Protein 2LIY (pdb70)

CATH classification: 2.20.25.390

Nearest PDB structures (foldseek):
  2liy-assembly1_A  TM=6.965E-01  e=3.145E-06  Arabidopsis thaliana
  2liy-assembly1_A  TM=8.583E-01  e=2.684E-05  Arabidopsis thaliana
  7zhz-assembly1_A  TM=5.373E-01  e=7.331E+00  Leishmania donovani
  2liy-assembly1_A  TM=7.747E-01  e=6.717E-06  Arabidopsis thaliana
  2liy-assembly1_A  TM=7.838E-01  e=8.963E-07  Arabidopsis thaliana

Solvent-accessible surface area: 4047 Å² total; per-residue (Å²): 214,59,97,38,63,97,50,41,79,158,82,47,20,208,59,53,192,117,129,27,172,12,93,86,46,73,113,98,46,94,142,69,143,104,93,30,70,93,71,124,49,19,33,118,229

Radius of gyration: 12.51 Å; Cα contacts (8 Å, |Δi|>4): 62; chains: 1; bounding box: 21×36×15 Å

Secondary structure (DSSP, 8-state):
--S-TTTT-GGGGTT--SEEEEEEEESS-SSS-S--EEEEEEEE-

Structure (mmCIF, N/CA/C/O backbone):
data_2LIY
#
_entry.id   2LIY
#
loop_
_atom_site.group_PDB
_atom_site.id
_atom_site.type_symbol
_atom_site.label_atom_id
_atom_site.label_alt_id
_atom_site.label_comp_id
_atom_site.label_asym_id
_atom_site.label_entity_id
_atom_site.label_seq_id
_atom_site.pdbx_PDB_ins_code
_atom_site.Cartn_x
_atom_site.Cartn_y
_atom_site.Cartn_z
_atom_site.occupancy
_atom_site.B_iso_or_equiv
_atom_site.auth_seq_id
_atom_site.auth_comp_id
_atom_site.auth_asym_id
_atom_site.auth_atom_id
_atom_site.pdbx_PDB_model_num
ATOM 1 N N . ILE A 1 1 ? 5.148 8.928 -4.794 1.00 0.00 1 ILE A N 1
ATOM 2 C CA . ILE A 1 1 ? 4.066 9.948 -4.908 1.00 0.00 1 ILE A CA 1
ATOM 3 C C . ILE A 1 1 ? 3.311 10.064 -3.581 1.00 0.00 1 ILE A C 1
ATOM 4 O O . ILE A 1 1 ? 2.977 11.147 -3.140 1.00 0.00 1 ILE A O 1
ATOM 22 N N . GLY A 1 2 ? 3.039 8.956 -2.943 1.00 0.00 2 GLY A N 1
ATOM 23 C CA . GLY A 1 2 ? 2.305 9.001 -1.645 1.00 0.00 2 GLY A CA 1
ATOM 24 C C . GLY A 1 2 ? 3.186 8.416 -0.539 1.00 0.00 2 GLY A C 1
ATOM 25 O O . GLY A 1 2 ? 4.031 9.092 0.017 1.00 0.00 2 GLY A O 1
ATOM 29 N N . SER A 1 3 ? 2.993 7.166 -0.212 1.00 0.00 3 SER A N 1
ATOM 30 C CA . SER A 1 3 ? 3.816 6.537 0.862 1.00 0.00 3 SER A CA 1
ATOM 31 C C . SER A 1 3 ? 4.432 5.228 0.362 1.00 0.00 3 SER A C 1
ATOM 32 O O . SER A 1 3 ? 5.637 5.083 0.294 1.00 0.00 3 SER A O 1
ATOM 40 N N . THR A 1 4 ? 3.612 4.271 0.013 1.00 0.00 4 THR A N 1
ATOM 41 C CA . THR A 1 4 ? 4.147 2.969 -0.481 1.00 0.00 4 THR A CA 1
ATOM 42 C C . THR A 1 4 ? 4.242 2.977 -2.008 1.00 0.00 4 THR A C 1
ATOM 43 O O . THR A 1 4 ? 3.499 2.298 -2.690 1.00 0.00 4 THR A O 1
ATOM 54 N N . ALA A 1 5 ? 5.154 3.739 -2.550 1.00 0.00 5 ALA A N 1
ATOM 55 C CA . ALA A 1 5 ? 5.302 3.790 -4.034 1.00 0.00 5 ALA A CA 1
ATOM 56 C C . ALA A 1 5 ? 5.701 2.412 -4.581 1.00 0.00 5 ALA A C 1
ATOM 57 O O . ALA A 1 5 ? 5.065 1.903 -5.483 1.00 0.00 5 ALA A O 1
ATOM 64 N N . PRO A 1 6 ? 6.741 1.844 -4.018 1.00 0.00 6 PRO A N 1
ATOM 65 C CA . PRO A 1 6 ? 7.212 0.510 -4.464 1.00 0.00 6 PRO A CA 1
ATOM 66 C C . PRO A 1 6 ? 6.330 -0.599 -3.882 1.00 0.00 6 PRO A C 1
ATOM 67 O O . PRO A 1 6 ? 6.826 -1.569 -3.344 1.00 0.00 6 PRO A O 1
ATOM 78 N N . THR A 1 7 ? 5.029 -0.464 -3.994 1.00 0.00 7 THR A N 1
ATOM 79 C CA . THR A 1 7 ? 4.104 -1.507 -3.454 1.00 0.00 7 THR A CA 1
ATOM 80 C C . THR A 1 7 ? 4.564 -1.975 -2.075 1.00 0.00 7 THR A C 1
ATOM 81 O O . THR A 1 7 ? 5.345 -1.318 -1.413 1.00 0.00 7 THR A O 1
ATOM 92 N N . CYS A 1 8 ? 4.101 -3.112 -1.648 1.00 0.00 8 CYS A N 1
ATOM 93 C CA . CYS A 1 8 ? 4.525 -3.636 -0.330 1.00 0.00 8 CYS A CA 1
ATOM 94 C C . CYS A 1 8 ? 5.568 -4.740 -0.531 1.00 0.00 8 CYS A C 1
ATOM 95 O O . CYS A 1 8 ? 5.900 -5.466 0.381 1.00 0.00 8 CYS A O 1
ATOM 102 N N . THR A 1 9 ? 6.060 -4.876 -1.740 1.00 0.00 9 THR A N 1
ATOM 103 C CA . THR A 1 9 ? 7.066 -5.933 -2.061 1.00 0.00 9 THR A CA 1
ATOM 104 C C . THR A 1 9 ? 6.402 -7.292 -1.902 1.00 0.00 9 THR A C 1
ATOM 105 O O . THR A 1 9 ? 5.895 -7.614 -0.854 1.00 0.00 9 THR A O 1
ATOM 116 N N . TYR A 1 10 ? 6.367 -8.065 -2.956 1.00 0.00 10 TYR A N 1
ATOM 117 C CA . TYR A 1 10 ? 5.694 -9.403 -2.923 1.00 0.00 10 TYR A CA 1
ATOM 118 C C . TYR A 1 10 ? 5.842 -10.113 -1.564 1.00 0.00 10 TYR A C 1
ATOM 119 O O . TYR A 1 10 ? 4.979 -10.869 -1.169 1.00 0.00 10 TYR A O 1
ATOM 137 N N . ASN A 1 11 ? 6.903 -9.876 -0.839 1.00 0.00 11 ASN A N 1
ATOM 138 C CA . ASN A 1 11 ? 7.045 -10.547 0.484 1.00 0.00 11 ASN A CA 1
ATOM 139 C C . ASN A 1 11 ? 5.862 -10.157 1.359 1.00 0.00 11 ASN A C 1
ATOM 140 O O . ASN A 1 11 ? 5.488 -10.865 2.273 1.00 0.00 11 ASN A O 1
ATOM 151 N N . GLU A 1 12 ? 5.256 -9.040 1.065 1.00 0.00 12 GLU A N 1
ATOM 152 C CA . GLU A 1 12 ? 4.075 -8.603 1.851 1.00 0.00 12 GLU A CA 1
ATOM 153 C C . GLU A 1 12 ? 3.057 -9.744 1.916 1.00 0.00 12 GLU A C 1
ATOM 154 O O . GLU A 1 12 ? 2.323 -9.891 2.874 1.00 0.00 12 GLU A O 1
ATOM 166 N N . CYS A 1 13 ? 3.016 -10.549 0.889 1.00 0.00 13 CYS A N 1
ATOM 167 C CA . CYS A 1 13 ? 2.061 -11.690 0.851 1.00 0.00 13 CYS A CA 1
ATOM 168 C C . CYS A 1 13 ? 2.765 -13.008 1.207 1.00 0.00 13 CYS A C 1
ATOM 169 O O . CYS A 1 13 ? 2.346 -14.071 0.795 1.00 0.00 13 CYS A O 1
ATOM 176 N N . ARG A 1 14 ? 3.836 -12.947 1.957 1.00 0.00 14 ARG A N 1
ATOM 177 C CA . ARG A 1 14 ? 4.572 -14.199 2.325 1.00 0.00 14 ARG A CA 1
ATOM 178 C C . ARG A 1 14 ? 3.604 -15.268 2.845 1.00 0.00 14 ARG A C 1
ATOM 179 O O . ARG A 1 14 ? 3.164 -15.223 3.977 1.00 0.00 14 ARG A O 1
ATOM 200 N N . GLY A 1 15 ? 3.275 -16.230 2.023 1.00 0.00 15 GLY A N 1
ATOM 201 C CA . GLY A 1 15 ? 2.338 -17.305 2.460 1.00 0.00 15 GLY A CA 1
ATOM 202 C C . GLY A 1 15 ? 1.515 -17.790 1.264 1.00 0.00 15 GLY A C 1
ATOM 203 O O . GLY A 1 15 ? 1.603 -18.930 0.858 1.00 0.00 15 GLY A O 1
ATOM 207 N N . CYS A 1 16 ? 0.714 -16.926 0.701 1.00 0.00 16 CYS A N 1
ATOM 208 C CA . CYS A 1 16 ? -0.125 -17.320 -0.469 1.00 0.00 16 CYS A CA 1
ATOM 209 C C . CYS A 1 16 ? 0.757 -17.750 -1.650 1.00 0.00 16 CYS A C 1
ATOM 210 O O . CYS A 1 16 ? 1.890 -18.155 -1.474 1.00 0.00 16 CYS A O 1
ATOM 217 N N . ARG A 1 17 ? 0.245 -17.662 -2.851 1.00 0.00 17 ARG A N 1
ATOM 218 C CA . ARG A 1 17 ? 1.051 -18.065 -4.042 1.00 0.00 17 ARG A CA 1
ATOM 219 C C . ARG A 1 17 ? 0.409 -17.535 -5.331 1.00 0.00 17 ARG A C 1
ATOM 220 O O . ARG A 1 17 ? 0.208 -18.267 -6.282 1.00 0.00 17 ARG A O 1
ATOM 241 N N . TYR A 1 18 ? 0.092 -16.268 -5.370 1.00 0.00 18 TYR A N 1
ATOM 242 C CA . TYR A 1 18 ? -0.530 -15.682 -6.596 1.00 0.00 18 TYR A CA 1
ATOM 243 C C . TYR A 1 18 ? 0.134 -14.339 -6.921 1.00 0.00 18 TYR A C 1
ATOM 244 O O . TYR A 1 18 ? 1.290 -14.121 -6.612 1.00 0.00 18 TYR A O 1
ATOM 262 N N . LYS A 1 19 ? -0.585 -13.434 -7.532 1.00 0.00 19 LYS A N 1
ATOM 263 C CA . LYS A 1 19 ? 0.008 -12.105 -7.863 1.00 0.00 19 LYS A CA 1
ATOM 264 C C . LYS A 1 19 ? -0.054 -11.205 -6.627 1.00 0.00 19 LYS A C 1
ATOM 265 O O . LYS A 1 19 ? -1.081 -11.091 -5.987 1.00 0.00 19 LYS A O 1
ATOM 284 N N . CYS A 1 20 ? 1.037 -10.583 -6.275 1.00 0.00 20 CYS A N 1
ATOM 285 C CA . CYS A 1 20 ? 1.039 -9.709 -5.063 1.00 0.00 20 CYS A CA 1
ATOM 286 C C . CYS A 1 20 ? 1.225 -8.241 -5.455 1.00 0.00 20 CYS A C 1
ATOM 287 O O . CYS A 1 20 ? 1.992 -7.916 -6.340 1.00 0.00 20 CYS A O 1
ATOM 294 N N . ARG A 1 21 ? 0.525 -7.353 -4.799 1.00 0.00 21 ARG A N 1
ATOM 295 C CA . ARG A 1 21 ? 0.655 -5.905 -5.123 1.00 0.00 21 ARG A CA 1
ATOM 296 C C . ARG A 1 21 ? 0.022 -5.069 -4.016 1.00 0.00 21 ARG A C 1
ATOM 297 O O . ARG A 1 21 ? -0.847 -5.524 -3.300 1.00 0.00 21 ARG A O 1
ATOM 318 N N . ALA A 1 22 ? 0.448 -3.850 -3.874 1.00 0.00 22 ALA A N 1
ATOM 319 C CA . ALA A 1 22 ? -0.127 -2.976 -2.817 1.00 0.00 22 ALA A CA 1
ATOM 320 C C . ALA A 1 22 ? -0.673 -1.699 -3.459 1.00 0.00 22 ALA A C 1
ATOM 321 O O . ALA A 1 22 ? -0.200 -1.269 -4.493 1.00 0.00 22 ALA A O 1
ATOM 328 N N . GLU A 1 23 ? -1.674 -1.098 -2.873 1.00 0.00 23 GLU A N 1
ATOM 329 C CA . GLU A 1 23 ? -2.245 0.139 -3.483 1.00 0.00 23 GLU A CA 1
ATOM 330 C C . GLU A 1 23 ? -2.826 1.062 -2.410 1.00 0.00 23 GLU A C 1
ATOM 331 O O . GLU A 1 23 ? -2.990 0.681 -1.266 1.00 0.00 23 GLU A O 1
ATOM 343 N N . GLN A 1 24 ? -3.138 2.276 -2.779 1.00 0.00 24 GLN A N 1
ATOM 344 C CA . GLN A 1 24 ? -3.710 3.236 -1.800 1.00 0.00 24 GLN A CA 1
ATOM 345 C C . GLN A 1 24 ? -5.191 2.930 -1.565 1.00 0.00 24 GLN A C 1
ATOM 346 O O . GLN A 1 24 ? -5.899 2.516 -2.463 1.00 0.00 24 GLN A O 1
ATOM 360 N N . VAL A 1 25 ? -5.663 3.130 -0.365 1.00 0.00 25 VAL A N 1
ATOM 361 C CA . VAL A 1 25 ? -7.097 2.852 -0.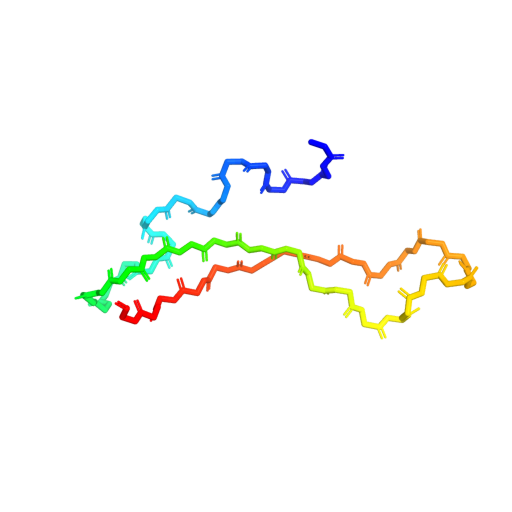069 1.00 0.00 25 VAL A CA 1
ATOM 362 C C . VAL A 1 25 ? -7.665 3.949 0.840 1.00 0.00 25 VAL A C 1
ATOM 363 O O . VAL A 1 25 ? -7.595 3.847 2.048 1.00 0.00 25 VAL A O 1
ATOM 376 N N . PRO A 1 26 ? -8.211 4.968 0.224 1.00 0.00 26 PRO A N 1
ATOM 377 C CA . PRO A 1 26 ? -8.793 6.094 0.994 1.00 0.00 26 PRO A CA 1
ATOM 378 C C . PRO A 1 26 ? -10.109 5.670 1.651 1.00 0.00 26 PRO A C 1
ATOM 379 O O . PRO A 1 26 ? -10.741 4.718 1.237 1.00 0.00 26 PRO A O 1
ATOM 390 N N . VAL A 1 27 ? -10.521 6.370 2.673 1.00 0.00 27 VAL A N 1
ATOM 391 C CA . VAL A 1 27 ? -11.796 6.011 3.361 1.00 0.00 27 VAL A CA 1
ATOM 392 C C . VAL A 1 27 ? -12.667 7.257 3.551 1.00 0.00 27 VAL A C 1
ATOM 393 O O . VAL A 1 27 ? -13.873 7.210 3.406 1.00 0.00 27 VAL A O 1
ATOM 406 N N . GLU A 1 28 ? -12.064 8.368 3.877 1.00 0.00 28 GLU A N 1
ATOM 407 C CA . GLU A 1 28 ? -12.849 9.614 4.082 1.00 0.00 28 GLU A CA 1
ATOM 408 C C . GLU A 1 28 ? -12.976 10.393 2.768 1.00 0.00 28 GLU A C 1
ATOM 409 O O . GLU A 1 28 ? -12.838 11.601 2.735 1.00 0.00 28 GLU A O 1
ATOM 421 N N . GLY A 1 29 ? -13.244 9.710 1.687 1.00 0.00 29 GLY A N 1
ATOM 422 C CA . GLY A 1 29 ? -13.390 10.403 0.373 1.00 0.00 29 GLY A CA 1
ATOM 423 C C . GLY A 1 29 ? -12.128 11.210 0.059 1.00 0.00 29 GLY A C 1
ATOM 424 O O . GLY A 1 29 ? -11.029 10.689 0.055 1.00 0.00 29 GLY A O 1
ATOM 428 N N . ASN A 1 30 ? -12.280 12.481 -0.206 1.00 0.00 30 ASN A N 1
ATOM 429 C CA . ASN A 1 30 ? -11.096 13.335 -0.523 1.00 0.00 30 ASN A CA 1
ATOM 430 C C . ASN A 1 30 ? -11.504 14.807 -0.626 1.00 0.00 30 ASN A C 1
ATOM 431 O O . ASN A 1 30 ? -10.710 15.698 -0.398 1.00 0.00 30 ASN A O 1
ATOM 442 N N . ASP A 1 31 ? -12.736 15.065 -0.971 1.00 0.00 31 ASP A N 1
ATOM 443 C CA . ASP A 1 31 ? -13.216 16.476 -1.095 1.00 0.00 31 ASP A CA 1
ATOM 444 C C . ASP A 1 31 ? -12.811 17.311 0.130 1.00 0.00 31 ASP A C 1
ATOM 445 O O . ASP A 1 31 ? -12.222 18.364 -0.014 1.00 0.00 31 ASP A O 1
ATOM 454 N N . PRO A 1 32 ? -13.142 16.821 1.299 1.00 0.00 32 PRO A N 1
ATOM 455 C CA . PRO A 1 32 ? -12.803 17.552 2.546 1.00 0.00 32 PRO A CA 1
ATOM 456 C C . PRO A 1 32 ? -11.293 17.500 2.807 1.00 0.00 32 PRO A C 1
ATOM 457 O O . PRO A 1 32 ? -10.512 17.200 1.925 1.00 0.00 32 PRO A O 1
ATOM 468 N N . ILE A 1 33 ? -10.878 17.800 4.011 1.00 0.00 33 ILE A N 1
ATOM 469 C CA . ILE A 1 33 ? -9.418 17.779 4.335 1.00 0.00 33 ILE A CA 1
ATOM 470 C C . ILE A 1 33 ? -8.784 16.450 3.902 1.00 0.00 33 ILE A C 1
ATOM 471 O O . ILE A 1 33 ? -9.421 15.414 3.913 1.00 0.00 33 ILE A O 1
ATOM 487 N N . ASN A 1 34 ? -7.535 16.478 3.522 1.00 0.00 34 ASN A N 1
ATOM 488 C CA . ASN A 1 34 ? -6.854 15.223 3.087 1.00 0.00 34 ASN A CA 1
ATOM 489 C C . ASN A 1 34 ? -6.055 14.625 4.249 1.00 0.00 34 ASN A C 1
ATOM 490 O O . ASN A 1 34 ? -4.937 15.023 4.515 1.00 0.00 34 ASN A O 1
ATOM 501 N N . SER A 1 35 ? -6.620 13.672 4.940 1.00 0.00 35 SER A N 1
ATOM 502 C CA . SER A 1 35 ? -5.897 13.047 6.084 1.00 0.00 35 SER A CA 1
ATOM 503 C C . SER A 1 35 ? -6.546 11.707 6.450 1.00 0.00 35 SER A C 1
ATOM 504 O O . SER A 1 35 ? -6.974 11.497 7.568 1.00 0.00 35 SER A O 1
ATOM 512 N N . ALA A 1 36 ? -6.620 10.801 5.512 1.00 0.00 36 ALA A N 1
ATOM 513 C CA . ALA A 1 36 ? -7.239 9.477 5.794 1.00 0.00 36 ALA A CA 1
ATOM 514 C C . ALA A 1 36 ? -6.979 8.515 4.634 1.00 0.00 36 ALA A C 1
ATOM 515 O O . ALA A 1 36 ? -7.874 7.845 4.157 1.00 0.00 36 ALA A O 1
ATOM 522 N N . TYR A 1 37 ? -5.761 8.445 4.176 1.00 0.00 37 TYR A N 1
ATOM 523 C CA . TYR A 1 37 ? -5.436 7.528 3.042 1.00 0.00 37 TYR A CA 1
ATOM 524 C C . TYR A 1 37 ? -4.263 6.620 3.425 1.00 0.00 37 TYR A C 1
ATOM 525 O O . TYR A 1 37 ? -3.161 7.082 3.650 1.00 0.00 37 TYR A O 1
ATOM 543 N N . HIS A 1 38 ? -4.491 5.335 3.505 1.00 0.00 38 HIS A N 1
ATOM 544 C CA . HIS A 1 38 ? -3.391 4.406 3.879 1.00 0.00 38 HIS A CA 1
ATOM 545 C C . HIS A 1 38 ? -3.001 3.522 2.694 1.00 0.00 38 HIS A C 1
ATOM 546 O O . HIS A 1 38 ? -3.455 3.712 1.582 1.00 0.00 38 HIS A O 1
ATOM 560 N N . TYR A 1 39 ? -2.162 2.554 2.934 1.00 0.00 39 TYR A N 1
ATOM 561 C CA . TYR A 1 39 ? -1.725 1.638 1.841 1.00 0.00 39 TYR A CA 1
ATOM 562 C C . TYR A 1 39 ? -1.718 0.195 2.353 1.00 0.00 39 TYR A C 1
ATOM 563 O O . TYR A 1 39 ? -1.372 -0.063 3.490 1.00 0.00 39 TYR A O 1
ATOM 581 N N . ARG A 1 40 ? -2.097 -0.746 1.530 1.00 0.00 40 ARG A N 1
ATOM 582 C CA . ARG A 1 40 ? -2.109 -2.166 1.985 1.00 0.00 40 ARG A CA 1
ATOM 583 C C . ARG A 1 40 ? -1.576 -3.083 0.882 1.00 0.00 40 ARG A C 1
ATOM 584 O O . ARG A 1 40 ? -1.443 -2.686 -0.259 1.00 0.00 40 ARG A O 1
ATOM 605 N N . CYS A 1 41 ? -1.265 -4.306 1.218 1.00 0.00 41 CYS A N 1
ATOM 606 C CA . CYS A 1 41 ? -0.736 -5.256 0.202 1.00 0.00 41 CYS A CA 1
ATOM 607 C C . CYS A 1 41 ? -1.768 -6.355 -0.059 1.00 0.00 41 CYS A C 1
ATOM 608 O O . CYS A 1 41 ? -2.352 -6.897 0.860 1.00 0.00 41 CYS A O 1
ATOM 615 N N . VAL A 1 42 ? -2.014 -6.679 -1.302 1.00 0.00 42 VAL A N 1
ATOM 616 C CA . VAL A 1 42 ? -3.018 -7.726 -1.613 1.00 0.00 42 VAL A CA 1
ATOM 617 C C . VAL A 1 42 ? -2.401 -8.833 -2.471 1.00 0.00 42 VAL A C 1
ATOM 618 O O . VAL A 1 42 ? -1.430 -8.623 -3.172 1.00 0.00 42 VAL A O 1
ATOM 631 N N . CYS A 1 43 ? -2.965 -10.009 -2.422 1.00 0.00 43 CYS A N 1
ATOM 632 C CA . CYS A 1 43 ? -2.431 -11.132 -3.229 1.00 0.00 43 CYS A CA 1
ATOM 633 C C . CYS A 1 43 ? -3.555 -11.794 -4.030 1.00 0.00 43 CYS A C 1
ATOM 634 O O . CYS A 1 43 ? -4.194 -12.720 -3.571 1.00 0.00 43 CYS A O 1
ATOM 641 N N . HIS A 1 44 ? -3.799 -11.328 -5.225 1.00 0.00 44 HIS A N 1
ATOM 642 C CA . HIS A 1 44 ? -4.880 -11.931 -6.059 1.00 0.00 44 HIS A CA 1
ATOM 643 C C . HIS A 1 44 ? -4.267 -12.707 -7.226 1.00 0.00 44 HIS A C 1
ATOM 644 O O . HIS A 1 44 ? -3.070 -12.692 -7.431 1.00 0.00 44 HIS A O 1
ATOM 658 N N . ARG A 1 45 ? -5.078 -13.389 -7.989 1.00 0.00 45 ARG A N 1
ATOM 659 C CA . ARG A 1 45 ? -4.544 -14.166 -9.140 1.00 0.00 45 ARG A CA 1
ATOM 660 C C . ARG A 1 45 ? -4.345 -13.245 -10.349 1.00 0.00 45 ARG A C 1
ATOM 661 O O . ARG A 1 45 ? -3.775 -13.702 -11.327 1.00 0.00 45 ARG A O 1
ATOM 683 N N . ILE A 1 1 ? 10.473 11.914 -13.175 1.00 0.00 1 ILE A N 2
ATOM 684 C CA . ILE A 1 1 ? 9.040 12.285 -13.400 1.00 0.00 1 ILE A CA 2
ATOM 685 C C . ILE A 1 1 ? 8.127 11.117 -13.020 1.00 0.00 1 ILE A C 2
ATOM 686 O O . ILE A 1 1 ? 8.328 9.996 -13.446 1.00 0.00 1 ILE A O 2
ATOM 704 N N . GLY A 1 2 ? 7.125 11.371 -12.220 1.00 0.00 2 GLY A N 2
ATOM 705 C CA . GLY A 1 2 ? 6.198 10.276 -11.811 1.00 0.00 2 GLY A CA 2
ATOM 706 C C . GLY A 1 2 ? 6.735 9.594 -10.553 1.00 0.00 2 GLY A C 2
ATOM 707 O O . GLY A 1 2 ? 7.598 8.740 -10.619 1.00 0.00 2 GLY A O 2
ATOM 711 N N . SER A 1 3 ? 6.232 9.964 -9.405 1.00 0.00 3 SER A N 2
ATOM 712 C CA . SER A 1 3 ? 6.713 9.339 -8.139 1.00 0.00 3 SER A CA 2
ATOM 713 C C . SER A 1 3 ? 5.736 8.251 -7.683 1.00 0.00 3 SER A C 2
ATOM 714 O O . SER A 1 3 ? 4.751 8.524 -7.027 1.00 0.00 3 SER A O 2
ATOM 722 N N . THR A 1 4 ? 6.003 7.019 -8.029 1.00 0.00 4 THR A N 2
ATOM 723 C CA . THR A 1 4 ? 5.091 5.912 -7.617 1.00 0.00 4 THR A CA 2
ATOM 724 C C . THR A 1 4 ? 5.521 5.342 -6.263 1.00 0.00 4 THR A C 2
ATOM 725 O O . THR A 1 4 ? 6.588 5.639 -5.764 1.00 0.00 4 THR A O 2
ATOM 736 N N . ALA A 1 5 ? 4.695 4.523 -5.668 1.00 0.00 5 ALA A N 2
ATOM 737 C CA . ALA A 1 5 ? 5.049 3.930 -4.345 1.00 0.00 5 ALA A CA 2
ATOM 738 C C . ALA A 1 5 ? 6.066 2.797 -4.521 1.00 0.00 5 ALA A C 2
ATOM 739 O O . ALA A 1 5 ? 6.254 2.297 -5.613 1.00 0.00 5 ALA A O 2
ATOM 746 N N . PRO A 1 6 ? 6.686 2.423 -3.430 1.00 0.00 6 PRO A N 2
ATOM 747 C CA . PRO A 1 6 ? 7.689 1.330 -3.459 1.00 0.00 6 PRO A CA 2
ATOM 748 C C . PRO A 1 6 ? 7.001 -0.035 -3.573 1.00 0.00 6 PRO A C 2
ATOM 749 O O . PRO A 1 6 ? 7.650 -1.060 -3.528 1.00 0.00 6 PRO A O 2
ATOM 760 N N . THR A 1 7 ? 5.696 -0.054 -3.720 1.00 0.00 7 THR A N 2
ATOM 761 C CA . THR A 1 7 ? 4.954 -1.345 -3.833 1.00 0.00 7 THR A CA 2
ATOM 762 C C . THR A 1 7 ? 5.221 -2.217 -2.626 1.00 0.00 7 THR A C 2
ATOM 763 O O . THR A 1 7 ? 6.354 -2.440 -2.248 1.00 0.00 7 THR A O 2
ATOM 774 N N . CYS A 1 8 ? 4.200 -2.742 -2.032 1.00 0.00 8 CYS A N 2
ATOM 775 C CA . CYS A 1 8 ? 4.439 -3.623 -0.879 1.00 0.00 8 CYS A CA 2
ATOM 776 C C . CYS A 1 8 ? 5.249 -4.815 -1.371 1.00 0.00 8 CYS A C 2
ATOM 777 O O . CYS A 1 8 ? 4.735 -5.695 -2.032 1.00 0.00 8 CYS A O 2
ATOM 784 N N . THR A 1 9 ? 6.520 -4.839 -1.089 1.00 0.00 9 THR A N 2
ATOM 785 C CA . THR A 1 9 ? 7.355 -5.967 -1.575 1.00 0.00 9 THR A CA 2
ATOM 786 C C . THR A 1 9 ? 6.608 -7.277 -1.334 1.00 0.00 9 THR A C 2
ATOM 787 O O . THR A 1 9 ? 6.310 -7.632 -0.215 1.00 0.00 9 THR A O 2
ATOM 798 N N . TYR A 1 10 ? 6.260 -7.958 -2.396 1.00 0.00 10 TYR A N 2
ATOM 799 C CA . TYR A 1 10 ? 5.477 -9.231 -2.291 1.00 0.00 10 TYR A CA 2
ATOM 800 C C . TYR A 1 10 ? 5.864 -10.048 -1.045 1.00 0.00 10 TYR A C 2
ATOM 801 O O . TYR A 1 10 ? 5.051 -10.772 -0.502 1.00 0.00 10 TYR A O 2
ATOM 819 N N . ASN A 1 11 ? 7.083 -9.931 -0.571 1.00 0.00 11 ASN A N 2
ATOM 820 C CA . ASN A 1 11 ? 7.484 -10.688 0.648 1.00 0.00 11 ASN A CA 2
ATOM 821 C C . ASN A 1 11 ? 6.476 -10.397 1.755 1.00 0.00 11 ASN A C 2
ATOM 822 O O . ASN A 1 11 ? 6.303 -11.171 2.675 1.00 0.00 11 ASN A O 2
ATOM 833 N N . GLU A 1 12 ? 5.791 -9.285 1.655 1.00 0.00 12 GLU A N 2
ATOM 834 C CA . GLU A 1 12 ? 4.777 -8.951 2.678 1.00 0.00 12 GLU A CA 2
ATOM 835 C C . GLU A 1 12 ? 3.735 -10.074 2.717 1.00 0.00 12 GLU A C 2
ATOM 836 O O . GLU A 1 12 ? 3.455 -10.645 3.753 1.00 0.00 12 GLU A O 2
ATOM 848 N N . CYS A 1 13 ? 3.180 -10.410 1.577 1.00 0.00 13 CYS A N 2
ATOM 849 C CA . CYS A 1 13 ? 2.180 -11.515 1.520 1.00 0.00 13 CYS A CA 2
ATOM 850 C C . CYS A 1 13 ? 2.844 -12.825 1.957 1.00 0.00 13 CYS A C 2
ATOM 851 O O . CYS A 1 13 ? 2.578 -13.344 3.023 1.00 0.00 13 CYS A O 2
ATOM 858 N N . ARG A 1 14 ? 3.723 -13.343 1.134 1.00 0.00 14 ARG A N 2
ATOM 859 C CA . ARG A 1 14 ? 4.443 -14.605 1.468 1.00 0.00 14 ARG A CA 2
ATOM 860 C C . ARG A 1 14 ? 3.488 -15.653 2.051 1.00 0.00 14 ARG A C 2
ATOM 861 O O . ARG A 1 14 ? 3.262 -15.709 3.244 1.00 0.00 14 ARG A O 2
ATOM 882 N N . GLY A 1 15 ? 2.927 -16.482 1.211 1.00 0.00 15 GLY A N 2
ATOM 883 C CA . GLY A 1 15 ? 1.986 -17.529 1.703 1.00 0.00 15 GLY A CA 2
ATOM 884 C C . GLY A 1 15 ? 1.041 -17.929 0.569 1.00 0.00 15 GLY A C 2
ATOM 885 O O . GLY A 1 15 ? 0.847 -19.097 0.291 1.00 0.00 15 GLY A O 2
ATOM 889 N N . CYS A 1 16 ? 0.451 -16.966 -0.089 1.00 0.00 16 CYS A N 2
ATOM 890 C CA . CYS A 1 16 ? -0.482 -17.279 -1.205 1.00 0.00 16 CYS A CA 2
ATOM 891 C C . CYS A 1 16 ? 0.292 -17.802 -2.421 1.00 0.00 16 CYS A C 2
ATOM 892 O O . CYS A 1 16 ? 1.482 -18.040 -2.355 1.00 0.00 16 CYS A O 2
ATOM 899 N N . ARG A 1 17 ? -0.377 -17.982 -3.529 1.00 0.00 17 ARG A N 2
ATOM 900 C CA . ARG A 1 17 ? 0.314 -18.490 -4.748 1.00 0.00 17 ARG A CA 2
ATOM 901 C C . ARG A 1 17 ? 0.166 -17.486 -5.899 1.00 0.00 17 ARG A C 2
ATOM 902 O O . ARG A 1 17 ? 1.045 -17.349 -6.729 1.00 0.00 17 ARG A O 2
ATOM 923 N N . TYR A 1 18 ? -0.936 -16.789 -5.957 1.00 0.00 18 TYR A N 2
ATOM 924 C CA . TYR A 1 18 ? -1.144 -15.798 -7.055 1.00 0.00 18 TYR A CA 2
ATOM 925 C C . TYR A 1 18 ? -0.095 -14.683 -6.975 1.00 0.00 18 TYR A C 2
ATOM 926 O O . TYR A 1 18 ? 0.984 -14.867 -6.447 1.00 0.00 18 TYR A O 2
ATOM 944 N N . LYS A 1 19 ? -0.410 -13.530 -7.499 1.00 0.00 19 LYS A N 2
ATOM 945 C CA . LYS A 1 19 ? 0.556 -12.393 -7.466 1.00 0.00 19 LYS A CA 2
ATOM 946 C C . LYS A 1 19 ? 0.143 -11.407 -6.373 1.00 0.00 19 LYS A C 2
ATOM 947 O O . LYS A 1 19 ? -1.004 -11.364 -5.975 1.00 0.00 19 LYS A O 2
ATOM 966 N N . CYS A 1 20 ? 1.059 -10.619 -5.874 1.00 0.00 20 CYS A N 2
ATOM 967 C CA . CYS A 1 20 ? 0.690 -9.653 -4.799 1.00 0.00 20 CYS A CA 2
ATOM 968 C C . CYS A 1 20 ? 1.028 -8.211 -5.198 1.00 0.00 20 CYS A C 2
ATOM 969 O O . CYS A 1 20 ? 1.897 -7.960 -6.009 1.00 0.00 20 CYS A O 2
ATOM 976 N N . ARG A 1 21 ? 0.330 -7.268 -4.621 1.00 0.00 21 ARG A N 2
ATOM 977 C CA . ARG A 1 21 ? 0.571 -5.827 -4.933 1.00 0.00 21 ARG A CA 2
ATOM 978 C C . ARG A 1 21 ? -0.119 -4.974 -3.869 1.00 0.00 21 ARG A C 2
ATOM 979 O O . ARG A 1 21 ? -0.957 -5.453 -3.130 1.00 0.00 21 ARG A O 2
ATOM 1000 N N . ALA A 1 22 ? 0.226 -3.722 -3.774 1.00 0.00 22 ALA A N 2
ATOM 1001 C CA . ALA A 1 22 ? -0.415 -2.859 -2.745 1.00 0.00 22 ALA A CA 2
ATOM 1002 C C . ALA A 1 22 ? -1.266 -1.776 -3.409 1.00 0.00 22 ALA A C 2
ATOM 1003 O O . ALA A 1 22 ? -0.986 -1.340 -4.508 1.00 0.00 22 ALA A O 2
ATOM 1010 N N . GLU A 1 23 ? -2.308 -1.346 -2.749 1.00 0.00 23 GLU A N 2
ATOM 1011 C CA . GLU A 1 23 ? -3.183 -0.295 -3.343 1.00 0.00 23 GLU A CA 2
ATOM 1012 C C . GLU A 1 23 ? -3.408 0.843 -2.346 1.00 0.00 23 GLU A C 2
ATOM 1013 O O . GLU A 1 23 ? -3.583 0.621 -1.162 1.00 0.00 23 GLU A O 2
ATOM 1025 N N . GLN A 1 24 ? -3.409 2.060 -2.821 1.00 0.00 24 GLN A N 2
ATOM 1026 C CA . GLN A 1 24 ? -3.631 3.217 -1.913 1.00 0.00 24 GLN A CA 2
ATOM 1027 C C . GLN A 1 24 ? -5.125 3.366 -1.622 1.00 0.00 24 GLN A C 2
ATOM 1028 O O . GLN A 1 24 ? -5.897 3.777 -2.467 1.00 0.00 24 GLN A O 2
ATOM 1042 N N . VAL A 1 25 ? -5.539 3.028 -0.434 1.00 0.00 25 VAL A N 2
ATOM 1043 C CA . VAL A 1 25 ? -6.986 3.142 -0.088 1.00 0.00 25 VAL A CA 2
ATOM 1044 C C . VAL A 1 25 ? -7.171 4.066 1.127 1.00 0.00 25 VAL A C 2
ATOM 1045 O O . VAL A 1 25 ? -6.827 3.708 2.235 1.00 0.00 25 VAL A O 2
ATOM 1058 N N . PRO A 1 26 ? -7.714 5.234 0.877 1.00 0.00 26 PRO A N 2
ATOM 1059 C CA . PRO A 1 26 ? -7.942 6.210 1.971 1.00 0.00 26 PRO A CA 2
ATOM 1060 C C . PRO A 1 26 ? -9.110 5.761 2.853 1.00 0.00 26 PRO A C 2
ATOM 1061 O O . PRO A 1 26 ? -10.094 5.231 2.374 1.00 0.00 26 PRO A O 2
ATOM 1072 N N . VAL A 1 27 ? -9.008 5.968 4.139 1.00 0.00 27 VAL A N 2
ATOM 1073 C CA . VAL A 1 27 ? -10.110 5.554 5.055 1.00 0.00 27 VAL A CA 2
ATOM 1074 C C . VAL A 1 27 ? -10.909 6.780 5.506 1.00 0.00 27 VAL A C 2
ATOM 1075 O O . VAL A 1 27 ? -12.121 6.743 5.598 1.00 0.00 27 VAL A O 2
ATOM 1088 N N . GLU A 1 28 ? -10.238 7.865 5.792 1.00 0.00 28 GLU A N 2
ATOM 1089 C CA . GLU A 1 28 ? -10.951 9.091 6.240 1.00 0.00 28 GLU A CA 2
ATOM 1090 C C . GLU A 1 28 ? -11.342 9.956 5.038 1.00 0.00 28 GLU A C 2
ATOM 1091 O O . GLU A 1 28 ? -11.131 11.154 5.031 1.00 0.00 28 GLU A O 2
ATOM 1103 N N . GLY A 1 29 ? -11.911 9.361 4.023 1.00 0.00 29 GLY A N 2
ATOM 1104 C CA . GLY A 1 29 ? -12.317 10.149 2.820 1.00 0.00 29 GLY A CA 2
ATOM 1105 C C . GLY A 1 29 ? -11.105 10.901 2.263 1.00 0.00 29 GLY A C 2
ATOM 1106 O O . GLY A 1 29 ? -9.977 10.471 2.409 1.00 0.00 29 GLY A O 2
ATOM 1110 N N . ASN A 1 30 ? -11.329 12.019 1.627 1.00 0.00 30 ASN A N 2
ATOM 1111 C CA . ASN A 1 30 ? -10.192 12.799 1.065 1.00 0.00 30 ASN A CA 2
ATOM 1112 C C . ASN A 1 30 ? -10.632 14.225 0.713 1.00 0.00 30 ASN A C 2
ATOM 1113 O O . ASN A 1 30 ? -10.028 14.880 -0.113 1.00 0.00 30 ASN A O 2
ATOM 1124 N N . ASP A 1 31 ? -11.676 14.711 1.333 1.00 0.00 31 ASP A N 2
ATOM 1125 C CA . ASP A 1 31 ? -12.143 16.091 1.032 1.00 0.00 31 ASP A CA 2
ATOM 1126 C C . ASP A 1 31 ? -11.248 17.122 1.737 1.00 0.00 31 ASP A C 2
ATOM 1127 O O . ASP A 1 31 ? -10.686 17.987 1.095 1.00 0.00 31 ASP A O 2
ATOM 1136 N N . PRO A 1 32 ? -11.138 16.998 3.039 1.00 0.00 32 PRO A N 2
ATOM 1137 C CA . PRO A 1 32 ? -10.294 17.939 3.815 1.00 0.00 32 PRO A CA 2
ATOM 1138 C C . PRO A 1 32 ? -8.813 17.595 3.629 1.00 0.00 32 PRO A C 2
ATOM 1139 O O . PRO A 1 32 ? -8.443 16.883 2.716 1.00 0.00 32 PRO A O 2
ATOM 1150 N N . ILE A 1 33 ? -7.962 18.091 4.489 1.00 0.00 33 ILE A N 2
ATOM 1151 C CA . ILE A 1 33 ? -6.505 17.788 4.363 1.00 0.00 33 ILE A CA 2
ATOM 1152 C C . ILE A 1 33 ? -6.278 16.271 4.374 1.00 0.00 33 ILE A C 2
ATOM 1153 O O . ILE A 1 33 ? -6.922 15.545 5.106 1.00 0.00 33 ILE A O 2
ATOM 1169 N N . ASN A 1 34 ? -5.372 15.791 3.565 1.00 0.00 34 ASN A N 2
ATOM 1170 C CA . ASN A 1 34 ? -5.110 14.321 3.527 1.00 0.00 34 ASN A CA 2
ATOM 1171 C C . ASN A 1 34 ? -4.550 13.845 4.878 1.00 0.00 34 ASN A C 2
ATOM 1172 O O . ASN A 1 34 ? -5.295 13.472 5.762 1.00 0.00 34 ASN A O 2
ATOM 1183 N N . SER A 1 35 ? -3.248 13.858 5.049 1.00 0.00 35 SER A N 2
ATOM 1184 C CA . SER A 1 35 ? -2.651 13.408 6.345 1.00 0.00 35 SER A CA 2
ATOM 1185 C C . SER A 1 35 ? -3.214 12.044 6.757 1.00 0.00 35 SER A C 2
ATOM 1186 O O . SER A 1 35 ? -3.554 11.823 7.903 1.00 0.00 35 SER A O 2
ATOM 1194 N N . ALA A 1 36 ? -3.317 11.128 5.829 1.00 0.00 36 ALA A N 2
ATOM 1195 C CA . ALA A 1 36 ? -3.859 9.779 6.159 1.00 0.00 36 ALA A CA 2
ATOM 1196 C C . ALA A 1 36 ? -3.749 8.853 4.947 1.00 0.00 36 ALA A C 2
ATOM 1197 O O . ALA A 1 36 ? -2.916 9.040 4.081 1.00 0.00 36 ALA A O 2
ATOM 1204 N N . TYR A 1 37 ? -4.591 7.855 4.881 1.00 0.00 37 TYR A N 2
ATOM 1205 C CA . TYR A 1 37 ? -4.563 6.899 3.726 1.00 0.00 37 TYR A CA 2
ATOM 1206 C C . TYR A 1 37 ? -3.245 6.119 3.726 1.00 0.00 37 TYR A C 2
ATOM 1207 O O . TYR A 1 37 ? -2.177 6.686 3.847 1.00 0.00 37 TYR A O 2
ATOM 1225 N N . HIS A 1 38 ? -3.315 4.819 3.600 1.00 0.00 38 HIS A N 2
ATOM 1226 C CA . HIS A 1 38 ? -2.072 3.999 3.604 1.00 0.00 38 HIS A CA 2
ATOM 1227 C C . HIS A 1 38 ? -2.087 2.994 2.451 1.00 0.00 38 HIS A C 2
ATOM 1228 O O . HIS A 1 38 ? -3.044 2.893 1.709 1.00 0.00 38 HIS A O 2
ATOM 1242 N N . TYR A 1 39 ? -1.032 2.238 2.312 1.00 0.00 39 TYR A N 2
ATOM 1243 C CA . TYR A 1 39 ? -0.970 1.219 1.227 1.00 0.00 39 TYR A CA 2
ATOM 1244 C C . TYR A 1 39 ? -1.161 -0.175 1.833 1.00 0.00 39 TYR A C 2
ATOM 1245 O O . TYR A 1 39 ? -0.520 -0.527 2.806 1.00 0.00 39 TYR A O 2
ATOM 1263 N N . ARG A 1 40 ? -2.034 -0.967 1.276 1.00 0.00 40 ARG A N 2
ATOM 1264 C CA . ARG A 1 40 ? -2.257 -2.336 1.839 1.00 0.00 40 ARG A CA 2
ATOM 1265 C C . ARG A 1 40 ? -1.820 -3.405 0.834 1.00 0.00 40 ARG A C 2
ATOM 1266 O O . ARG A 1 40 ? -2.247 -3.416 -0.304 1.00 0.00 40 ARG A O 2
ATOM 1287 N N . CYS A 1 41 ? -0.965 -4.302 1.254 1.00 0.00 41 CYS A N 2
ATOM 1288 C CA . CYS A 1 41 ? -0.482 -5.379 0.337 1.00 0.00 41 CYS A CA 2
ATOM 1289 C C . CYS A 1 41 ? -1.552 -6.463 0.172 1.00 0.00 41 CYS A C 2
ATOM 1290 O O . CYS A 1 41 ? -1.973 -7.083 1.131 1.00 0.00 41 CYS A O 2
ATOM 1297 N N . VAL A 1 42 ? -1.996 -6.698 -1.036 1.00 0.00 42 VAL A N 2
ATOM 1298 C CA . VAL A 1 42 ? -3.035 -7.738 -1.267 1.00 0.00 42 VAL A CA 2
ATOM 1299 C C . VAL A 1 42 ? -2.549 -8.749 -2.308 1.00 0.00 42 VAL A C 2
ATOM 1300 O O . VAL A 1 42 ? -1.713 -8.445 -3.135 1.00 0.00 42 VAL A O 2
ATOM 1313 N N . CYS A 1 43 ? -3.064 -9.949 -2.272 1.00 0.00 43 CYS A N 2
ATOM 1314 C CA . CYS A 1 43 ? -2.627 -10.977 -3.253 1.00 0.00 43 CYS A CA 2
ATOM 1315 C C . CYS A 1 43 ? -3.717 -11.240 -4.296 1.00 0.00 43 CYS A C 2
ATOM 1316 O O . CYS A 1 43 ? -4.754 -11.801 -3.999 1.00 0.00 43 CYS A O 2
ATOM 1323 N N . HIS A 1 44 ? -3.477 -10.854 -5.521 1.00 0.00 44 HIS A N 2
ATOM 1324 C CA . HIS A 1 44 ? -4.481 -11.096 -6.597 1.00 0.00 44 HIS A CA 2
ATOM 1325 C C . HIS A 1 44 ? -3.860 -11.977 -7.682 1.00 0.00 44 HIS A C 2
ATOM 1326 O O . HIS A 1 44 ? -2.683 -12.278 -7.645 1.00 0.00 44 HIS A O 2
ATOM 1340 N N . ARG A 1 45 ? -4.635 -12.391 -8.644 1.00 0.00 45 ARG A N 2
ATOM 1341 C CA . ARG A 1 45 ? -4.083 -13.255 -9.728 1.00 0.00 45 ARG A CA 2
ATOM 1342 C C . ARG A 1 45 ? -2.979 -12.513 -10.486 1.00 0.00 45 ARG A C 2
ATOM 1343 O O . ARG A 1 45 ? -2.315 -13.143 -11.294 1.00 0.00 45 ARG A O 2
ATOM 1365 N N . ILE A 1 1 ? -2.945 8.569 -11.478 1.00 0.00 1 ILE A N 3
ATOM 1366 C CA . ILE A 1 1 ? -2.978 9.006 -10.050 1.00 0.00 1 ILE A CA 3
ATOM 1367 C C . ILE A 1 1 ? -2.159 8.042 -9.185 1.00 0.00 1 ILE A C 3
ATOM 1368 O O . ILE A 1 1 ? -1.660 7.041 -9.659 1.00 0.00 1 ILE A O 3
ATOM 1386 N N . GLY A 1 2 ? -2.020 8.339 -7.921 1.00 0.00 2 GLY A N 3
ATOM 1387 C CA . GLY A 1 2 ? -1.235 7.442 -7.024 1.00 0.00 2 GLY A CA 3
ATOM 1388 C C . GLY A 1 2 ? 0.256 7.748 -7.174 1.00 0.00 2 GLY A C 3
ATOM 1389 O O . GLY A 1 2 ? 0.968 7.077 -7.895 1.00 0.00 2 GLY A O 3
ATOM 1393 N N . SER A 1 3 ? 0.734 8.758 -6.496 1.00 0.00 3 SER A N 3
ATOM 1394 C CA . SER A 1 3 ? 2.181 9.110 -6.596 1.00 0.00 3 SER A CA 3
ATOM 1395 C C . SER A 1 3 ? 3.029 8.085 -5.840 1.00 0.00 3 SER A C 3
ATOM 1396 O O . SER A 1 3 ? 4.171 7.841 -6.176 1.00 0.00 3 SER A O 3
ATOM 1404 N N . THR A 1 4 ? 2.477 7.486 -4.818 1.00 0.00 4 THR A N 3
ATOM 1405 C CA . THR A 1 4 ? 3.248 6.477 -4.035 1.00 0.00 4 THR A CA 3
ATOM 1406 C C . THR A 1 4 ? 3.115 5.092 -4.676 1.00 0.00 4 THR A C 3
ATOM 1407 O O . THR A 1 4 ? 2.086 4.453 -4.583 1.00 0.00 4 THR A O 3
ATOM 1418 N N . ALA A 1 5 ? 4.153 4.618 -5.313 1.00 0.00 5 ALA A N 3
ATOM 1419 C CA . ALA A 1 5 ? 4.084 3.269 -5.943 1.00 0.00 5 ALA A CA 3
ATOM 1420 C C . ALA A 1 5 ? 5.242 2.376 -5.463 1.00 0.00 5 ALA A C 3
ATOM 1421 O O . ALA A 1 5 ? 5.827 1.662 -6.252 1.00 0.00 5 ALA A O 3
ATOM 1428 N N . PRO A 1 6 ? 5.536 2.430 -4.181 1.00 0.00 6 PRO A N 3
ATOM 1429 C CA . PRO A 1 6 ? 6.629 1.594 -3.630 1.00 0.00 6 PRO A CA 3
ATOM 1430 C C . PRO A 1 6 ? 6.155 0.147 -3.481 1.00 0.00 6 PRO A C 3
ATOM 1431 O O . PRO A 1 6 ? 6.944 -0.777 -3.448 1.00 0.00 6 PRO A O 3
ATOM 1442 N N . THR A 1 7 ? 4.863 -0.054 -3.387 1.00 0.00 7 THR A N 3
ATOM 1443 C CA . THR A 1 7 ? 4.316 -1.434 -3.234 1.00 0.00 7 THR A CA 3
ATOM 1444 C C . THR A 1 7 ? 4.843 -2.069 -1.945 1.00 0.00 7 THR A C 3
ATOM 1445 O O . THR A 1 7 ? 5.890 -1.705 -1.445 1.00 0.00 7 THR A O 3
ATOM 1456 N N . CYS A 1 8 ? 4.127 -3.016 -1.405 1.00 0.00 8 CYS A N 3
ATOM 1457 C CA . CYS A 1 8 ? 4.583 -3.679 -0.153 1.00 0.00 8 CYS A CA 3
ATOM 1458 C C . CYS A 1 8 ? 5.625 -4.757 -0.473 1.00 0.00 8 CYS A C 3
ATOM 1459 O O . CYS A 1 8 ? 6.091 -5.455 0.403 1.00 0.00 8 CYS A O 3
ATOM 1466 N N . THR A 1 9 ? 5.972 -4.906 -1.729 1.00 0.00 9 THR A N 3
ATOM 1467 C CA . THR A 1 9 ? 6.967 -5.947 -2.144 1.00 0.00 9 THR A CA 3
ATOM 1468 C C . THR A 1 9 ? 6.358 -7.319 -1.898 1.00 0.00 9 THR A C 3
ATOM 1469 O O . THR A 1 9 ? 5.935 -7.617 -0.808 1.00 0.00 9 THR A O 3
ATOM 1480 N N . TYR A 1 10 ? 6.284 -8.137 -2.916 1.00 0.00 10 TYR A N 3
ATOM 1481 C CA . TYR A 1 10 ? 5.663 -9.495 -2.774 1.00 0.00 10 TYR A CA 3
ATOM 1482 C C . TYR A 1 10 ? 5.973 -10.142 -1.412 1.00 0.00 10 TYR A C 3
ATOM 1483 O O . TYR A 1 10 ? 5.183 -10.907 -0.897 1.00 0.00 10 TYR A O 3
ATOM 1501 N N . ASN A 1 11 ? 7.096 -9.832 -0.812 1.00 0.00 11 ASN A N 3
ATOM 1502 C CA . ASN A 1 11 ? 7.407 -10.429 0.521 1.00 0.00 11 ASN A CA 3
ATOM 1503 C C . ASN A 1 11 ? 6.286 -10.063 1.489 1.00 0.00 11 ASN A C 3
ATOM 1504 O O . ASN A 1 11 ? 6.072 -10.716 2.491 1.00 0.00 11 ASN A O 3
ATOM 1515 N N . GLU A 1 12 ? 5.560 -9.021 1.182 1.00 0.00 12 GLU A N 3
ATOM 1516 C CA . GLU A 1 12 ? 4.440 -8.600 2.060 1.00 0.00 12 GLU A CA 3
ATOM 1517 C C . GLU A 1 12 ? 3.474 -9.773 2.274 1.00 0.00 12 GLU A C 3
ATOM 1518 O O . GLU A 1 12 ? 3.092 -10.079 3.386 1.00 0.00 12 GLU A O 3
ATOM 1530 N N . CYS A 1 13 ? 3.093 -10.442 1.216 1.00 0.00 13 CYS A N 3
ATOM 1531 C CA . CYS A 1 13 ? 2.171 -11.606 1.355 1.00 0.00 13 CYS A CA 3
ATOM 1532 C C . CYS A 1 13 ? 2.870 -12.726 2.128 1.00 0.00 13 CYS A C 3
ATOM 1533 O O . CYS A 1 13 ? 2.464 -13.097 3.212 1.00 0.00 13 CYS A O 3
ATOM 1540 N N . ARG A 1 14 ? 3.927 -13.261 1.569 1.00 0.00 14 ARG A N 3
ATOM 1541 C CA . ARG A 1 14 ? 4.680 -14.357 2.248 1.00 0.00 14 ARG A CA 3
ATOM 1542 C C . ARG A 1 14 ? 3.721 -15.445 2.746 1.00 0.00 14 ARG A C 3
ATOM 1543 O O . ARG A 1 14 ? 3.299 -15.442 3.885 1.00 0.00 14 ARG A O 3
ATOM 1564 N N . GLY A 1 15 ? 3.372 -16.369 1.893 1.00 0.00 15 GLY A N 3
ATOM 1565 C CA . GLY A 1 15 ? 2.440 -17.457 2.304 1.00 0.00 15 GLY A CA 3
ATOM 1566 C C . GLY A 1 15 ? 1.676 -17.960 1.079 1.00 0.00 15 GLY A C 3
ATOM 1567 O O . GLY A 1 15 ? 1.872 -19.071 0.626 1.00 0.00 15 GLY A O 3
ATOM 1571 N N . CYS A 1 16 ? 0.807 -17.148 0.537 1.00 0.00 16 CYS A N 3
ATOM 1572 C CA . CYS A 1 16 ? 0.030 -17.573 -0.660 1.00 0.00 16 CYS A CA 3
ATOM 1573 C C . CYS A 1 16 ? 0.968 -17.761 -1.858 1.00 0.00 16 CYS A C 3
ATOM 1574 O O . CYS A 1 16 ? 2.164 -17.907 -1.702 1.00 0.00 16 CYS A O 3
ATOM 1581 N N . ARG A 1 17 ? 0.435 -17.759 -3.051 1.00 0.00 17 ARG A N 3
ATOM 1582 C CA . ARG A 1 17 ? 1.298 -17.938 -4.256 1.00 0.00 17 ARG A CA 3
ATOM 1583 C C . ARG A 1 17 ? 0.593 -17.397 -5.504 1.00 0.00 17 ARG A C 3
ATOM 1584 O O . ARG A 1 17 ? 0.141 -18.146 -6.348 1.00 0.00 17 ARG A O 3
ATOM 1605 N N . TYR A 1 18 ? 0.503 -16.101 -5.627 1.00 0.00 18 TYR A N 3
ATOM 1606 C CA . TYR A 1 18 ? -0.168 -15.506 -6.820 1.00 0.00 18 TYR A CA 3
ATOM 1607 C C . TYR A 1 18 ? 0.448 -14.140 -7.141 1.00 0.00 18 TYR A C 3
ATOM 1608 O O . TYR A 1 18 ? 1.606 -13.892 -6.868 1.00 0.00 18 TYR A O 3
ATOM 1626 N N . LYS A 1 19 ? -0.316 -13.254 -7.720 1.00 0.00 19 LYS A N 3
ATOM 1627 C CA . LYS A 1 19 ? 0.220 -11.904 -8.062 1.00 0.00 19 LYS A CA 3
ATOM 1628 C C . LYS A 1 19 ? -0.004 -10.945 -6.890 1.00 0.00 19 LYS A C 3
ATOM 1629 O O . LYS A 1 19 ? -1.055 -10.350 -6.756 1.00 0.00 19 LYS A O 3
ATOM 1648 N N . CYS A 1 20 ? 0.975 -10.798 -6.038 1.00 0.00 20 CYS A N 3
ATOM 1649 C CA . CYS A 1 20 ? 0.817 -9.885 -4.868 1.00 0.00 20 CYS A CA 3
ATOM 1650 C C . CYS A 1 20 ? 1.082 -8.435 -5.276 1.00 0.00 20 CYS A C 3
ATOM 1651 O O . CYS A 1 20 ? 1.894 -8.158 -6.139 1.00 0.00 20 CYS A O 3
ATOM 1658 N N . ARG A 1 21 ? 0.404 -7.509 -4.655 1.00 0.00 21 ARG A N 3
ATOM 1659 C CA . ARG A 1 21 ? 0.606 -6.071 -4.989 1.00 0.00 21 ARG A CA 3
ATOM 1660 C C . ARG A 1 21 ? -0.024 -5.210 -3.899 1.00 0.00 21 ARG A C 3
ATOM 1661 O O . ARG A 1 21 ? -0.795 -5.686 -3.092 1.00 0.00 21 ARG A O 3
ATOM 1682 N N . ALA A 1 22 ? 0.299 -3.951 -3.865 1.00 0.00 22 ALA A N 3
ATOM 1683 C CA . ALA A 1 22 ? -0.281 -3.069 -2.817 1.00 0.00 22 ALA A CA 3
ATOM 1684 C C . ALA A 1 22 ? -0.816 -1.783 -3.453 1.00 0.00 22 ALA A C 3
ATOM 1685 O O . ALA A 1 22 ? -0.298 -1.313 -4.448 1.00 0.00 22 ALA A O 3
ATOM 1692 N N . GLU A 1 23 ? -1.854 -1.216 -2.896 1.00 0.00 23 GLU A N 3
ATOM 1693 C CA . GLU A 1 23 ? -2.424 0.032 -3.484 1.00 0.00 23 GLU A CA 3
ATOM 1694 C C . GLU A 1 23 ? -3.070 0.895 -2.396 1.00 0.00 23 GLU A C 3
ATOM 1695 O O . GLU A 1 23 ? -3.426 0.416 -1.338 1.00 0.00 23 GLU A O 3
ATOM 1707 N N . GLN A 1 24 ? -3.225 2.168 -2.655 1.00 0.00 24 GLN A N 3
ATOM 1708 C CA . GLN A 1 24 ? -3.851 3.067 -1.646 1.00 0.00 24 GLN A CA 3
ATOM 1709 C C . GLN A 1 24 ? -5.354 2.794 -1.555 1.00 0.00 24 GLN A C 3
ATOM 1710 O O . GLN A 1 24 ? -6.020 2.606 -2.555 1.00 0.00 24 GLN A O 3
ATOM 1724 N N . VAL A 1 25 ? -5.892 2.771 -0.366 1.00 0.00 25 VAL A N 3
ATOM 1725 C CA . VAL A 1 25 ? -7.352 2.511 -0.215 1.00 0.00 25 VAL A CA 3
ATOM 1726 C C . VAL A 1 25 ? -8.016 3.647 0.568 1.00 0.00 25 VAL A C 3
ATOM 1727 O O . VAL A 1 25 ? -7.395 4.262 1.412 1.00 0.00 25 VAL A O 3
ATOM 1740 N N . PRO A 1 26 ? -9.266 3.888 0.263 1.00 0.00 26 PRO A N 3
ATOM 1741 C CA . PRO A 1 26 ? -10.016 4.963 0.951 1.00 0.00 26 PRO A CA 3
ATOM 1742 C C . PRO A 1 26 ? -10.405 4.521 2.364 1.00 0.00 26 PRO A C 3
ATOM 1743 O O . PRO A 1 26 ? -10.455 3.344 2.665 1.00 0.00 26 PRO A O 3
ATOM 1754 N N . VAL A 1 27 ? -10.685 5.456 3.234 1.00 0.00 27 VAL A N 3
ATOM 1755 C CA . VAL A 1 27 ? -11.073 5.089 4.628 1.00 0.00 27 VAL A CA 3
ATOM 1756 C C . VAL A 1 27 ? -11.620 6.313 5.369 1.00 0.00 27 VAL A C 3
ATOM 1757 O O . VAL A 1 27 ? -12.570 6.221 6.122 1.00 0.00 27 VAL A O 3
ATOM 1770 N N . GLU A 1 28 ? -11.020 7.456 5.168 1.00 0.00 28 GLU A N 3
ATOM 1771 C CA . GLU A 1 28 ? -11.496 8.682 5.864 1.00 0.00 28 GLU A CA 3
ATOM 1772 C C . GLU A 1 28 ? -12.477 9.454 4.981 1.00 0.00 28 GLU A C 3
ATOM 1773 O O . GLU A 1 28 ? -12.437 10.667 4.907 1.00 0.00 28 GLU A O 3
ATOM 1785 N N . GLY A 1 29 ? -13.358 8.760 4.317 1.00 0.00 29 GLY A N 3
ATOM 1786 C CA . GLY A 1 29 ? -14.346 9.447 3.444 1.00 0.00 29 GLY A CA 3
ATOM 1787 C C . GLY A 1 29 ? -15.452 10.053 4.310 1.00 0.00 29 GLY A C 3
ATOM 1788 O O . GLY A 1 29 ? -15.989 9.403 5.185 1.00 0.00 29 GLY A O 3
ATOM 1792 N N . ASN A 1 30 ? -15.794 11.293 4.077 1.00 0.00 30 ASN A N 3
ATOM 1793 C CA . ASN A 1 30 ? -16.864 11.930 4.893 1.00 0.00 30 ASN A CA 3
ATOM 1794 C C . ASN A 1 30 ? -17.304 13.255 4.269 1.00 0.00 30 ASN A C 3
ATOM 1795 O O . ASN A 1 30 ? -18.430 13.407 3.838 1.00 0.00 30 ASN A O 3
ATOM 1806 N N . ASP A 1 31 ? -16.422 14.208 4.222 1.00 0.00 31 ASP A N 3
ATOM 1807 C CA . ASP A 1 31 ? -16.769 15.535 3.631 1.00 0.00 31 ASP A CA 3
ATOM 1808 C C . ASP A 1 31 ? -15.565 16.486 3.707 1.00 0.00 31 ASP A C 3
ATOM 1809 O O . ASP A 1 31 ? -15.116 16.987 2.695 1.00 0.00 31 ASP A O 3
ATOM 1818 N N . PRO A 1 32 ? -15.078 16.707 4.904 1.00 0.00 32 PRO A N 3
ATOM 1819 C CA . PRO A 1 32 ? -13.914 17.610 5.089 1.00 0.00 32 PRO A CA 3
ATOM 1820 C C . PRO A 1 32 ? -12.641 16.959 4.541 1.00 0.00 32 PRO A C 3
ATOM 1821 O O . PRO A 1 32 ? -12.697 16.022 3.767 1.00 0.00 32 PRO A O 3
ATOM 1832 N N . ILE A 1 33 ? -11.493 17.449 4.933 1.00 0.00 33 ILE A N 3
ATOM 1833 C CA . ILE A 1 33 ? -10.212 16.862 4.433 1.00 0.00 33 ILE A CA 3
ATOM 1834 C C . ILE A 1 33 ? -10.199 15.340 4.639 1.00 0.00 33 ILE A C 3
ATOM 1835 O O . ILE A 1 33 ? -10.144 14.853 5.751 1.00 0.00 33 ILE A O 3
ATOM 1851 N N . ASN A 1 34 ? -10.246 14.592 3.569 1.00 0.00 34 ASN A N 3
ATOM 1852 C CA . ASN A 1 34 ? -10.234 13.103 3.692 1.00 0.00 34 ASN A CA 3
ATOM 1853 C C . ASN A 1 34 ? -9.060 12.517 2.900 1.00 0.00 34 ASN A C 3
ATOM 1854 O O . ASN A 1 34 ? -9.068 11.361 2.529 1.00 0.00 34 ASN A O 3
ATOM 1865 N N . SER A 1 35 ? -8.052 13.308 2.639 1.00 0.00 35 SER A N 3
ATOM 1866 C CA . SER A 1 35 ? -6.879 12.797 1.872 1.00 0.00 35 SER A CA 3
ATOM 1867 C C . SER A 1 35 ? -6.110 11.755 2.692 1.00 0.00 35 SER A C 3
ATOM 1868 O O . SER A 1 35 ? -5.272 11.044 2.172 1.00 0.00 35 SER A O 3
ATOM 1876 N N . ALA A 1 36 ? -6.382 11.661 3.969 1.00 0.00 36 ALA A N 3
ATOM 1877 C CA . ALA A 1 36 ? -5.661 10.666 4.816 1.00 0.00 36 ALA A CA 3
ATOM 1878 C C . ALA A 1 36 ? -5.894 9.248 4.287 1.00 0.00 36 ALA A C 3
ATOM 1879 O O . ALA A 1 36 ? -6.819 8.570 4.688 1.00 0.00 36 ALA A O 3
ATOM 1886 N N . TYR A 1 37 ? -5.059 8.798 3.389 1.00 0.00 37 TYR A N 3
ATOM 1887 C CA . TYR A 1 37 ? -5.226 7.424 2.832 1.00 0.00 37 TYR A CA 3
ATOM 1888 C C . TYR A 1 37 ? -3.969 6.594 3.107 1.00 0.00 37 TYR A C 3
ATOM 1889 O O . TYR A 1 37 ? -2.872 7.114 3.156 1.00 0.00 37 TYR A O 3
ATOM 1907 N N . HIS A 1 38 ? -4.120 5.309 3.288 1.00 0.00 38 HIS A N 3
ATOM 1908 C CA . HIS A 1 38 ? -2.934 4.449 3.561 1.00 0.00 38 HIS A CA 3
ATOM 1909 C C . HIS A 1 38 ? -2.710 3.465 2.415 1.00 0.00 38 HIS A C 3
ATOM 1910 O O . HIS A 1 38 ? -3.452 3.430 1.454 1.00 0.00 38 HIS A O 3
ATOM 1924 N N . TYR A 1 39 ? -1.692 2.657 2.524 1.00 0.00 39 TYR A N 3
ATOM 1925 C CA . TYR A 1 39 ? -1.406 1.657 1.458 1.00 0.00 39 TYR A CA 3
ATOM 1926 C C . TYR A 1 39 ? -1.434 0.249 2.056 1.00 0.00 39 TYR A C 3
ATOM 1927 O O . TYR A 1 39 ? -0.941 0.020 3.144 1.00 0.00 39 TYR A O 3
ATOM 1945 N N . ARG A 1 40 ? -2.008 -0.694 1.362 1.00 0.00 40 ARG A N 3
ATOM 1946 C CA . ARG A 1 40 ? -2.066 -2.084 1.901 1.00 0.00 40 ARG A CA 3
ATOM 1947 C C . ARG A 1 40 ? -1.540 -3.075 0.862 1.00 0.00 40 ARG A C 3
ATOM 1948 O O . ARG A 1 40 ? -1.388 -2.749 -0.298 1.00 0.00 40 ARG A O 3
ATOM 1969 N N . CYS A 1 41 ? -1.261 -4.281 1.273 1.00 0.00 41 CYS A N 3
ATOM 1970 C CA . CYS A 1 41 ? -0.739 -5.298 0.323 1.00 0.00 41 CYS A CA 3
ATOM 1971 C C . CYS A 1 41 ? -1.790 -6.396 0.116 1.00 0.00 41 CYS A C 3
ATOM 1972 O O . CYS A 1 41 ? -2.360 -6.904 1.061 1.00 0.00 41 CYS A O 3
ATOM 1979 N N . VAL A 1 42 ? -2.057 -6.757 -1.113 1.00 0.00 42 VAL A N 3
ATOM 1980 C CA . VAL A 1 42 ? -3.078 -7.808 -1.378 1.00 0.00 42 VAL A CA 3
ATOM 1981 C C . VAL A 1 42 ? -2.497 -8.907 -2.274 1.00 0.00 42 VAL A C 3
ATOM 1982 O O . VAL A 1 42 ? -1.531 -8.697 -2.982 1.00 0.00 42 VAL A O 3
ATOM 1995 N N . CYS A 1 43 ? -3.080 -10.078 -2.246 1.00 0.00 43 CYS A N 3
ATOM 1996 C CA . CYS A 1 43 ? -2.570 -11.189 -3.089 1.00 0.00 43 CYS A CA 3
ATOM 1997 C C . CYS A 1 43 ? -3.610 -11.595 -4.137 1.00 0.00 43 CYS A C 3
ATOM 1998 O O . CYS A 1 43 ? -4.415 -12.479 -3.914 1.00 0.00 43 CYS A O 3
ATOM 2005 N N . HIS A 1 44 ? -3.596 -10.965 -5.281 1.00 0.00 44 HIS A N 3
ATOM 2006 C CA . HIS A 1 44 ? -4.579 -11.327 -6.345 1.00 0.00 44 HIS A CA 3
ATOM 2007 C C . HIS A 1 44 ? -3.931 -12.282 -7.348 1.00 0.00 44 HIS A C 3
ATOM 2008 O O . HIS A 1 44 ? -2.751 -12.563 -7.277 1.00 0.00 44 HIS A O 3
ATOM 2022 N N . ARG A 1 45 ? -4.693 -12.784 -8.280 1.00 0.00 45 ARG A N 3
ATOM 2023 C CA . ARG A 1 45 ? -4.125 -13.719 -9.286 1.00 0.00 45 ARG A CA 3
ATOM 2024 C C . ARG A 1 45 ? -3.879 -12.991 -10.610 1.00 0.00 45 ARG A C 3
ATOM 2025 O O . ARG A 1 45 ? -4.112 -11.794 -10.656 1.00 0.00 45 ARG A O 3
ATOM 2047 N N . ILE A 1 1 ? 0.619 11.039 -1.510 1.00 0.00 1 ILE A N 4
ATOM 2048 C CA . ILE A 1 1 ? 1.584 9.934 -1.792 1.00 0.00 1 ILE A CA 4
ATOM 2049 C C . ILE A 1 1 ? 1.179 8.671 -1.027 1.00 0.00 1 ILE A C 4
ATOM 2050 O O . ILE A 1 1 ? 0.362 8.714 -0.129 1.00 0.00 1 ILE A O 4
ATOM 2068 N N . GLY A 1 2 ? 1.744 7.548 -1.381 1.00 0.00 2 GLY A N 4
ATOM 2069 C CA . GLY A 1 2 ? 1.394 6.279 -0.680 1.00 0.00 2 GLY A CA 4
ATOM 2070 C C . GLY A 1 2 ? 2.452 5.966 0.378 1.00 0.00 2 GLY A C 4
ATOM 2071 O O . GLY A 1 2 ? 3.467 6.629 0.469 1.00 0.00 2 GLY A O 4
ATOM 2075 N N . SER A 1 3 ? 2.224 4.959 1.177 1.00 0.00 3 SER A N 4
ATOM 2076 C CA . SER A 1 3 ? 3.218 4.596 2.230 1.00 0.00 3 SER A CA 4
ATOM 2077 C C . SER A 1 3 ? 4.428 3.905 1.596 1.00 0.00 3 SER A C 4
ATOM 2078 O O . SER A 1 3 ? 5.558 4.301 1.800 1.00 0.00 3 SER A O 4
ATOM 2086 N N . THR A 1 4 ? 4.197 2.874 0.826 1.00 0.00 4 THR A N 4
ATOM 2087 C CA . THR A 1 4 ? 5.334 2.156 0.178 1.00 0.00 4 THR A CA 4
ATOM 2088 C C . THR A 1 4 ? 5.218 2.250 -1.347 1.00 0.00 4 THR A C 4
ATOM 2089 O O . THR A 1 4 ? 4.406 1.586 -1.959 1.00 0.00 4 THR A O 4
ATOM 2100 N N . ALA A 1 5 ? 6.030 3.070 -1.963 1.00 0.00 5 ALA A N 4
ATOM 2101 C CA . ALA A 1 5 ? 5.973 3.208 -3.449 1.00 0.00 5 ALA A CA 4
ATOM 2102 C C . ALA A 1 5 ? 6.168 1.842 -4.125 1.00 0.00 5 ALA A C 4
ATOM 2103 O O . ALA A 1 5 ? 5.372 1.451 -4.956 1.00 0.00 5 ALA A O 4
ATOM 2110 N N . PRO A 1 6 ? 7.219 1.155 -3.748 1.00 0.00 6 PRO A N 4
ATOM 2111 C CA . PRO A 1 6 ? 7.502 -0.179 -4.334 1.00 0.00 6 PRO A CA 4
ATOM 2112 C C . PRO A 1 6 ? 6.614 -1.256 -3.700 1.00 0.00 6 PRO A C 4
ATOM 2113 O O . PRO A 1 6 ? 7.072 -2.343 -3.407 1.00 0.00 6 PRO A O 4
ATOM 2124 N N . THR A 1 7 ? 5.350 -0.969 -3.493 1.00 0.00 7 THR A N 4
ATOM 2125 C CA . THR A 1 7 ? 4.432 -1.978 -2.882 1.00 0.00 7 THR A CA 4
ATOM 2126 C C . THR A 1 7 ? 5.093 -2.633 -1.670 1.00 0.00 7 THR A C 4
ATOM 2127 O O . THR A 1 7 ? 6.105 -2.172 -1.179 1.00 0.00 7 THR A O 4
ATOM 2138 N N . CYS A 1 8 ? 4.545 -3.714 -1.201 1.00 0.00 8 CYS A N 4
ATOM 2139 C CA . CYS A 1 8 ? 5.161 -4.407 -0.047 1.00 0.00 8 CYS A CA 4
ATOM 2140 C C . CYS A 1 8 ? 5.964 -5.607 -0.555 1.00 0.00 8 CYS A C 4
ATOM 2141 O O . CYS A 1 8 ? 6.354 -6.471 0.201 1.00 0.00 8 CYS A O 4
ATOM 2148 N N . THR A 1 9 ? 6.182 -5.662 -1.847 1.00 0.00 9 THR A N 4
ATOM 2149 C CA . THR A 1 9 ? 6.933 -6.794 -2.466 1.00 0.00 9 THR A CA 4
ATOM 2150 C C . THR A 1 9 ? 6.112 -8.062 -2.298 1.00 0.00 9 THR A C 4
ATOM 2151 O O . THR A 1 9 ? 5.769 -8.437 -1.203 1.00 0.00 9 THR A O 4
ATOM 2162 N N . TYR A 1 10 ? 5.758 -8.691 -3.388 1.00 0.00 10 TYR A N 4
ATOM 2163 C CA . TYR A 1 10 ? 4.905 -9.921 -3.338 1.00 0.00 10 TYR A CA 4
ATOM 2164 C C . TYR A 1 10 ? 5.205 -10.804 -2.112 1.00 0.00 10 TYR A C 4
ATOM 2165 O O . TYR A 1 10 ? 4.330 -11.476 -1.609 1.00 0.00 10 TYR A O 4
ATOM 2183 N N . ASN A 1 11 ? 6.413 -10.799 -1.612 1.00 0.00 11 ASN A N 4
ATOM 2184 C CA . ASN A 1 11 ? 6.710 -11.635 -0.415 1.00 0.00 11 ASN A CA 4
ATOM 2185 C C . ASN A 1 11 ? 5.795 -11.200 0.723 1.00 0.00 11 ASN A C 4
ATOM 2186 O O . ASN A 1 11 ? 5.522 -11.953 1.639 1.00 0.00 11 ASN A O 4
ATOM 2197 N N . GLU A 1 12 ? 5.301 -9.992 0.657 1.00 0.00 12 GLU A N 4
ATOM 2198 C CA . GLU A 1 12 ? 4.380 -9.505 1.714 1.00 0.00 12 GLU A CA 4
ATOM 2199 C C . GLU A 1 12 ? 3.243 -10.518 1.891 1.00 0.00 12 GLU A C 4
ATOM 2200 O O . GLU A 1 12 ? 2.734 -10.722 2.975 1.00 0.00 12 GLU A O 4
ATOM 2212 N N . CYS A 1 13 ? 2.860 -11.163 0.820 1.00 0.00 13 CYS A N 4
ATOM 2213 C CA . CYS A 1 13 ? 1.776 -12.181 0.891 1.00 0.00 13 CYS A CA 4
ATOM 2214 C C . CYS A 1 13 ? 2.375 -13.586 1.062 1.00 0.00 13 CYS A C 4
ATOM 2215 O O . CYS A 1 13 ? 1.768 -14.573 0.697 1.00 0.00 13 CYS A O 4
ATOM 2222 N N . ARG A 1 14 ? 3.570 -13.676 1.596 1.00 0.00 14 ARG A N 4
ATOM 2223 C CA . ARG A 1 14 ? 4.226 -15.011 1.775 1.00 0.00 14 ARG A CA 4
ATOM 2224 C C . ARG A 1 14 ? 3.226 -16.058 2.282 1.00 0.00 14 ARG A C 4
ATOM 2225 O O . ARG A 1 14 ? 2.873 -16.086 3.445 1.00 0.00 14 ARG A O 4
ATOM 2246 N N . GLY A 1 15 ? 2.767 -16.914 1.407 1.00 0.00 15 GLY A N 4
ATOM 2247 C CA . GLY A 1 15 ? 1.788 -17.962 1.815 1.00 0.00 15 GLY A CA 4
ATOM 2248 C C . GLY A 1 15 ? 0.958 -18.381 0.599 1.00 0.00 15 GLY A C 4
ATOM 2249 O O . GLY A 1 15 ? 1.093 -19.476 0.090 1.00 0.00 15 GLY A O 4
ATOM 2253 N N . CYS A 1 16 ? 0.100 -17.514 0.131 1.00 0.00 16 CYS A N 4
ATOM 2254 C CA . CYS A 1 16 ? -0.745 -17.849 -1.052 1.00 0.00 16 CYS A CA 4
ATOM 2255 C C . CYS A 1 16 ? 0.130 -18.085 -2.289 1.00 0.00 16 CYS A C 4
ATOM 2256 O O . CYS A 1 16 ? 1.343 -18.042 -2.218 1.00 0.00 16 CYS A O 4
ATOM 2263 N N . ARG A 1 17 ? -0.476 -18.337 -3.422 1.00 0.00 17 ARG A N 4
ATOM 2264 C CA . ARG A 1 17 ? 0.323 -18.581 -4.663 1.00 0.00 17 ARG A CA 4
ATOM 2265 C C . ARG A 1 17 ? -0.297 -17.839 -5.850 1.00 0.00 17 ARG A C 4
ATOM 2266 O O . ARG A 1 17 ? -0.843 -18.441 -6.753 1.00 0.00 17 ARG A O 4
ATOM 2287 N N . TYR A 1 18 ? -0.221 -16.535 -5.854 1.00 0.00 18 TYR A N 4
ATOM 2288 C CA . TYR A 1 18 ? -0.809 -15.756 -6.984 1.00 0.00 18 TYR A CA 4
ATOM 2289 C C . TYR A 1 18 ? -0.052 -14.443 -7.173 1.00 0.00 18 TYR A C 4
ATOM 2290 O O . TYR A 1 18 ? 1.084 -14.301 -6.764 1.00 0.00 18 TYR A O 4
ATOM 2308 N N . LYS A 1 19 ? -0.682 -13.480 -7.783 1.00 0.00 19 LYS A N 4
ATOM 2309 C CA . LYS A 1 19 ? -0.022 -12.163 -7.999 1.00 0.00 19 LYS A CA 4
ATOM 2310 C C . LYS A 1 19 ? -0.211 -11.303 -6.749 1.00 0.00 19 LYS A C 4
ATOM 2311 O O . LYS A 1 19 ? -1.251 -11.335 -6.121 1.00 0.00 19 LYS A O 4
ATOM 2330 N N . CYS A 1 20 ? 0.787 -10.554 -6.363 1.00 0.00 20 CYS A N 4
ATOM 2331 C CA . CYS A 1 20 ? 0.646 -9.723 -5.131 1.00 0.00 20 CYS A CA 4
ATOM 2332 C C . CYS A 1 20 ? 1.158 -8.302 -5.362 1.00 0.00 20 CYS A C 4
ATOM 2333 O O . CYS A 1 20 ? 2.086 -8.075 -6.114 1.00 0.00 20 CYS A O 4
ATOM 2340 N N . ARG A 1 21 ? 0.556 -7.345 -4.709 1.00 0.00 21 ARG A N 4
ATOM 2341 C CA . ARG A 1 21 ? 0.992 -5.930 -4.867 1.00 0.00 21 ARG A CA 4
ATOM 2342 C C . ARG A 1 21 ? 0.371 -5.085 -3.762 1.00 0.00 21 ARG A C 4
ATOM 2343 O O . ARG A 1 21 ? -0.441 -5.556 -2.992 1.00 0.00 21 ARG A O 4
ATOM 2364 N N . ALA A 1 22 ? 0.743 -3.843 -3.676 1.00 0.00 22 ALA A N 4
ATOM 2365 C CA . ALA A 1 22 ? 0.168 -2.973 -2.616 1.00 0.00 22 ALA A CA 4
ATOM 2366 C C . ALA A 1 22 ? -0.372 -1.685 -3.240 1.00 0.00 22 ALA A C 4
ATOM 2367 O O . ALA A 1 22 ? 0.257 -1.088 -4.092 1.00 0.00 22 ALA A O 4
ATOM 2374 N N . GLU A 1 23 ? -1.537 -1.260 -2.833 1.00 0.00 23 GLU A N 4
ATOM 2375 C CA . GLU A 1 23 ? -2.120 -0.017 -3.418 1.00 0.00 23 GLU A CA 4
ATOM 2376 C C . GLU A 1 23 ? -3.002 0.698 -2.391 1.00 0.00 23 GLU A C 4
ATOM 2377 O O . GLU A 1 23 ? -3.329 0.155 -1.353 1.00 0.00 23 GLU A O 4
ATOM 2389 N N . GLN A 1 24 ? -3.386 1.913 -2.674 1.00 0.00 24 GLN A N 4
ATOM 2390 C CA . GLN A 1 24 ? -4.244 2.669 -1.722 1.00 0.00 24 GLN A CA 4
ATOM 2391 C C . GLN A 1 24 ? -5.653 2.076 -1.688 1.00 0.00 24 GLN A C 4
ATOM 2392 O O . GLN A 1 24 ? -6.393 2.154 -2.649 1.00 0.00 24 GLN A O 4
ATOM 2406 N N . VAL A 1 25 ? -6.028 1.483 -0.587 1.00 0.00 25 VAL A N 4
ATOM 2407 C CA . VAL A 1 25 ? -7.389 0.883 -0.488 1.00 0.00 25 VAL A CA 4
ATOM 2408 C C . VAL A 1 25 ? -8.394 1.926 0.029 1.00 0.00 25 VAL A C 4
ATOM 2409 O O . VAL A 1 25 ? -8.295 2.371 1.157 1.00 0.00 25 VAL A O 4
ATOM 2422 N N . PRO A 1 26 ? -9.332 2.288 -0.811 1.00 0.00 26 PRO A N 4
ATOM 2423 C CA . PRO A 1 26 ? -10.351 3.288 -0.415 1.00 0.00 26 PRO A CA 4
ATOM 2424 C C . PRO A 1 26 ? -11.329 2.681 0.591 1.00 0.00 26 PRO A C 4
ATOM 2425 O O . PRO A 1 26 ? -12.225 1.942 0.234 1.00 0.00 26 PRO A O 4
ATOM 2436 N N . VAL A 1 27 ? -11.160 2.992 1.846 1.00 0.00 27 VAL A N 4
ATOM 2437 C CA . VAL A 1 27 ? -12.074 2.438 2.885 1.00 0.00 27 VAL A CA 4
ATOM 2438 C C . VAL A 1 27 ? -13.175 3.452 3.215 1.00 0.00 27 VAL A C 4
ATOM 2439 O O . VAL A 1 27 ? -14.319 3.096 3.418 1.00 0.00 27 VAL A O 4
ATOM 2452 N N . GLU A 1 28 ? -12.834 4.712 3.266 1.00 0.00 28 GLU A N 4
ATOM 2453 C CA . GLU A 1 28 ? -13.853 5.752 3.580 1.00 0.00 28 GLU A CA 4
ATOM 2454 C C . GLU A 1 28 ? -14.801 5.941 2.394 1.00 0.00 28 GLU A C 4
ATOM 2455 O O . GLU A 1 28 ? -14.919 5.087 1.537 1.00 0.00 28 GLU A O 4
ATOM 2467 N N . GLY A 1 29 ? -15.475 7.057 2.340 1.00 0.00 29 GLY A N 4
ATOM 2468 C CA . GLY A 1 29 ? -16.418 7.311 1.213 1.00 0.00 29 GLY A CA 4
ATOM 2469 C C . GLY A 1 29 ? -17.806 7.631 1.770 1.00 0.00 29 GLY A C 4
ATOM 2470 O O . GLY A 1 29 ? -18.813 7.225 1.223 1.00 0.00 29 GLY A O 4
ATOM 2474 N N . ASN A 1 30 ? -17.865 8.355 2.856 1.00 0.00 30 ASN A N 4
ATOM 2475 C CA . ASN A 1 30 ? -19.184 8.701 3.455 1.00 0.00 30 ASN A CA 4
ATOM 2476 C C . ASN A 1 30 ? -19.936 9.676 2.550 1.00 0.00 30 ASN A C 4
ATOM 2477 O O . ASN A 1 30 ? -20.966 9.358 1.990 1.00 0.00 30 ASN A O 4
ATOM 2488 N N . ASP A 1 31 ? -19.419 10.859 2.410 1.00 0.00 31 ASP A N 4
ATOM 2489 C CA . ASP A 1 31 ? -20.077 11.881 1.547 1.00 0.00 31 ASP A CA 4
ATOM 2490 C C . ASP A 1 31 ? -19.229 13.160 1.507 1.00 0.00 31 ASP A C 4
ATOM 2491 O O . ASP A 1 31 ? -18.810 13.584 0.449 1.00 0.00 31 ASP A O 4
ATOM 2500 N N . PRO A 1 32 ? -18.991 13.734 2.663 1.00 0.00 32 PRO A N 4
ATOM 2501 C CA . PRO A 1 32 ? -18.172 14.968 2.736 1.00 0.00 32 PRO A CA 4
ATOM 2502 C C . PRO A 1 32 ? -16.703 14.639 2.460 1.00 0.00 32 PRO A C 4
ATOM 2503 O O . PRO A 1 32 ? -16.386 13.612 1.892 1.00 0.00 32 PRO A O 4
ATOM 2514 N N . ILE A 1 33 ? -15.806 15.501 2.856 1.00 0.00 33 ILE A N 4
ATOM 2515 C CA . ILE A 1 33 ? -14.353 15.240 2.618 1.00 0.00 33 ILE A CA 4
ATOM 2516 C C . ILE A 1 33 ? -13.975 13.834 3.112 1.00 0.00 33 ILE A C 4
ATOM 2517 O O . ILE A 1 33 ? -14.239 13.469 4.241 1.00 0.00 33 ILE A O 4
ATOM 2533 N N . ASN A 1 34 ? -13.361 13.045 2.269 1.00 0.00 34 ASN A N 4
ATOM 2534 C CA . ASN A 1 34 ? -12.968 11.665 2.684 1.00 0.00 34 ASN A CA 4
ATOM 2535 C C . ASN A 1 34 ? -11.624 11.286 2.058 1.00 0.00 34 ASN A C 4
ATOM 2536 O O . ASN A 1 34 ? -11.539 10.385 1.246 1.00 0.00 34 ASN A O 4
ATOM 2547 N N . SER A 1 35 ? -10.572 11.964 2.429 1.00 0.00 35 SER A N 4
ATOM 2548 C CA . SER A 1 35 ? -9.233 11.642 1.857 1.00 0.00 35 SER A CA 4
ATOM 2549 C C . SER A 1 35 ? -8.508 10.616 2.737 1.00 0.00 35 SER A C 4
ATOM 2550 O O . SER A 1 35 ? -7.436 10.150 2.402 1.00 0.00 35 SER A O 4
ATOM 2558 N N . ALA A 1 36 ? -9.080 10.264 3.859 1.00 0.00 36 ALA A N 4
ATOM 2559 C CA . ALA A 1 36 ? -8.420 9.274 4.760 1.00 0.00 36 ALA A CA 4
ATOM 2560 C C . ALA A 1 36 ? -8.219 7.939 4.036 1.00 0.00 36 ALA A C 4
ATOM 2561 O O . ALA A 1 36 ? -9.065 7.067 4.076 1.00 0.00 36 ALA A O 4
ATOM 2568 N N . TYR A 1 37 ? -7.101 7.773 3.383 1.00 0.00 37 TYR A N 4
ATOM 2569 C CA . TYR A 1 37 ? -6.832 6.493 2.662 1.00 0.00 37 TYR A CA 4
ATOM 2570 C C . TYR A 1 37 ? -5.408 6.018 2.968 1.00 0.00 37 TYR A C 4
ATOM 2571 O O . TYR A 1 37 ? -4.504 6.813 3.133 1.00 0.00 37 TYR A O 4
ATOM 2589 N N . HIS A 1 38 ? -5.202 4.730 3.052 1.00 0.00 38 HIS A N 4
ATOM 2590 C CA . HIS A 1 38 ? -3.839 4.211 3.356 1.00 0.00 38 HIS A CA 4
ATOM 2591 C C . HIS A 1 38 ? -3.408 3.183 2.310 1.00 0.00 38 HIS A C 4
ATOM 2592 O O . HIS A 1 38 ? -4.165 2.817 1.433 1.00 0.00 38 HIS A O 4
ATOM 2606 N N . TYR A 1 39 ? -2.193 2.712 2.406 1.00 0.00 39 TYR A N 4
ATOM 2607 C CA . TYR A 1 39 ? -1.698 1.700 1.430 1.00 0.00 39 TYR A CA 4
ATOM 2608 C C . TYR A 1 39 ? -1.679 0.314 2.080 1.00 0.00 39 TYR A C 4
ATOM 2609 O O . TYR A 1 39 ? -1.366 0.170 3.245 1.00 0.00 39 TYR A O 4
ATOM 2627 N N . ARG A 1 40 ? -2.012 -0.705 1.336 1.00 0.00 40 ARG A N 4
ATOM 2628 C CA . ARG A 1 40 ? -2.018 -2.082 1.910 1.00 0.00 40 ARG A CA 4
ATOM 2629 C C . ARG A 1 40 ? -1.500 -3.085 0.878 1.00 0.00 40 ARG A C 4
ATOM 2630 O O . ARG A 1 40 ? -1.511 -2.826 -0.307 1.00 0.00 40 ARG A O 4
ATOM 2651 N N . CYS A 1 41 ? -1.054 -4.231 1.321 1.00 0.00 41 CYS A N 4
ATOM 2652 C CA . CYS A 1 41 ? -0.539 -5.256 0.369 1.00 0.00 41 CYS A CA 4
ATOM 2653 C C . CYS A 1 41 ? -1.634 -6.294 0.109 1.00 0.00 41 CYS A C 4
ATOM 2654 O O . CYS A 1 41 ? -2.255 -6.786 1.030 1.00 0.00 41 CYS A O 4
ATOM 2661 N N . VAL A 1 42 ? -1.899 -6.614 -1.133 1.00 0.00 42 VAL A N 4
ATOM 2662 C CA . VAL A 1 42 ? -2.972 -7.593 -1.427 1.00 0.00 42 VAL A CA 4
ATOM 2663 C C . VAL A 1 42 ? -2.475 -8.716 -2.342 1.00 0.00 42 VAL A C 4
ATOM 2664 O O . VAL A 1 42 ? -1.560 -8.540 -3.123 1.00 0.00 42 VAL A O 4
ATOM 2677 N N . CYS A 1 43 ? -3.089 -9.865 -2.252 1.00 0.00 43 CYS A N 4
ATOM 2678 C CA . CYS A 1 43 ? -2.690 -11.008 -3.106 1.00 0.00 43 CYS A CA 4
ATOM 2679 C C . CYS A 1 43 ? -3.835 -11.384 -4.051 1.00 0.00 43 CYS A C 4
ATOM 2680 O O . CYS A 1 43 ? -4.835 -11.936 -3.637 1.00 0.00 43 CYS A O 4
ATOM 2687 N N . HIS A 1 44 ? -3.693 -11.101 -5.318 1.00 0.00 44 HIS A N 4
ATOM 2688 C CA . HIS A 1 44 ? -4.772 -11.456 -6.289 1.00 0.00 44 HIS A CA 4
ATOM 2689 C C . HIS A 1 44 ? -4.191 -12.274 -7.440 1.00 0.00 44 HIS A C 4
ATOM 2690 O O . HIS A 1 44 ? -2.996 -12.461 -7.537 1.00 0.00 44 HIS A O 4
ATOM 2704 N N . ARG A 1 45 ? -5.030 -12.764 -8.307 1.00 0.00 45 ARG A N 4
ATOM 2705 C CA . ARG A 1 45 ? -4.533 -13.574 -9.450 1.00 0.00 45 ARG A CA 4
ATOM 2706 C C . ARG A 1 45 ? -4.148 -12.663 -10.620 1.00 0.00 45 ARG A C 4
ATOM 2707 O O . ARG A 1 45 ? -4.206 -11.456 -10.448 1.00 0.00 45 ARG A O 4
ATOM 2729 N N . ILE A 1 1 ? 3.855 8.325 -13.679 1.00 0.00 1 ILE A N 5
ATOM 2730 C CA . ILE A 1 1 ? 4.141 7.200 -14.616 1.00 0.00 1 ILE A CA 5
ATOM 2731 C C . ILE A 1 1 ? 5.607 6.771 -14.496 1.00 0.00 1 ILE A C 5
ATOM 2732 O O . ILE A 1 1 ? 6.465 7.554 -14.137 1.00 0.00 1 ILE A O 5
ATOM 2750 N N . GLY A 1 2 ? 5.898 5.533 -14.793 1.00 0.00 2 GLY A N 5
ATOM 2751 C CA . GLY A 1 2 ? 7.306 5.052 -14.696 1.00 0.00 2 GLY A CA 5
ATOM 2752 C C . GLY A 1 2 ? 7.446 4.115 -13.497 1.00 0.00 2 GLY A C 5
ATOM 2753 O O . GLY A 1 2 ? 7.061 2.963 -13.549 1.00 0.00 2 GLY A O 5
ATOM 2757 N N . SER A 1 3 ? 7.995 4.600 -12.415 1.00 0.00 3 SER A N 5
ATOM 2758 C CA . SER A 1 3 ? 8.162 3.738 -11.208 1.00 0.00 3 SER A CA 5
ATOM 2759 C C . SER A 1 3 ? 6.852 3.667 -10.419 1.00 0.00 3 SER A C 5
ATOM 2760 O O . SER A 1 3 ? 6.296 4.675 -10.028 1.00 0.00 3 SER A O 5
ATOM 2768 N N . THR A 1 4 ? 6.357 2.482 -10.185 1.00 0.00 4 THR A N 5
ATOM 2769 C CA . THR A 1 4 ? 5.082 2.337 -9.421 1.00 0.00 4 THR A CA 5
ATOM 2770 C C . THR A 1 4 ? 5.243 2.898 -8.004 1.00 0.00 4 THR A C 5
ATOM 2771 O O . THR A 1 4 ? 6.339 3.171 -7.554 1.00 0.00 4 THR A O 5
ATOM 2782 N N . ALA A 1 5 ? 4.154 3.066 -7.298 1.00 0.00 5 ALA A N 5
ATOM 2783 C CA . ALA A 1 5 ? 4.233 3.602 -5.904 1.00 0.00 5 ALA A CA 5
ATOM 2784 C C . ALA A 1 5 ? 5.239 2.797 -5.081 1.00 0.00 5 ALA A C 5
ATOM 2785 O O . ALA A 1 5 ? 5.765 1.809 -5.552 1.00 0.00 5 ALA A O 5
ATOM 2792 N N . PRO A 1 6 ? 5.466 3.234 -3.867 1.00 0.00 6 PRO A N 5
ATOM 2793 C CA . PRO A 1 6 ? 6.405 2.514 -2.979 1.00 0.00 6 PRO A CA 5
ATOM 2794 C C . PRO A 1 6 ? 5.784 1.171 -2.623 1.00 0.00 6 PRO A C 5
ATOM 2795 O O . PRO A 1 6 ? 5.358 0.939 -1.508 1.00 0.00 6 PRO A O 5
ATOM 2806 N N . THR A 1 7 ? 5.704 0.301 -3.591 1.00 0.00 7 THR A N 5
ATOM 2807 C CA . THR A 1 7 ? 5.082 -1.033 -3.380 1.00 0.00 7 THR A CA 5
ATOM 2808 C C . THR A 1 7 ? 5.493 -1.641 -2.045 1.00 0.00 7 THR A C 5
ATOM 2809 O O . THR A 1 7 ? 6.653 -1.673 -1.684 1.00 0.00 7 THR A O 5
ATOM 2820 N N . CYS A 1 8 ? 4.532 -2.130 -1.321 1.00 0.00 8 CYS A N 5
ATOM 2821 C CA . CYS A 1 8 ? 4.807 -2.764 -0.001 1.00 0.00 8 CYS A CA 5
ATOM 2822 C C . CYS A 1 8 ? 5.960 -3.759 -0.115 1.00 0.00 8 CYS A C 5
ATOM 2823 O O . CYS A 1 8 ? 6.664 -4.011 0.838 1.00 0.00 8 CYS A O 5
ATOM 2830 N N . THR A 1 9 ? 6.103 -4.340 -1.284 1.00 0.00 9 THR A N 5
ATOM 2831 C CA . THR A 1 9 ? 7.146 -5.379 -1.581 1.00 0.00 9 THR A CA 5
ATOM 2832 C C . THR A 1 9 ? 6.507 -6.747 -1.360 1.00 0.00 9 THR A C 5
ATOM 2833 O O . THR A 1 9 ? 6.087 -7.075 -0.273 1.00 0.00 9 THR A O 5
ATOM 2844 N N . TYR A 1 10 ? 6.389 -7.521 -2.405 1.00 0.00 10 TYR A N 5
ATOM 2845 C CA . TYR A 1 10 ? 5.732 -8.864 -2.311 1.00 0.00 10 TYR A CA 5
ATOM 2846 C C . TYR A 1 10 ? 6.030 -9.574 -0.978 1.00 0.00 10 TYR A C 5
ATOM 2847 O O . TYR A 1 10 ? 5.228 -10.351 -0.496 1.00 0.00 10 TYR A O 5
ATOM 2865 N N . ASN A 1 11 ? 7.162 -9.314 -0.375 1.00 0.00 11 ASN A N 5
ATOM 2866 C CA . ASN A 1 11 ? 7.487 -9.978 0.916 1.00 0.00 11 ASN A CA 5
ATOM 2867 C C . ASN A 1 11 ? 6.403 -9.664 1.939 1.00 0.00 11 ASN A C 5
ATOM 2868 O O . ASN A 1 11 ? 6.222 -10.382 2.904 1.00 0.00 11 ASN A O 5
ATOM 2879 N N . GLU A 1 12 ? 5.673 -8.601 1.735 1.00 0.00 12 GLU A N 5
ATOM 2880 C CA . GLU A 1 12 ? 4.600 -8.263 2.697 1.00 0.00 12 GLU A CA 5
ATOM 2881 C C . GLU A 1 12 ? 3.481 -9.300 2.579 1.00 0.00 12 GLU A C 5
ATOM 2882 O O . GLU A 1 12 ? 2.989 -9.819 3.561 1.00 0.00 12 GLU A O 5
ATOM 2894 N N . CYS A 1 13 ? 3.088 -9.608 1.369 1.00 0.00 13 CYS A N 5
ATOM 2895 C CA . CYS A 1 13 ? 2.014 -10.615 1.149 1.00 0.00 13 CYS A CA 5
ATOM 2896 C C . CYS A 1 13 ? 2.565 -12.042 1.306 1.00 0.00 13 CYS A C 5
ATOM 2897 O O . CYS A 1 13 ? 1.868 -13.010 1.067 1.00 0.00 13 CYS A O 5
ATOM 2904 N N . ARG A 1 14 ? 3.810 -12.184 1.697 1.00 0.00 14 ARG A N 5
ATOM 2905 C CA . ARG A 1 14 ? 4.406 -13.549 1.860 1.00 0.00 14 ARG A CA 5
ATOM 2906 C C . ARG A 1 14 ? 3.439 -14.483 2.598 1.00 0.00 14 ARG A C 5
ATOM 2907 O O . ARG A 1 14 ? 3.294 -14.420 3.804 1.00 0.00 14 ARG A O 5
ATOM 2928 N N . GLY A 1 15 ? 2.778 -15.347 1.877 1.00 0.00 15 GLY A N 5
ATOM 2929 C CA . GLY A 1 15 ? 1.819 -16.289 2.520 1.00 0.00 15 GLY A CA 5
ATOM 2930 C C . GLY A 1 15 ? 1.059 -17.053 1.435 1.00 0.00 15 GLY A C 5
ATOM 2931 O O . GLY A 1 15 ? 1.157 -18.261 1.329 1.00 0.00 15 GLY A O 5
ATOM 2935 N N . CYS A 1 16 ? 0.305 -16.358 0.625 1.00 0.00 16 CYS A N 5
ATOM 2936 C CA . CYS A 1 16 ? -0.460 -17.036 -0.456 1.00 0.00 16 CYS A CA 5
ATOM 2937 C C . CYS A 1 16 ? 0.499 -17.536 -1.544 1.00 0.00 16 CYS A C 5
ATOM 2938 O O . CYS A 1 16 ? 1.658 -17.799 -1.287 1.00 0.00 16 CYS A O 5
ATOM 2945 N N . ARG A 1 17 ? 0.027 -17.666 -2.756 1.00 0.00 17 ARG A N 5
ATOM 2946 C CA . ARG A 1 17 ? 0.913 -18.146 -3.856 1.00 0.00 17 ARG A CA 5
ATOM 2947 C C . ARG A 1 17 ? 0.465 -17.553 -5.195 1.00 0.00 17 ARG A C 5
ATOM 2948 O O . ARG A 1 17 ? 0.364 -18.247 -6.188 1.00 0.00 17 ARG A O 5
ATOM 2969 N N . TYR A 1 18 ? 0.197 -16.274 -5.229 1.00 0.00 18 TYR A N 5
ATOM 2970 C CA . TYR A 1 18 ? -0.244 -15.635 -6.503 1.00 0.00 18 TYR A CA 5
ATOM 2971 C C . TYR A 1 18 ? 0.384 -14.244 -6.644 1.00 0.00 18 TYR A C 5
ATOM 2972 O O . TYR A 1 18 ? 1.456 -13.984 -6.133 1.00 0.00 18 TYR A O 5
ATOM 2990 N N . LYS A 1 19 ? -0.272 -13.350 -7.338 1.00 0.00 19 LYS A N 5
ATOM 2991 C CA . LYS A 1 19 ? 0.289 -11.979 -7.519 1.00 0.00 19 LYS A CA 5
ATOM 2992 C C . LYS A 1 19 ? 0.005 -11.123 -6.281 1.00 0.00 19 LYS A C 5
ATOM 2993 O O . LYS A 1 19 ? -1.047 -11.218 -5.680 1.00 0.00 19 LYS A O 5
ATOM 3012 N N . CYS A 1 20 ? 0.934 -10.286 -5.895 1.00 0.00 20 CYS A N 5
ATOM 3013 C CA . CYS A 1 20 ? 0.710 -9.426 -4.696 1.00 0.00 20 CYS A CA 5
ATOM 3014 C C . CYS A 1 20 ? 1.133 -7.982 -4.987 1.00 0.00 20 CYS A C 5
ATOM 3015 O O . CYS A 1 20 ? 2.096 -7.735 -5.685 1.00 0.00 20 CYS A O 5
ATOM 3022 N N . ARG A 1 21 ? 0.417 -7.030 -4.451 1.00 0.00 21 ARG A N 5
ATOM 3023 C CA . ARG A 1 21 ? 0.765 -5.597 -4.684 1.00 0.00 21 ARG A CA 5
ATOM 3024 C C . ARG A 1 21 ? 0.017 -4.722 -3.682 1.00 0.00 21 ARG A C 5
ATOM 3025 O O . ARG A 1 21 ? -1.085 -5.032 -3.271 1.00 0.00 21 ARG A O 5
ATOM 3046 N N . ALA A 1 22 ? 0.611 -3.638 -3.280 1.00 0.00 22 ALA A N 5
ATOM 3047 C CA . ALA A 1 22 ? -0.056 -2.744 -2.298 1.00 0.00 22 ALA A CA 5
ATOM 3048 C C . ALA A 1 22 ? -0.889 -1.686 -3.023 1.00 0.00 22 ALA A C 5
ATOM 3049 O O . ALA A 1 22 ? -0.391 -0.952 -3.854 1.00 0.00 22 ALA A O 5
ATOM 3056 N N . GLU A 1 23 ? -2.156 -1.607 -2.717 1.00 0.00 23 GLU A N 5
ATOM 3057 C CA . GLU A 1 23 ? -3.025 -0.600 -3.393 1.00 0.00 23 GLU A CA 5
ATOM 3058 C C . GLU A 1 23 ? -3.450 0.488 -2.403 1.00 0.00 23 GLU A C 5
ATOM 3059 O O . GLU A 1 23 ? -3.743 0.217 -1.255 1.00 0.00 23 GLU A O 5
ATOM 3071 N N . GLN A 1 24 ? -3.486 1.717 -2.844 1.00 0.00 24 GLN A N 5
ATOM 3072 C CA . GLN A 1 24 ? -3.893 2.827 -1.938 1.00 0.00 24 GLN A CA 5
ATOM 3073 C C . GLN A 1 24 ? -5.380 2.709 -1.598 1.00 0.00 24 GLN A C 5
ATOM 3074 O O . GLN A 1 24 ? -6.201 2.439 -2.452 1.00 0.00 24 GLN A O 5
ATOM 3088 N N . VAL A 1 25 ? -5.734 2.909 -0.357 1.00 0.00 25 VAL A N 5
ATOM 3089 C CA . VAL A 1 25 ? -7.170 2.807 0.035 1.00 0.00 25 VAL A CA 5
ATOM 3090 C C . VAL A 1 25 ? -7.618 4.088 0.746 1.00 0.00 25 VAL A C 5
ATOM 3091 O O . VAL A 1 25 ? -6.819 4.769 1.357 1.00 0.00 25 VAL A O 5
ATOM 3104 N N . PRO A 1 26 ? -8.893 4.377 0.642 1.00 0.00 26 PRO A N 5
ATOM 3105 C CA . PRO A 1 26 ? -9.449 5.590 1.287 1.00 0.00 26 PRO A CA 5
ATOM 3106 C C . PRO A 1 26 ? -9.539 5.396 2.802 1.00 0.00 26 PRO A C 5
ATOM 3107 O O . PRO A 1 26 ? -10.240 4.529 3.285 1.00 0.00 26 PRO A O 5
ATOM 3118 N N . VAL A 1 27 ? -8.835 6.198 3.553 1.00 0.00 27 VAL A N 5
ATOM 3119 C CA . VAL A 1 27 ? -8.876 6.064 5.039 1.00 0.00 27 VAL A CA 5
ATOM 3120 C C . VAL A 1 27 ? -8.748 7.443 5.697 1.00 0.00 27 VAL A C 5
ATOM 3121 O O . VAL A 1 27 ? -8.420 7.555 6.862 1.00 0.00 27 VAL A O 5
ATOM 3134 N N . GLU A 1 28 ? -9.005 8.491 4.959 1.00 0.00 28 GLU A N 5
ATOM 3135 C CA . GLU A 1 28 ? -8.899 9.860 5.537 1.00 0.00 28 GLU A CA 5
ATOM 3136 C C . GLU A 1 28 ? -9.439 10.897 4.547 1.00 0.00 28 GLU A C 5
ATOM 3137 O O . GLU A 1 28 ? -9.419 10.693 3.349 1.00 0.00 28 GLU A O 5
ATOM 3149 N N . GLY A 1 29 ? -9.920 12.007 5.039 1.00 0.00 29 GLY A N 5
ATOM 3150 C CA . GLY A 1 29 ? -10.459 13.057 4.131 1.00 0.00 29 GLY A CA 5
ATOM 3151 C C . GLY A 1 29 ? -10.989 14.232 4.956 1.00 0.00 29 GLY A C 5
ATOM 3152 O O . GLY A 1 29 ? -11.984 14.842 4.615 1.00 0.00 29 GLY A O 5
ATOM 3156 N N . ASN A 1 30 ? -10.331 14.556 6.038 1.00 0.00 30 ASN A N 5
ATOM 3157 C CA . ASN A 1 30 ? -10.796 15.692 6.884 1.00 0.00 30 ASN A CA 5
ATOM 3158 C C . ASN A 1 30 ? -10.663 17.009 6.119 1.00 0.00 30 ASN A C 5
ATOM 3159 O O . ASN A 1 30 ? -11.633 17.569 5.648 1.00 0.00 30 ASN A O 5
ATOM 3170 N N . ASP A 1 31 ? -9.464 17.496 5.987 1.00 0.00 31 ASP A N 5
ATOM 3171 C CA . ASP A 1 31 ? -9.241 18.771 5.247 1.00 0.00 31 ASP A CA 5
ATOM 3172 C C . ASP A 1 31 ? -7.736 19.018 5.061 1.00 0.00 31 ASP A C 5
ATOM 3173 O O . ASP A 1 31 ? -7.262 19.082 3.944 1.00 0.00 31 ASP A O 5
ATOM 3182 N N . PRO A 1 32 ? -7.024 19.142 6.156 1.00 0.00 32 PRO A N 5
ATOM 3183 C CA . PRO A 1 32 ? -5.561 19.372 6.077 1.00 0.00 32 PRO A CA 5
ATOM 3184 C C . PRO A 1 32 ? -4.858 18.075 5.671 1.00 0.00 32 PRO A C 5
ATOM 3185 O O . PRO A 1 32 ? -4.683 17.186 6.480 1.00 0.00 32 PRO A O 5
ATOM 3196 N N . ILE A 1 33 ? -4.464 17.963 4.426 1.00 0.00 33 ILE A N 5
ATOM 3197 C CA . ILE A 1 33 ? -3.775 16.725 3.948 1.00 0.00 33 ILE A CA 5
ATOM 3198 C C . ILE A 1 33 ? -4.390 15.475 4.590 1.00 0.00 33 ILE A C 5
ATOM 3199 O O . ILE A 1 33 ? -3.703 14.526 4.912 1.00 0.00 33 ILE A O 5
ATOM 3215 N N . ASN A 1 34 ? -5.687 15.484 4.773 1.00 0.00 34 ASN A N 5
ATOM 3216 C CA . ASN A 1 34 ? -6.399 14.318 5.401 1.00 0.00 34 ASN A CA 5
ATOM 3217 C C . ASN A 1 34 ? -5.532 13.663 6.493 1.00 0.00 34 ASN A C 5
ATOM 3218 O O . ASN A 1 34 ? -5.484 14.134 7.613 1.00 0.00 34 ASN A O 5
ATOM 3229 N N . SER A 1 35 ? -4.845 12.593 6.184 1.00 0.00 35 SER A N 5
ATOM 3230 C CA . SER A 1 35 ? -3.987 11.934 7.211 1.00 0.00 35 SER A CA 5
ATOM 3231 C C . SER A 1 35 ? -2.813 11.227 6.531 1.00 0.00 35 SER A C 5
ATOM 3232 O O . SER A 1 35 ? -1.668 11.599 6.705 1.00 0.00 35 SER A O 5
ATOM 3240 N N . ALA A 1 36 ? -3.087 10.213 5.754 1.00 0.00 36 ALA A N 5
ATOM 3241 C CA . ALA A 1 36 ? -1.991 9.481 5.054 1.00 0.00 36 ALA A CA 5
ATOM 3242 C C . ALA A 1 36 ? -2.564 8.319 4.239 1.00 0.00 36 ALA A C 5
ATOM 3243 O O . ALA A 1 36 ? -2.858 7.264 4.765 1.00 0.00 36 ALA A O 5
ATOM 3250 N N . TYR A 1 37 ? -2.723 8.507 2.955 1.00 0.00 37 TYR A N 5
ATOM 3251 C CA . TYR A 1 37 ? -3.275 7.414 2.101 1.00 0.00 37 TYR A CA 5
ATOM 3252 C C . TYR A 1 37 ? -2.250 6.283 1.968 1.00 0.00 37 TYR A C 5
ATOM 3253 O O . TYR A 1 37 ? -1.606 6.133 0.948 1.00 0.00 37 TYR A O 5
ATOM 3271 N N . HIS A 1 38 ? -2.092 5.492 2.994 1.00 0.00 38 HIS A N 5
ATOM 3272 C CA . HIS A 1 38 ? -1.108 4.375 2.940 1.00 0.00 38 HIS A CA 5
ATOM 3273 C C . HIS A 1 38 ? -1.508 3.350 1.880 1.00 0.00 38 HIS A C 5
ATOM 3274 O O . HIS A 1 38 ? -2.379 3.582 1.065 1.00 0.00 38 HIS A O 5
ATOM 3288 N N . TYR A 1 39 ? -0.875 2.211 1.904 1.00 0.00 39 TYR A N 5
ATOM 3289 C CA . TYR A 1 39 ? -1.203 1.143 0.918 1.00 0.00 39 TYR A CA 5
ATOM 3290 C C . TYR A 1 39 ? -1.285 -0.205 1.637 1.00 0.00 39 TYR A C 5
ATOM 3291 O O . TYR A 1 39 ? -0.724 -0.384 2.701 1.00 0.00 39 TYR A O 5
ATOM 3309 N N . ARG A 1 40 ? -1.971 -1.156 1.067 1.00 0.00 40 ARG A N 5
ATOM 3310 C CA . ARG A 1 40 ? -2.076 -2.493 1.723 1.00 0.00 40 ARG A CA 5
ATOM 3311 C C . ARG A 1 40 ? -1.716 -3.593 0.724 1.00 0.00 40 ARG A C 5
ATOM 3312 O O . ARG A 1 40 ? -2.353 -3.748 -0.301 1.00 0.00 40 ARG A O 5
ATOM 3333 N N . CYS A 1 41 ? -0.693 -4.352 1.013 1.00 0.00 41 CYS A N 5
ATOM 3334 C CA . CYS A 1 41 ? -0.275 -5.440 0.083 1.00 0.00 41 CYS A CA 5
ATOM 3335 C C . CYS A 1 41 ? -1.387 -6.483 -0.059 1.00 0.00 41 CYS A C 5
ATOM 3336 O O . CYS A 1 41 ? -1.638 -7.264 0.838 1.00 0.00 41 CYS A O 5
ATOM 3343 N N . VAL A 1 42 ? -2.055 -6.500 -1.183 1.00 0.00 42 VAL A N 5
ATOM 3344 C CA . VAL A 1 42 ? -3.149 -7.484 -1.396 1.00 0.00 42 VAL A CA 5
ATOM 3345 C C . VAL A 1 42 ? -2.692 -8.572 -2.372 1.00 0.00 42 VAL A C 5
ATOM 3346 O O . VAL A 1 42 ? -1.777 -8.373 -3.146 1.00 0.00 42 VAL A O 5
ATOM 3359 N N . CYS A 1 43 ? -3.314 -9.721 -2.338 1.00 0.00 43 CYS A N 5
ATOM 3360 C CA . CYS A 1 43 ? -2.907 -10.815 -3.258 1.00 0.00 43 CYS A CA 5
ATOM 3361 C C . CYS A 1 43 ? -3.974 -11.052 -4.331 1.00 0.00 43 CYS A C 5
ATOM 3362 O O . CYS A 1 43 ? -5.120 -11.325 -4.032 1.00 0.00 43 CYS A O 5
ATOM 3369 N N . HIS A 1 44 ? -3.596 -10.964 -5.579 1.00 0.00 44 HIS A N 5
ATOM 3370 C CA . HIS A 1 44 ? -4.576 -11.199 -6.680 1.00 0.00 44 HIS A CA 5
ATOM 3371 C C . HIS A 1 44 ? -4.279 -12.542 -7.348 1.00 0.00 44 HIS A C 5
ATOM 3372 O O . HIS A 1 44 ? -3.300 -13.193 -7.039 1.00 0.00 44 HIS A O 5
ATOM 3386 N N . ARG A 1 45 ? -5.111 -12.960 -8.264 1.00 0.00 45 ARG A N 5
ATOM 3387 C CA . ARG A 1 45 ? -4.878 -14.263 -8.959 1.00 0.00 45 ARG A CA 5
ATOM 3388 C C . ARG A 1 45 ? -4.663 -15.384 -7.936 1.00 0.00 45 ARG A C 5
ATOM 3389 O O . ARG A 1 45 ? -4.914 -15.148 -6.766 1.00 0.00 45 ARG A O 5
ATOM 3411 N N . ILE A 1 1 ? -0.350 11.955 -0.002 1.00 0.00 1 ILE A N 6
ATOM 3412 C CA . ILE A 1 1 ? -0.239 12.380 -1.428 1.00 0.00 1 ILE A CA 6
ATOM 3413 C C . ILE A 1 1 ? 1.234 12.417 -1.856 1.00 0.00 1 ILE A C 6
ATOM 3414 O O . ILE A 1 1 ? 1.615 13.152 -2.746 1.00 0.00 1 ILE A O 6
ATOM 3432 N N . GLY A 1 2 ? 2.064 11.627 -1.229 1.00 0.00 2 GLY A N 6
ATOM 3433 C CA . GLY A 1 2 ? 3.509 11.615 -1.598 1.00 0.00 2 GLY A CA 6
ATOM 3434 C C . GLY A 1 2 ? 3.710 10.762 -2.852 1.00 0.00 2 GLY A C 6
ATOM 3435 O O . GLY A 1 2 ? 2.792 10.131 -3.338 1.00 0.00 2 GLY A O 6
ATOM 3439 N N . SER A 1 3 ? 4.905 10.739 -3.378 1.00 0.00 3 SER A N 6
ATOM 3440 C CA . SER A 1 3 ? 5.170 9.927 -4.603 1.00 0.00 3 SER A CA 6
ATOM 3441 C C . SER A 1 3 ? 5.727 8.554 -4.218 1.00 0.00 3 SER A C 6
ATOM 3442 O O . SER A 1 3 ? 6.660 8.061 -4.821 1.00 0.00 3 SER A O 6
ATOM 3450 N N . THR A 1 4 ? 5.162 7.934 -3.216 1.00 0.00 4 THR A N 6
ATOM 3451 C CA . THR A 1 4 ? 5.658 6.593 -2.789 1.00 0.00 4 THR A CA 6
ATOM 3452 C C . THR A 1 4 ? 5.004 5.493 -3.629 1.00 0.00 4 THR A C 6
ATOM 3453 O O . THR A 1 4 ? 3.844 5.174 -3.454 1.00 0.00 4 THR A O 6
ATOM 3464 N N . ALA A 1 5 ? 5.741 4.901 -4.533 1.00 0.00 5 ALA A N 6
ATOM 3465 C CA . ALA A 1 5 ? 5.158 3.814 -5.369 1.00 0.00 5 ALA A CA 6
ATOM 3466 C C . ALA A 1 5 ? 6.022 2.540 -5.306 1.00 0.00 5 ALA A C 6
ATOM 3467 O O . ALA A 1 5 ? 6.206 1.880 -6.309 1.00 0.00 5 ALA A O 6
ATOM 3474 N N . PRO A 1 6 ? 6.516 2.222 -4.129 1.00 0.00 6 PRO A N 6
ATOM 3475 C CA . PRO A 1 6 ? 7.347 1.003 -3.967 1.00 0.00 6 PRO A CA 6
ATOM 3476 C C . PRO A 1 6 ? 6.454 -0.237 -3.968 1.00 0.00 6 PRO A C 6
ATOM 3477 O O . PRO A 1 6 ? 6.910 -1.339 -4.202 1.00 0.00 6 PRO A O 6
ATOM 3488 N N . THR A 1 7 ? 5.182 -0.064 -3.693 1.00 0.00 7 THR A N 6
ATOM 3489 C CA . THR A 1 7 ? 4.250 -1.228 -3.655 1.00 0.00 7 THR A CA 6
ATOM 3490 C C . THR A 1 7 ? 4.722 -2.214 -2.593 1.00 0.00 7 THR A C 6
ATOM 3491 O O . THR A 1 7 ? 5.904 -2.385 -2.370 1.00 0.00 7 THR A O 6
ATOM 3502 N N . CYS A 1 8 ? 3.815 -2.873 -1.941 1.00 0.00 8 CYS A N 6
ATOM 3503 C CA . CYS A 1 8 ? 4.234 -3.852 -0.907 1.00 0.00 8 CYS A CA 6
ATOM 3504 C C . CYS A 1 8 ? 5.041 -4.951 -1.585 1.00 0.00 8 CYS A C 6
ATOM 3505 O O . CYS A 1 8 ? 4.563 -5.626 -2.477 1.00 0.00 8 CYS A O 6
ATOM 3512 N N . THR A 1 9 ? 6.269 -5.119 -1.185 1.00 0.00 9 THR A N 6
ATOM 3513 C CA . THR A 1 9 ? 7.124 -6.158 -1.822 1.00 0.00 9 THR A CA 6
ATOM 3514 C C . THR A 1 9 ? 6.403 -7.501 -1.795 1.00 0.00 9 THR A C 6
ATOM 3515 O O . THR A 1 9 ? 6.104 -8.028 -0.752 1.00 0.00 9 THR A O 6
ATOM 3526 N N . TYR A 1 10 ? 6.097 -8.023 -2.952 1.00 0.00 10 TYR A N 6
ATOM 3527 C CA . TYR A 1 10 ? 5.353 -9.319 -3.064 1.00 0.00 10 TYR A CA 6
ATOM 3528 C C . TYR A 1 10 ? 5.713 -10.317 -1.943 1.00 0.00 10 TYR A C 6
ATOM 3529 O O . TYR A 1 10 ? 4.897 -11.129 -1.557 1.00 0.00 10 TYR A O 6
ATOM 3547 N N . ASN A 1 11 ? 6.911 -10.278 -1.420 1.00 0.00 11 ASN A N 6
ATOM 3548 C CA . ASN A 1 11 ? 7.273 -11.242 -0.340 1.00 0.00 11 ASN A CA 6
ATOM 3549 C C . ASN A 1 11 ? 6.462 -10.949 0.915 1.00 0.00 11 ASN A C 6
ATOM 3550 O O . ASN A 1 11 ? 6.276 -11.805 1.758 1.00 0.00 11 ASN A O 6
ATOM 3561 N N . GLU A 1 12 ? 5.966 -9.750 1.045 1.00 0.00 12 GLU A N 6
ATOM 3562 C CA . GLU A 1 12 ? 5.155 -9.419 2.244 1.00 0.00 12 GLU A CA 6
ATOM 3563 C C . GLU A 1 12 ? 3.979 -10.398 2.343 1.00 0.00 12 GLU A C 6
ATOM 3564 O O . GLU A 1 12 ? 3.583 -10.804 3.418 1.00 0.00 12 GLU A O 6
ATOM 3576 N N . CYS A 1 13 ? 3.435 -10.797 1.219 1.00 0.00 13 CYS A N 6
ATOM 3577 C CA . CYS A 1 13 ? 2.306 -11.768 1.225 1.00 0.00 13 CYS A CA 6
ATOM 3578 C C . CYS A 1 13 ? 2.840 -13.208 1.308 1.00 0.00 13 CYS A C 6
ATOM 3579 O O . CYS A 1 13 ? 2.121 -14.155 1.057 1.00 0.00 13 CYS A O 6
ATOM 3586 N N . ARG A 1 14 ? 4.101 -13.375 1.635 1.00 0.00 14 ARG A N 6
ATOM 3587 C CA . ARG A 1 14 ? 4.697 -14.744 1.712 1.00 0.00 14 ARG A CA 6
ATOM 3588 C C . ARG A 1 14 ? 3.736 -15.731 2.388 1.00 0.00 14 ARG A C 6
ATOM 3589 O O . ARG A 1 14 ? 3.351 -15.561 3.528 1.00 0.00 14 ARG A O 6
ATOM 3610 N N . GLY A 1 15 ? 3.347 -16.755 1.677 1.00 0.00 15 GLY A N 6
ATOM 3611 C CA . GLY A 1 15 ? 2.405 -17.761 2.245 1.00 0.00 15 GLY A CA 6
ATOM 3612 C C . GLY A 1 15 ? 1.467 -18.237 1.136 1.00 0.00 15 GLY A C 6
ATOM 3613 O O . GLY A 1 15 ? 1.293 -19.420 0.918 1.00 0.00 15 GLY A O 6
ATOM 3617 N N . CYS A 1 16 ? 0.868 -17.316 0.429 1.00 0.00 16 CYS A N 6
ATOM 3618 C CA . CYS A 1 16 ? -0.055 -17.693 -0.678 1.00 0.00 16 CYS A CA 6
ATOM 3619 C C . CYS A 1 16 ? 0.749 -18.155 -1.901 1.00 0.00 16 CYS A C 6
ATOM 3620 O O . CYS A 1 16 ? 1.846 -18.664 -1.772 1.00 0.00 16 CYS A O 6
ATOM 3627 N N . ARG A 1 17 ? 0.219 -17.983 -3.085 1.00 0.00 17 ARG A N 6
ATOM 3628 C CA . ARG A 1 17 ? 0.963 -18.414 -4.305 1.00 0.00 17 ARG A CA 6
ATOM 3629 C C . ARG A 1 17 ? 0.362 -17.767 -5.558 1.00 0.00 17 ARG A C 6
ATOM 3630 O O . ARG A 1 17 ? 0.062 -18.435 -6.529 1.00 0.00 17 ARG A O 6
ATOM 3651 N N . TYR A 1 18 ? 0.193 -16.471 -5.546 1.00 0.00 18 TYR A N 6
ATOM 3652 C CA . TYR A 1 18 ? -0.380 -15.773 -6.735 1.00 0.00 18 TYR A CA 6
ATOM 3653 C C . TYR A 1 18 ? 0.352 -14.447 -6.965 1.00 0.00 18 TYR A C 6
ATOM 3654 O O . TYR A 1 18 ? 1.496 -14.286 -6.589 1.00 0.00 18 TYR A O 6
ATOM 3672 N N . LYS A 1 19 ? -0.304 -13.494 -7.572 1.00 0.00 19 LYS A N 6
ATOM 3673 C CA . LYS A 1 19 ? 0.346 -12.173 -7.818 1.00 0.00 19 LYS A CA 6
ATOM 3674 C C . LYS A 1 19 ? 0.099 -11.263 -6.613 1.00 0.00 19 LYS A C 6
ATOM 3675 O O . LYS A 1 19 ? -0.968 -11.274 -6.033 1.00 0.00 19 LYS A O 6
ATOM 3694 N N . CYS A 1 20 ? 1.075 -10.490 -6.217 1.00 0.00 20 CYS A N 6
ATOM 3695 C CA . CYS A 1 20 ? 0.876 -9.604 -5.031 1.00 0.00 20 CYS A CA 6
ATOM 3696 C C . CYS A 1 20 ? 1.127 -8.140 -5.389 1.00 0.00 20 CYS A C 6
ATOM 3697 O O . CYS A 1 20 ? 1.961 -7.817 -6.213 1.00 0.00 20 CYS A O 6
ATOM 3704 N N . ARG A 1 21 ? 0.402 -7.256 -4.763 1.00 0.00 21 ARG A N 6
ATOM 3705 C CA . ARG A 1 21 ? 0.567 -5.802 -5.033 1.00 0.00 21 ARG A CA 6
ATOM 3706 C C . ARG A 1 21 ? -0.140 -5.022 -3.936 1.00 0.00 21 ARG A C 6
ATOM 3707 O O . ARG A 1 21 ? -0.801 -5.589 -3.088 1.00 0.00 21 ARG A O 6
ATOM 3728 N N . ALA A 1 22 ? -0.008 -3.733 -3.938 1.00 0.00 22 ALA A N 6
ATOM 3729 C CA . ALA A 1 22 ? -0.675 -2.931 -2.885 1.00 0.00 22 ALA A CA 6
ATOM 3730 C C . ALA A 1 22 ? -1.296 -1.678 -3.501 1.00 0.00 22 ALA A C 6
ATOM 3731 O O . ALA A 1 22 ? -0.950 -1.279 -4.596 1.00 0.00 22 ALA A O 6
ATOM 3738 N N . GLU A 1 23 ? -2.219 -1.062 -2.816 1.00 0.00 23 GLU A N 6
ATOM 3739 C CA . GLU A 1 23 ? -2.870 0.155 -3.378 1.00 0.00 23 GLU A CA 6
ATOM 3740 C C . GLU A 1 23 ? -3.023 1.233 -2.304 1.00 0.00 23 GLU A C 6
ATOM 3741 O O . GLU A 1 23 ? -3.265 0.941 -1.148 1.00 0.00 23 GLU A O 6
ATOM 3753 N N . GLN A 1 24 ? -2.897 2.478 -2.683 1.00 0.00 24 GLN A N 6
ATOM 3754 C CA . GLN A 1 24 ? -3.050 3.577 -1.695 1.00 0.00 24 GLN A CA 6
ATOM 3755 C C . GLN A 1 24 ? -4.532 3.865 -1.479 1.00 0.00 24 GLN A C 6
ATOM 3756 O O . GLN A 1 24 ? -4.995 4.973 -1.661 1.00 0.00 24 GLN A O 6
ATOM 3770 N N . VAL A 1 25 ? -5.272 2.866 -1.092 1.00 0.00 25 VAL A N 6
ATOM 3771 C CA . VAL A 1 25 ? -6.737 3.046 -0.858 1.00 0.00 25 VAL A CA 6
ATOM 3772 C C . VAL A 1 25 ? -6.997 4.278 0.028 1.00 0.00 25 VAL A C 6
ATOM 3773 O O . VAL A 1 25 ? -6.784 4.235 1.224 1.00 0.00 25 VAL A O 6
ATOM 3786 N N . PRO A 1 26 ? -7.448 5.342 -0.591 1.00 0.00 26 PRO A N 6
ATOM 3787 C CA . PRO A 1 26 ? -7.733 6.585 0.154 1.00 0.00 26 PRO A CA 6
ATOM 3788 C C . PRO A 1 26 ? -9.140 6.540 0.755 1.00 0.00 26 PRO A C 6
ATOM 3789 O O . PRO A 1 26 ? -10.114 6.324 0.061 1.00 0.00 26 PRO A O 6
ATOM 3800 N N . VAL A 1 27 ? -9.256 6.748 2.040 1.00 0.00 27 VAL A N 6
ATOM 3801 C CA . VAL A 1 27 ? -10.601 6.724 2.683 1.00 0.00 27 VAL A CA 6
ATOM 3802 C C . VAL A 1 27 ? -11.233 8.118 2.622 1.00 0.00 27 VAL A C 6
ATOM 3803 O O . VAL A 1 27 ? -12.193 8.345 1.912 1.00 0.00 27 VAL A O 6
ATOM 3816 N N . GLU A 1 28 ? -10.698 9.054 3.361 1.00 0.00 28 GLU A N 6
ATOM 3817 C CA . GLU A 1 28 ? -11.262 10.434 3.347 1.00 0.00 28 GLU A CA 6
ATOM 3818 C C . GLU A 1 28 ? -11.079 11.065 1.964 1.00 0.00 28 GLU A C 6
ATOM 3819 O O . GLU A 1 28 ? -9.973 11.339 1.539 1.00 0.00 28 GLU A O 6
ATOM 3831 N N . GLY A 1 29 ? -12.153 11.301 1.258 1.00 0.00 29 GLY A N 6
ATOM 3832 C CA . GLY A 1 29 ? -12.039 11.915 -0.098 1.00 0.00 29 GLY A CA 6
ATOM 3833 C C . GLY A 1 29 ? -11.250 13.223 -0.005 1.00 0.00 29 GLY A C 6
ATOM 3834 O O . GLY A 1 29 ? -10.907 13.675 1.070 1.00 0.00 29 GLY A O 6
ATOM 3838 N N . ASN A 1 30 ? -10.957 13.832 -1.123 1.00 0.00 30 ASN A N 6
ATOM 3839 C CA . ASN A 1 30 ? -10.188 15.108 -1.098 1.00 0.00 30 ASN A CA 6
ATOM 3840 C C . ASN A 1 30 ? -11.081 16.269 -0.650 1.00 0.00 30 ASN A C 6
ATOM 3841 O O . ASN A 1 30 ? -10.601 17.318 -0.265 1.00 0.00 30 ASN A O 6
ATOM 3852 N N . ASP A 1 31 ? -12.374 16.093 -0.697 1.00 0.00 31 ASP A N 6
ATOM 3853 C CA . ASP A 1 31 ? -13.293 17.19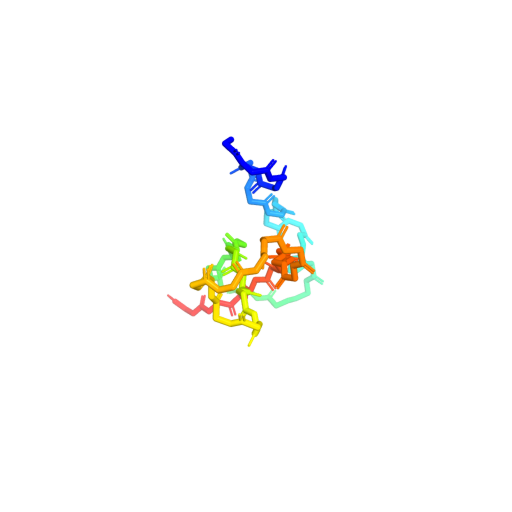0 -0.275 1.00 0.00 31 ASP A CA 6
ATOM 3854 C C . ASP A 1 31 ? -13.034 17.570 1.189 1.00 0.00 31 ASP A C 6
ATOM 3855 O O . ASP A 1 31 ? -12.724 18.708 1.481 1.00 0.00 31 ASP A O 6
ATOM 3864 N N . PRO A 1 32 ? -13.161 16.606 2.069 1.00 0.00 32 PRO A N 6
ATOM 3865 C CA . PRO A 1 32 ? -12.925 16.866 3.510 1.00 0.00 32 PRO A CA 6
ATOM 3866 C C . PRO A 1 32 ? -11.426 17.004 3.783 1.00 0.00 32 PRO A C 6
ATOM 3867 O O . PRO A 1 32 ? -10.635 17.183 2.877 1.00 0.00 32 PRO A O 6
ATOM 3878 N N . ILE A 1 33 ? -11.029 16.918 5.024 1.00 0.00 33 ILE A N 6
ATOM 3879 C CA . ILE A 1 33 ? -9.579 17.038 5.358 1.00 0.00 33 ILE A CA 6
ATOM 3880 C C . ILE A 1 33 ? -8.779 15.939 4.650 1.00 0.00 33 ILE A C 6
ATOM 3881 O O . ILE A 1 33 ? -9.221 14.813 4.537 1.00 0.00 33 ILE A O 6
ATOM 3897 N N . ASN A 1 34 ? -7.605 16.260 4.173 1.00 0.00 34 ASN A N 6
ATOM 3898 C CA . ASN A 1 34 ? -6.775 15.236 3.474 1.00 0.00 34 ASN A CA 6
ATOM 3899 C C . ASN A 1 34 ? -5.841 14.544 4.475 1.00 0.00 34 ASN A C 6
ATOM 3900 O O . ASN A 1 34 ? -6.138 14.453 5.650 1.00 0.00 34 ASN A O 6
ATOM 3911 N N . SER A 1 35 ? -4.714 14.052 4.021 1.00 0.00 35 SER A N 6
ATOM 3912 C CA . SER A 1 35 ? -3.763 13.363 4.947 1.00 0.00 35 SER A CA 6
ATOM 3913 C C . SER A 1 35 ? -4.454 12.186 5.641 1.00 0.00 35 SER A C 6
ATOM 3914 O O . SER A 1 35 ? -4.769 12.239 6.814 1.00 0.00 35 SER A O 6
ATOM 3922 N N . ALA A 1 36 ? -4.690 11.120 4.921 1.00 0.00 36 ALA A N 6
ATOM 3923 C CA . ALA A 1 36 ? -5.356 9.932 5.528 1.00 0.00 36 ALA A CA 6
ATOM 3924 C C . ALA A 1 36 ? -5.420 8.791 4.511 1.00 0.00 36 ALA A C 6
ATOM 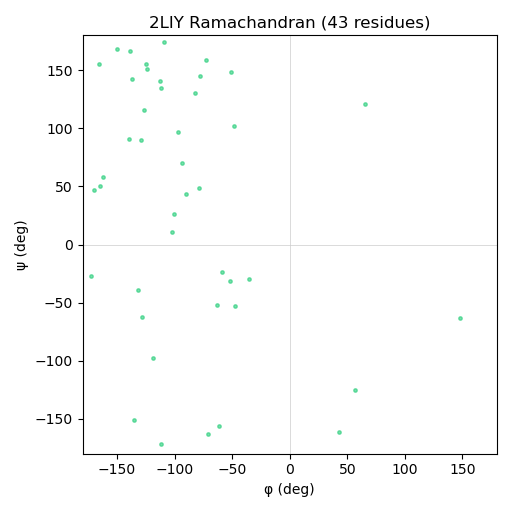3925 O O . ALA A 1 36 ? -6.444 8.159 4.335 1.00 0.00 36 ALA A O 6
ATOM 3932 N N . TYR A 1 37 ? -4.333 8.526 3.841 1.00 0.00 37 TYR A N 6
ATOM 3933 C CA . TYR A 1 37 ? -4.323 7.428 2.830 1.00 0.00 37 TYR A CA 6
ATOM 3934 C C . TYR A 1 37 ? -3.315 6.352 3.241 1.00 0.00 37 TYR A C 6
ATOM 3935 O O . TYR A 1 37 ? -2.216 6.650 3.666 1.00 0.00 37 TYR A O 6
ATOM 3953 N N . HIS A 1 38 ? -3.680 5.102 3.125 1.00 0.00 38 HIS A N 6
ATOM 3954 C CA . HIS A 1 38 ? -2.744 4.010 3.518 1.00 0.00 38 HIS A CA 6
ATOM 3955 C C . HIS A 1 38 ? -2.472 3.082 2.337 1.00 0.00 38 HIS A C 6
ATOM 3956 O O . HIS A 1 38 ? -3.111 3.160 1.308 1.00 0.00 38 HIS A O 6
ATOM 3970 N N . TYR A 1 39 ? -1.528 2.196 2.491 1.00 0.00 39 TYR A N 6
ATOM 3971 C CA . TYR A 1 39 ? -1.198 1.242 1.395 1.00 0.00 39 TYR A CA 6
ATOM 3972 C C . TYR A 1 39 ? -1.397 -0.193 1.886 1.00 0.00 39 TYR A C 6
ATOM 3973 O O . TYR A 1 39 ? -0.673 -0.672 2.738 1.00 0.00 39 TYR A O 6
ATOM 3991 N N . ARG A 1 40 ? -2.370 -0.885 1.358 1.00 0.00 40 ARG A N 6
ATOM 3992 C CA . ARG A 1 40 ? -2.607 -2.292 1.803 1.00 0.00 40 ARG A CA 6
ATOM 3993 C C . ARG A 1 40 ? -1.993 -3.272 0.801 1.00 0.00 40 ARG A C 6
ATOM 3994 O O . ARG A 1 40 ? -2.037 -3.061 -0.393 1.00 0.00 40 ARG A O 6
ATOM 4015 N N . CYS A 1 41 ? -1.412 -4.340 1.284 1.00 0.00 41 CYS A N 6
ATOM 4016 C CA . CYS A 1 41 ? -0.785 -5.336 0.370 1.00 0.00 41 C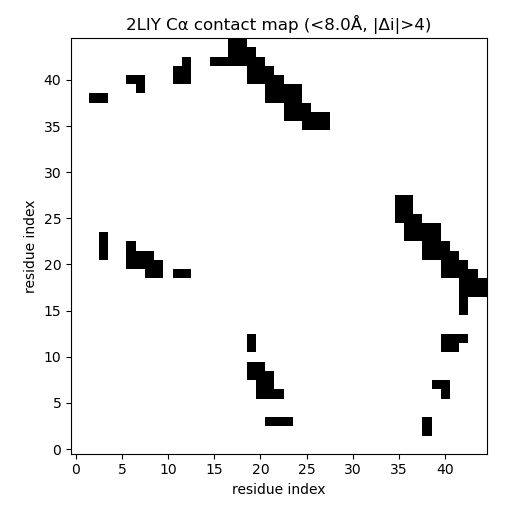YS A CA 6
ATOM 4017 C C . CYS A 1 41 ? -1.759 -6.490 0.121 1.00 0.00 41 CYS A C 6
ATOM 4018 O O . CYS A 1 41 ? -2.275 -7.079 1.051 1.00 0.00 41 CYS A O 6
ATOM 4025 N N . VAL A 1 42 ? -2.025 -6.818 -1.117 1.00 0.00 42 VAL A N 6
ATOM 4026 C CA . VAL A 1 42 ? -2.974 -7.926 -1.394 1.00 0.00 42 VAL A CA 6
ATOM 4027 C C . VAL A 1 42 ? -2.368 -8.947 -2.360 1.00 0.00 42 VAL A C 6
ATOM 4028 O O . VAL A 1 42 ? -1.539 -8.625 -3.188 1.00 0.00 42 VAL A O 6
ATOM 4041 N N . CYS A 1 43 ? -2.793 -10.177 -2.258 1.00 0.00 43 CYS A N 6
ATOM 4042 C CA . CYS A 1 43 ? -2.277 -11.238 -3.155 1.00 0.00 43 CYS A CA 6
ATOM 4043 C C . CYS A 1 43 ? -3.420 -11.806 -4.002 1.00 0.00 43 CYS A C 6
ATOM 4044 O O . CYS A 1 43 ? -4.160 -12.666 -3.563 1.00 0.00 43 CYS A O 6
ATOM 4051 N N . HIS A 1 44 ? -3.568 -11.337 -5.212 1.00 0.00 44 HIS A N 6
ATOM 4052 C CA . HIS A 1 44 ? -4.665 -11.857 -6.085 1.00 0.00 44 HIS A CA 6
ATOM 4053 C C . HIS A 1 44 ? -4.092 -12.427 -7.379 1.00 0.00 44 HIS A C 6
ATOM 4054 O O . HIS A 1 44 ? -2.909 -12.339 -7.641 1.00 0.00 44 HIS A O 6
ATOM 4068 N N . ARG A 1 45 ? -4.928 -13.018 -8.185 1.00 0.00 45 ARG A N 6
ATOM 4069 C CA . ARG A 1 45 ? -4.451 -13.604 -9.465 1.00 0.00 45 ARG A CA 6
ATOM 4070 C C . ARG A 1 45 ? -4.643 -12.608 -10.612 1.00 0.00 45 ARG A C 6
ATOM 4071 O O . ARG A 1 45 ? -4.702 -13.048 -11.748 1.00 0.00 45 ARG A O 6
ATOM 4093 N N . ILE A 1 1 ? -0.594 7.749 -8.712 1.00 0.00 1 ILE A N 7
ATOM 4094 C CA . ILE A 1 1 ? 0.051 9.080 -8.915 1.00 0.00 1 ILE A CA 7
ATOM 4095 C C . ILE A 1 1 ? 0.649 9.589 -7.597 1.00 0.00 1 ILE A C 7
ATOM 4096 O O . ILE A 1 1 ? 0.804 10.777 -7.394 1.00 0.00 1 ILE A O 7
ATOM 4114 N N . GLY A 1 2 ? 0.985 8.698 -6.702 1.00 0.00 2 GLY A N 7
ATOM 4115 C CA . GLY A 1 2 ? 1.571 9.130 -5.402 1.00 0.00 2 GLY A CA 7
ATOM 4116 C C . GLY A 1 2 ? 3.098 9.059 -5.478 1.00 0.00 2 GLY A C 7
ATOM 4117 O O . GLY A 1 2 ? 3.654 8.257 -6.202 1.00 0.00 2 GLY A O 7
ATOM 4121 N N . SER A 1 3 ? 3.778 9.891 -4.736 1.00 0.00 3 SER A N 7
ATOM 4122 C CA . SER A 1 3 ? 5.270 9.873 -4.765 1.00 0.00 3 SER A CA 7
ATOM 4123 C C . SER A 1 3 ? 5.793 8.558 -4.183 1.00 0.00 3 SER A C 7
ATOM 4124 O O . SER A 1 3 ? 6.840 8.072 -4.565 1.00 0.00 3 SER A O 7
ATOM 4132 N N . THR A 1 4 ? 5.072 7.981 -3.259 1.00 0.00 4 THR A N 7
ATOM 4133 C CA . THR A 1 4 ? 5.524 6.698 -2.648 1.00 0.00 4 THR A CA 7
ATOM 4134 C C . THR A 1 4 ? 5.140 5.518 -3.546 1.00 0.00 4 THR A C 7
ATOM 4135 O O . THR A 1 4 ? 3.991 5.124 -3.606 1.00 0.00 4 THR A O 7
ATOM 4146 N N . ALA A 1 5 ? 6.090 4.944 -4.233 1.00 0.00 5 ALA A N 7
ATOM 4147 C CA . ALA A 1 5 ? 5.770 3.783 -5.111 1.00 0.00 5 ALA A CA 7
ATOM 4148 C C . ALA A 1 5 ? 6.681 2.581 -4.799 1.00 0.00 5 ALA A C 7
ATOM 4149 O O . ALA A 1 5 ? 7.087 1.875 -5.701 1.00 0.00 5 ALA A O 7
ATOM 4156 N N . PRO A 1 6 ? 6.961 2.367 -3.532 1.00 0.00 6 PRO A N 7
ATOM 4157 C CA . PRO A 1 6 ? 7.813 1.218 -3.135 1.00 0.00 6 PRO A CA 7
ATOM 4158 C C . PRO A 1 6 ? 7.016 -0.079 -3.255 1.00 0.00 6 PRO A C 7
ATOM 4159 O O . PRO A 1 6 ? 7.571 -1.160 -3.245 1.00 0.00 6 PRO A O 7
ATOM 4170 N N . THR A 1 7 ? 5.710 0.022 -3.356 1.00 0.00 7 THR A N 7
ATOM 4171 C CA . THR A 1 7 ? 4.863 -1.201 -3.455 1.00 0.00 7 THR A CA 7
ATOM 4172 C C . THR A 1 7 ? 5.093 -2.066 -2.222 1.00 0.00 7 THR A C 7
ATOM 4173 O O . THR A 1 7 ? 6.177 -2.112 -1.674 1.00 0.00 7 THR A O 7
ATOM 4184 N N . CYS A 1 8 ? 4.091 -2.755 -1.779 1.00 0.00 8 CYS A N 7
ATOM 4185 C CA . CYS A 1 8 ? 4.279 -3.615 -0.585 1.00 0.00 8 CYS A CA 7
ATOM 4186 C C . CYS A 1 8 ? 5.293 -4.698 -0.916 1.00 0.00 8 CYS A C 7
ATOM 4187 O O . CYS A 1 8 ? 5.080 -5.503 -1.803 1.00 0.00 8 CYS A O 7
ATOM 4194 N N . THR A 1 9 ? 6.395 -4.732 -0.223 1.00 0.00 9 THR A N 7
ATOM 4195 C CA . THR A 1 9 ? 7.404 -5.780 -0.522 1.00 0.00 9 THR A CA 7
ATOM 4196 C C . THR A 1 9 ? 6.697 -7.134 -0.520 1.00 0.00 9 THR A C 7
ATOM 4197 O O . THR A 1 9 ? 6.174 -7.570 0.483 1.00 0.00 9 THR A O 7
ATOM 4208 N N . TYR A 1 10 ? 6.634 -7.760 -1.666 1.00 0.00 10 TYR A N 7
ATOM 4209 C CA . TYR A 1 10 ? 5.917 -9.067 -1.820 1.00 0.00 10 TYR A CA 7
ATOM 4210 C C . TYR A 1 10 ? 5.983 -9.942 -0.556 1.00 0.00 10 TYR A C 7
ATOM 4211 O O . TYR A 1 10 ? 5.078 -10.708 -0.287 1.00 0.00 10 TYR A O 7
ATOM 4229 N N . ASN A 1 11 ? 7.027 -9.835 0.227 1.00 0.00 11 ASN A N 7
ATOM 4230 C CA . ASN A 1 11 ? 7.113 -10.666 1.459 1.00 0.00 11 ASN A CA 7
ATOM 4231 C C . ASN A 1 11 ? 5.884 -10.416 2.322 1.00 0.00 11 ASN A C 7
ATOM 4232 O O . ASN A 1 11 ? 5.502 -11.237 3.132 1.00 0.00 11 ASN A O 7
ATOM 4243 N N . GLU A 1 12 ? 5.251 -9.288 2.140 1.00 0.00 12 GLU A N 7
ATOM 4244 C CA . GLU A 1 12 ? 4.038 -8.994 2.935 1.00 0.00 12 GLU A CA 7
ATOM 4245 C C . GLU A 1 12 ? 2.954 -10.016 2.578 1.00 0.00 12 GLU A C 7
ATOM 4246 O O . GLU A 1 12 ? 2.372 -10.653 3.434 1.00 0.00 12 GLU A O 7
ATOM 4258 N N . CYS A 1 13 ? 2.698 -10.180 1.307 1.00 0.00 13 CYS A N 7
ATOM 4259 C CA . CYS A 1 13 ? 1.674 -11.160 0.849 1.00 0.00 13 CYS A CA 7
ATOM 4260 C C . CYS A 1 13 ? 2.221 -12.594 0.940 1.00 0.00 13 CYS A C 7
ATOM 4261 O O . CYS A 1 13 ? 1.521 -13.548 0.661 1.00 0.00 13 CYS A O 7
ATOM 4268 N N . ARG A 1 14 ? 3.467 -12.753 1.321 1.00 0.00 14 ARG A N 7
ATOM 4269 C CA . ARG A 1 14 ? 4.064 -14.124 1.421 1.00 0.00 14 ARG A CA 7
ATOM 4270 C C . ARG A 1 14 ? 3.107 -15.087 2.134 1.00 0.00 14 ARG A C 7
ATOM 4271 O O . ARG A 1 14 ? 2.788 -14.915 3.294 1.00 0.00 14 ARG A O 7
ATOM 4292 N N . GLY A 1 15 ? 2.652 -16.099 1.444 1.00 0.00 15 GLY A N 7
ATOM 4293 C CA . GLY A 1 15 ? 1.718 -17.077 2.074 1.00 0.00 15 GLY A CA 7
ATOM 4294 C C . GLY A 1 15 ? 0.889 -17.766 0.988 1.00 0.00 15 GLY A C 7
ATOM 4295 O O . GLY A 1 15 ? 0.839 -18.978 0.908 1.00 0.00 15 GLY A O 7
ATOM 4299 N N . CYS A 1 16 ? 0.234 -17.002 0.154 1.00 0.00 16 CYS A N 7
ATOM 4300 C CA . CYS A 1 16 ? -0.597 -17.605 -0.926 1.00 0.00 16 CYS A CA 7
ATOM 4301 C C . CYS A 1 16 ? 0.262 -17.909 -2.160 1.00 0.00 16 CYS A C 7
ATOM 4302 O O . CYS A 1 16 ? 1.464 -17.730 -2.148 1.00 0.00 16 CYS A O 7
ATOM 4309 N N . ARG A 1 17 ? -0.347 -18.369 -3.224 1.00 0.00 17 ARG A N 7
ATOM 4310 C CA . ARG A 1 17 ? 0.432 -18.687 -4.455 1.00 0.00 17 ARG A CA 7
ATOM 4311 C C . ARG A 1 17 ? -0.131 -17.922 -5.659 1.00 0.00 17 ARG A C 7
ATOM 4312 O O . ARG A 1 17 ? -0.679 -18.503 -6.576 1.00 0.00 17 ARG A O 7
ATOM 4333 N N . TYR A 1 18 ? 0.006 -16.623 -5.661 1.00 0.00 18 TYR A N 7
ATOM 4334 C CA . TYR A 1 18 ? -0.510 -15.808 -6.801 1.00 0.00 18 TYR A CA 7
ATOM 4335 C C . TYR A 1 18 ? 0.315 -14.523 -6.931 1.00 0.00 18 TYR A C 7
ATOM 4336 O O . TYR A 1 18 ? 1.479 -14.488 -6.584 1.00 0.00 18 TYR A O 7
ATOM 4354 N N . LYS A 1 19 ? -0.275 -13.467 -7.423 1.00 0.00 19 LYS A N 7
ATOM 4355 C CA . LYS A 1 19 ? 0.477 -12.187 -7.567 1.00 0.00 19 LYS A CA 7
ATOM 4356 C C . LYS A 1 19 ? 0.270 -11.323 -6.322 1.00 0.00 19 LYS A C 7
ATOM 4357 O O . LYS A 1 19 ? -0.707 -11.471 -5.612 1.00 0.00 19 LYS A O 7
ATOM 4376 N N . CYS A 1 20 ? 1.180 -10.429 -6.041 1.00 0.00 20 CYS A N 7
ATOM 4377 C CA . CYS A 1 20 ? 1.023 -9.573 -4.828 1.00 0.00 20 CYS A CA 7
ATOM 4378 C C . CYS A 1 20 ? 1.317 -8.106 -5.154 1.00 0.00 20 CYS A C 7
ATOM 4379 O O . CYS A 1 20 ? 2.230 -7.785 -5.889 1.00 0.00 20 CYS A O 7
ATOM 4386 N N . ARG A 1 21 ? 0.539 -7.218 -4.600 1.00 0.00 21 ARG A N 7
ATOM 4387 C CA . ARG A 1 21 ? 0.738 -5.762 -4.845 1.00 0.00 21 ARG A CA 7
ATOM 4388 C C . ARG A 1 21 ? -0.062 -4.972 -3.818 1.00 0.00 21 ARG A C 7
ATOM 4389 O O . ARG A 1 21 ? -0.992 -5.480 -3.224 1.00 0.00 21 ARG A O 7
ATOM 4410 N N . ALA A 1 22 ? 0.286 -3.740 -3.602 1.00 0.00 22 ALA A N 7
ATOM 4411 C CA . ALA A 1 22 ? -0.466 -2.932 -2.609 1.00 0.00 22 ALA A CA 7
ATOM 4412 C C . ALA A 1 22 ? -1.081 -1.714 -3.288 1.00 0.00 22 ALA A C 7
ATOM 4413 O O . ALA A 1 22 ? -0.515 -1.146 -4.201 1.00 0.00 22 ALA A O 7
ATOM 4420 N N . GLU A 1 23 ? -2.241 -1.314 -2.853 1.00 0.00 23 GLU A N 7
ATOM 4421 C CA . GLU A 1 23 ? -2.904 -0.133 -3.480 1.00 0.00 23 GLU A CA 7
ATOM 4422 C C . GLU A 1 23 ? -3.233 0.916 -2.420 1.00 0.00 23 GLU A C 7
ATOM 4423 O O . GLU A 1 23 ? -3.115 0.678 -1.234 1.00 0.00 23 GLU A O 7
ATOM 4435 N N . GLN A 1 24 ? -3.637 2.081 -2.845 1.00 0.00 24 GLN A N 7
ATOM 4436 C CA . GLN A 1 24 ? -3.971 3.158 -1.877 1.00 0.00 24 GLN A CA 7
ATOM 4437 C C . GLN A 1 24 ? -5.358 2.926 -1.277 1.00 0.00 24 GLN A C 7
ATOM 4438 O O . GLN A 1 24 ? -6.353 2.908 -1.977 1.00 0.00 24 GLN A O 7
ATOM 4452 N N . VAL A 1 25 ? -5.431 2.751 0.014 1.00 0.00 25 VAL A N 7
ATOM 4453 C CA . VAL A 1 25 ? -6.754 2.524 0.664 1.00 0.00 25 VAL A CA 7
ATOM 4454 C C . VAL A 1 25 ? -7.122 3.735 1.533 1.00 0.00 25 VAL A C 7
ATOM 4455 O O . VAL A 1 25 ? -6.960 3.708 2.736 1.00 0.00 25 VAL A O 7
ATOM 4468 N N . PRO A 1 26 ? -7.608 4.765 0.886 1.00 0.00 26 PRO A N 7
ATOM 4469 C CA . PRO A 1 26 ? -7.997 5.998 1.613 1.00 0.00 26 PRO A CA 7
ATOM 4470 C C . PRO A 1 26 ? -9.270 5.764 2.427 1.00 0.00 26 PRO A C 7
ATOM 4471 O O . PRO A 1 26 ? -10.372 5.930 1.941 1.00 0.00 26 PRO A O 7
ATOM 4482 N N . VAL A 1 27 ? -9.121 5.383 3.665 1.00 0.00 27 VAL A N 7
ATOM 4483 C CA . VAL A 1 27 ? -10.314 5.140 4.524 1.00 0.00 27 VAL A CA 7
ATOM 4484 C C . VAL A 1 27 ? -11.048 6.460 4.783 1.00 0.00 27 VAL A C 7
ATOM 4485 O O . VAL A 1 27 ? -12.111 6.705 4.246 1.00 0.00 27 VAL A O 7
ATOM 4498 N N . GLU A 1 28 ? -10.486 7.312 5.598 1.00 0.00 28 GLU A N 7
ATOM 4499 C CA . GLU A 1 28 ? -11.146 8.616 5.890 1.00 0.00 28 GLU A CA 7
ATOM 4500 C C . GLU A 1 28 ? -11.194 9.475 4.625 1.00 0.00 28 GLU A C 7
ATOM 4501 O O . GLU A 1 28 ? -10.198 9.663 3.954 1.00 0.00 28 GLU A O 7
ATOM 4513 N N . GLY A 1 29 ? -12.345 9.996 4.292 1.00 0.00 29 GLY A N 7
ATOM 4514 C CA . GLY A 1 29 ? -12.462 10.841 3.072 1.00 0.00 29 GLY A CA 7
ATOM 4515 C C . GLY A 1 29 ? -11.602 12.096 3.230 1.00 0.00 29 GLY A C 7
ATOM 4516 O O . GLY A 1 29 ? -10.390 12.028 3.266 1.00 0.00 29 GLY A O 7
ATOM 4520 N N . ASN A 1 30 ? -12.221 13.245 3.325 1.00 0.00 30 ASN A N 7
ATOM 4521 C CA . ASN A 1 30 ? -11.438 14.507 3.481 1.00 0.00 30 ASN A CA 7
ATOM 4522 C C . ASN A 1 30 ? -10.519 14.412 4.698 1.00 0.00 30 ASN A C 7
ATOM 4523 O O . ASN A 1 30 ? -9.397 14.876 4.677 1.00 0.00 30 ASN A O 7
ATOM 4534 N N . ASP A 1 31 ? -10.996 13.807 5.750 1.00 0.00 31 ASP A N 7
ATOM 4535 C CA . ASP A 1 31 ? -10.175 13.652 6.994 1.00 0.00 31 ASP A CA 7
ATOM 4536 C C . ASP A 1 31 ? -9.509 14.991 7.382 1.00 0.00 31 ASP A C 7
ATOM 4537 O O . ASP A 1 31 ? -9.765 16.005 6.763 1.00 0.00 31 ASP A O 7
ATOM 4546 N N . PRO A 1 32 ? -8.690 14.961 8.409 1.00 0.00 32 PRO A N 7
ATOM 4547 C CA . PRO A 1 32 ? -8.017 16.201 8.868 1.00 0.00 32 PRO A CA 7
ATOM 4548 C C . PRO A 1 32 ? -6.853 16.577 7.943 1.00 0.00 32 PRO A C 7
ATOM 4549 O O . PRO A 1 32 ? -6.005 15.766 7.633 1.00 0.00 32 PRO A O 7
ATOM 4560 N N . ILE A 1 33 ? -6.817 17.816 7.514 1.00 0.00 33 ILE A N 7
ATOM 4561 C CA . ILE A 1 33 ? -5.724 18.305 6.613 1.00 0.00 33 ILE A CA 7
ATOM 4562 C C . ILE A 1 33 ? -5.301 17.237 5.595 1.00 0.00 33 ILE A C 7
ATOM 4563 O O . ILE A 1 33 ? -4.144 17.122 5.242 1.00 0.00 33 ILE A O 7
ATOM 4579 N N . ASN A 1 34 ? -6.240 16.471 5.114 1.00 0.00 34 ASN A N 7
ATOM 4580 C CA . ASN A 1 34 ? -5.922 15.411 4.105 1.00 0.00 34 ASN A CA 7
ATOM 4581 C C . ASN A 1 34 ? -4.687 14.601 4.522 1.00 0.00 34 ASN A C 7
ATOM 4582 O O . ASN A 1 34 ? -3.663 14.632 3.868 1.00 0.00 34 ASN A O 7
ATOM 4593 N N . SER A 1 35 ? -4.779 13.874 5.602 1.00 0.00 35 SER A N 7
ATOM 4594 C CA . SER A 1 35 ? -3.618 13.058 6.060 1.00 0.00 35 SER A CA 7
ATOM 4595 C C . SER A 1 35 ? -4.108 11.745 6.677 1.00 0.00 35 SER A C 7
ATOM 4596 O O . SER A 1 35 ? -4.179 11.602 7.882 1.00 0.00 35 SER A O 7
ATOM 4604 N N . ALA A 1 36 ? -4.445 10.784 5.858 1.00 0.00 36 ALA A N 7
ATOM 4605 C CA . ALA A 1 36 ? -4.929 9.480 6.390 1.00 0.00 36 ALA A CA 7
ATOM 4606 C C . ALA A 1 36 ? -5.010 8.446 5.265 1.00 0.00 36 ALA A C 7
ATOM 4607 O O . ALA A 1 36 ? -5.985 7.732 5.132 1.00 0.00 36 ALA A O 7
ATOM 4614 N N . TYR A 1 37 ? -3.990 8.362 4.456 1.00 0.00 37 TYR A N 7
ATOM 4615 C CA . TYR A 1 37 ? -3.998 7.376 3.334 1.00 0.00 37 TYR A CA 7
ATOM 4616 C C . TYR A 1 37 ? -2.808 6.422 3.478 1.00 0.00 37 TYR A C 7
ATOM 4617 O O . TYR A 1 37 ? -1.685 6.845 3.666 1.00 0.00 37 TYR A O 7
ATOM 4635 N N . HIS A 1 38 ? -3.046 5.139 3.405 1.00 0.00 38 HIS A N 7
ATOM 4636 C CA . HIS A 1 38 ? -1.930 4.163 3.549 1.00 0.00 38 HIS A CA 7
ATOM 4637 C C . HIS A 1 38 ? -1.958 3.137 2.414 1.00 0.00 38 HIS A C 7
ATOM 4638 O O . HIS A 1 38 ? -2.906 3.054 1.660 1.00 0.00 38 HIS A O 7
ATOM 4652 N N . TYR A 1 39 ? -0.922 2.348 2.301 1.00 0.00 39 TYR A N 7
ATOM 4653 C CA . TYR A 1 39 ? -0.877 1.310 1.230 1.00 0.00 39 TYR A CA 7
ATOM 4654 C C . TYR A 1 39 ? -1.044 -0.077 1.857 1.00 0.00 39 TYR A C 7
ATOM 4655 O O . TYR A 1 39 ? -0.466 -0.373 2.885 1.00 0.00 39 TYR A O 7
ATOM 4673 N N . ARG A 1 40 ? -1.830 -0.928 1.253 1.00 0.00 40 ARG A N 7
ATOM 4674 C CA . ARG A 1 40 ? -2.033 -2.294 1.828 1.00 0.00 40 ARG A CA 7
ATOM 4675 C C . ARG A 1 40 ? -1.716 -3.368 0.782 1.00 0.00 40 ARG A C 7
ATOM 4676 O O . ARG A 1 40 ? -2.177 -3.304 -0.342 1.00 0.00 40 ARG A O 7
ATOM 4697 N N . CYS A 1 41 ? -0.929 -4.349 1.150 1.00 0.00 41 CYS A N 7
ATOM 4698 C CA . CYS A 1 41 ? -0.569 -5.435 0.185 1.00 0.00 41 CYS A CA 7
ATOM 4699 C C . CYS A 1 41 ? -1.735 -6.416 0.022 1.00 0.00 41 CYS A C 7
ATOM 4700 O O . CYS A 1 41 ? -2.279 -6.915 0.988 1.00 0.00 41 CYS A O 7
ATOM 4707 N N . VAL A 1 42 ? -2.121 -6.695 -1.195 1.00 0.00 42 VAL A N 7
ATOM 4708 C CA . VAL A 1 42 ? -3.245 -7.639 -1.432 1.00 0.00 42 VAL A CA 7
ATOM 4709 C C . VAL A 1 42 ? -2.789 -8.790 -2.334 1.00 0.00 42 VAL A C 7
ATOM 4710 O O . VAL A 1 42 ? -1.847 -8.662 -3.091 1.00 0.00 42 VAL A O 7
ATOM 4723 N N . CYS A 1 43 ? -3.449 -9.917 -2.254 1.00 0.00 43 CYS A N 7
ATOM 4724 C CA . CYS A 1 43 ? -3.056 -11.075 -3.098 1.00 0.00 43 CYS A CA 7
ATOM 4725 C C . CYS A 1 43 ? -4.057 -11.278 -4.242 1.00 0.00 43 CYS A C 7
ATOM 4726 O O . CYS A 1 43 ? -5.221 -11.554 -4.022 1.00 0.00 43 CYS A O 7
ATOM 4733 N N . HIS A 1 44 ? -3.605 -11.161 -5.462 1.00 0.00 44 HIS A N 7
ATOM 4734 C CA . HIS A 1 44 ? -4.514 -11.365 -6.627 1.00 0.00 44 HIS A CA 7
ATOM 4735 C C . HIS A 1 44 ? -3.860 -12.325 -7.620 1.00 0.00 44 HIS A C 7
ATOM 4736 O O . HIS A 1 44 ? -2.717 -12.703 -7.463 1.00 0.00 44 HIS A O 7
ATOM 4750 N N . ARG A 1 45 ? -4.570 -12.722 -8.639 1.00 0.00 45 ARG A N 7
ATOM 4751 C CA . ARG A 1 45 ? -3.982 -13.658 -9.635 1.00 0.00 45 ARG A CA 7
ATOM 4752 C C . ARG A 1 45 ? -3.241 -12.877 -10.723 1.00 0.00 45 ARG A C 7
ATOM 4753 O O . ARG A 1 45 ? -3.277 -11.659 -10.677 1.00 0.00 45 ARG A O 7
ATOM 4775 N N . ILE A 1 1 ? 2.235 13.556 0.115 1.00 0.00 1 ILE A N 8
ATOM 4776 C CA . ILE A 1 1 ? 3.690 13.577 0.445 1.00 0.00 1 ILE A CA 8
ATOM 4777 C C . ILE A 1 1 ? 4.507 13.038 -0.735 1.00 0.00 1 ILE A C 8
ATOM 4778 O O . ILE A 1 1 ? 5.347 12.174 -0.580 1.00 0.00 1 ILE A O 8
ATOM 4796 N N . GLY A 1 2 ? 4.264 13.546 -1.914 1.00 0.00 2 GLY A N 8
ATOM 4797 C CA . GLY A 1 2 ? 5.023 13.068 -3.105 1.00 0.00 2 GLY A CA 8
ATOM 4798 C C . GLY A 1 2 ? 4.264 11.918 -3.770 1.00 0.00 2 GLY A C 8
ATOM 4799 O O . GLY A 1 2 ? 3.105 12.044 -4.113 1.00 0.00 2 GLY A O 8
ATOM 4803 N N . SER A 1 3 ? 4.909 10.796 -3.953 1.00 0.00 3 SER A N 8
ATOM 4804 C CA . SER A 1 3 ? 4.226 9.636 -4.596 1.00 0.00 3 SER A CA 8
ATOM 4805 C C . SER A 1 3 ? 4.833 8.320 -4.101 1.00 0.00 3 SER A C 8
ATOM 4806 O O . SER A 1 3 ? 5.710 7.758 -4.726 1.00 0.00 3 SER A O 8
ATOM 4814 N N . THR A 1 4 ? 4.369 7.824 -2.985 1.00 0.00 4 THR A N 8
ATOM 4815 C CA . THR A 1 4 ? 4.917 6.543 -2.449 1.00 0.00 4 THR A CA 8
ATOM 4816 C C . THR A 1 4 ? 4.632 5.398 -3.426 1.00 0.00 4 THR A C 8
ATOM 4817 O O . THR A 1 4 ? 3.507 4.960 -3.568 1.00 0.00 4 THR A O 8
ATOM 4828 N N . ALA A 1 5 ? 5.641 4.903 -4.091 1.00 0.00 5 ALA A N 8
ATOM 4829 C CA . ALA A 1 5 ? 5.418 3.780 -5.044 1.00 0.00 5 ALA A CA 8
ATOM 4830 C C . ALA A 1 5 ? 6.417 2.635 -4.803 1.00 0.00 5 ALA A C 8
ATOM 4831 O O . ALA A 1 5 ? 6.867 2.011 -5.745 1.00 0.00 5 ALA A O 8
ATOM 4838 N N . PRO A 1 6 ? 6.726 2.373 -3.551 1.00 0.00 6 PRO A N 8
ATOM 4839 C CA . PRO A 1 6 ? 7.665 1.269 -3.224 1.00 0.00 6 PRO A CA 8
ATOM 4840 C C . PRO A 1 6 ? 6.965 -0.076 -3.407 1.00 0.00 6 PRO A C 8
ATOM 4841 O O . PRO A 1 6 ? 7.594 -1.115 -3.404 1.00 0.00 6 PRO A O 8
ATOM 4852 N N . THR A 1 7 ? 5.660 -0.063 -3.558 1.00 0.00 7 THR A N 8
ATOM 4853 C CA . THR A 1 7 ? 4.904 -1.336 -3.723 1.00 0.00 7 THR A CA 8
ATOM 4854 C C . THR A 1 7 ? 5.142 -2.222 -2.504 1.00 0.00 7 THR A C 8
ATOM 4855 O O . THR A 1 7 ? 6.200 -2.205 -1.906 1.00 0.00 7 THR A O 8
ATOM 4866 N N . CYS A 1 8 ? 4.173 -2.994 -2.127 1.00 0.00 8 CYS A N 8
ATOM 4867 C CA . CYS A 1 8 ? 4.362 -3.871 -0.947 1.00 0.00 8 CYS A CA 8
ATOM 4868 C C . CYS A 1 8 ? 5.332 -4.988 -1.297 1.00 0.00 8 CYS A C 8
ATOM 4869 O O . CYS A 1 8 ? 5.030 -5.854 -2.095 1.00 0.00 8 CYS A O 8
ATOM 4876 N N . THR A 1 9 ? 6.494 -4.988 -0.706 1.00 0.00 9 THR A N 8
ATOM 4877 C CA . THR A 1 9 ? 7.463 -6.072 -1.011 1.00 0.00 9 THR A CA 8
ATOM 4878 C C . THR A 1 9 ? 6.740 -7.408 -0.852 1.00 0.00 9 THR A C 8
ATOM 4879 O O . THR A 1 9 ? 6.314 -7.765 0.224 1.00 0.00 9 THR A O 8
ATOM 4890 N N . TYR A 1 10 ? 6.547 -8.109 -1.941 1.00 0.00 10 TYR A N 8
ATOM 4891 C CA . TYR A 1 10 ? 5.795 -9.407 -1.922 1.00 0.00 10 TYR A CA 8
ATOM 4892 C C . TYR A 1 10 ? 6.010 -10.197 -0.618 1.00 0.00 10 TYR A C 8
ATOM 4893 O O . TYR A 1 10 ? 5.134 -10.917 -0.179 1.00 0.00 10 TYR A O 8
ATOM 4911 N N . ASN A 1 11 ? 7.148 -10.060 0.015 1.00 0.00 11 ASN A N 8
ATOM 4912 C CA . ASN A 1 11 ? 7.384 -10.798 1.288 1.00 0.00 11 ASN A CA 8
ATOM 4913 C C . ASN A 1 11 ? 6.275 -10.455 2.279 1.00 0.00 11 ASN A C 8
ATOM 4914 O O . ASN A 1 11 ? 6.037 -11.169 3.234 1.00 0.00 11 ASN A O 8
ATOM 4925 N N . GLU A 1 12 ? 5.591 -9.363 2.053 1.00 0.00 12 GLU A N 8
ATOM 4926 C CA . GLU A 1 12 ? 4.496 -8.972 2.970 1.00 0.00 12 GLU A CA 8
ATOM 4927 C C . GLU A 1 12 ? 3.444 -10.084 3.022 1.00 0.00 12 GLU A C 8
ATOM 4928 O O . GLU A 1 12 ? 3.076 -10.555 4.080 1.00 0.00 12 GLU A O 8
ATOM 4940 N N . CYS A 1 13 ? 2.968 -10.516 1.881 1.00 0.00 13 CYS A N 8
ATOM 4941 C CA . CYS A 1 13 ? 1.952 -11.611 1.861 1.00 0.00 13 CYS A CA 8
ATOM 4942 C C . CYS A 1 13 ? 2.543 -12.872 2.496 1.00 0.00 13 CYS A C 8
ATOM 4943 O O . CYS A 1 13 ? 2.086 -13.337 3.522 1.00 0.00 13 CYS A O 8
ATOM 4950 N N . ARG A 1 14 ? 3.565 -13.421 1.889 1.00 0.00 14 ARG A N 8
ATOM 4951 C CA . ARG A 1 14 ? 4.213 -14.650 2.438 1.00 0.00 14 ARG A CA 8
ATOM 4952 C C . ARG A 1 14 ? 3.161 -15.705 2.799 1.00 0.00 14 ARG A C 8
ATOM 4953 O O . ARG A 1 14 ? 2.669 -15.752 3.910 1.00 0.00 14 ARG A O 8
ATOM 4974 N N . GLY A 1 15 ? 2.814 -16.550 1.864 1.00 0.00 15 GLY A N 8
ATOM 4975 C CA . GLY A 1 15 ? 1.797 -17.603 2.145 1.00 0.00 15 GLY A CA 8
ATOM 4976 C C . GLY A 1 15 ? 1.023 -17.920 0.865 1.00 0.00 15 GLY A C 8
ATOM 4977 O O . GLY A 1 15 ? 1.056 -19.028 0.368 1.00 0.00 15 GLY A O 8
ATOM 4981 N N . CYS A 1 16 ? 0.328 -16.954 0.327 1.00 0.00 16 CYS A N 8
ATOM 4982 C CA . CYS A 1 16 ? -0.449 -17.193 -0.920 1.00 0.00 16 CYS A CA 8
ATOM 4983 C C . CYS A 1 16 ? 0.493 -17.570 -2.068 1.00 0.00 16 CYS A C 8
ATOM 4984 O O . CYS A 1 16 ? 1.700 -17.518 -1.935 1.00 0.00 16 CYS A O 8
ATOM 4991 N N . ARG A 1 17 ? -0.051 -17.953 -3.194 1.00 0.00 17 ARG A N 8
ATOM 4992 C CA . ARG A 1 17 ? 0.812 -18.337 -4.348 1.00 0.00 17 ARG A CA 8
ATOM 4993 C C . ARG A 1 17 ? 0.557 -17.414 -5.545 1.00 0.00 17 ARG A C 8
ATOM 4994 O O . ARG A 1 17 ? 1.390 -17.275 -6.419 1.00 0.00 17 ARG A O 8
ATOM 5015 N N . TYR A 1 18 ? -0.588 -16.785 -5.595 1.00 0.00 18 TYR A N 8
ATOM 5016 C CA . TYR A 1 18 ? -0.892 -15.876 -6.741 1.00 0.00 18 TYR A CA 8
ATOM 5017 C C . TYR A 1 18 ? 0.087 -14.698 -6.761 1.00 0.00 18 TYR A C 8
ATOM 5018 O O . TYR A 1 18 ? 1.200 -14.795 -6.281 1.00 0.00 18 TYR A O 8
ATOM 5036 N N . LYS A 1 19 ? -0.318 -13.588 -7.318 1.00 0.00 19 LYS A N 8
ATOM 5037 C CA . LYS A 1 19 ? 0.585 -12.402 -7.379 1.00 0.00 19 LYS A CA 8
ATOM 5038 C C . LYS A 1 19 ? 0.239 -11.425 -6.252 1.00 0.00 19 LYS A C 8
ATOM 5039 O O . LYS A 1 19 ? -0.867 -11.416 -5.747 1.00 0.00 19 LYS A O 8
ATOM 5058 N N . CYS A 1 20 ? 1.173 -10.602 -5.852 1.00 0.00 20 CYS A N 8
ATOM 5059 C CA . CYS A 1 20 ? 0.884 -9.633 -4.755 1.00 0.00 20 CYS A CA 8
ATOM 5060 C C . CYS A 1 20 ? 1.134 -8.196 -5.220 1.00 0.00 20 CYS A C 8
ATOM 5061 O O . CYS A 1 20 ? 1.978 -7.933 -6.054 1.00 0.00 20 CYS A O 8
ATOM 5068 N N . ARG A 1 21 ? 0.400 -7.269 -4.672 1.00 0.00 21 ARG A N 8
ATOM 5069 C CA . ARG A 1 21 ? 0.565 -5.836 -5.047 1.00 0.00 21 ARG A CA 8
ATOM 5070 C C . ARG A 1 21 ? -0.148 -4.977 -4.011 1.00 0.00 21 ARG A C 8
ATOM 5071 O O . ARG A 1 21 ? -1.078 -5.419 -3.369 1.00 0.00 21 ARG A O 8
ATOM 5092 N N . ALA A 1 22 ? 0.282 -3.765 -3.827 1.00 0.00 22 ALA A N 8
ATOM 5093 C CA . ALA A 1 22 ? -0.381 -2.906 -2.811 1.00 0.00 22 ALA A CA 8
ATOM 5094 C C . ALA A 1 22 ? -0.906 -1.622 -3.447 1.00 0.00 22 ALA A C 8
ATOM 5095 O O . ALA A 1 22 ? -0.399 -1.155 -4.448 1.00 0.00 22 ALA A O 8
ATOM 5102 N N . GLU A 1 23 ? -1.925 -1.054 -2.866 1.00 0.00 23 GLU A N 8
ATOM 5103 C CA . GLU A 1 23 ? -2.505 0.200 -3.424 1.00 0.00 23 GLU A CA 8
ATOM 5104 C C . GLU A 1 23 ? -3.096 1.051 -2.299 1.00 0.00 23 GLU A C 8
ATOM 5105 O O . GLU A 1 23 ? -3.271 0.591 -1.188 1.00 0.00 23 GLU A O 8
ATOM 5117 N N . GLN A 1 24 ? -3.401 2.288 -2.579 1.00 0.00 24 GLN A N 8
ATOM 5118 C CA . GLN A 1 24 ? -3.974 3.173 -1.529 1.00 0.00 24 GLN A CA 8
ATOM 5119 C C . GLN A 1 24 ? -5.450 2.843 -1.299 1.00 0.00 24 GLN A C 8
ATOM 5120 O O . GLN A 1 24 ? -6.277 3.001 -2.176 1.00 0.00 24 GLN A O 8
ATOM 5134 N N . VAL A 1 25 ? -5.786 2.388 -0.121 1.00 0.00 25 VAL A N 8
ATOM 5135 C CA . VAL A 1 25 ? -7.211 2.053 0.173 1.00 0.00 25 VAL A CA 8
ATOM 5136 C C . VAL A 1 25 ? -7.848 3.161 1.024 1.00 0.00 25 VAL A C 8
ATOM 5137 O O . VAL A 1 25 ? -7.669 3.200 2.225 1.00 0.00 25 VAL A O 8
ATOM 5150 N N . PRO A 1 26 ? -8.571 4.038 0.374 1.00 0.00 26 PRO A N 8
ATOM 5151 C CA . PRO A 1 26 ? -9.226 5.155 1.095 1.00 0.00 26 PRO A CA 8
ATOM 5152 C C . PRO A 1 26 ? -10.374 4.637 1.957 1.00 0.00 26 PRO A C 8
ATOM 5153 O O . PRO A 1 26 ? -11.492 4.489 1.503 1.00 0.00 26 PRO A O 8
ATOM 5164 N N . VAL A 1 27 ? -10.103 4.366 3.203 1.00 0.00 27 VAL A N 8
ATOM 5165 C CA . VAL A 1 27 ? -11.169 3.862 4.111 1.00 0.00 27 VAL A CA 8
ATOM 5166 C C . VAL A 1 27 ? -11.823 5.034 4.846 1.00 0.00 27 VAL A C 8
ATOM 5167 O O . VAL A 1 27 ? -11.235 6.086 4.997 1.00 0.00 27 VAL A O 8
ATOM 5180 N N . GLU A 1 28 ? -13.036 4.860 5.302 1.00 0.00 28 GLU A N 8
ATOM 5181 C CA . GLU A 1 28 ? -13.741 5.964 6.026 1.00 0.00 28 GLU A CA 8
ATOM 5182 C C . GLU A 1 28 ? -13.919 7.172 5.097 1.00 0.00 28 GLU A C 8
ATOM 5183 O O . GLU A 1 28 ? -13.062 7.483 4.295 1.00 0.00 28 GLU A O 8
ATOM 5195 N N . GLY A 1 29 ? -15.031 7.850 5.197 1.00 0.00 29 GLY A N 8
ATOM 5196 C CA . GLY A 1 29 ? -15.268 9.029 4.318 1.00 0.00 29 GLY A CA 8
ATOM 5197 C C . GLY A 1 29 ? -14.244 10.121 4.629 1.00 0.00 29 GLY A C 8
ATOM 5198 O O . GLY A 1 29 ? -13.787 10.258 5.748 1.00 0.00 29 GLY A O 8
ATOM 5202 N N . ASN A 1 30 ? -13.879 10.899 3.644 1.00 0.00 30 ASN A N 8
ATOM 5203 C CA . ASN A 1 30 ? -12.885 11.983 3.871 1.00 0.00 30 ASN A CA 8
ATOM 5204 C C . ASN A 1 30 ? -13.568 13.239 4.431 1.00 0.00 30 ASN A C 8
ATOM 5205 O O . ASN A 1 30 ? -12.913 14.179 4.836 1.00 0.00 30 ASN A O 8
ATOM 5216 N N . ASP A 1 31 ? -14.876 13.264 4.455 1.00 0.00 31 ASP A N 8
ATOM 5217 C CA . ASP A 1 31 ? -15.595 14.462 4.987 1.00 0.00 31 ASP A CA 8
ATOM 5218 C C . ASP A 1 31 ? -15.082 14.822 6.390 1.00 0.00 31 ASP A C 8
ATOM 5219 O O . ASP A 1 31 ? -14.666 15.941 6.621 1.00 0.00 31 ASP A O 8
ATOM 5228 N N . PRO A 1 32 ? -15.124 13.865 7.284 1.00 0.00 32 PRO A N 8
ATOM 5229 C CA . PRO A 1 32 ? -14.649 14.105 8.668 1.00 0.00 32 PRO A CA 8
ATOM 5230 C C . PRO A 1 32 ? -13.120 14.179 8.699 1.00 0.00 32 PRO A C 8
ATOM 5231 O O . PRO A 1 32 ? -12.479 14.346 7.681 1.00 0.00 32 PRO A O 8
ATOM 5242 N N . ILE A 1 33 ? -12.532 14.057 9.860 1.00 0.00 33 ILE A N 8
ATOM 5243 C CA . ILE A 1 33 ? -11.041 14.120 9.956 1.00 0.00 33 ILE A CA 8
ATOM 5244 C C . ILE A 1 33 ? -10.404 13.076 9.030 1.00 0.00 33 ILE A C 8
ATOM 5245 O O . ILE A 1 33 ? -10.947 12.011 8.816 1.00 0.00 33 ILE A O 8
ATOM 5261 N N . ASN A 1 34 ? -9.258 13.378 8.478 1.00 0.00 34 ASN A N 8
ATOM 5262 C CA . ASN A 1 34 ? -8.588 12.407 7.564 1.00 0.00 34 ASN A CA 8
ATOM 5263 C C . ASN A 1 34 ? -7.954 11.265 8.375 1.00 0.00 34 ASN A C 8
ATOM 5264 O O . ASN A 1 34 ? -8.645 10.389 8.859 1.00 0.00 34 ASN A O 8
ATOM 5275 N N . SER A 1 35 ? -6.650 11.261 8.534 1.00 0.00 35 SER A N 8
ATOM 5276 C CA . SER A 1 35 ? -5.989 10.171 9.317 1.00 0.00 35 SER A CA 8
ATOM 5277 C C . SER A 1 35 ? -6.442 8.795 8.814 1.00 0.00 35 SER A C 8
ATOM 5278 O O . SER A 1 35 ? -6.977 7.996 9.558 1.00 0.00 35 SER A O 8
ATOM 5286 N N . ALA A 1 36 ? -6.232 8.514 7.555 1.00 0.00 36 ALA A N 8
ATOM 5287 C CA . ALA A 1 36 ? -6.647 7.194 7.002 1.00 0.00 36 ALA A CA 8
ATOM 5288 C C . ALA A 1 36 ? -6.129 7.029 5.571 1.00 0.00 36 ALA A C 8
ATOM 5289 O O . ALA A 1 36 ? -5.170 7.659 5.169 1.00 0.00 36 ALA A O 8
ATOM 5296 N N . TYR A 1 37 ? -6.760 6.182 4.802 1.00 0.00 37 TYR A N 8
ATOM 5297 C CA . TYR A 1 37 ? -6.318 5.958 3.388 1.00 0.00 37 TYR A CA 8
ATOM 5298 C C . TYR A 1 37 ? -4.819 5.635 3.352 1.00 0.00 37 TYR A C 8
ATOM 5299 O O . TYR A 1 37 ? -3.994 6.502 3.140 1.00 0.00 37 TYR A O 8
ATOM 5317 N N . HIS A 1 38 ? -4.461 4.394 3.569 1.00 0.00 38 HIS A N 8
ATOM 5318 C CA . HIS A 1 38 ? -3.021 4.015 3.559 1.00 0.00 38 HIS A CA 8
ATOM 5319 C C . HIS A 1 38 ? -2.729 3.007 2.445 1.00 0.00 38 HIS A C 8
ATOM 5320 O O . HIS A 1 38 ? -3.558 2.739 1.599 1.00 0.00 38 HIS A O 8
ATOM 5334 N N . TYR A 1 39 ? -1.548 2.445 2.450 1.00 0.00 39 TYR A N 8
ATOM 5335 C CA . TYR A 1 39 ? -1.182 1.445 1.404 1.00 0.00 39 TYR A CA 8
ATOM 5336 C C . TYR A 1 39 ? -1.225 0.033 1.997 1.00 0.00 39 TYR A C 8
ATOM 5337 O O . TYR A 1 39 ? -0.687 -0.221 3.057 1.00 0.00 39 TYR A O 8
ATOM 5355 N N . ARG A 1 40 ? -1.865 -0.885 1.323 1.00 0.00 40 ARG A N 8
ATOM 5356 C CA . ARG A 1 40 ? -1.949 -2.283 1.847 1.00 0.00 40 ARG A CA 8
ATOM 5357 C C . ARG A 1 40 ? -1.537 -3.279 0.760 1.00 0.00 40 ARG A C 8
ATOM 5358 O O . ARG A 1 40 ? -1.689 -3.017 -0.416 1.00 0.00 40 ARG A O 8
ATOM 5379 N N . CYS A 1 41 ? -1.014 -4.416 1.146 1.00 0.00 41 CYS A N 8
ATOM 5380 C CA . CYS A 1 41 ? -0.586 -5.431 0.135 1.00 0.00 41 CYS A CA 8
ATOM 5381 C C . CYS A 1 41 ? -1.684 -6.476 -0.085 1.00 0.00 41 CYS A C 8
ATOM 5382 O O . CYS A 1 41 ? -2.126 -7.129 0.841 1.00 0.00 41 CYS A O 8
ATOM 5389 N N . VAL A 1 42 ? -2.120 -6.643 -1.305 1.00 0.00 42 VAL A N 8
ATOM 5390 C CA . VAL A 1 42 ? -3.176 -7.644 -1.595 1.00 0.00 42 VAL A CA 8
ATOM 5391 C C . VAL A 1 42 ? -2.615 -8.750 -2.492 1.00 0.00 42 VAL A C 8
ATOM 5392 O O . VAL A 1 42 ? -1.658 -8.548 -3.214 1.00 0.00 42 VAL A O 8
ATOM 5405 N N . CYS A 1 43 ? -3.202 -9.915 -2.453 1.00 0.00 43 CYS A N 8
ATOM 5406 C CA . CYS A 1 43 ? -2.705 -11.027 -3.300 1.00 0.00 43 CYS A CA 8
ATOM 5407 C C . CYS A 1 43 ? -3.811 -11.521 -4.237 1.00 0.00 43 CYS A C 8
ATOM 5408 O O . CYS A 1 43 ? -4.708 -12.234 -3.831 1.00 0.00 43 CYS A O 8
ATOM 5415 N N . HIS A 1 44 ? -3.748 -11.151 -5.488 1.00 0.00 44 HIS A N 8
ATOM 5416 C CA . HIS A 1 44 ? -4.793 -11.604 -6.453 1.00 0.00 44 HIS A CA 8
ATOM 5417 C C . HIS A 1 44 ? -4.146 -12.421 -7.573 1.00 0.00 44 HIS A C 8
ATOM 5418 O O . HIS A 1 44 ? -2.938 -12.532 -7.655 1.00 0.00 44 HIS A O 8
ATOM 5432 N N . ARG A 1 45 ? -4.941 -12.995 -8.433 1.00 0.00 45 ARG A N 8
ATOM 5433 C CA . ARG A 1 45 ? -4.380 -13.807 -9.545 1.00 0.00 45 ARG A CA 8
ATOM 5434 C C . ARG A 1 45 ? -3.987 -12.904 -10.718 1.00 0.00 45 ARG A C 8
ATOM 5435 O O . ARG A 1 45 ? -3.614 -11.769 -10.469 1.00 0.00 45 ARG A O 8
ATOM 5457 N N . ILE A 1 1 ? 7.386 8.362 -10.285 1.00 0.00 1 ILE A N 9
ATOM 5458 C CA . ILE A 1 1 ? 7.119 9.741 -9.775 1.00 0.00 1 ILE A CA 9
ATOM 5459 C C . ILE A 1 1 ? 5.609 9.976 -9.660 1.00 0.00 1 ILE A C 9
ATOM 5460 O O . ILE A 1 1 ? 4.830 9.044 -9.606 1.00 0.00 1 ILE A O 9
ATOM 5478 N N . GLY A 1 2 ? 5.191 11.215 -9.623 1.00 0.00 2 GLY A N 9
ATOM 5479 C CA . GLY A 1 2 ? 3.733 11.508 -9.512 1.00 0.00 2 GLY A CA 9
ATOM 5480 C C . GLY A 1 2 ? 3.258 11.210 -8.089 1.00 0.00 2 GLY A C 9
ATOM 5481 O O . GLY A 1 2 ? 3.231 12.078 -7.239 1.00 0.00 2 GLY A O 9
ATOM 5485 N N . SER A 1 3 ? 2.882 9.987 -7.825 1.00 0.00 3 SER A N 9
ATOM 5486 C CA . SER A 1 3 ? 2.407 9.629 -6.455 1.00 0.00 3 SER A CA 9
ATOM 5487 C C . SER A 1 3 ? 3.258 8.493 -5.881 1.00 0.00 3 SER A C 9
ATOM 5488 O O . SER A 1 3 ? 4.073 7.908 -6.568 1.00 0.00 3 SER A O 9
ATOM 5496 N N . THR A 1 4 ? 3.072 8.176 -4.628 1.00 0.00 4 THR A N 9
ATOM 5497 C CA . THR A 1 4 ? 3.867 7.077 -4.006 1.00 0.00 4 THR A CA 9
ATOM 5498 C C . THR A 1 4 ? 3.592 5.750 -4.721 1.00 0.00 4 THR A C 9
ATOM 5499 O O . THR A 1 4 ? 2.519 5.191 -4.613 1.00 0.00 4 THR A O 9
ATOM 5510 N N . ALA A 1 5 ? 4.556 5.237 -5.438 1.00 0.00 5 ALA A N 9
ATOM 5511 C CA . ALA A 1 5 ? 4.345 3.940 -6.142 1.00 0.00 5 ALA A CA 9
ATOM 5512 C C . ALA A 1 5 ? 5.498 2.959 -5.861 1.00 0.00 5 ALA A C 9
ATOM 5513 O O . ALA A 1 5 ? 5.900 2.227 -6.744 1.00 0.00 5 ALA A O 9
ATOM 5520 N N . PRO A 1 6 ? 5.992 2.956 -4.641 1.00 0.00 6 PRO A N 9
ATOM 5521 C CA . PRO A 1 6 ? 7.092 2.028 -4.282 1.00 0.00 6 PRO A CA 9
ATOM 5522 C C . PRO A 1 6 ? 6.538 0.618 -4.059 1.00 0.00 6 PRO A C 9
ATOM 5523 O O . PRO A 1 6 ? 7.277 -0.321 -3.838 1.00 0.00 6 PRO A O 9
ATOM 5534 N N . THR A 1 7 ? 5.236 0.466 -4.108 1.00 0.00 7 THR A N 9
ATOM 5535 C CA . THR A 1 7 ? 4.611 -0.870 -3.890 1.00 0.00 7 THR A CA 9
ATOM 5536 C C . THR A 1 7 ? 4.951 -1.392 -2.493 1.00 0.00 7 THR A C 9
ATOM 5537 O O . THR A 1 7 ? 6.036 -1.202 -1.982 1.00 0.00 7 THR A O 9
ATOM 5548 N N . CYS A 1 8 ? 4.016 -2.055 -1.883 1.00 0.00 8 CYS A N 9
ATOM 5549 C CA . CYS A 1 8 ? 4.240 -2.618 -0.515 1.00 0.00 8 CYS A CA 9
ATOM 5550 C C . CYS A 1 8 ? 5.461 -3.539 -0.510 1.00 0.00 8 CYS A C 9
ATOM 5551 O O . CYS A 1 8 ? 6.112 -3.703 0.497 1.00 0.00 8 CYS A O 9
ATOM 5558 N N . THR A 1 9 ? 5.718 -4.157 -1.639 1.00 0.00 9 THR A N 9
ATOM 5559 C CA . THR A 1 9 ? 6.845 -5.138 -1.821 1.00 0.00 9 THR A CA 9
ATOM 5560 C C . THR A 1 9 ? 6.282 -6.534 -1.574 1.00 0.00 9 THR A C 9
ATOM 5561 O O . THR A 1 9 ? 5.807 -6.839 -0.504 1.00 0.00 9 THR A O 9
ATOM 5572 N N . TYR A 1 10 ? 6.296 -7.366 -2.581 1.00 0.00 10 TYR A N 9
ATOM 5573 C CA . TYR A 1 10 ? 5.725 -8.745 -2.456 1.00 0.00 10 TYR A CA 9
ATOM 5574 C C . TYR A 1 10 ? 6.005 -9.373 -1.080 1.00 0.00 10 TYR A C 9
ATOM 5575 O O . TYR A 1 10 ? 5.243 -10.191 -0.604 1.00 0.00 10 TYR A O 9
ATOM 5593 N N . ASN A 1 11 ? 7.080 -8.998 -0.434 1.00 0.00 11 ASN A N 9
ATOM 5594 C CA . ASN A 1 11 ? 7.381 -9.576 0.904 1.00 0.00 11 ASN A CA 9
ATOM 5595 C C . ASN A 1 11 ? 6.210 -9.312 1.844 1.00 0.00 11 ASN A C 9
ATOM 5596 O O . ASN A 1 11 ? 6.035 -9.988 2.839 1.00 0.00 11 ASN A O 9
ATOM 5607 N N . GLU A 1 12 ? 5.400 -8.335 1.532 1.00 0.00 12 GLU A N 9
ATOM 5608 C CA . GLU A 1 12 ? 4.239 -8.039 2.404 1.00 0.00 12 GLU A CA 9
ATOM 5609 C C . GLU A 1 12 ? 3.213 -9.168 2.277 1.00 0.00 12 GLU A C 9
ATOM 5610 O O . GLU A 1 12 ? 2.686 -9.662 3.254 1.00 0.00 12 GLU A O 9
ATOM 5622 N N . CYS A 1 13 ? 2.936 -9.576 1.066 1.00 0.00 13 CYS A N 9
ATOM 5623 C CA . CYS A 1 13 ? 1.954 -10.674 0.828 1.00 0.00 13 CYS A CA 9
ATOM 5624 C C . CYS A 1 13 ? 2.584 -12.049 1.118 1.00 0.00 13 CYS A C 9
ATOM 5625 O O . CYS A 1 13 ? 2.016 -13.074 0.793 1.00 0.00 13 CYS A O 9
ATOM 5632 N N . ARG A 1 14 ? 3.750 -12.083 1.718 1.00 0.00 14 ARG A N 9
ATOM 5633 C CA . ARG A 1 14 ? 4.410 -13.394 2.020 1.00 0.00 14 ARG A CA 9
ATOM 5634 C C . ARG A 1 14 ? 3.412 -14.378 2.642 1.00 0.00 14 ARG A C 9
ATOM 5635 O O . ARG A 1 14 ? 2.975 -14.210 3.764 1.00 0.00 14 ARG A O 9
ATOM 5656 N N . GLY A 1 15 ? 3.051 -15.404 1.917 1.00 0.00 15 GLY A N 9
ATOM 5657 C CA . GLY A 1 15 ? 2.084 -16.402 2.458 1.00 0.00 15 GLY A CA 9
ATOM 5658 C C . GLY A 1 15 ? 1.522 -17.245 1.311 1.00 0.00 15 GLY A C 9
ATOM 5659 O O . GLY A 1 15 ? 1.838 -18.411 1.175 1.00 0.00 15 GLY A O 9
ATOM 5663 N N . CYS A 1 16 ? 0.689 -16.665 0.489 1.00 0.00 16 CYS A N 9
ATOM 5664 C CA . CYS A 1 16 ? 0.100 -17.428 -0.647 1.00 0.00 16 CYS A CA 9
ATOM 5665 C C . CYS A 1 16 ? 1.154 -17.678 -1.732 1.00 0.00 16 CYS A C 9
ATOM 5666 O O . CYS A 1 16 ? 2.342 -17.585 -1.491 1.00 0.00 16 CYS A O 9
ATOM 5673 N N . ARG A 1 17 ? 0.724 -17.990 -2.926 1.00 0.00 17 ARG A N 9
ATOM 5674 C CA . ARG A 1 17 ? 1.691 -18.242 -4.033 1.00 0.00 17 ARG A CA 9
ATOM 5675 C C . ARG A 1 17 ? 1.141 -17.685 -5.350 1.00 0.00 17 ARG A C 9
ATOM 5676 O O . ARG A 1 17 ? 1.010 -18.394 -6.330 1.00 0.00 17 ARG A O 9
ATOM 5697 N N . TYR A 1 18 ? 0.815 -16.420 -5.378 1.00 0.00 18 TYR A N 9
ATOM 5698 C CA . TYR A 1 18 ? 0.270 -15.813 -6.627 1.00 0.00 18 TYR A CA 9
ATOM 5699 C C . TYR A 1 18 ? 0.813 -14.391 -6.809 1.00 0.00 18 TYR A C 9
ATOM 5700 O O . TYR A 1 18 ? 1.892 -14.065 -6.353 1.00 0.00 18 TYR A O 9
ATOM 5718 N N . LYS A 1 19 ? 0.072 -13.544 -7.475 1.00 0.00 19 LYS A N 9
ATOM 5719 C CA . LYS A 1 19 ? 0.536 -12.142 -7.694 1.00 0.00 19 LYS A CA 9
ATOM 5720 C C . LYS A 1 19 ? 0.233 -11.295 -6.455 1.00 0.00 19 LYS A C 9
ATOM 5721 O O . LYS A 1 19 ? -0.785 -11.465 -5.813 1.00 0.00 19 LYS A O 9
ATOM 5740 N N . CYS A 1 20 ? 1.107 -10.388 -6.111 1.00 0.00 20 CYS A N 9
ATOM 5741 C CA . CYS A 1 20 ? 0.860 -9.540 -4.907 1.00 0.00 20 CYS A CA 9
ATOM 5742 C C . CYS A 1 20 ? 1.155 -8.068 -5.215 1.00 0.00 20 CYS A C 9
ATOM 5743 O O . CYS A 1 20 ? 2.127 -7.737 -5.864 1.00 0.00 20 CYS A O 9
ATOM 5750 N N . ARG A 1 21 ? 0.315 -7.186 -4.744 1.00 0.00 21 ARG A N 9
ATOM 5751 C CA . ARG A 1 21 ? 0.514 -5.727 -4.987 1.00 0.00 21 ARG A CA 9
ATOM 5752 C C . ARG A 1 21 ? -0.328 -4.945 -3.986 1.00 0.00 21 ARG A C 9
ATOM 5753 O O . ARG A 1 21 ? -1.320 -5.438 -3.483 1.00 0.00 21 ARG A O 9
ATOM 5774 N N . ALA A 1 22 ? 0.058 -3.742 -3.676 1.00 0.00 22 ALA A N 9
ATOM 5775 C CA . ALA A 1 22 ? -0.727 -2.954 -2.690 1.00 0.00 22 ALA A CA 9
ATOM 5776 C C . ALA A 1 22 ? -1.383 -1.744 -3.358 1.00 0.00 22 ALA A C 9
ATOM 5777 O O . ALA A 1 22 ? -0.992 -1.328 -4.432 1.00 0.00 22 ALA A O 9
ATOM 5784 N N . GLU A 1 23 ? -2.381 -1.180 -2.731 1.00 0.00 23 GLU A N 9
ATOM 5785 C CA . GLU A 1 23 ? -3.069 0.002 -3.327 1.00 0.00 23 GLU A CA 9
ATOM 5786 C C . GLU A 1 23 ? -3.152 1.139 -2.306 1.00 0.00 23 GLU A C 9
ATOM 5787 O O . GLU A 1 23 ? -3.191 0.914 -1.108 1.00 0.00 23 GLU A O 9
ATOM 5799 N N . GLN A 1 24 ? -3.181 2.358 -2.774 1.00 0.00 24 GLN A N 9
ATOM 5800 C CA . GLN A 1 24 ? -3.262 3.521 -1.850 1.00 0.00 24 GLN A CA 9
ATOM 5801 C C . GLN A 1 24 ? -4.702 3.711 -1.366 1.00 0.00 24 GLN A C 9
ATOM 5802 O O . GLN A 1 24 ? -5.629 3.738 -2.152 1.00 0.00 24 GLN A O 9
ATOM 5816 N N . VAL A 1 25 ? -4.899 3.839 -0.080 1.00 0.00 25 VAL A N 9
ATOM 5817 C CA . VAL A 1 25 ? -6.286 4.023 0.448 1.00 0.00 25 VAL A CA 9
ATOM 5818 C C . VAL A 1 25 ? -6.327 5.168 1.470 1.00 0.00 25 VAL A C 9
ATOM 5819 O O . VAL A 1 25 ? -5.727 5.073 2.521 1.00 0.00 25 VAL A O 9
ATOM 5832 N N . PRO A 1 26 ? -7.044 6.214 1.134 1.00 0.00 26 PRO A N 9
ATOM 5833 C CA . PRO A 1 26 ? -7.169 7.377 2.051 1.00 0.00 26 PRO A CA 9
ATOM 5834 C C . PRO A 1 26 ? -7.975 7.004 3.301 1.00 0.00 26 PRO A C 9
ATOM 5835 O O . PRO A 1 26 ? -9.112 6.585 3.212 1.00 0.00 26 PRO A O 9
ATOM 5846 N N . VAL A 1 27 ? -7.395 7.156 4.470 1.00 0.00 27 VAL A N 9
ATOM 5847 C CA . VAL A 1 27 ? -8.134 6.812 5.728 1.00 0.00 27 VAL A CA 9
ATOM 5848 C C . VAL A 1 27 ? -7.243 7.028 6.968 1.00 0.00 27 VAL A C 9
ATOM 5849 O O . VAL A 1 27 ? -7.737 7.287 8.048 1.00 0.00 27 VAL A O 9
ATOM 5862 N N . GLU A 1 28 ? -5.946 6.912 6.832 1.00 0.00 28 GLU A N 9
ATOM 5863 C CA . GLU A 1 28 ? -5.055 7.099 8.012 1.00 0.00 28 GLU A CA 9
ATOM 5864 C C . GLU A 1 28 ? -3.911 8.062 7.698 1.00 0.00 28 GLU A C 9
ATOM 5865 O O . GLU A 1 28 ? -3.974 8.826 6.768 1.00 0.00 28 GLU A O 9
ATOM 5877 N N . GLY A 1 29 ? -2.862 8.022 8.475 1.00 0.00 29 GLY A N 9
ATOM 5878 C CA . GLY A 1 29 ? -1.713 8.938 8.224 1.00 0.00 29 GLY A CA 9
ATOM 5879 C C . GLY A 1 29 ? -2.166 10.379 8.451 1.00 0.00 29 GLY A C 9
ATOM 5880 O O . GLY A 1 29 ? -2.380 11.125 7.516 1.00 0.00 29 GLY A O 9
ATOM 5884 N N . ASN A 1 30 ? -2.328 10.774 9.689 1.00 0.00 30 ASN A N 9
ATOM 5885 C CA . ASN A 1 30 ? -2.783 12.165 9.984 1.00 0.00 30 ASN A CA 9
ATOM 5886 C C . ASN A 1 30 ? -4.080 12.458 9.227 1.00 0.00 30 ASN A C 9
ATOM 5887 O O . ASN A 1 30 ? -4.063 12.949 8.116 1.00 0.00 30 ASN A O 9
ATOM 5898 N N . ASP A 1 31 ? -5.201 12.148 9.826 1.00 0.00 31 ASP A N 9
ATOM 5899 C CA . ASP A 1 31 ? -6.520 12.392 9.160 1.00 0.00 31 ASP A CA 9
ATOM 5900 C C . ASP A 1 31 ? -6.556 13.770 8.483 1.00 0.00 31 ASP A C 9
ATOM 5901 O O . ASP A 1 31 ? -6.859 13.870 7.310 1.00 0.00 31 ASP A O 9
ATOM 5910 N N . PRO A 1 32 ? -6.243 14.792 9.239 1.00 0.00 32 PRO A N 9
ATOM 5911 C CA . PRO A 1 32 ? -6.245 16.165 8.684 1.00 0.00 32 PRO A CA 9
ATOM 5912 C C . PRO A 1 32 ? -5.046 16.366 7.752 1.00 0.00 32 PRO A C 9
ATOM 5913 O O . PRO A 1 32 ? -3.978 15.837 7.982 1.00 0.00 32 PRO A O 9
ATOM 5924 N N . ILE A 1 33 ? -5.227 17.129 6.703 1.00 0.00 33 ILE A N 9
ATOM 5925 C CA . ILE A 1 33 ? -4.120 17.389 5.731 1.00 0.00 33 ILE A CA 9
ATOM 5926 C C . ILE A 1 33 ? -3.402 16.088 5.332 1.00 0.00 33 ILE A C 9
ATOM 5927 O O . ILE A 1 33 ? -3.767 15.008 5.752 1.00 0.00 33 ILE A O 9
ATOM 5943 N N . ASN A 1 34 ? -2.388 16.191 4.508 1.00 0.00 34 ASN A N 9
ATOM 5944 C CA . ASN A 1 34 ? -1.635 14.977 4.059 1.00 0.00 34 ASN A CA 9
ATOM 5945 C C . ASN A 1 34 ? -2.576 13.947 3.418 1.00 0.00 34 ASN A C 9
ATOM 5946 O O . ASN A 1 34 ? -2.210 12.803 3.231 1.00 0.00 34 ASN A O 9
ATOM 5957 N N . SER A 1 35 ? -3.777 14.342 3.070 1.00 0.00 35 SER A N 9
ATOM 5958 C CA . SER A 1 35 ? -4.740 13.388 2.432 1.00 0.00 35 SER A CA 9
ATOM 5959 C C . SER A 1 35 ? -4.696 12.013 3.115 1.00 0.00 35 SER A C 9
ATOM 5960 O O . SER A 1 35 ? -4.582 10.997 2.460 1.00 0.00 35 SER A O 9
ATOM 5968 N N . ALA A 1 36 ? -4.784 11.986 4.426 1.00 0.00 36 ALA A N 9
ATOM 5969 C CA . ALA A 1 36 ? -4.748 10.693 5.199 1.00 0.00 36 ALA A CA 9
ATOM 5970 C C . ALA A 1 36 ? -4.918 9.468 4.289 1.00 0.00 36 ALA A C 9
ATOM 5971 O O . ALA A 1 36 ? -5.932 9.311 3.638 1.00 0.00 36 ALA A O 9
ATOM 5978 N N . TYR A 1 37 ? -3.932 8.605 4.238 1.00 0.00 37 TYR A N 9
ATOM 5979 C CA . TYR A 1 37 ? -4.039 7.396 3.365 1.00 0.00 37 TYR A CA 9
ATOM 5980 C C . TYR A 1 37 ? -2.924 6.390 3.680 1.00 0.00 37 TYR A C 9
ATOM 5981 O O . TYR A 1 37 ? -1.892 6.738 4.217 1.00 0.00 37 TYR A O 9
ATOM 5999 N N . HIS A 1 38 ? -3.127 5.144 3.335 1.00 0.00 38 HIS A N 9
ATOM 6000 C CA . HIS A 1 38 ? -2.092 4.113 3.592 1.00 0.00 38 HIS A CA 9
ATOM 6001 C C . HIS A 1 38 ? -1.929 3.215 2.365 1.00 0.00 38 HIS A C 9
ATOM 6002 O O . HIS A 1 38 ? -2.544 3.429 1.339 1.00 0.00 38 HIS A O 9
ATOM 6016 N N . TYR A 1 39 ? -1.114 2.204 2.473 1.00 0.00 39 TYR A N 9
ATOM 6017 C CA . TYR A 1 39 ? -0.913 1.271 1.329 1.00 0.00 39 TYR A CA 9
ATOM 6018 C C . TYR A 1 39 ? -1.056 -0.170 1.826 1.00 0.00 39 TYR A C 9
ATOM 6019 O O . TYR A 1 39 ? -0.269 -0.637 2.627 1.00 0.00 39 TYR A O 9
ATOM 6037 N N . ARG A 1 40 ? -2.059 -0.875 1.374 1.00 0.00 40 ARG A N 9
ATOM 6038 C CA . ARG A 1 40 ? -2.248 -2.282 1.846 1.00 0.00 40 ARG A CA 9
ATOM 6039 C C . ARG A 1 40 ? -1.896 -3.278 0.739 1.00 0.00 40 ARG A C 9
ATOM 6040 O O . ARG A 1 40 ? -2.329 -3.149 -0.387 1.00 0.00 40 ARG A O 9
ATOM 6061 N N . CYS A 1 41 ? -1.110 -4.276 1.055 1.00 0.00 41 CYS A N 9
ATOM 6062 C CA . CYS A 1 41 ? -0.727 -5.286 0.026 1.00 0.00 41 CYS A CA 9
ATOM 6063 C C . CYS A 1 41 ? -1.742 -6.428 0.002 1.00 0.00 41 CYS A C 9
ATOM 6064 O O . CYS A 1 41 ? -2.128 -6.949 1.031 1.00 0.00 41 CYS A O 9
ATOM 6071 N N . VAL A 1 42 ? -2.183 -6.820 -1.163 1.00 0.00 42 VAL A N 9
ATOM 6072 C CA . VAL A 1 42 ? -3.177 -7.924 -1.251 1.00 0.00 42 VAL A CA 9
ATOM 6073 C C . VAL A 1 42 ? -2.702 -8.992 -2.240 1.00 0.00 42 VAL A C 9
ATOM 6074 O O . VAL A 1 42 ? -1.856 -8.746 -3.078 1.00 0.00 42 VAL A O 9
ATOM 6087 N N . CYS A 1 43 ? -3.241 -10.180 -2.145 1.00 0.00 43 CYS A N 9
ATOM 6088 C CA . CYS A 1 43 ? -2.828 -11.268 -3.069 1.00 0.00 43 CYS A CA 9
ATOM 6089 C C . CYS A 1 43 ? -3.849 -11.430 -4.198 1.00 0.00 43 CYS A C 9
ATOM 6090 O O . CYS A 1 43 ? -5.035 -11.557 -3.962 1.00 0.00 43 CYS A O 9
ATOM 6097 N N . HIS A 1 44 ? -3.394 -11.437 -5.421 1.00 0.00 44 HIS A N 9
ATOM 6098 C CA . HIS A 1 44 ? -4.327 -11.603 -6.571 1.00 0.00 44 HIS A CA 9
ATOM 6099 C C . HIS A 1 44 ? -3.846 -12.747 -7.463 1.00 0.00 44 HIS A C 9
ATOM 6100 O O . HIS A 1 44 ? -2.792 -13.312 -7.249 1.00 0.00 44 HIS A O 9
ATOM 6114 N N . ARG A 1 45 ? -4.612 -13.089 -8.460 1.00 0.00 45 ARG A N 9
ATOM 6115 C CA . ARG A 1 45 ? -4.205 -14.193 -9.370 1.00 0.00 45 ARG A CA 9
ATOM 6116 C C . ARG A 1 45 ? -4.654 -13.889 -10.801 1.00 0.00 45 ARG A C 9
ATOM 6117 O O . ARG A 1 45 ? -5.849 -13.921 -11.045 1.00 0.00 45 ARG A O 9
ATOM 6139 N N . ILE A 1 1 ? 3.363 14.349 3.941 1.00 0.00 1 ILE A N 10
ATOM 6140 C CA . ILE A 1 1 ? 3.978 13.658 2.771 1.00 0.00 1 ILE A CA 10
ATOM 6141 C C . ILE A 1 1 ? 3.856 12.139 2.930 1.00 0.00 1 ILE A C 10
ATOM 6142 O O . ILE A 1 1 ? 3.819 11.625 4.031 1.00 0.00 1 ILE A O 10
ATOM 6160 N N . GLY A 1 2 ? 3.794 11.421 1.841 1.00 0.00 2 GLY A N 10
ATOM 6161 C CA . GLY A 1 2 ? 3.674 9.937 1.933 1.00 0.00 2 GLY A CA 10
ATOM 6162 C C . GLY A 1 2 ? 3.432 9.354 0.539 1.00 0.00 2 GLY A C 10
ATOM 6163 O O . GLY A 1 2 ? 4.269 9.451 -0.336 1.00 0.00 2 GLY A O 10
ATOM 6167 N N . SER A 1 3 ? 2.291 8.746 0.331 1.00 0.00 3 SER A N 10
ATOM 6168 C CA . SER A 1 3 ? 1.976 8.146 -1.003 1.00 0.00 3 SER A CA 10
ATOM 6169 C C . SER A 1 3 ? 3.093 7.191 -1.446 1.00 0.00 3 SER A C 10
ATOM 6170 O O . SER A 1 3 ? 4.137 7.607 -1.911 1.00 0.00 3 SER A O 10
ATOM 6178 N N . THR A 1 4 ? 2.878 5.910 -1.304 1.00 0.00 4 THR A N 10
ATOM 6179 C CA . THR A 1 4 ? 3.923 4.924 -1.714 1.00 0.00 4 THR A CA 10
ATOM 6180 C C . THR A 1 4 ? 4.210 5.045 -3.212 1.00 0.00 4 THR A C 10
ATOM 6181 O O . THR A 1 4 ? 3.911 6.048 -3.832 1.00 0.00 4 THR A O 10
ATOM 6192 N N . ALA A 1 5 ? 4.788 4.030 -3.799 1.00 0.00 5 ALA A N 10
ATOM 6193 C CA . ALA A 1 5 ? 5.100 4.077 -5.261 1.00 0.00 5 ALA A CA 10
ATOM 6194 C C . ALA A 1 5 ? 5.843 2.807 -5.696 1.00 0.00 5 ALA A C 10
ATOM 6195 O O . ALA A 1 5 ? 5.419 2.135 -6.616 1.00 0.00 5 ALA A O 10
ATOM 6202 N N . PRO A 1 6 ? 6.934 2.515 -5.028 1.00 0.00 6 PRO A N 10
ATOM 6203 C CA . PRO A 1 6 ? 7.734 1.310 -5.369 1.00 0.00 6 PRO A CA 10
ATOM 6204 C C . PRO A 1 6 ? 7.047 0.023 -4.889 1.00 0.00 6 PRO A C 10
ATOM 6205 O O . PRO A 1 6 ? 7.703 -0.922 -4.507 1.00 0.00 6 PRO A O 10
ATOM 6216 N N . THR A 1 7 ? 5.736 -0.023 -4.935 1.00 0.00 7 THR A N 10
ATOM 6217 C CA . THR A 1 7 ? 4.979 -1.239 -4.512 1.00 0.00 7 THR A CA 10
ATOM 6218 C C . THR A 1 7 ? 5.483 -1.816 -3.189 1.00 0.00 7 THR A C 10
ATOM 6219 O O . THR A 1 7 ? 6.650 -1.766 -2.861 1.00 0.00 7 THR A O 10
ATOM 6230 N N . CYS A 1 8 ? 4.588 -2.379 -2.432 1.00 0.00 8 CYS A N 10
ATOM 6231 C CA . CYS A 1 8 ? 4.973 -2.985 -1.128 1.00 0.00 8 CYS A CA 10
ATOM 6232 C C . CYS A 1 8 ? 6.041 -4.059 -1.341 1.00 0.00 8 CYS A C 10
ATOM 6233 O O . CYS A 1 8 ? 6.838 -4.333 -0.472 1.00 0.00 8 CYS A O 10
ATOM 6240 N N . THR A 1 9 ? 6.009 -4.680 -2.496 1.00 0.00 9 THR A N 10
ATOM 6241 C CA . THR A 1 9 ? 6.948 -5.792 -2.873 1.00 0.00 9 THR A CA 10
ATOM 6242 C C . THR A 1 9 ? 6.323 -7.110 -2.420 1.00 0.00 9 THR A C 10
ATOM 6243 O O . THR A 1 9 ? 6.081 -7.324 -1.252 1.00 0.00 9 THR A O 10
ATOM 6254 N N . TYR A 1 10 ? 6.028 -7.973 -3.355 1.00 0.00 10 TYR A N 10
ATOM 6255 C CA . TYR A 1 10 ? 5.376 -9.285 -3.038 1.00 0.00 10 TYR A CA 10
ATOM 6256 C C . TYR A 1 10 ? 5.872 -9.883 -1.710 1.00 0.00 10 TYR A C 10
ATOM 6257 O O . TYR A 1 10 ? 5.151 -10.606 -1.049 1.00 0.00 10 TYR A O 10
ATOM 6275 N N . ASN A 1 11 ? 7.082 -9.592 -1.307 1.00 0.00 11 ASN A N 10
ATOM 6276 C CA . ASN A 1 11 ? 7.587 -10.149 -0.025 1.00 0.00 11 ASN A CA 10
ATOM 6277 C C . ASN A 1 11 ? 6.632 -9.767 1.099 1.00 0.00 11 ASN A C 10
ATOM 6278 O O . ASN A 1 11 ? 6.563 -10.423 2.120 1.00 0.00 11 ASN A O 10
ATOM 6289 N N . GLU A 1 12 ? 5.879 -8.715 0.912 1.00 0.00 12 GLU A N 10
ATOM 6290 C CA . GLU A 1 12 ? 4.920 -8.311 1.965 1.00 0.00 12 GLU A CA 10
ATOM 6291 C C . GLU A 1 12 ? 3.836 -9.383 2.072 1.00 0.00 12 GLU A C 10
ATOM 6292 O O . GLU A 1 12 ? 3.505 -9.855 3.141 1.00 0.00 12 GLU A O 10
ATOM 6304 N N . CYS A 1 13 ? 3.292 -9.769 0.949 1.00 0.00 13 CYS A N 10
ATOM 6305 C CA . CYS A 1 13 ? 2.233 -10.812 0.922 1.00 0.00 13 CYS A CA 10
ATOM 6306 C C . CYS A 1 13 ? 2.847 -12.222 0.985 1.00 0.00 13 CYS A C 10
ATOM 6307 O O . CYS A 1 13 ? 2.221 -13.194 0.611 1.00 0.00 13 CYS A O 10
ATOM 6314 N N . ARG A 1 14 ? 4.067 -12.344 1.449 1.00 0.00 14 ARG A N 10
ATOM 6315 C CA . ARG A 1 14 ? 4.713 -13.691 1.524 1.00 0.00 14 ARG A CA 10
ATOM 6316 C C . ARG A 1 14 ? 3.789 -14.696 2.223 1.00 0.00 14 ARG A C 10
ATOM 6317 O O . ARG A 1 14 ? 3.652 -14.691 3.431 1.00 0.00 14 ARG A O 10
ATOM 6338 N N . GLY A 1 15 ? 3.155 -15.555 1.469 1.00 0.00 15 GLY A N 10
ATOM 6339 C CA . GLY A 1 15 ? 2.240 -16.560 2.087 1.00 0.00 15 GLY A CA 10
ATOM 6340 C C . GLY A 1 15 ? 1.462 -17.293 0.991 1.00 0.00 15 GLY A C 10
ATOM 6341 O O . GLY A 1 15 ? 1.726 -18.441 0.693 1.00 0.00 15 GLY A O 10
ATOM 6345 N N . CYS A 1 16 ? 0.501 -16.639 0.394 1.00 0.00 16 CYS A N 10
ATOM 6346 C CA . CYS A 1 16 ? -0.302 -17.292 -0.679 1.00 0.00 16 CYS A CA 10
ATOM 6347 C C . CYS A 1 16 ? 0.600 -17.732 -1.838 1.00 0.00 16 CYS A C 10
ATOM 6348 O O . CYS A 1 16 ? 1.809 -17.636 -1.766 1.00 0.00 16 CYS A O 10
ATOM 6355 N N . ARG A 1 17 ? 0.018 -18.215 -2.904 1.00 0.00 17 ARG A N 10
ATOM 6356 C CA . ARG A 1 17 ? 0.837 -18.665 -4.070 1.00 0.00 17 ARG A CA 10
ATOM 6357 C C . ARG A 1 17 ? 0.364 -17.966 -5.346 1.00 0.00 17 ARG A C 10
ATOM 6358 O O . ARG A 1 17 ? 0.101 -18.601 -6.349 1.00 0.00 17 ARG A O 10
ATOM 6379 N N . TYR A 1 18 ? 0.248 -16.668 -5.317 1.00 0.00 18 TYR A N 10
ATOM 6380 C CA . TYR A 1 18 ? -0.214 -15.938 -6.530 1.00 0.00 18 TYR A CA 10
ATOM 6381 C C . TYR A 1 18 ? 0.508 -14.594 -6.650 1.00 0.00 18 TYR A C 10
ATOM 6382 O O . TYR A 1 18 ? 1.607 -14.423 -6.158 1.00 0.00 18 TYR A O 10
ATOM 6400 N N . LYS A 1 19 ? -0.095 -13.644 -7.308 1.00 0.00 19 LYS A N 10
ATOM 6401 C CA . LYS A 1 19 ? 0.554 -12.313 -7.472 1.00 0.00 19 LYS A CA 10
ATOM 6402 C C . LYS A 1 19 ? 0.056 -11.351 -6.391 1.00 0.00 19 LYS A C 10
ATOM 6403 O O . LYS A 1 19 ? -1.093 -11.392 -5.999 1.00 0.00 19 LYS A O 10
ATOM 6422 N N . CYS A 1 20 ? 0.908 -10.489 -5.904 1.00 0.00 20 CYS A N 10
ATOM 6423 C CA . CYS A 1 20 ? 0.470 -9.530 -4.847 1.00 0.00 20 CYS A CA 10
ATOM 6424 C C . CYS A 1 20 ? 0.950 -8.112 -5.174 1.00 0.00 20 CYS A C 10
ATOM 6425 O O . CYS A 1 20 ? 1.960 -7.918 -5.820 1.00 0.00 20 CYS A O 10
ATOM 6432 N N . ARG A 1 21 ? 0.226 -7.125 -4.722 1.00 0.00 21 ARG A N 10
ATOM 6433 C CA . ARG A 1 21 ? 0.613 -5.708 -4.985 1.00 0.00 21 ARG A CA 10
ATOM 6434 C C . ARG A 1 21 ? -0.151 -4.800 -4.027 1.00 0.00 21 ARG A C 10
ATOM 6435 O O . ARG A 1 21 ? -1.322 -5.003 -3.768 1.00 0.00 21 ARG A O 10
ATOM 6456 N N . ALA A 1 22 ? 0.501 -3.814 -3.481 1.00 0.00 22 ALA A N 10
ATOM 6457 C CA . ALA A 1 22 ? -0.190 -2.913 -2.521 1.00 0.00 22 ALA A CA 10
ATOM 6458 C C . ALA A 1 22 ? -0.749 -1.683 -3.233 1.00 0.00 22 ALA A C 10
ATOM 6459 O O . ALA A 1 22 ? -0.176 -1.184 -4.182 1.00 0.00 22 ALA A O 10
ATOM 6466 N N . GLU A 1 23 ? -1.870 -1.193 -2.776 1.00 0.00 23 GLU A N 10
ATOM 6467 C CA . GLU A 1 23 ? -2.482 0.006 -3.418 1.00 0.00 23 GLU A CA 10
ATOM 6468 C C . GLU A 1 23 ? -3.119 0.910 -2.360 1.00 0.00 23 GLU A C 10
ATOM 6469 O O . GLU A 1 23 ? -3.323 0.509 -1.229 1.00 0.00 23 GLU A O 10
ATOM 6481 N N . GLN A 1 24 ? -3.435 2.127 -2.721 1.00 0.00 24 GLN A N 10
ATOM 6482 C CA . GLN A 1 24 ? -4.060 3.060 -1.744 1.00 0.00 24 GLN A CA 10
ATOM 6483 C C . GLN A 1 24 ? -5.561 2.783 -1.635 1.00 0.00 24 GLN A C 10
ATOM 6484 O O . GLN A 1 24 ? -6.286 2.855 -2.608 1.00 0.00 24 GLN A O 10
ATOM 6498 N N . VAL A 1 25 ? -6.033 2.468 -0.460 1.00 0.00 25 VAL A N 10
ATOM 6499 C CA . VAL A 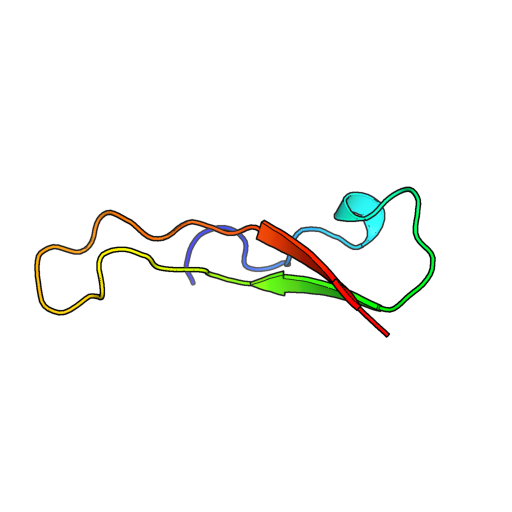1 25 ? -7.489 2.190 -0.294 1.00 0.00 25 VAL A CA 10
ATOM 6500 C C . VAL A 1 25 ? -8.135 3.235 0.618 1.00 0.00 25 VAL A C 10
ATOM 6501 O O . VAL A 1 25 ? -7.491 3.769 1.499 1.00 0.00 25 VAL A O 10
ATOM 6514 N N . PRO A 1 26 ? -9.396 3.490 0.378 1.00 0.00 26 PRO A N 10
ATOM 6515 C CA . PRO A 1 26 ? -10.128 4.476 1.198 1.00 0.00 26 PRO A CA 10
ATOM 6516 C C . PRO A 1 26 ? -10.513 3.860 2.545 1.00 0.00 26 PRO A C 10
ATOM 6517 O O . PRO A 1 26 ? -11.281 2.920 2.611 1.00 0.00 26 PRO A O 10
ATOM 6528 N N . VAL A 1 27 ? -9.981 4.379 3.618 1.00 0.00 27 VAL A N 10
ATOM 6529 C CA . VAL A 1 27 ? -10.311 3.821 4.961 1.00 0.00 27 VAL A CA 10
ATOM 6530 C C . VAL A 1 27 ? -10.759 4.940 5.908 1.00 0.00 27 VAL A C 10
ATOM 6531 O O . VAL A 1 27 ? -10.759 4.781 7.113 1.00 0.00 27 VAL A O 10
ATOM 6544 N N . GLU A 1 28 ? -11.141 6.070 5.372 1.00 0.00 28 GLU A N 10
ATOM 6545 C CA . GLU A 1 28 ? -11.589 7.196 6.236 1.00 0.00 28 GLU A CA 10
ATOM 6546 C C . GLU A 1 28 ? -12.160 8.327 5.377 1.00 0.00 28 GLU A C 10
ATOM 6547 O O . GLU A 1 28 ? -11.450 8.960 4.619 1.00 0.00 28 GLU A O 10
ATOM 6559 N N . GLY A 1 29 ? -13.435 8.589 5.491 1.00 0.00 29 GLY A N 10
ATOM 6560 C CA . GLY A 1 29 ? -14.049 9.682 4.684 1.00 0.00 29 GLY A CA 10
ATOM 6561 C C . GLY A 1 29 ? -13.319 10.995 4.975 1.00 0.00 29 GLY A C 10
ATOM 6562 O O . GLY A 1 29 ? -12.995 11.749 4.079 1.00 0.00 29 GLY A O 10
ATOM 6566 N N . ASN A 1 30 ? -13.053 11.268 6.227 1.00 0.00 30 ASN A N 10
ATOM 6567 C CA . ASN A 1 30 ? -12.337 12.527 6.592 1.00 0.00 30 ASN A CA 10
ATOM 6568 C C . ASN A 1 30 ? -13.066 13.744 6.018 1.00 0.00 30 ASN A C 10
ATOM 6569 O O . ASN A 1 30 ? -12.766 14.205 4.934 1.00 0.00 30 ASN A O 10
ATOM 6580 N N . ASP A 1 31 ? -14.019 14.270 6.744 1.00 0.00 31 ASP A N 10
ATOM 6581 C CA . ASP A 1 31 ? -14.769 15.465 6.251 1.00 0.00 31 ASP A CA 10
ATOM 6582 C C . ASP A 1 31 ? -13.792 16.562 5.795 1.00 0.00 31 ASP A C 10
ATOM 6583 O O . ASP A 1 31 ? -13.881 17.039 4.682 1.00 0.00 31 ASP A O 10
ATOM 6592 N N . PRO A 1 32 ? -12.882 16.920 6.669 1.00 0.00 32 PRO A N 10
ATOM 6593 C CA . PRO A 1 32 ? -11.880 17.962 6.332 1.00 0.00 32 PRO A CA 10
ATOM 6594 C C . PRO A 1 32 ? -10.856 17.404 5.340 1.00 0.00 32 PRO A C 10
ATOM 6595 O O . PRO A 1 32 ? -11.123 16.451 4.636 1.00 0.00 32 PRO A O 10
ATOM 6606 N N . ILE A 1 33 ? -9.689 17.996 5.277 1.00 0.00 33 ILE A N 10
ATOM 6607 C CA . ILE A 1 33 ? -8.636 17.510 4.327 1.00 0.00 33 ILE A CA 10
ATOM 6608 C C . ILE A 1 33 ? -8.570 15.975 4.323 1.00 0.00 33 ILE A C 10
ATOM 6609 O O . ILE A 1 33 ? -8.168 15.356 5.288 1.00 0.00 33 ILE A O 10
ATOM 6625 N N . ASN A 1 34 ? -8.971 15.361 3.241 1.00 0.00 34 ASN A N 10
ATOM 6626 C CA . ASN A 1 34 ? -8.940 13.872 3.170 1.00 0.00 34 ASN A CA 10
ATOM 6627 C C . ASN A 1 34 ? -7.604 13.391 2.593 1.00 0.00 34 ASN A C 10
ATOM 6628 O O . ASN A 1 34 ? -7.317 13.576 1.427 1.00 0.00 34 ASN A O 10
ATOM 6639 N N . SER A 1 35 ? -6.788 12.775 3.405 1.00 0.00 35 SER A N 10
ATOM 6640 C CA . SER A 1 35 ? -5.472 12.280 2.909 1.00 0.00 35 SER A CA 10
ATOM 6641 C C . SER A 1 35 ? -4.952 11.152 3.808 1.00 0.00 35 SER A C 10
ATOM 6642 O O . SER A 1 35 ? -3.766 10.885 3.857 1.00 0.00 35 SER A O 10
ATOM 6650 N N . ALA A 1 36 ? -5.828 10.490 4.517 1.00 0.00 36 ALA A N 10
ATOM 6651 C CA . ALA A 1 36 ? -5.389 9.385 5.409 1.00 0.00 36 ALA A CA 10
ATOM 6652 C C . ALA A 1 36 ? -5.573 8.037 4.709 1.00 0.00 36 ALA A C 10
ATOM 6653 O O . ALA A 1 36 ? -6.070 7.089 5.286 1.00 0.00 36 ALA A O 10
ATOM 6660 N N . TYR A 1 37 ? -5.179 7.949 3.469 1.00 0.00 37 TYR A N 10
ATOM 6661 C CA . TYR A 1 37 ? -5.329 6.666 2.723 1.00 0.00 37 TYR A CA 10
ATOM 6662 C C . TYR A 1 37 ? -3.979 5.949 2.635 1.00 0.00 37 TYR A C 10
ATOM 6663 O O . TYR A 1 37 ? -3.174 6.224 1.766 1.00 0.00 37 TYR A O 10
ATOM 6681 N N . HIS A 1 38 ? -3.724 5.039 3.536 1.00 0.00 38 HIS A N 10
ATOM 6682 C CA . HIS A 1 38 ? -2.426 4.307 3.523 1.00 0.00 38 HIS A CA 10
ATOM 6683 C C . HIS A 1 38 ? -2.365 3.317 2.360 1.00 0.00 38 HIS A C 10
ATOM 6684 O O . HIS A 1 38 ? -3.135 3.387 1.421 1.00 0.00 38 HIS A O 10
ATOM 6698 N N . TYR A 1 39 ? -1.447 2.393 2.428 1.00 0.00 39 TYR A N 10
ATOM 6699 C CA . TYR A 1 39 ? -1.308 1.378 1.344 1.00 0.00 39 TYR A CA 10
ATOM 6700 C C . TYR A 1 39 ? -1.300 -0.028 1.954 1.00 0.00 39 TYR A C 10
ATOM 6701 O O . TYR A 1 39 ? -0.742 -0.249 3.012 1.00 0.00 39 TYR A O 10
ATOM 6719 N N . ARG A 1 40 ? -1.906 -0.980 1.299 1.00 0.00 40 ARG A N 10
ATOM 6720 C CA . ARG A 1 40 ? -1.919 -2.370 1.848 1.00 0.00 40 ARG A CA 10
ATOM 6721 C C . ARG A 1 40 ? -1.617 -3.380 0.738 1.00 0.00 40 ARG A C 10
ATOM 6722 O O . ARG A 1 40 ? -2.172 -3.311 -0.343 1.00 0.00 40 ARG A O 10
ATOM 6743 N N . CYS A 1 41 ? -0.734 -4.313 0.998 1.00 0.00 41 CYS A N 10
ATOM 6744 C CA . CYS A 1 41 ? -0.381 -5.333 -0.036 1.00 0.00 41 CYS A CA 10
ATOM 6745 C C . CYS A 1 41 ? -1.442 -6.439 -0.080 1.00 0.00 41 CYS A C 10
ATOM 6746 O O . CYS A 1 41 ? -1.705 -7.100 0.906 1.00 0.00 41 CYS A O 10
ATOM 6753 N N . VAL A 1 42 ? -2.058 -6.635 -1.217 1.00 0.00 42 VAL A N 10
ATOM 6754 C CA . VAL A 1 42 ? -3.108 -7.682 -1.340 1.00 0.00 42 VAL A CA 10
ATOM 6755 C C . VAL A 1 42 ? -2.665 -8.783 -2.311 1.00 0.00 42 VAL A C 10
ATOM 6756 O O . VAL A 1 42 ? -1.756 -8.600 -3.097 1.00 0.00 42 VAL A O 10
ATOM 6769 N N . CYS A 1 43 ? -3.301 -9.926 -2.259 1.00 0.00 43 CYS A N 10
ATOM 6770 C CA . CYS A 1 43 ? -2.922 -11.039 -3.171 1.00 0.00 43 CYS A CA 10
ATOM 6771 C C . CYS A 1 43 ? -3.997 -11.257 -4.241 1.00 0.00 43 CYS A C 10
ATOM 6772 O O . CYS A 1 43 ? -5.159 -11.446 -3.937 1.00 0.00 43 CYS A O 10
ATOM 6779 N N . HIS A 1 44 ? -3.613 -11.241 -5.489 1.00 0.00 44 HIS A N 10
ATOM 6780 C CA . HIS A 1 44 ? -4.602 -11.459 -6.587 1.00 0.00 44 HIS A CA 10
ATOM 6781 C C . HIS A 1 44 ? -3.994 -12.360 -7.662 1.00 0.00 44 HIS A C 10
ATOM 6782 O O . HIS A 1 44 ? -2.833 -12.715 -7.604 1.00 0.00 44 HIS A O 10
ATOM 6796 N N . ARG A 1 45 ? -4.770 -12.732 -8.641 1.00 0.00 45 ARG A N 10
ATOM 6797 C CA . ARG A 1 45 ? -4.249 -13.605 -9.720 1.00 0.00 45 ARG A CA 10
ATOM 6798 C C . ARG A 1 45 ? -4.468 -12.950 -11.086 1.00 0.00 45 ARG A C 10
ATOM 6799 O O . ARG A 1 45 ? -3.543 -12.962 -11.881 1.00 0.00 45 ARG A O 10
ATOM 6821 N N . ILE A 1 1 ? 5.347 11.213 4.304 1.00 0.00 1 ILE A N 11
ATOM 6822 C CA . ILE A 1 1 ? 4.606 10.081 3.671 1.00 0.00 1 ILE A CA 11
ATOM 6823 C C . ILE A 1 1 ? 4.482 10.310 2.161 1.00 0.00 1 ILE A C 11
ATOM 6824 O O . ILE A 1 1 ? 5.232 11.065 1.575 1.00 0.00 1 ILE A O 11
ATOM 6842 N N . GLY A 1 2 ? 3.539 9.662 1.528 1.00 0.00 2 GLY A N 11
ATOM 6843 C CA . GLY A 1 2 ? 3.366 9.840 0.057 1.00 0.00 2 GLY A CA 11
ATOM 6844 C C . GLY A 1 2 ? 3.016 8.495 -0.580 1.00 0.00 2 GLY A C 11
ATOM 6845 O O . GLY A 1 2 ? 3.661 8.053 -1.509 1.00 0.00 2 GLY A O 11
ATOM 6849 N N . SER A 1 3 ? 1.995 7.841 -0.083 1.00 0.00 3 SER A N 11
ATOM 6850 C CA . SER A 1 3 ? 1.591 6.518 -0.651 1.00 0.00 3 SER A CA 11
ATOM 6851 C C . SER A 1 3 ? 2.780 5.549 -0.648 1.00 0.00 3 SER A C 11
ATOM 6852 O O . SER A 1 3 ? 3.895 5.922 -0.339 1.00 0.00 3 SER A O 11
ATOM 6860 N N . THR A 1 4 ? 2.549 4.309 -0.986 1.00 0.00 4 THR A N 11
ATOM 6861 C CA . THR A 1 4 ? 3.667 3.322 -0.999 1.00 0.00 4 THR A CA 11
ATOM 6862 C C . THR A 1 4 ? 4.127 3.054 -2.432 1.00 0.00 4 THR A C 11
ATOM 6863 O O . THR A 1 4 ? 3.737 2.083 -3.050 1.00 0.00 4 THR A O 11
ATOM 6874 N N . ALA A 1 5 ? 4.964 3.906 -2.955 1.00 0.00 5 ALA A N 11
ATOM 6875 C CA . ALA A 1 5 ? 5.471 3.708 -4.345 1.00 0.00 5 ALA A CA 11
ATOM 6876 C C . ALA A 1 5 ? 6.125 2.324 -4.496 1.00 0.00 5 ALA A C 11
ATOM 6877 O O . ALA A 1 5 ? 5.858 1.622 -5.451 1.00 0.00 5 ALA A O 11
ATOM 6884 N N . PRO A 1 6 ? 6.961 1.967 -3.547 1.00 0.00 6 PRO A N 11
ATOM 6885 C CA . PRO A 1 6 ? 7.637 0.652 -3.596 1.00 0.00 6 PRO A CA 11
ATOM 6886 C C . PRO A 1 6 ? 6.636 -0.442 -3.242 1.00 0.00 6 PRO A C 11
ATOM 6887 O O . PRO A 1 6 ? 6.485 -0.817 -2.096 1.00 0.00 6 PRO A O 11
ATOM 6898 N N . THR A 1 7 ? 5.942 -0.940 -4.229 1.00 0.00 7 THR A N 11
ATOM 6899 C CA . THR A 1 7 ? 4.921 -2.005 -3.997 1.00 0.00 7 THR A CA 11
ATOM 6900 C C . THR A 1 7 ? 5.385 -3.021 -2.967 1.00 0.00 7 THR A C 11
ATOM 6901 O O . THR A 1 7 ? 6.510 -3.478 -2.995 1.00 0.00 7 THR A O 11
ATOM 6912 N N . CYS A 1 8 ? 4.512 -3.397 -2.075 1.00 0.00 8 CYS A N 11
ATOM 6913 C CA . CYS A 1 8 ? 4.891 -4.410 -1.063 1.00 0.00 8 CYS A CA 11
ATOM 6914 C C . CYS A 1 8 ? 5.330 -5.667 -1.799 1.00 0.00 8 CYS A C 11
ATOM 6915 O O . CYS A 1 8 ? 4.514 -6.495 -2.154 1.00 0.00 8 CYS A O 11
ATOM 6922 N N . THR A 1 9 ? 6.605 -5.802 -2.060 1.00 0.00 9 THR A N 11
ATOM 6923 C CA . THR A 1 9 ? 7.097 -6.996 -2.806 1.00 0.00 9 THR A CA 11
ATOM 6924 C C . THR A 1 9 ? 6.251 -8.219 -2.451 1.00 0.00 9 THR A C 11
ATOM 6925 O O . THR A 1 9 ? 5.887 -8.416 -1.310 1.00 0.00 9 THR A O 11
ATOM 6936 N N . TYR A 1 10 ? 5.905 -9.014 -3.423 1.00 0.00 10 TYR A N 11
ATOM 6937 C CA . TYR A 1 10 ? 5.046 -10.207 -3.156 1.00 0.00 10 TYR A CA 11
ATOM 6938 C C . TYR A 1 10 ? 5.531 -10.971 -1.911 1.00 0.00 10 TYR A C 11
ATOM 6939 O O . TYR A 1 10 ? 4.752 -11.597 -1.220 1.00 0.00 10 TYR A O 11
ATOM 6957 N N . ASN A 1 11 ? 6.805 -10.912 -1.612 1.00 0.00 11 ASN A N 11
ATOM 6958 C CA . ASN A 1 11 ? 7.319 -11.624 -0.407 1.00 0.00 11 ASN A CA 11
ATOM 6959 C C . ASN A 1 11 ? 6.601 -11.094 0.828 1.00 0.00 11 ASN A C 11
ATOM 6960 O O . ASN A 1 11 ? 6.557 -11.736 1.859 1.00 0.00 11 ASN A O 11
ATOM 6971 N N . GLU A 1 12 ? 6.024 -9.927 0.724 1.00 0.00 12 GLU A N 11
ATOM 6972 C CA . GLU A 1 12 ? 5.294 -9.359 1.880 1.00 0.00 12 GLU A CA 11
ATOM 6973 C C . GLU A 1 12 ? 4.162 -10.312 2.277 1.00 0.00 12 GLU A C 11
ATOM 6974 O O . GLU A 1 12 ? 4.016 -10.672 3.428 1.00 0.00 12 GLU A O 11
ATOM 6986 N N . CYS A 1 13 ? 3.375 -10.742 1.322 1.00 0.00 13 CYS A N 11
ATOM 6987 C CA . CYS A 1 13 ? 2.271 -11.696 1.638 1.00 0.00 13 CYS A CA 11
ATOM 6988 C C . CYS A 1 13 ? 2.877 -13.010 2.142 1.00 0.00 13 CYS A C 11
ATOM 6989 O O . CYS A 1 13 ? 2.593 -13.460 3.233 1.00 0.00 13 CYS A O 11
ATOM 6996 N N . ARG A 1 14 ? 3.725 -13.614 1.347 1.00 0.00 14 ARG A N 11
ATOM 6997 C CA . ARG A 1 14 ? 4.382 -14.894 1.754 1.00 0.00 14 ARG A CA 11
ATOM 6998 C C . ARG A 1 14 ? 3.347 -15.919 2.232 1.00 0.00 14 ARG A C 11
ATOM 6999 O O . ARG A 1 14 ? 2.862 -15.859 3.345 1.00 0.00 14 ARG A O 11
ATOM 7020 N N . GLY A 1 15 ? 3.012 -16.867 1.396 1.00 0.00 15 GLY A N 11
ATOM 7021 C CA . GLY A 1 15 ? 2.016 -17.903 1.793 1.00 0.00 15 GLY A CA 11
ATOM 7022 C C . GLY A 1 15 ? 1.156 -18.271 0.583 1.00 0.00 15 GLY A C 11
ATOM 7023 O O . GLY A 1 15 ? 1.325 -19.314 -0.017 1.00 0.00 15 GLY A O 11
ATOM 7027 N N . CYS A 1 16 ? 0.235 -17.419 0.223 1.00 0.00 16 CYS A N 11
ATOM 7028 C CA . CYS A 1 16 ? -0.645 -17.704 -0.948 1.00 0.00 16 CYS A CA 11
ATOM 7029 C C . CYS A 1 16 ? 0.195 -17.976 -2.200 1.00 0.00 16 CYS A C 11
ATOM 7030 O O . CYS A 1 16 ? 1.404 -17.844 -2.189 1.00 0.00 16 CYS A O 11
ATOM 7037 N N . ARG A 1 17 ? -0.437 -18.354 -3.280 1.00 0.00 17 ARG A N 11
ATOM 7038 C CA . ARG A 1 17 ? 0.319 -18.635 -4.535 1.00 0.00 17 ARG A CA 11
ATOM 7039 C C . ARG A 1 17 ? -0.301 -17.874 -5.711 1.00 0.00 17 ARG A C 11
ATOM 7040 O O . ARG A 1 17 ? -0.903 -18.457 -6.593 1.00 0.00 17 ARG A O 11
ATOM 7061 N N . TYR A 1 18 ? -0.158 -16.576 -5.730 1.00 0.00 18 TYR A N 11
ATOM 7062 C CA . TYR A 1 18 ? -0.736 -15.772 -6.847 1.00 0.00 18 TYR A CA 11
ATOM 7063 C C . TYR A 1 18 ? 0.092 -14.499 -7.058 1.00 0.00 18 TYR A C 11
ATOM 7064 O O . TYR A 1 18 ? 1.276 -14.468 -6.785 1.00 0.00 18 TYR A O 11
ATOM 7082 N N . LYS A 1 19 ? -0.521 -13.451 -7.540 1.00 0.00 19 LYS A N 11
ATOM 7083 C CA . LYS A 1 19 ? 0.229 -12.182 -7.767 1.00 0.00 19 LYS A CA 11
ATOM 7084 C C . LYS A 1 19 ? -0.076 -11.190 -6.644 1.00 0.00 19 LYS A C 11
ATOM 7085 O O . LYS A 1 19 ? -1.220 -10.884 -6.369 1.00 0.00 19 LYS A O 11
ATOM 7104 N N . CYS A 1 20 ? 0.935 -10.687 -5.988 1.00 0.00 20 CYS A N 11
ATOM 7105 C CA . CYS A 1 20 ? 0.693 -9.720 -4.880 1.00 0.00 20 CYS A CA 11
ATOM 7106 C C . CYS A 1 20 ? 0.895 -8.286 -5.366 1.00 0.00 20 CYS A C 11
ATOM 7107 O O . CYS A 1 20 ? 1.595 -8.034 -6.327 1.00 0.00 20 CYS A O 11
ATOM 7114 N N . ARG A 1 21 ? 0.284 -7.349 -4.701 1.00 0.00 21 ARG A N 11
ATOM 7115 C CA . ARG A 1 21 ? 0.424 -5.923 -5.100 1.00 0.00 21 ARG A CA 11
ATOM 7116 C C . ARG A 1 21 ? -0.076 -5.039 -3.969 1.00 0.00 21 ARG A C 11
ATOM 7117 O O . ARG A 1 21 ? -0.931 -5.425 -3.199 1.00 0.00 21 ARG A O 11
ATOM 7138 N N . ALA A 1 22 ? 0.453 -3.862 -3.857 1.00 0.00 22 ALA A N 11
ATOM 7139 C CA . ALA A 1 22 ? 0.012 -2.957 -2.768 1.00 0.00 22 ALA A CA 11
ATOM 7140 C C . ALA A 1 22 ? -0.508 -1.649 -3.362 1.00 0.00 22 ALA A C 11
ATOM 7141 O O . ALA A 1 22 ? 0.110 -1.059 -4.225 1.00 0.00 22 ALA A O 11
ATOM 7148 N N . GLU A 1 23 ? -1.655 -1.204 -2.921 1.00 0.00 23 GLU A N 11
ATOM 7149 C CA . GLU A 1 23 ? -2.226 0.055 -3.483 1.00 0.00 23 GLU A CA 11
ATOM 7150 C C . GLU A 1 23 ? -2.896 0.888 -2.387 1.00 0.00 23 GLU A C 11
ATOM 7151 O O . GLU A 1 23 ? -3.084 0.437 -1.274 1.00 0.00 23 GLU A O 11
ATOM 7163 N N . GLN A 1 24 ? -3.255 2.105 -2.701 1.00 0.00 24 GLN A N 11
ATOM 7164 C CA . GLN A 1 24 ? -3.912 2.981 -1.692 1.00 0.00 24 GLN A CA 11
ATOM 7165 C C . GLN A 1 24 ? -5.289 2.425 -1.319 1.00 0.00 24 GLN A C 11
ATOM 7166 O O . GLN A 1 24 ? -5.880 1.661 -2.056 1.00 0.00 24 GLN A O 11
ATOM 7180 N N . VAL A 1 25 ? -5.801 2.803 -0.179 1.00 0.00 25 VAL A N 11
ATOM 7181 C CA . VAL A 1 25 ? -7.140 2.296 0.248 1.00 0.00 25 VAL A CA 11
ATOM 7182 C C . VAL A 1 25 ? -8.162 3.440 0.257 1.00 0.00 25 VAL A C 11
ATOM 7183 O O . VAL A 1 25 ? -8.192 4.230 1.181 1.00 0.00 25 VAL A O 11
ATOM 7196 N N . PRO A 1 26 ? -8.974 3.495 -0.769 1.00 0.00 26 PRO A N 11
ATOM 7197 C CA . PRO A 1 26 ? -10.005 4.558 -0.858 1.00 0.00 26 PRO A CA 11
ATOM 7198 C C . PRO A 1 26 ? -11.123 4.291 0.149 1.00 0.00 26 PRO A C 11
ATOM 7199 O O . PRO A 1 26 ? -12.002 3.484 -0.080 1.00 0.00 26 PRO A O 11
ATOM 7210 N N . VAL A 1 27 ? -11.090 4.963 1.267 1.00 0.00 27 VAL A N 11
ATOM 7211 C CA . VAL A 1 27 ? -12.141 4.751 2.300 1.00 0.00 27 VAL A CA 11
ATOM 7212 C C . VAL A 1 27 ? -12.655 6.099 2.819 1.00 0.00 27 VAL A C 11
ATOM 7213 O O . VAL A 1 27 ? -13.739 6.532 2.482 1.00 0.00 27 VAL A O 11
ATOM 7226 N N . GLU A 1 28 ? -11.884 6.759 3.643 1.00 0.00 28 GLU A N 11
ATOM 7227 C CA . GLU A 1 28 ? -12.324 8.074 4.195 1.00 0.00 28 GLU A CA 11
ATOM 7228 C C . GLU A 1 28 ? -12.576 9.076 3.066 1.00 0.00 28 GLU A C 11
ATOM 7229 O O . GLU A 1 28 ? -11.694 9.812 2.669 1.00 0.00 28 GLU A O 11
ATOM 7241 N N . GLY A 1 29 ? -13.776 9.113 2.549 1.00 0.00 29 GLY A N 11
ATOM 7242 C CA . GLY A 1 29 ? -14.087 10.069 1.452 1.00 0.00 29 GLY A CA 11
ATOM 7243 C C . GLY A 1 29 ? -14.010 11.499 1.989 1.00 0.00 29 GLY A C 11
ATOM 7244 O O . GLY A 1 29 ? -12.970 11.950 2.426 1.00 0.00 29 GLY A O 11
ATOM 7248 N N . ASN A 1 30 ? -15.104 12.217 1.961 1.00 0.00 30 ASN A N 11
ATOM 7249 C CA . ASN A 1 30 ? -15.102 13.622 2.469 1.00 0.00 30 ASN A CA 11
ATOM 7250 C C . ASN A 1 30 ? -14.181 14.486 1.611 1.00 0.00 30 ASN A C 11
ATOM 7251 O O . ASN A 1 30 ? -12.986 14.530 1.818 1.00 0.00 30 ASN A O 11
ATOM 7262 N N . ASP A 1 31 ? -14.739 15.171 0.646 1.00 0.00 31 ASP A N 11
ATOM 7263 C CA . ASP A 1 31 ? -13.923 16.046 -0.255 1.00 0.00 31 ASP A CA 11
ATOM 7264 C C . ASP A 1 31 ? -12.852 16.820 0.532 1.00 0.00 31 ASP A C 11
ATOM 7265 O O . ASP A 1 31 ? -11.684 16.758 0.201 1.00 0.00 31 ASP A O 11
ATOM 7274 N N . PRO A 1 32 ? -13.278 17.525 1.549 1.00 0.00 32 PRO A N 11
ATOM 7275 C CA . PRO A 1 32 ? -12.325 18.308 2.372 1.00 0.00 32 PRO A CA 11
ATOM 7276 C C . PRO A 1 32 ? -11.461 17.370 3.219 1.00 0.00 32 PRO A C 11
ATOM 7277 O O . PRO A 1 32 ? -11.881 16.288 3.578 1.00 0.00 32 PRO A O 11
ATOM 7288 N N . ILE A 1 33 ? -10.255 17.782 3.533 1.00 0.00 33 ILE A N 11
ATOM 7289 C CA . ILE A 1 33 ? -9.332 16.934 4.352 1.00 0.00 33 ILE A CA 11
ATOM 7290 C C . ILE A 1 33 ? -9.461 15.449 3.977 1.00 0.00 33 ILE A C 11
ATOM 7291 O O . ILE A 1 33 ? -9.494 14.581 4.826 1.00 0.00 33 ILE A O 11
ATOM 7307 N N . ASN A 1 34 ? -9.529 15.162 2.705 1.00 0.00 34 ASN A N 11
ATOM 7308 C CA . ASN A 1 34 ? -9.655 13.742 2.262 1.00 0.00 34 ASN A CA 11
ATOM 7309 C C . ASN A 1 34 ? -8.272 13.099 2.103 1.00 0.00 34 ASN A C 11
ATOM 7310 O O . ASN A 1 34 ? -8.151 11.989 1.624 1.00 0.00 34 ASN A O 11
ATOM 7321 N N . SER A 1 35 ? -7.229 13.783 2.496 1.00 0.00 35 SER A N 11
ATOM 7322 C CA . SER A 1 35 ? -5.857 13.206 2.359 1.00 0.00 35 SER A CA 11
ATOM 7323 C C . SER A 1 35 ? -5.754 11.864 3.095 1.00 0.00 35 SER A C 11
ATOM 7324 O O . SER A 1 35 ? -4.869 11.073 2.831 1.00 0.00 35 SER A O 11
ATOM 7332 N N . ALA A 1 36 ? -6.644 11.603 4.018 1.00 0.00 36 ALA A N 11
ATOM 7333 C CA . ALA A 1 36 ? -6.591 10.314 4.772 1.00 0.00 36 ALA A CA 11
ATOM 7334 C C . ALA A 1 36 ? -6.549 9.125 3.806 1.00 0.00 36 ALA A C 11
ATOM 7335 O O . ALA A 1 36 ? -7.570 8.642 3.355 1.00 0.00 36 ALA A O 11
ATOM 7342 N N . TYR A 1 37 ? -5.374 8.647 3.489 1.00 0.00 37 TYR A N 11
ATOM 7343 C CA . TYR A 1 37 ? -5.260 7.488 2.556 1.00 0.00 37 TYR A CA 11
ATOM 7344 C C . TYR A 1 37 ? -4.119 6.566 2.997 1.00 0.00 37 TYR A C 11
ATOM 7345 O O . TYR A 1 37 ? -3.036 7.017 3.314 1.00 0.00 37 TYR A O 11
ATOM 7363 N N . HIS A 1 38 ? -4.348 5.280 3.008 1.00 0.00 38 HIS A N 11
ATOM 7364 C CA . HIS A 1 38 ? -3.271 4.335 3.417 1.00 0.00 38 HIS A CA 11
ATOM 7365 C C . HIS A 1 38 ? -3.030 3.310 2.309 1.00 0.00 38 HIS A C 11
ATOM 7366 O O . HIS A 1 38 ? -3.778 3.223 1.356 1.00 0.00 38 HIS A O 11
ATOM 7380 N N . TYR A 1 39 ? -1.989 2.534 2.430 1.00 0.00 39 TYR A N 11
ATOM 7381 C CA . TYR A 1 39 ? -1.695 1.509 1.388 1.00 0.00 39 TYR A CA 11
ATOM 7382 C C . TYR A 1 39 ? -1.696 0.114 2.018 1.00 0.00 39 TYR A C 11
ATOM 7383 O O . TYR A 1 39 ? -1.292 -0.065 3.150 1.00 0.00 39 TYR A O 11
ATOM 7401 N N . ARG A 1 40 ? -2.147 -0.875 1.295 1.00 0.00 40 ARG A N 11
ATOM 7402 C CA . ARG A 1 40 ? -2.174 -2.259 1.855 1.00 0.00 40 ARG A CA 11
ATOM 7403 C C . ARG A 1 40 ? -1.656 -3.256 0.816 1.00 0.00 40 ARG A C 11
ATOM 7404 O O . ARG A 1 40 ? -1.844 -3.081 -0.372 1.00 0.00 40 ARG A O 11
ATOM 7425 N N . CYS A 1 41 ? -1.004 -4.298 1.259 1.00 0.00 41 CYS A N 11
ATOM 7426 C CA . CYS A 1 41 ? -0.463 -5.312 0.310 1.00 0.00 41 CYS A CA 11
ATOM 7427 C C . CYS A 1 41 ? -1.516 -6.404 0.079 1.00 0.00 41 CYS A C 11
ATOM 7428 O O . CYS A 1 41 ? -1.961 -7.049 1.009 1.00 0.00 41 CYS A O 11
ATOM 7435 N N . VAL A 1 42 ? -1.937 -6.601 -1.144 1.00 0.00 42 VAL A N 11
ATOM 7436 C CA . VAL A 1 42 ? -2.974 -7.629 -1.421 1.00 0.00 42 VAL A CA 11
ATOM 7437 C C . VAL A 1 42 ? -2.430 -8.727 -2.340 1.00 0.00 42 VAL A C 11
ATOM 7438 O O . VAL A 1 42 ? -1.504 -8.516 -3.098 1.00 0.00 42 VAL A O 11
ATOM 7451 N N . CYS A 1 43 ? -3.010 -9.897 -2.278 1.00 0.00 43 CYS A N 11
ATOM 7452 C CA . CYS A 1 43 ? -2.550 -11.013 -3.141 1.00 0.00 43 CYS A CA 11
ATOM 7453 C C . CYS A 1 43 ? -3.671 -11.452 -4.088 1.00 0.00 43 CYS A C 11
ATOM 7454 O O . CYS A 1 43 ? -4.575 -12.169 -3.703 1.00 0.00 43 CYS A O 11
ATOM 7461 N N . HIS A 1 44 ? -3.618 -11.032 -5.324 1.00 0.00 44 HIS A N 11
ATOM 7462 C CA . HIS A 1 44 ? -4.678 -11.430 -6.295 1.00 0.00 44 HIS A CA 11
ATOM 7463 C C . HIS A 1 44 ? -4.054 -12.172 -7.479 1.00 0.00 44 HIS A C 11
ATOM 7464 O O . HIS A 1 44 ? -2.848 -12.277 -7.591 1.00 0.00 44 HIS A O 11
ATOM 7478 N N . ARG A 1 45 ? -4.866 -12.689 -8.359 1.00 0.00 45 ARG A N 11
ATOM 7479 C CA . ARG A 1 45 ? -4.325 -13.425 -9.533 1.00 0.00 45 ARG A CA 11
ATOM 7480 C C . ARG A 1 45 ? -3.973 -12.447 -10.657 1.00 0.00 45 ARG A C 11
ATOM 7481 O O . ARG A 1 45 ? -3.736 -12.906 -11.762 1.00 0.00 45 ARG A O 11
ATOM 7503 N N . ILE A 1 1 ? 3.406 11.964 -3.693 1.00 0.00 1 ILE A N 12
ATOM 7504 C CA . ILE A 1 1 ? 4.056 12.740 -2.593 1.00 0.00 1 ILE A CA 12
ATOM 7505 C C . ILE A 1 1 ? 3.450 12.347 -1.243 1.00 0.00 1 ILE A C 12
ATOM 7506 O O . ILE A 1 1 ? 3.082 13.189 -0.448 1.00 0.00 1 ILE A O 12
ATOM 7524 N N . GLY A 1 2 ? 3.343 11.071 -0.981 1.00 0.00 2 GLY A N 12
ATOM 7525 C CA . GLY A 1 2 ? 2.761 10.620 0.316 1.00 0.00 2 GLY A CA 12
ATOM 7526 C C . GLY A 1 2 ? 2.336 9.155 0.201 1.00 0.00 2 GLY A C 12
ATOM 7527 O O . GLY A 1 2 ? 2.458 8.388 1.136 1.00 0.00 2 GLY A O 12
ATOM 7531 N N . SER A 1 3 ? 1.838 8.761 -0.940 1.00 0.00 3 SER A N 12
ATOM 7532 C CA . SER A 1 3 ? 1.406 7.344 -1.119 1.00 0.00 3 SER A CA 12
ATOM 7533 C C . SER A 1 3 ? 2.621 6.414 -1.090 1.00 0.00 3 SER A C 12
ATOM 7534 O O . SER A 1 3 ? 3.744 6.851 -0.926 1.00 0.00 3 SER A O 12
ATOM 7542 N N . THR A 1 4 ? 2.408 5.134 -1.248 1.00 0.00 4 THR A N 12
ATOM 7543 C CA . THR A 1 4 ? 3.553 4.179 -1.229 1.00 0.00 4 THR A CA 12
ATOM 7544 C C . THR A 1 4 ? 3.861 3.684 -2.644 1.00 0.00 4 THR A C 12
ATOM 7545 O O . THR A 1 4 ? 3.390 2.646 -3.066 1.00 0.00 4 THR A O 12
ATOM 7556 N N . ALA A 1 5 ? 4.657 4.417 -3.375 1.00 0.00 5 ALA A N 12
ATOM 7557 C CA . ALA A 1 5 ? 5.010 3.995 -4.764 1.00 0.00 5 ALA A CA 12
ATOM 7558 C C . ALA A 1 5 ? 5.577 2.566 -4.772 1.00 0.00 5 ALA A C 12
ATOM 7559 O O . ALA A 1 5 ? 5.162 1.746 -5.568 1.00 0.00 5 ALA A O 12
ATOM 7566 N N . PRO A 1 6 ? 6.512 2.311 -3.888 1.00 0.00 6 PRO A N 12
ATOM 7567 C CA . PRO A 1 6 ? 7.126 0.968 -3.809 1.00 0.00 6 PRO A CA 12
ATOM 7568 C C . PRO A 1 6 ? 6.181 0.014 -3.086 1.00 0.00 6 PRO A C 12
ATOM 7569 O O . PRO A 1 6 ? 5.969 0.120 -1.893 1.00 0.00 6 PRO A O 12
ATOM 7580 N N . THR A 1 7 ? 5.604 -0.911 -3.801 1.00 0.00 7 THR A N 12
ATOM 7581 C CA . THR A 1 7 ? 4.662 -1.874 -3.163 1.00 0.00 7 THR A CA 12
ATOM 7582 C C . THR A 1 7 ? 5.316 -2.534 -1.954 1.00 0.00 7 THR A C 12
ATOM 7583 O O . THR A 1 7 ? 6.455 -2.264 -1.627 1.00 0.00 7 THR A O 12
ATOM 7594 N N . CYS A 1 8 ? 4.613 -3.409 -1.293 1.00 0.00 8 CYS A N 12
ATOM 7595 C CA . CYS A 1 8 ? 5.206 -4.088 -0.117 1.00 0.00 8 CYS A CA 12
ATOM 7596 C C . CYS A 1 8 ? 6.070 -5.266 -0.576 1.00 0.00 8 CYS A C 12
ATOM 7597 O O . CYS A 1 8 ? 6.497 -6.077 0.219 1.00 0.00 8 CYS A O 12
ATOM 7604 N N . THR A 1 9 ? 6.308 -5.370 -1.863 1.00 0.00 9 THR A N 12
ATOM 7605 C CA . THR A 1 9 ? 7.125 -6.493 -2.413 1.00 0.00 9 THR A CA 12
ATOM 7606 C C . THR A 1 9 ? 6.360 -7.791 -2.209 1.00 0.00 9 THR A C 12
ATOM 7607 O O . THR A 1 9 ? 5.969 -8.113 -1.113 1.00 0.00 9 THR A O 12
ATOM 7618 N N . TYR A 1 10 ? 6.116 -8.508 -3.273 1.00 0.00 10 TYR A N 12
ATOM 7619 C CA . TYR A 1 10 ? 5.332 -9.783 -3.196 1.00 0.00 10 TYR A CA 12
ATOM 7620 C C . TYR A 1 10 ? 5.586 -10.563 -1.893 1.00 0.00 10 TYR A C 12
ATOM 7621 O O . TYR A 1 10 ? 4.712 -11.256 -1.414 1.00 0.00 10 TYR A O 12
ATOM 7639 N N . ASN A 1 11 ? 6.748 -10.459 -1.303 1.00 0.00 11 ASN A N 12
ATOM 7640 C CA . ASN A 1 11 ? 6.982 -11.206 -0.035 1.00 0.00 11 ASN A CA 12
ATOM 7641 C C . ASN A 1 11 ? 5.966 -10.746 1.002 1.00 0.00 11 ASN A C 12
ATOM 7642 O O . ASN A 1 11 ? 5.651 -11.452 1.938 1.00 0.00 11 ASN A O 12
ATOM 7653 N N . GLU A 1 12 ? 5.434 -9.570 0.823 1.00 0.00 12 GLU A N 12
ATOM 7654 C CA . GLU A 1 12 ? 4.415 -9.060 1.772 1.00 0.00 12 GLU A CA 12
ATOM 7655 C C . GLU A 1 12 ? 3.305 -10.105 1.925 1.00 0.00 12 GLU A C 12
ATOM 7656 O O . GLU A 1 12 ? 2.696 -10.243 2.967 1.00 0.00 12 GLU A O 12
ATOM 7668 N N . CYS A 1 13 ? 3.049 -10.844 0.877 1.00 0.00 13 CYS A N 12
ATOM 7669 C CA . CYS A 1 13 ? 1.994 -11.891 0.921 1.00 0.00 13 CYS A CA 12
ATOM 7670 C C . CYS A 1 13 ? 2.613 -13.283 1.125 1.00 0.00 13 CYS A C 12
ATOM 7671 O O . CYS A 1 13 ? 2.038 -14.282 0.740 1.00 0.00 13 CYS A O 12
ATOM 7678 N N . ARG A 1 14 ? 3.783 -13.357 1.707 1.00 0.00 14 ARG A N 12
ATOM 7679 C CA . ARG A 1 14 ? 4.439 -14.688 1.912 1.00 0.00 14 ARG A CA 12
ATOM 7680 C C . ARG A 1 14 ? 3.452 -15.697 2.513 1.00 0.00 14 ARG A C 12
ATOM 7681 O O . ARG A 1 14 ? 3.131 -15.648 3.685 1.00 0.00 14 ARG A O 12
ATOM 7702 N N . GLY A 1 15 ? 2.971 -16.610 1.709 1.00 0.00 15 GLY A N 12
ATOM 7703 C CA . GLY A 1 15 ? 2.005 -17.626 2.217 1.00 0.00 15 GLY A CA 12
ATOM 7704 C C . GLY A 1 15 ? 1.078 -18.064 1.080 1.00 0.00 15 GLY A C 12
ATOM 7705 O O . GLY A 1 15 ? 1.035 -19.223 0.713 1.00 0.00 15 GLY A O 12
ATOM 7709 N N . CYS A 1 16 ? 0.333 -17.146 0.523 1.00 0.00 16 CYS A N 12
ATOM 7710 C CA . CYS A 1 16 ? -0.595 -17.501 -0.589 1.00 0.00 16 CYS A CA 12
ATOM 7711 C C . CYS A 1 16 ? 0.191 -17.984 -1.814 1.00 0.00 16 CYS A C 12
ATOM 7712 O O . CYS A 1 16 ? 1.333 -18.387 -1.706 1.00 0.00 16 CYS A O 12
ATOM 7719 N N . ARG A 1 17 ? -0.412 -17.953 -2.975 1.00 0.00 17 ARG A N 12
ATOM 7720 C CA . ARG A 1 17 ? 0.299 -18.419 -4.199 1.00 0.00 17 ARG A CA 12
ATOM 7721 C C . ARG A 1 17 ? -0.288 -17.750 -5.450 1.00 0.00 17 ARG A C 12
ATOM 7722 O O . ARG A 1 17 ? -0.772 -18.413 -6.347 1.00 0.00 17 ARG A O 12
ATOM 7743 N N . TYR A 1 18 ? -0.245 -16.444 -5.519 1.00 0.00 18 TYR A N 12
ATOM 7744 C CA . TYR A 1 18 ? -0.797 -15.736 -6.717 1.00 0.00 18 TYR A CA 12
ATOM 7745 C C . TYR A 1 18 ? -0.058 -14.412 -6.935 1.00 0.00 18 TYR A C 12
ATOM 7746 O O . TYR A 1 18 ? 1.067 -14.239 -6.508 1.00 0.00 18 TYR A O 12
ATOM 7764 N N . LYS A 1 19 ? -0.687 -13.474 -7.591 1.00 0.00 19 LYS A N 12
ATOM 7765 C CA . LYS A 1 19 ? -0.034 -12.154 -7.835 1.00 0.00 19 LYS A CA 12
ATOM 7766 C C . LYS A 1 19 ? -0.204 -11.267 -6.601 1.00 0.00 19 LYS A C 12
ATOM 7767 O O . LYS A 1 19 ? -1.201 -11.345 -5.909 1.00 0.00 19 LYS A O 12
ATOM 7786 N N . CYS A 1 20 ? 0.762 -10.441 -6.301 1.00 0.00 20 CYS A N 12
ATOM 7787 C CA . CYS A 1 20 ? 0.641 -9.575 -5.090 1.00 0.00 20 CYS A CA 12
ATOM 7788 C C . CYS A 1 20 ? 1.050 -8.134 -5.400 1.00 0.00 20 CYS A C 12
ATOM 7789 O O . CYS A 1 20 ? 1.919 -7.882 -6.211 1.00 0.00 20 CYS A O 12
ATOM 7796 N N . ARG A 1 21 ? 0.425 -7.189 -4.750 1.00 0.00 21 ARG A N 12
ATOM 7797 C CA . ARG A 1 21 ? 0.761 -5.756 -4.984 1.00 0.00 21 ARG A CA 12
ATOM 7798 C C . ARG A 1 21 ? 0.156 -4.904 -3.874 1.00 0.00 21 ARG A C 12
ATOM 7799 O O . ARG A 1 21 ? -0.882 -5.223 -3.329 1.00 0.00 21 ARG A O 12
ATOM 7820 N N . ALA A 1 22 ? 0.796 -3.826 -3.538 1.00 0.00 22 ALA A N 12
ATOM 7821 C CA . ALA A 1 22 ? 0.261 -2.954 -2.464 1.00 0.00 22 ALA A CA 12
ATOM 7822 C C . ALA A 1 22 ? -0.264 -1.652 -3.072 1.00 0.00 22 ALA A C 12
ATOM 7823 O O . ALA A 1 22 ? 0.439 -0.960 -3.784 1.00 0.00 22 ALA A O 12
ATOM 7830 N N . GLU A 1 23 ? -1.501 -1.325 -2.812 1.00 0.00 23 GLU A N 12
ATOM 7831 C CA . GLU A 1 23 ? -2.081 -0.080 -3.391 1.00 0.00 23 GLU A CA 12
ATOM 7832 C C . GLU A 1 23 ? -2.895 0.677 -2.339 1.00 0.00 23 GLU A C 12
ATOM 7833 O O . GLU A 1 23 ? -3.165 0.176 -1.266 1.00 0.00 23 GLU A O 12
ATOM 7845 N N . GLN A 1 24 ? -3.289 1.883 -2.647 1.00 0.00 24 GLN A N 12
ATOM 7846 C CA . GLN A 1 24 ? -4.087 2.682 -1.679 1.00 0.00 24 GLN A CA 12
ATOM 7847 C C . GLN A 1 24 ? -5.501 2.105 -1.568 1.00 0.00 24 GLN A C 12
ATOM 7848 O O . GLN A 1 24 ? -6.051 1.602 -2.527 1.00 0.00 24 GLN A O 12
ATOM 7862 N N . VAL A 1 25 ? -6.092 2.175 -0.407 1.00 0.00 25 VAL A N 12
ATOM 7863 C CA . VAL A 1 25 ? -7.471 1.631 -0.241 1.00 0.00 25 VAL A CA 12
ATOM 7864 C C . VAL A 1 25 ? -8.354 2.650 0.496 1.00 0.00 25 VAL A C 12
ATOM 7865 O O . VAL A 1 25 ? -8.176 2.884 1.675 1.00 0.00 25 VAL A O 12
ATOM 7878 N N . PRO A 1 26 ? -9.281 3.231 -0.225 1.00 0.00 26 PRO A N 12
ATOM 7879 C CA . PRO A 1 26 ? -10.188 4.235 0.382 1.00 0.00 26 PRO A CA 12
ATOM 7880 C C . PRO A 1 26 ? -11.210 3.551 1.287 1.00 0.00 26 PRO A C 12
ATOM 7881 O O . PRO A 1 26 ? -12.309 3.235 0.876 1.00 0.00 26 PRO A O 12
ATOM 7892 N N . VAL A 1 27 ? -10.853 3.331 2.521 1.00 0.00 27 VAL A N 12
ATOM 7893 C CA . VAL A 1 27 ? -11.796 2.676 3.468 1.00 0.00 27 VAL A CA 12
ATOM 7894 C C . VAL A 1 27 ? -12.836 3.692 3.952 1.00 0.00 27 VAL A C 12
ATOM 7895 O O . VAL A 1 27 ? -13.918 3.334 4.374 1.00 0.00 27 VAL A O 12
ATOM 7908 N N . GLU A 1 28 ? -12.514 4.957 3.888 1.00 0.00 28 GLU A N 12
ATOM 7909 C CA . GLU A 1 28 ? -13.473 6.003 4.336 1.00 0.00 28 GLU A CA 12
ATOM 7910 C C . GLU A 1 28 ? -12.945 7.391 3.960 1.00 0.00 28 GLU A C 12
ATOM 7911 O O . GLU A 1 28 ? -11.755 7.592 3.810 1.00 0.00 28 GLU A O 12
ATOM 7923 N N . GLY A 1 29 ? -13.820 8.348 3.808 1.00 0.00 29 GLY A N 12
ATOM 7924 C CA . GLY A 1 29 ? -13.370 9.721 3.442 1.00 0.00 29 GLY A CA 12
ATOM 7925 C C . GLY A 1 29 ? -14.236 10.258 2.303 1.00 0.00 29 GLY A C 12
ATOM 7926 O O . GLY A 1 29 ? -14.053 9.908 1.154 1.00 0.00 29 GLY A O 12
ATOM 7930 N N . ASN A 1 30 ? -15.179 11.107 2.614 1.00 0.00 30 ASN A N 12
ATOM 7931 C CA . ASN A 1 30 ? -16.060 11.674 1.555 1.00 0.00 30 ASN A CA 12
ATOM 7932 C C . ASN A 1 30 ? -16.930 12.793 2.140 1.00 0.00 30 ASN A C 12
ATOM 7933 O O . ASN A 1 30 ? -16.536 13.943 2.165 1.00 0.00 30 ASN A O 12
ATOM 7944 N N . ASP A 1 31 ? -18.105 12.472 2.607 1.00 0.00 31 ASP A N 12
ATOM 7945 C CA . ASP A 1 31 ? -18.992 13.520 3.186 1.00 0.00 31 ASP A CA 12
ATOM 7946 C C . ASP A 1 31 ? -18.349 14.131 4.439 1.00 0.00 31 ASP A C 12
ATOM 7947 O O . ASP A 1 31 ? -18.172 15.330 4.515 1.00 0.00 31 ASP A O 12
ATOM 7956 N N . PRO A 1 32 ? -18.018 13.289 5.387 1.00 0.00 32 PRO A N 12
ATOM 7957 C CA . PRO A 1 32 ? -17.390 13.774 6.640 1.00 0.00 32 PRO A CA 12
ATOM 7958 C C . PRO A 1 32 ? -15.926 14.149 6.394 1.00 0.00 32 PRO A C 12
ATOM 7959 O O . PRO A 1 32 ? -15.500 14.317 5.267 1.00 0.00 32 PRO A O 12
ATOM 7970 N N . ILE A 1 33 ? -15.155 14.276 7.438 1.00 0.00 33 ILE A N 12
ATOM 7971 C CA . ILE A 1 33 ? -13.716 14.637 7.271 1.00 0.00 33 ILE A CA 12
ATOM 7972 C C . ILE A 1 33 ? -12.990 13.559 6.456 1.00 0.00 33 ILE A C 12
ATOM 7973 O O . ILE A 1 33 ? -12.939 12.407 6.841 1.00 0.00 33 ILE A O 12
ATOM 7989 N N . ASN A 1 34 ? -12.426 13.928 5.338 1.00 0.00 34 ASN A N 12
ATOM 7990 C CA . ASN A 1 34 ? -11.700 12.928 4.501 1.00 0.00 34 ASN A CA 12
ATOM 7991 C C . ASN A 1 34 ? -10.285 12.714 5.046 1.00 0.00 34 ASN A C 12
ATOM 7992 O O . ASN A 1 34 ? -9.563 13.657 5.307 1.00 0.00 34 ASN A O 12
ATOM 8003 N N . SER A 1 35 ? -9.884 11.483 5.226 1.00 0.00 35 SER A N 12
ATOM 8004 C CA . SER A 1 35 ? -8.515 11.214 5.758 1.00 0.00 35 SER A CA 12
ATOM 8005 C C . SER A 1 35 ? -8.161 9.729 5.617 1.00 0.00 35 SER A C 12
ATOM 8006 O O . SER A 1 35 ? -7.037 9.380 5.317 1.00 0.00 35 SER A O 12
ATOM 8014 N N . ALA A 1 36 ? -9.108 8.856 5.837 1.00 0.00 36 ALA A N 12
ATOM 8015 C CA . ALA A 1 36 ? -8.824 7.392 5.721 1.00 0.00 36 ALA A CA 12
ATOM 8016 C C . ALA A 1 36 ? -8.243 7.063 4.342 1.00 0.00 36 ALA A C 12
ATOM 8017 O O . ALA A 1 36 ? -8.967 6.807 3.399 1.00 0.00 36 ALA A O 12
ATOM 8024 N N . TYR A 1 37 ? -6.941 7.063 4.220 1.00 0.00 37 TYR A N 12
ATOM 8025 C CA . TYR A 1 37 ? -6.307 6.748 2.906 1.00 0.00 37 TYR A CA 12
ATOM 8026 C C . TYR A 1 37 ? -4.911 6.157 3.123 1.00 0.00 37 TYR A C 12
ATOM 8027 O O . TYR A 1 37 ? -3.937 6.874 3.253 1.00 0.00 37 TYR A O 12
ATOM 8045 N N . HIS A 1 38 ? -4.805 4.855 3.167 1.00 0.00 38 HIS A N 12
ATOM 8046 C CA . HIS A 1 38 ? -3.476 4.215 3.381 1.00 0.00 38 HIS A CA 12
ATOM 8047 C C . HIS A 1 38 ? -3.206 3.171 2.295 1.00 0.00 38 HIS A C 12
ATOM 8048 O O . HIS A 1 38 ? -4.049 2.892 1.464 1.00 0.00 38 HIS A O 12
ATOM 8062 N N . TYR A 1 39 ? -2.037 2.589 2.302 1.00 0.00 39 TYR A N 12
ATOM 8063 C CA . TYR A 1 39 ? -1.703 1.556 1.278 1.00 0.00 39 TYR A CA 12
ATOM 8064 C C . TYR A 1 39 ? -1.750 0.162 1.914 1.00 0.00 39 TYR A C 12
ATOM 8065 O O . TYR A 1 39 ? -1.381 -0.019 3.058 1.00 0.00 39 TYR A O 12
ATOM 8083 N N . ARG A 1 40 ? -2.200 -0.823 1.183 1.00 0.00 40 ARG A N 12
ATOM 8084 C CA . ARG A 1 40 ? -2.272 -2.203 1.750 1.00 0.00 40 ARG A CA 12
ATOM 8085 C C . ARG A 1 40 ? -1.736 -3.217 0.735 1.00 0.00 40 ARG A C 12
ATOM 8086 O O . ARG A 1 40 ? -1.952 -3.088 -0.453 1.00 0.00 40 ARG A O 12
ATOM 8107 N N . CYS A 1 41 ? -1.046 -4.227 1.197 1.00 0.00 41 CYS A N 12
ATOM 8108 C CA . CYS A 1 41 ? -0.498 -5.253 0.261 1.00 0.00 41 CYS A CA 12
ATOM 8109 C C . CYS A 1 41 ? -1.541 -6.352 0.047 1.00 0.00 41 CYS A C 12
ATOM 8110 O O . CYS A 1 41 ? -2.009 -6.963 0.988 1.00 0.00 41 CYS A O 12
ATOM 8117 N N . VAL A 1 42 ? -1.929 -6.595 -1.179 1.00 0.00 42 VAL A N 12
ATOM 8118 C CA . VAL A 1 42 ? -2.958 -7.633 -1.439 1.00 0.00 42 VAL A CA 12
ATOM 8119 C C . VAL A 1 42 ? -2.427 -8.725 -2.371 1.00 0.00 42 VAL A C 12
ATOM 8120 O O . VAL A 1 42 ? -1.537 -8.504 -3.167 1.00 0.00 42 VAL A O 12
ATOM 8133 N N . CYS A 1 43 ? -2.982 -9.903 -2.272 1.00 0.00 43 CYS A N 12
ATOM 8134 C CA . CYS A 1 43 ? -2.542 -11.025 -3.136 1.00 0.00 43 CYS A CA 12
ATOM 8135 C C . CYS A 1 43 ? -3.692 -11.471 -4.046 1.00 0.00 43 CYS A C 12
ATOM 8136 O O . CYS A 1 43 ? -4.557 -12.224 -3.642 1.00 0.00 43 CYS A O 12
ATOM 8143 N N . HIS A 1 44 ? -3.706 -11.016 -5.270 1.00 0.00 44 HIS A N 12
ATOM 8144 C CA . HIS A 1 44 ? -4.799 -11.418 -6.206 1.00 0.00 44 HIS A CA 12
ATOM 8145 C C . HIS A 1 44 ? -4.237 -12.309 -7.314 1.00 0.00 44 HIS A C 12
ATOM 8146 O O . HIS A 1 44 ? -3.046 -12.519 -7.407 1.00 0.00 44 HIS A O 12
ATOM 8160 N N . ARG A 1 45 ? -5.088 -12.834 -8.151 1.00 0.00 45 ARG A N 12
ATOM 8161 C CA . ARG A 1 45 ? -4.607 -13.712 -9.251 1.00 0.00 45 ARG A CA 12
ATOM 8162 C C . ARG A 1 45 ? -4.415 -12.898 -10.533 1.00 0.00 45 ARG A C 12
ATOM 8163 O O . ARG A 1 45 ? -4.294 -13.505 -11.584 1.00 0.00 45 ARG A O 12
ATOM 8185 N N . ILE A 1 1 ? 3.857 10.932 -7.288 1.00 0.00 1 ILE A N 13
ATOM 8186 C CA . ILE A 1 1 ? 5.126 11.147 -6.530 1.00 0.00 1 ILE A CA 13
ATOM 8187 C C . ILE A 1 1 ? 6.327 10.735 -7.384 1.00 0.00 1 ILE A C 13
ATOM 8188 O O . ILE A 1 1 ? 7.218 10.046 -6.927 1.00 0.00 1 ILE A O 13
ATOM 8206 N N . GLY A 1 2 ? 6.357 11.154 -8.621 1.00 0.00 2 GLY A N 13
ATOM 8207 C CA . GLY A 1 2 ? 7.499 10.790 -9.507 1.00 0.00 2 GLY A CA 13
ATOM 8208 C C . GLY A 1 2 ? 7.306 9.368 -10.036 1.00 0.00 2 GLY A C 13
ATOM 8209 O O . GLY A 1 2 ? 6.995 9.163 -11.193 1.00 0.00 2 GLY A O 13
ATOM 8213 N N . SER A 1 3 ? 7.489 8.383 -9.197 1.00 0.00 3 SER A N 13
ATOM 8214 C CA . SER A 1 3 ? 7.318 6.972 -9.649 1.00 0.00 3 SER A CA 13
ATOM 8215 C C . SER A 1 3 ? 6.082 6.351 -8.992 1.00 0.00 3 SER A C 13
ATOM 8216 O O . SER A 1 3 ? 5.322 7.021 -8.321 1.00 0.00 3 SER A O 13
ATOM 8224 N N . THR A 1 4 ? 5.876 5.074 -9.182 1.00 0.00 4 THR A N 13
ATOM 8225 C CA . THR A 1 4 ? 4.691 4.407 -8.567 1.00 0.00 4 THR A CA 13
ATOM 8226 C C . THR A 1 4 ? 4.908 4.219 -7.064 1.00 0.00 4 THR A C 13
ATOM 8227 O O . THR A 1 4 ? 6.004 4.374 -6.562 1.00 0.00 4 THR A O 13
ATOM 8238 N N . ALA A 1 5 ? 3.871 3.887 -6.344 1.00 0.00 5 ALA A N 13
ATOM 8239 C CA . ALA A 1 5 ? 4.012 3.687 -4.872 1.00 0.00 5 ALA A CA 13
ATOM 8240 C C . ALA A 1 5 ? 5.036 2.587 -4.576 1.00 0.00 5 ALA A C 13
ATOM 8241 O O . ALA A 1 5 ? 5.317 1.759 -5.420 1.00 0.00 5 ALA A O 13
ATOM 8248 N N . PRO A 1 6 ? 5.559 2.613 -3.376 1.00 0.00 6 PRO A N 13
ATOM 8249 C CA . PRO A 1 6 ? 6.558 1.601 -2.957 1.00 0.00 6 PRO A CA 13
ATOM 8250 C C . PRO A 1 6 ? 5.877 0.269 -2.619 1.00 0.00 6 PRO A C 13
ATOM 8251 O O . PRO A 1 6 ? 6.488 -0.608 -2.041 1.00 0.00 6 PRO A O 13
ATOM 8262 N N . THR A 1 7 ? 4.619 0.110 -2.966 1.00 0.00 7 THR A N 13
ATOM 8263 C CA . THR A 1 7 ? 3.908 -1.164 -2.656 1.00 0.00 7 THR A CA 13
ATOM 8264 C C . THR A 1 7 ? 4.158 -1.555 -1.199 1.00 0.00 7 THR A C 13
ATOM 8265 O O . THR A 1 7 ? 4.608 -0.754 -0.403 1.00 0.00 7 THR A O 13
ATOM 8276 N N . CYS A 1 8 ? 3.892 -2.778 -0.851 1.00 0.00 8 CYS A N 13
ATOM 8277 C CA . CYS A 1 8 ? 4.139 -3.222 0.540 1.00 0.00 8 CYS A CA 13
ATOM 8278 C C . CYS A 1 8 ? 5.326 -4.185 0.559 1.00 0.00 8 CYS A C 13
ATOM 8279 O O . CYS A 1 8 ? 5.469 -4.990 1.454 1.00 0.00 8 CYS A O 13
ATOM 8286 N N . THR A 1 9 ? 6.159 -4.113 -0.451 1.00 0.00 9 THR A N 13
ATOM 8287 C CA . THR A 1 9 ? 7.341 -5.021 -0.554 1.00 0.00 9 THR A CA 13
ATOM 8288 C C . THR A 1 9 ? 6.843 -6.459 -0.641 1.00 0.00 9 THR A C 13
ATOM 8289 O O . THR A 1 9 ? 6.270 -6.974 0.287 1.00 0.00 9 THR A O 13
ATOM 8300 N N . TYR A 1 10 ? 7.035 -7.082 -1.778 1.00 0.00 10 TYR A N 13
ATOM 8301 C CA . TYR A 1 10 ? 6.554 -8.488 -2.006 1.00 0.00 10 TYR A CA 13
ATOM 8302 C C . TYR A 1 10 ? 6.520 -9.332 -0.721 1.00 0.00 10 TYR A C 13
ATOM 8303 O O . TYR A 1 10 ? 5.681 -10.199 -0.577 1.00 0.00 10 TYR A O 13
ATOM 8321 N N . ASN A 1 11 ? 7.396 -9.082 0.221 1.00 0.00 11 ASN A N 13
ATOM 8322 C CA . ASN A 1 11 ? 7.363 -9.873 1.482 1.00 0.00 11 ASN A CA 13
ATOM 8323 C C . ASN A 1 11 ? 5.969 -9.756 2.090 1.00 0.00 11 ASN A C 13
ATOM 8324 O O . ASN A 1 11 ? 5.520 -10.614 2.824 1.00 0.00 11 ASN A O 13
ATOM 8335 N N . GLU A 1 12 ? 5.282 -8.692 1.772 1.00 0.00 12 GLU A N 13
ATOM 8336 C CA . GLU A 1 12 ? 3.910 -8.500 2.306 1.00 0.00 12 GLU A CA 13
ATOM 8337 C C . GLU A 1 12 ? 3.028 -9.710 1.968 1.00 0.00 12 GLU A C 13
ATOM 8338 O O . GLU A 1 12 ? 2.379 -10.279 2.825 1.00 0.00 12 GLU A O 13
ATOM 8350 N N . CYS A 1 13 ? 3.000 -10.099 0.721 1.00 0.00 13 CYS A N 13
ATOM 8351 C CA . CYS A 1 13 ? 2.167 -11.261 0.299 1.00 0.00 13 CYS A CA 13
ATOM 8352 C C . CYS A 1 13 ? 2.878 -12.590 0.590 1.00 0.00 13 CYS A C 13
ATOM 8353 O O . CYS A 1 13 ? 2.390 -13.646 0.234 1.00 0.00 13 CYS A O 13
ATOM 8360 N N . ARG A 1 14 ? 4.022 -12.555 1.224 1.00 0.00 14 ARG A N 13
ATOM 8361 C CA . ARG A 1 14 ? 4.750 -13.829 1.523 1.00 0.00 14 ARG A CA 13
ATOM 8362 C C . ARG A 1 14 ? 3.817 -14.836 2.203 1.00 0.00 14 ARG A C 13
ATOM 8363 O O . ARG A 1 14 ? 3.517 -14.724 3.376 1.00 0.00 14 ARG A O 13
ATOM 8384 N N . GLY A 1 15 ? 3.356 -15.817 1.473 1.00 0.00 15 GLY A N 13
ATOM 8385 C CA . GLY A 1 15 ? 2.442 -16.833 2.072 1.00 0.00 15 GLY A CA 13
ATOM 8386 C C . GLY A 1 15 ? 1.779 -17.648 0.959 1.00 0.00 15 GLY A C 13
ATOM 8387 O O . GLY A 1 15 ? 2.072 -18.813 0.773 1.00 0.00 15 GLY A O 13
ATOM 8391 N N . CYS A 1 16 ? 0.887 -17.044 0.220 1.00 0.00 16 CYS A N 13
ATOM 8392 C CA . CYS A 1 16 ? 0.200 -17.780 -0.881 1.00 0.00 16 CYS A CA 13
ATOM 8393 C C . CYS A 1 16 ? 1.157 -17.984 -2.062 1.00 0.00 16 CYS A C 13
ATOM 8394 O O . CYS A 1 16 ? 2.360 -18.022 -1.896 1.00 0.00 16 CYS A O 13
ATOM 8401 N N . ARG A 1 17 ? 0.632 -18.111 -3.254 1.00 0.00 17 ARG A N 13
ATOM 8402 C CA . ARG A 1 17 ? 1.512 -18.308 -4.444 1.00 0.00 17 ARG A CA 13
ATOM 8403 C C . ARG A 1 17 ? 0.863 -17.700 -5.692 1.00 0.00 17 ARG A C 13
ATOM 8404 O O . ARG A 1 17 ? 0.657 -18.370 -6.684 1.00 0.00 17 ARG A O 13
ATOM 8425 N N . TYR A 1 18 ? 0.541 -16.434 -5.649 1.00 0.00 18 TYR A N 13
ATOM 8426 C CA . TYR A 1 18 ? -0.093 -15.781 -6.832 1.00 0.00 18 TYR A CA 13
ATOM 8427 C C . TYR A 1 18 ? 0.484 -14.375 -7.033 1.00 0.00 18 TYR A C 13
ATOM 8428 O O . TYR A 1 18 ? 1.593 -14.086 -6.628 1.00 0.00 18 TYR A O 13
ATOM 8446 N N . LYS A 1 19 ? -0.263 -13.502 -7.655 1.00 0.00 19 LYS A N 13
ATOM 8447 C CA . LYS A 1 19 ? 0.235 -12.114 -7.885 1.00 0.00 19 LYS A CA 13
ATOM 8448 C C . LYS A 1 19 ? 0.149 -11.310 -6.585 1.00 0.00 19 LYS A C 13
ATOM 8449 O O . LYS A 1 19 ? -0.731 -11.520 -5.774 1.00 0.00 19 LYS A O 13
ATOM 8468 N N . CYS A 1 20 ? 1.061 -10.398 -6.376 1.00 0.00 20 CYS A N 13
ATOM 8469 C CA . CYS A 1 20 ? 1.035 -9.591 -5.118 1.00 0.00 20 CYS A CA 13
ATOM 8470 C C . CYS A 1 20 ? 1.250 -8.108 -5.436 1.00 0.00 20 CYS A C 13
ATOM 8471 O O . CYS A 1 20 ? 2.126 -7.753 -6.201 1.00 0.00 20 CYS A O 13
ATOM 8478 N N . ARG A 1 21 ? 0.463 -7.238 -4.854 1.00 0.00 21 ARG A N 13
ATOM 8479 C CA . ARG A 1 21 ? 0.632 -5.780 -5.125 1.00 0.00 21 ARG A CA 13
ATOM 8480 C C . ARG A 1 21 ? -0.154 -4.971 -4.100 1.00 0.00 21 ARG A C 13
ATOM 8481 O O . ARG A 1 21 ? -1.244 -5.338 -3.707 1.00 0.00 21 ARG A O 13
ATOM 8502 N N . ALA A 1 22 ? 0.392 -3.875 -3.661 1.00 0.00 22 ALA A N 13
ATOM 8503 C CA . ALA A 1 22 ? -0.322 -3.042 -2.660 1.00 0.00 22 ALA A CA 13
ATOM 8504 C C . ALA A 1 22 ? -0.978 -1.843 -3.354 1.00 0.00 22 ALA A C 13
ATOM 8505 O O . ALA A 1 22 ? -0.635 -1.502 -4.470 1.00 0.00 22 ALA A O 13
ATOM 8512 N N . GLU A 1 23 ? -1.922 -1.206 -2.712 1.00 0.00 23 GLU A N 13
ATOM 8513 C CA . GLU A 1 23 ? -2.597 -0.039 -3.354 1.00 0.00 23 GLU A CA 13
ATOM 8514 C C . GLU A 1 23 ? -3.046 0.976 -2.299 1.00 0.00 23 GLU A C 13
ATOM 8515 O O . GLU A 1 23 ? -3.308 0.631 -1.163 1.00 0.00 23 GLU A O 13
ATOM 8527 N N . GLN A 1 24 ? -3.147 2.225 -2.673 1.00 0.00 24 GLN A N 13
ATOM 8528 C CA . GLN A 1 24 ? -3.587 3.263 -1.702 1.00 0.00 24 GLN A CA 13
ATOM 8529 C C . GLN A 1 24 ? -5.087 3.116 -1.429 1.00 0.00 24 GLN A C 13
ATOM 8530 O O . GLN A 1 24 ? -5.871 2.900 -2.333 1.00 0.00 24 GLN A O 13
ATOM 8544 N N . VAL A 1 25 ? -5.492 3.234 -0.195 1.00 0.00 25 VAL A N 13
ATOM 8545 C CA . VAL A 1 25 ? -6.942 3.103 0.128 1.00 0.00 25 VAL A CA 13
ATOM 8546 C C . VAL A 1 25 ? -7.413 4.324 0.921 1.00 0.00 25 VAL A C 13
ATOM 8547 O O . VAL A 1 25 ? -7.145 4.432 2.101 1.00 0.00 25 VAL A O 13
ATOM 8560 N N . PRO A 1 26 ? -8.097 5.213 0.246 1.00 0.00 26 PRO A N 13
ATOM 8561 C CA . PRO A 1 26 ? -8.595 6.436 0.911 1.00 0.00 26 PRO A CA 13
ATOM 8562 C C . PRO A 1 26 ? -9.777 6.111 1.825 1.00 0.00 26 PRO A C 13
ATOM 8563 O O . PRO A 1 26 ? -10.865 5.815 1.370 1.00 0.00 26 PRO A O 13
ATOM 8574 N N . VAL A 1 27 ? -9.570 6.172 3.111 1.00 0.00 27 VAL A N 13
ATOM 8575 C CA . VAL A 1 27 ? -10.676 5.877 4.064 1.00 0.00 27 VAL A CA 13
ATOM 8576 C C . VAL A 1 27 ? -11.383 7.178 4.449 1.00 0.00 27 VAL A C 13
ATOM 8577 O O . VAL A 1 27 ? -12.579 7.320 4.283 1.00 0.00 27 VAL A O 13
ATOM 8590 N N . GLU A 1 28 ? -10.649 8.131 4.957 1.00 0.00 28 GLU A N 13
ATOM 8591 C CA . GLU A 1 28 ? -11.268 9.428 5.348 1.00 0.00 28 GLU A CA 13
ATOM 8592 C C . GLU A 1 28 ? -11.692 10.202 4.098 1.00 0.00 28 GLU A C 13
ATOM 8593 O O . GLU A 1 28 ? -11.142 10.021 3.029 1.00 0.00 28 GLU A O 13
ATOM 8605 N N . GLY A 1 29 ? -12.668 11.060 4.221 1.00 0.00 29 GLY A N 13
ATOM 8606 C CA . GLY A 1 29 ? -13.128 11.842 3.041 1.00 0.00 29 GLY A CA 13
ATOM 8607 C C . GLY A 1 29 ? -12.041 12.830 2.618 1.00 0.00 29 GLY A C 13
ATOM 8608 O O . GLY A 1 29 ? -11.383 13.435 3.442 1.00 0.00 29 GLY A O 13
ATOM 8612 N N . ASN A 1 30 ? -11.846 12.995 1.337 1.00 0.00 30 ASN A N 13
ATOM 8613 C CA . ASN A 1 30 ? -10.803 13.941 0.853 1.00 0.00 30 ASN A CA 13
ATOM 8614 C C . ASN A 1 30 ? -11.331 15.381 0.869 1.00 0.00 30 ASN A C 13
ATOM 8615 O O . ASN A 1 30 ? -10.579 16.327 0.747 1.00 0.00 30 ASN A O 13
ATOM 8626 N N . ASP A 1 31 ? -12.619 15.552 1.016 1.00 0.00 31 ASP A N 13
ATOM 8627 C CA . ASP A 1 31 ? -13.198 16.928 1.038 1.00 0.00 31 ASP A CA 13
ATOM 8628 C C . ASP A 1 31 ? -12.513 17.789 2.110 1.00 0.00 31 ASP A C 13
ATOM 8629 O O . ASP A 1 31 ? -12.011 18.854 1.812 1.00 0.00 31 ASP A O 13
ATOM 8638 N N . PRO A 1 32 ? -12.515 17.303 3.327 1.00 0.00 32 PRO A N 13
ATOM 8639 C CA . PRO A 1 32 ? -11.882 18.053 4.440 1.00 0.00 32 PRO A CA 13
ATOM 8640 C C . PRO A 1 32 ? -10.357 18.018 4.312 1.00 0.00 32 PRO A C 13
ATOM 8641 O O . PRO A 1 32 ? -9.820 17.692 3.270 1.00 0.00 32 PRO A O 13
ATOM 8652 N N . ILE A 1 33 ? -9.655 18.355 5.361 1.00 0.00 33 ILE A N 13
ATOM 8653 C CA . ILE A 1 33 ? -8.161 18.347 5.303 1.00 0.00 33 ILE A CA 13
ATOM 8654 C C . ILE A 1 33 ? -7.650 16.975 4.845 1.00 0.00 33 ILE A C 13
ATOM 8655 O O . ILE A 1 33 ? -8.053 15.949 5.357 1.00 0.00 33 ILE A O 13
ATOM 8671 N N . ASN A 1 34 ? -6.765 16.956 3.884 1.00 0.00 34 ASN A N 13
ATOM 8672 C CA . ASN A 1 34 ? -6.221 15.655 3.390 1.00 0.00 34 ASN A CA 13
ATOM 8673 C C . ASN A 1 34 ? -5.386 14.985 4.495 1.00 0.00 34 ASN A C 13
ATOM 8674 O O . ASN A 1 34 ? -5.827 14.868 5.622 1.00 0.00 34 ASN A O 13
ATOM 8685 N N . SER A 1 35 ? -4.187 14.544 4.193 1.00 0.00 35 SER A N 13
ATOM 8686 C CA . SER A 1 35 ? -3.341 13.887 5.237 1.00 0.00 35 SER A CA 13
ATOM 8687 C C . SER A 1 35 ? -4.043 12.640 5.782 1.00 0.00 35 SER A C 13
ATOM 8688 O O . SER A 1 35 ? -4.595 12.647 6.866 1.00 0.00 35 SER A O 13
ATOM 8696 N N . ALA A 1 36 ? -4.025 11.569 5.034 1.00 0.00 36 ALA A N 13
ATOM 8697 C CA . ALA A 1 36 ? -4.688 10.313 5.491 1.00 0.00 36 ALA A CA 13
ATOM 8698 C C . ALA A 1 36 ? -4.498 9.218 4.441 1.00 0.00 36 ALA A C 13
ATOM 8699 O O . ALA A 1 36 ? -3.572 9.253 3.655 1.00 0.00 36 ALA A O 13
ATOM 8706 N N . TYR A 1 37 ? -5.378 8.253 4.419 1.00 0.00 37 TYR A N 13
ATOM 8707 C CA . TYR A 1 37 ? -5.273 7.142 3.416 1.00 0.00 37 TYR A CA 13
ATOM 8708 C C . TYR A 1 37 ? -3.967 6.368 3.628 1.00 0.00 37 TYR A C 13
ATOM 8709 O O . TYR A 1 37 ? -2.944 6.937 3.955 1.00 0.00 37 TYR A O 13
ATOM 8727 N N . HIS A 1 38 ? -3.995 5.073 3.455 1.00 0.00 38 HIS A N 13
ATOM 8728 C CA . HIS A 1 38 ? -2.759 4.264 3.656 1.00 0.00 38 HIS A CA 13
ATOM 8729 C C . HIS A 1 38 ? -2.540 3.311 2.479 1.00 0.00 38 HIS A C 13
ATOM 8730 O O . HIS A 1 38 ? -3.336 3.246 1.562 1.00 0.00 38 HIS A O 13
ATOM 8744 N N . TYR A 1 39 ? -1.470 2.564 2.512 1.00 0.00 39 TYR A N 13
ATOM 8745 C CA . TYR A 1 39 ? -1.190 1.598 1.412 1.00 0.00 39 TYR A CA 13
ATOM 8746 C C . TYR A 1 39 ? -1.241 0.170 1.961 1.00 0.00 39 TYR A C 13
ATOM 8747 O O . TYR A 1 39 ? -0.502 -0.185 2.858 1.00 0.00 39 TYR A O 13
ATOM 8765 N N . ARG A 1 40 ? -2.110 -0.648 1.433 1.00 0.00 40 ARG A N 13
ATOM 8766 C CA . ARG A 1 40 ? -2.208 -2.052 1.929 1.00 0.00 40 ARG A CA 13
ATOM 8767 C C . ARG A 1 40 ? -1.702 -3.024 0.863 1.00 0.00 40 ARG A C 13
ATOM 8768 O O . ARG A 1 40 ? -1.559 -2.670 -0.288 1.00 0.00 40 ARG A O 13
ATOM 8789 N N . CYS A 1 41 ? -1.432 -4.244 1.241 1.00 0.00 41 CYS A N 13
ATOM 8790 C CA . CYS A 1 41 ? -0.929 -5.249 0.254 1.00 0.00 41 CYS A CA 13
ATOM 8791 C C . CYS A 1 41 ? -1.956 -6.367 0.076 1.00 0.00 41 CYS A C 13
ATOM 8792 O O . CYS A 1 41 ? -2.567 -6.812 1.029 1.00 0.00 41 CYS A O 13
ATOM 8799 N N . VAL A 1 42 ? -2.168 -6.818 -1.136 1.00 0.00 42 VAL A N 13
ATOM 8800 C CA . VAL A 1 42 ? -3.173 -7.893 -1.355 1.00 0.00 42 VAL A CA 13
ATOM 8801 C C . VAL A 1 42 ? -2.633 -8.979 -2.290 1.00 0.00 42 VAL A C 13
ATOM 8802 O O . VAL A 1 42 ? -1.763 -8.741 -3.105 1.00 0.00 42 VAL A O 13
ATOM 8815 N N . CYS A 1 43 ? -3.157 -10.172 -2.175 1.00 0.00 43 CYS A N 13
ATOM 8816 C CA . CYS A 1 43 ? -2.707 -11.287 -3.044 1.00 0.00 43 CYS A CA 13
ATOM 8817 C C . CYS A 1 43 ? -3.792 -11.623 -4.073 1.00 0.00 43 CYS A C 13
ATOM 8818 O O . CYS A 1 43 ? -4.862 -12.084 -3.730 1.00 0.00 43 CYS A O 13
ATOM 8825 N N . HIS A 1 44 ? -3.522 -11.402 -5.331 1.00 0.00 44 HIS A N 13
ATOM 8826 C CA . HIS A 1 44 ? -4.535 -11.716 -6.381 1.00 0.00 44 HIS A CA 13
ATOM 8827 C C . HIS A 1 44 ? -3.939 -12.664 -7.420 1.00 0.00 44 HIS A C 13
ATOM 8828 O O . HIS A 1 44 ? -2.769 -12.990 -7.379 1.00 0.00 44 HIS A O 13
ATOM 8842 N N . ARG A 1 45 ? -4.737 -13.112 -8.348 1.00 0.00 45 ARG A N 13
ATOM 8843 C CA . ARG A 1 45 ? -4.228 -14.038 -9.392 1.00 0.00 45 ARG A CA 13
ATOM 8844 C C . ARG A 1 45 ? -4.235 -13.353 -10.761 1.00 0.00 45 ARG A C 13
ATOM 8845 O O . ARG A 1 45 ? -4.953 -12.378 -10.909 1.00 0.00 45 ARG A O 13
ATOM 8867 N N . ILE A 1 1 ? 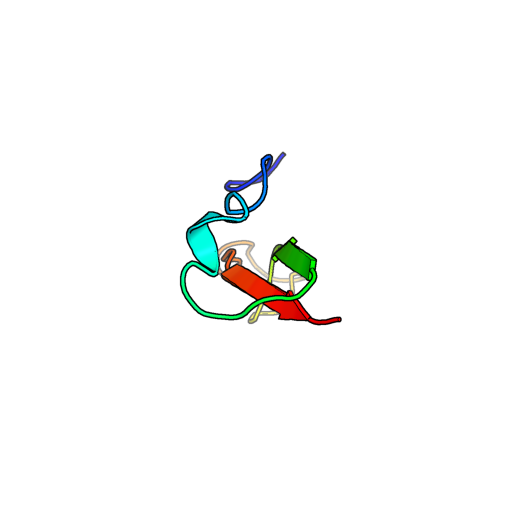2.057 10.486 4.851 1.00 0.00 1 ILE A N 14
ATOM 8868 C CA . ILE A 1 1 ? 3.411 9.887 4.664 1.00 0.00 1 ILE A CA 14
ATOM 8869 C C . ILE A 1 1 ? 3.381 8.393 5.009 1.00 0.00 1 ILE A C 14
ATOM 8870 O O . ILE A 1 1 ? 4.137 7.922 5.836 1.00 0.00 1 ILE A O 14
ATOM 8888 N N . GLY A 1 2 ? 2.511 7.649 4.380 1.00 0.00 2 GLY A N 14
ATOM 8889 C CA . GLY A 1 2 ? 2.429 6.189 4.668 1.00 0.00 2 GLY A CA 14
ATOM 8890 C C . GLY A 1 2 ? 2.000 5.439 3.405 1.00 0.00 2 GLY A C 14
ATOM 8891 O O . GLY A 1 2 ? 1.113 4.609 3.436 1.00 0.00 2 GLY A O 14
ATOM 8895 N N . SER A 1 3 ? 2.626 5.725 2.295 1.00 0.00 3 SER A N 14
ATOM 8896 C CA . SER A 1 3 ? 2.257 5.029 1.027 1.00 0.00 3 SER A CA 14
ATOM 8897 C C . SER A 1 3 ? 3.478 4.315 0.442 1.00 0.00 3 SER A C 14
ATOM 8898 O O . SER A 1 3 ? 4.572 4.848 0.429 1.00 0.00 3 SER A O 14
ATOM 8906 N N . THR A 1 4 ? 3.302 3.114 -0.040 1.00 0.00 4 THR A N 14
ATOM 8907 C CA . THR A 1 4 ? 4.453 2.364 -0.623 1.00 0.00 4 THR A CA 14
ATOM 8908 C C . THR A 1 4 ? 4.602 2.694 -2.111 1.00 0.00 4 THR A C 14
ATOM 8909 O O . THR A 1 4 ? 3.820 2.256 -2.934 1.00 0.00 4 THR A O 14
ATOM 8920 N N . ALA A 1 5 ? 5.600 3.459 -2.461 1.00 0.00 5 ALA A N 14
ATOM 8921 C CA . ALA A 1 5 ? 5.801 3.815 -3.896 1.00 0.00 5 ALA A CA 14
ATOM 8922 C C . ALA A 1 5 ? 6.160 2.563 -4.711 1.00 0.00 5 ALA A C 14
ATOM 8923 O O . ALA A 1 5 ? 5.527 2.277 -5.707 1.00 0.00 5 ALA A O 14
ATOM 8930 N N . PRO A 1 6 ? 7.165 1.851 -4.260 1.00 0.00 6 PRO A N 14
ATOM 8931 C CA . PRO A 1 6 ? 7.597 0.620 -4.965 1.00 0.00 6 PRO A CA 14
ATOM 8932 C C . PRO A 1 6 ? 6.682 -0.560 -4.619 1.00 0.00 6 PRO A C 14
ATOM 8933 O O . PRO A 1 6 ? 7.152 -1.646 -4.344 1.00 0.00 6 PRO A O 14
ATOM 8944 N N . THR A 1 7 ? 5.382 -0.362 -4.636 1.00 0.00 7 THR A N 14
ATOM 8945 C CA . THR A 1 7 ? 4.436 -1.474 -4.311 1.00 0.00 7 THR A CA 14
ATOM 8946 C C . THR A 1 7 ? 4.870 -2.198 -3.041 1.00 0.00 7 THR A C 14
ATOM 8947 O O . THR A 1 7 ? 5.841 -1.838 -2.405 1.00 0.00 7 THR A O 14
ATOM 8958 N N . CYS A 1 8 ? 4.177 -3.237 -2.689 1.00 0.00 8 CYS A N 14
ATOM 8959 C CA . CYS A 1 8 ? 4.575 -4.007 -1.498 1.00 0.00 8 CYS A CA 14
ATOM 8960 C C . CYS A 1 8 ? 5.264 -5.267 -1.982 1.00 0.00 8 CYS A C 14
ATOM 8961 O O . CYS A 1 8 ? 4.643 -6.302 -2.106 1.00 0.00 8 CYS A O 14
ATOM 8968 N N . THR A 1 9 ? 6.535 -5.175 -2.286 1.00 0.00 9 THR A N 14
ATOM 8969 C CA . THR A 1 9 ? 7.281 -6.362 -2.798 1.00 0.00 9 THR A CA 14
ATOM 8970 C C . THR A 1 9 ? 6.570 -7.639 -2.360 1.00 0.00 9 THR A C 14
ATOM 8971 O O . THR A 1 9 ? 6.296 -7.830 -1.197 1.00 0.00 9 THR A O 14
ATOM 8982 N N . TYR A 1 10 ? 6.219 -8.477 -3.297 1.00 0.00 10 TYR A N 14
ATOM 8983 C CA . TYR A 1 10 ? 5.463 -9.730 -2.977 1.00 0.00 10 TYR A CA 14
ATOM 8984 C C . TYR A 1 10 ? 5.865 -10.328 -1.615 1.00 0.00 10 TYR A C 14
ATOM 8985 O O . TYR A 1 10 ? 5.052 -10.930 -0.940 1.00 0.00 10 TYR A O 14
ATOM 9003 N N . ASN A 1 11 ? 7.093 -10.155 -1.194 1.00 0.00 11 ASN A N 14
ATOM 9004 C CA . ASN A 1 11 ? 7.506 -10.706 0.127 1.00 0.00 11 ASN A CA 14
ATOM 9005 C C . ASN A 1 11 ? 6.588 -10.140 1.204 1.00 0.00 11 ASN A C 14
ATOM 9006 O O . ASN A 1 11 ? 6.403 -10.728 2.253 1.00 0.00 11 ASN A O 14
ATOM 9017 N N . GLU A 1 12 ? 5.998 -9.006 0.938 1.00 0.00 12 GLU A N 14
ATOM 9018 C CA . GLU A 1 12 ? 5.077 -8.401 1.926 1.00 0.00 12 GLU A CA 14
ATOM 9019 C C . GLU A 1 12 ? 3.871 -9.327 2.109 1.00 0.00 12 GLU A C 14
ATOM 9020 O O . GLU A 1 12 ? 3.502 -9.678 3.212 1.00 0.00 12 GLU A O 14
ATOM 9032 N N . CYS A 1 13 ? 3.267 -9.732 1.021 1.00 0.00 13 CYS A N 14
ATOM 9033 C CA . CYS A 1 13 ? 2.096 -10.647 1.099 1.00 0.00 13 CYS A CA 14
ATOM 9034 C C . CYS A 1 13 ? 2.554 -12.028 1.581 1.00 0.00 13 CYS A C 14
ATOM 9035 O O . CYS A 1 13 ? 2.318 -12.412 2.709 1.00 0.00 13 CYS A O 14
ATOM 9042 N N . ARG A 1 14 ? 3.217 -12.769 0.727 1.00 0.00 14 ARG A N 14
ATOM 9043 C CA . ARG A 1 14 ? 3.709 -14.127 1.108 1.00 0.00 14 ARG A CA 14
ATOM 9044 C C . ARG A 1 14 ? 2.554 -15.011 1.593 1.00 0.00 14 ARG A C 14
ATOM 9045 O O . ARG A 1 14 ? 1.525 -14.530 2.023 1.00 0.00 14 ARG A O 14
ATOM 9066 N N . GLY A 1 15 ? 2.717 -16.305 1.518 1.00 0.00 15 GLY A N 14
ATOM 9067 C CA . GLY A 1 15 ? 1.634 -17.225 1.967 1.00 0.00 15 GLY A CA 14
ATOM 9068 C C . GLY A 1 15 ? 0.960 -17.850 0.745 1.00 0.00 15 GLY A C 14
ATOM 9069 O O . GLY A 1 15 ? 0.985 -19.050 0.556 1.00 0.00 15 GLY A O 14
ATOM 9073 N N . CYS A 1 16 ? 0.359 -17.042 -0.085 1.00 0.00 16 CYS A N 14
ATOM 9074 C CA . CYS A 1 16 ? -0.319 -17.580 -1.297 1.00 0.00 16 CYS A CA 14
ATOM 9075 C C . CYS A 1 16 ? 0.705 -17.828 -2.411 1.00 0.00 16 CYS A C 14
ATOM 9076 O O . CYS A 1 16 ? 1.891 -17.920 -2.165 1.00 0.00 16 CYS A O 14
ATOM 9083 N N . ARG A 1 17 ? 0.254 -17.937 -3.632 1.00 0.00 17 ARG A N 14
ATOM 9084 C CA . ARG A 1 17 ? 1.200 -18.179 -4.760 1.00 0.00 17 ARG A CA 14
ATOM 9085 C C . ARG A 1 17 ? 0.720 -17.452 -6.021 1.00 0.00 17 ARG A C 14
ATOM 9086 O O . ARG A 1 17 ? 0.940 -17.899 -7.129 1.00 0.00 17 ARG A O 14
ATOM 9107 N N . TYR A 1 18 ? 0.065 -16.333 -5.857 1.00 0.00 18 TYR A N 14
ATOM 9108 C CA . TYR A 1 18 ? -0.432 -15.573 -7.042 1.00 0.00 18 TYR A CA 14
ATOM 9109 C C . TYR A 1 18 ? 0.353 -14.263 -7.196 1.00 0.00 18 TYR A C 14
ATOM 9110 O O . TYR A 1 18 ? 1.508 -14.177 -6.827 1.00 0.00 18 TYR A O 14
ATOM 9128 N N . LYS A 1 19 ? -0.263 -13.246 -7.742 1.00 0.00 19 LYS A N 14
ATOM 9129 C CA . LYS A 1 19 ? 0.450 -11.947 -7.923 1.00 0.00 19 LYS A CA 14
ATOM 9130 C C . LYS A 1 19 ? 0.120 -10.995 -6.770 1.00 0.00 19 LYS A C 14
ATOM 9131 O O . LYS A 1 19 ? -0.945 -10.410 -6.723 1.00 0.00 19 LYS A O 14
ATOM 9150 N N . CYS A 1 20 ? 1.027 -10.834 -5.844 1.00 0.00 20 CYS A N 14
ATOM 9151 C CA . CYS A 1 20 ? 0.765 -9.917 -4.697 1.00 0.00 20 CYS A CA 14
ATOM 9152 C C . CYS A 1 20 ? 1.195 -8.492 -5.052 1.00 0.00 20 CYS A C 14
ATOM 9153 O O . CYS A 1 20 ? 2.156 -8.281 -5.766 1.00 0.00 20 CYS A O 14
ATOM 9160 N N . ARG A 1 21 ? 0.485 -7.517 -4.558 1.00 0.00 21 ARG A N 14
ATOM 9161 C CA . ARG A 1 21 ? 0.828 -6.097 -4.855 1.00 0.00 21 ARG A CA 14
ATOM 9162 C C . ARG A 1 21 ? 0.158 -5.203 -3.822 1.00 0.00 21 ARG A C 14
ATOM 9163 O O . ARG A 1 21 ? -0.604 -5.666 -2.999 1.00 0.00 21 ARG A O 14
ATOM 9184 N N . ALA A 1 22 ? 0.434 -3.935 -3.844 1.00 0.00 22 ALA A N 14
ATOM 9185 C CA . ALA A 1 22 ? -0.193 -3.037 -2.841 1.00 0.00 22 ALA A CA 14
ATOM 9186 C C . ALA A 1 22 ? -0.772 -1.797 -3.517 1.00 0.00 22 ALA A C 14
ATOM 9187 O O . ALA A 1 22 ? -0.331 -1.386 -4.572 1.00 0.00 22 ALA A O 14
ATOM 9194 N N . GLU A 1 23 ? -1.768 -1.205 -2.917 1.00 0.00 23 GLU A N 14
ATOM 9195 C CA . GLU A 1 23 ? -2.393 0.005 -3.525 1.00 0.00 23 GLU A CA 14
ATOM 9196 C C . GLU A 1 23 ? -3.090 0.845 -2.453 1.00 0.00 23 GLU A C 14
ATOM 9197 O O . GLU A 1 23 ? -3.155 0.467 -1.297 1.00 0.00 23 GLU A O 14
ATOM 9209 N N . GLN A 1 24 ? -3.612 1.981 -2.831 1.00 0.00 24 GLN A N 14
ATOM 9210 C CA . GLN A 1 24 ? -4.308 2.850 -1.849 1.00 0.00 24 GLN A CA 14
ATOM 9211 C C . GLN A 1 24 ? -5.785 2.470 -1.765 1.00 0.00 24 GLN A C 14
ATOM 9212 O O . GLN A 1 24 ? -6.588 2.873 -2.585 1.00 0.00 24 GLN A O 14
ATOM 9226 N N . VAL A 1 25 ? -6.147 1.695 -0.782 1.00 0.00 25 VAL A N 14
ATOM 9227 C CA . VAL A 1 25 ? -7.572 1.281 -0.640 1.00 0.00 25 VAL A CA 14
ATOM 9228 C C . VAL A 1 25 ? -8.408 2.439 -0.072 1.00 0.00 25 VAL A C 14
ATOM 9229 O O . VAL A 1 25 ? -8.101 2.956 0.984 1.00 0.00 25 VAL A O 14
ATOM 9242 N N . PRO A 1 26 ? -9.441 2.813 -0.789 1.00 0.00 26 PRO A N 14
ATOM 9243 C CA . PRO A 1 26 ? -10.314 3.922 -0.333 1.00 0.00 26 PRO A CA 14
ATOM 9244 C C . PRO A 1 26 ? -11.192 3.465 0.836 1.00 0.00 26 PRO A C 14
ATOM 9245 O O . PRO A 1 26 ? -11.808 2.418 0.790 1.00 0.00 26 PRO A O 14
ATOM 9256 N N . VAL A 1 27 ? -11.255 4.245 1.882 1.00 0.00 27 VAL A N 14
ATOM 9257 C CA . VAL A 1 27 ? -12.095 3.860 3.053 1.00 0.00 27 VAL A CA 14
ATOM 9258 C C . VAL A 1 27 ? -13.021 5.019 3.441 1.00 0.00 27 VAL A C 14
ATOM 9259 O O . VAL A 1 27 ? -14.204 4.998 3.163 1.00 0.00 27 VAL A O 14
ATOM 9272 N N . GLU A 1 28 ? -12.493 6.029 4.083 1.00 0.00 28 GLU A N 14
ATOM 9273 C CA . GLU A 1 28 ? -13.342 7.184 4.489 1.00 0.00 28 GLU A CA 14
ATOM 9274 C C . GLU A 1 28 ? -13.740 8.009 3.261 1.00 0.00 28 GLU A C 14
ATOM 9275 O O . GLU A 1 28 ? -13.043 8.035 2.265 1.00 0.00 28 GLU A O 14
ATOM 9287 N N . GLY A 1 29 ? -14.860 8.681 3.325 1.00 0.00 29 GLY A N 14
ATOM 9288 C CA . GLY A 1 29 ? -15.309 9.501 2.167 1.00 0.00 29 GLY A CA 14
ATOM 9289 C C . GLY A 1 29 ? -14.404 10.726 2.018 1.00 0.00 29 GLY A C 14
ATOM 9290 O O . GLY A 1 29 ? -13.293 10.632 1.531 1.00 0.00 29 GLY A O 14
ATOM 9294 N N . ASN A 1 30 ? -14.869 11.876 2.434 1.00 0.00 30 ASN A N 14
ATOM 9295 C CA . ASN A 1 30 ? -14.035 13.105 2.316 1.00 0.00 30 ASN A CA 14
ATOM 9296 C C . ASN A 1 30 ? -14.651 14.257 3.119 1.00 0.00 30 ASN A C 14
ATOM 9297 O O . ASN A 1 30 ? -14.463 15.413 2.797 1.00 0.00 30 ASN A O 14
ATOM 9308 N N . ASP A 1 31 ? -15.385 13.953 4.158 1.00 0.00 31 ASP A N 14
ATOM 9309 C CA . ASP A 1 31 ? -16.007 15.034 4.970 1.00 0.00 31 ASP A CA 14
ATOM 9310 C C . ASP A 1 31 ? -14.986 15.629 5.952 1.00 0.00 31 ASP A C 14
ATOM 9311 O O . ASP A 1 31 ? -14.735 16.817 5.930 1.00 0.00 31 ASP A O 14
ATOM 9320 N N . PRO A 1 32 ? -14.425 14.786 6.786 1.00 0.00 32 PRO A N 14
ATOM 9321 C CA . PRO A 1 32 ? -13.425 15.258 7.775 1.00 0.00 32 PRO A CA 14
ATOM 9322 C C . PRO A 1 32 ? -12.073 15.493 7.094 1.00 0.00 32 PRO A C 14
ATOM 9323 O O . PRO A 1 32 ? -11.983 15.567 5.884 1.00 0.00 32 PRO A O 14
ATOM 9334 N N . ILE A 1 33 ? -11.021 15.604 7.863 1.00 0.00 33 ILE A N 14
ATOM 9335 C CA . ILE A 1 33 ? -9.668 15.826 7.260 1.00 0.00 33 ILE A CA 14
ATOM 9336 C C . ILE A 1 33 ? -9.385 14.762 6.197 1.00 0.00 33 ILE A C 14
ATOM 9337 O O . ILE A 1 33 ? -9.042 13.640 6.509 1.00 0.00 33 ILE A O 14
ATOM 9353 N N . ASN A 1 34 ? -9.527 15.107 4.942 1.00 0.00 34 ASN A N 14
ATOM 9354 C CA . ASN A 1 34 ? -9.270 14.116 3.854 1.00 0.00 34 ASN A CA 14
ATOM 9355 C C . ASN A 1 34 ? -10.042 12.819 4.133 1.00 0.00 34 ASN A C 14
ATOM 9356 O O . ASN A 1 34 ? -11.202 12.700 3.791 1.00 0.00 34 ASN A O 14
ATOM 9367 N N . SER A 1 35 ? -9.420 11.849 4.760 1.00 0.00 35 SER A N 14
ATOM 9368 C CA . SER A 1 35 ? -10.134 10.572 5.065 1.00 0.00 35 SER A CA 14
ATOM 9369 C C . SER A 1 35 ? -9.178 9.571 5.733 1.00 0.00 35 SER A C 14
ATOM 9370 O O . SER A 1 35 ? -9.060 9.535 6.942 1.00 0.00 35 SER A O 14
ATOM 9378 N N . ALA A 1 36 ? -8.495 8.760 4.958 1.00 0.00 36 ALA A N 14
ATOM 9379 C CA . ALA A 1 36 ? -7.545 7.759 5.540 1.00 0.00 36 ALA A CA 14
ATOM 9380 C C . ALA A 1 36 ? -7.085 6.796 4.445 1.00 0.00 36 ALA A C 14
ATOM 9381 O O . ALA A 1 36 ? -7.029 5.598 4.640 1.00 0.00 36 ALA A O 14
ATOM 9388 N N . TYR A 1 37 ? -6.769 7.314 3.291 1.00 0.00 37 TYR A N 14
ATOM 9389 C CA . TYR A 1 37 ? -6.325 6.435 2.170 1.00 0.00 37 TYR A CA 14
ATOM 9390 C C . TYR A 1 37 ? -4.886 5.960 2.395 1.00 0.00 37 TYR A C 14
ATOM 9391 O O . TYR A 1 37 ? -3.942 6.563 1.922 1.00 0.00 37 TYR A O 14
ATOM 9409 N N . HIS A 1 38 ? -4.713 4.879 3.108 1.00 0.00 38 HIS A N 14
ATOM 9410 C CA . HIS A 1 38 ? -3.340 4.358 3.360 1.00 0.00 38 HIS A CA 14
ATOM 9411 C C . HIS A 1 38 ? -2.939 3.369 2.265 1.00 0.00 38 HIS A C 14
ATOM 9412 O O . HIS A 1 38 ? -3.543 3.313 1.214 1.00 0.00 38 HIS A O 14
ATOM 9426 N N . TYR A 1 39 ? -1.924 2.588 2.511 1.00 0.00 39 TYR A N 14
ATOM 9427 C CA . TYR A 1 39 ? -1.476 1.595 1.490 1.00 0.00 39 TYR A CA 14
ATOM 9428 C C . TYR A 1 39 ? -1.388 0.201 2.118 1.00 0.00 39 TYR A C 14
ATOM 9429 O O . TYR A 1 39 ? -0.919 0.040 3.227 1.00 0.00 39 TYR A O 14
ATOM 9447 N N . ARG A 1 40 ? -1.841 -0.807 1.420 1.00 0.00 40 ARG A N 14
ATOM 9448 C CA . ARG A 1 40 ? -1.786 -2.189 1.984 1.00 0.00 40 ARG A CA 14
ATOM 9449 C C . ARG A 1 40 ? -1.357 -3.195 0.911 1.00 0.00 40 ARG A C 14
ATOM 9450 O O . ARG A 1 40 ? -1.519 -2.964 -0.272 1.00 0.00 40 ARG A O 14
ATOM 9471 N N . CYS A 1 41 ? -0.808 -4.312 1.324 1.00 0.00 41 CYS A N 14
ATOM 9472 C CA . CYS A 1 41 ? -0.362 -5.346 0.348 1.00 0.00 41 CYS A CA 14
ATOM 9473 C C . CYS A 1 41 ? -1.476 -6.387 0.165 1.00 0.00 41 CYS A C 14
ATOM 9474 O O . CYS A 1 41 ? -1.995 -6.921 1.126 1.00 0.00 41 CYS A O 14
ATOM 9481 N N . VAL A 1 42 ? -1.865 -6.663 -1.056 1.00 0.00 42 VAL A N 14
ATOM 9482 C CA . VAL A 1 42 ? -2.958 -7.640 -1.291 1.00 0.00 42 VAL A CA 14
ATOM 9483 C C . VAL A 1 42 ? -2.540 -8.700 -2.317 1.00 0.00 42 VAL A C 14
ATOM 9484 O O . VAL A 1 42 ? -1.663 -8.481 -3.131 1.00 0.00 42 VAL A O 14
ATOM 9497 N N . CYS A 1 43 ? -3.174 -9.843 -2.288 1.00 0.00 43 CYS A N 14
ATOM 9498 C CA . CYS A 1 43 ? -2.841 -10.917 -3.257 1.00 0.00 43 CYS A CA 14
ATOM 9499 C C . CYS A 1 43 ? -4.024 -11.155 -4.201 1.00 0.00 43 CYS A C 14
ATOM 9500 O O . CYS A 1 43 ? -5.123 -11.441 -3.770 1.00 0.00 43 CYS A O 14
ATOM 9507 N N . HIS A 1 44 ? -3.809 -11.033 -5.485 1.00 0.00 44 HIS A N 14
ATOM 9508 C CA . HIS A 1 44 ? -4.926 -11.249 -6.453 1.00 0.00 44 HIS A CA 14
ATOM 9509 C C . HIS A 1 44 ? -4.472 -12.122 -7.621 1.00 0.00 44 HIS A C 14
ATOM 9510 O O . HIS A 1 44 ? -3.315 -12.476 -7.739 1.00 0.00 44 HIS A O 14
ATOM 9524 N N . ARG A 1 45 ? -5.385 -12.468 -8.486 1.00 0.00 45 ARG A N 14
ATOM 9525 C CA . ARG A 1 45 ? -5.035 -13.317 -9.658 1.00 0.00 45 ARG A CA 14
ATOM 9526 C C . ARG A 1 45 ? -6.187 -13.326 -10.666 1.00 0.00 45 ARG A C 14
ATOM 9527 O O . ARG A 1 45 ? -5.922 -13.554 -11.836 1.00 0.00 45 ARG A O 14
ATOM 9549 N N . ILE A 1 1 ? -0.544 12.281 -4.440 1.00 0.00 1 ILE A N 15
ATOM 9550 C CA . ILE A 1 1 ? 0.371 13.284 -5.059 1.00 0.00 1 ILE A CA 15
ATOM 9551 C C . ILE A 1 1 ? 1.106 12.662 -6.249 1.00 0.00 1 ILE A C 15
ATOM 9552 O O . ILE A 1 1 ? 1.836 11.700 -6.106 1.00 0.00 1 ILE A O 15
ATOM 9570 N N . GLY A 1 2 ? 0.920 13.204 -7.423 1.00 0.00 2 GLY A N 15
ATOM 9571 C CA . GLY A 1 2 ? 1.607 12.646 -8.623 1.00 0.00 2 GLY A CA 15
ATOM 9572 C C . GLY A 1 2 ? 1.110 11.222 -8.878 1.00 0.00 2 GLY A C 15
ATOM 9573 O O . GLY A 1 2 ? 0.072 11.015 -9.474 1.00 0.00 2 GLY A O 15
ATOM 9577 N N . SER A 1 3 ? 1.845 10.240 -8.429 1.00 0.00 3 SER A N 15
ATOM 9578 C CA . SER A 1 3 ? 1.416 8.826 -8.642 1.00 0.00 3 SER A CA 15
ATOM 9579 C C . SER A 1 3 ? 2.272 7.881 -7.795 1.00 0.00 3 SER A C 15
ATOM 9580 O O . SER A 1 3 ? 3.070 7.121 -8.308 1.00 0.00 3 SER A O 15
ATOM 9588 N N . THR A 1 4 ? 2.110 7.921 -6.498 1.00 0.00 4 THR A N 15
ATOM 9589 C CA . THR A 1 4 ? 2.914 7.023 -5.617 1.00 0.00 4 THR A CA 15
ATOM 9590 C C . THR A 1 4 ? 2.645 5.558 -5.971 1.00 0.00 4 THR A C 15
ATOM 9591 O O . THR A 1 4 ? 1.605 5.015 -5.649 1.00 0.00 4 THR A O 15
ATOM 9602 N N . ALA A 1 5 ? 3.576 4.910 -6.616 1.00 0.00 5 ALA A N 15
ATOM 9603 C CA . ALA A 1 5 ? 3.368 3.479 -6.970 1.00 0.00 5 ALA A CA 15
ATOM 9604 C C . ALA A 1 5 ? 4.537 2.611 -6.472 1.00 0.00 5 ALA A C 15
ATOM 9605 O O . ALA A 1 5 ? 4.950 1.696 -7.157 1.00 0.00 5 ALA A O 15
ATOM 9612 N N . PRO A 1 6 ? 5.026 2.906 -5.286 1.00 0.00 6 PRO A N 15
ATOM 9613 C CA . PRO A 1 6 ? 6.139 2.107 -4.717 1.00 0.00 6 PRO A CA 15
ATOM 9614 C C . PRO A 1 6 ? 5.609 0.747 -4.254 1.00 0.00 6 PRO A C 15
ATOM 9615 O O . PRO A 1 6 ? 6.362 -0.138 -3.898 1.00 0.00 6 PRO A O 15
ATOM 9626 N N . THR A 1 7 ? 4.309 0.579 -4.260 1.00 0.00 7 THR A N 15
ATOM 9627 C CA . THR A 1 7 ? 3.701 -0.711 -3.831 1.00 0.00 7 THR A CA 15
ATOM 9628 C C . THR A 1 7 ? 4.193 -1.105 -2.437 1.00 0.00 7 THR A C 15
ATOM 9629 O O . THR A 1 7 ? 4.641 -0.285 -1.661 1.00 0.00 7 THR A O 15
ATOM 9640 N N . CYS A 1 8 ? 4.100 -2.362 -2.126 1.00 0.00 8 CYS A N 15
ATOM 9641 C CA . CYS A 1 8 ? 4.539 -2.858 -0.796 1.00 0.00 8 CYS A CA 15
ATOM 9642 C C . CYS A 1 8 ? 5.781 -3.737 -0.942 1.00 0.00 8 CYS A C 15
ATOM 9643 O O . CYS A 1 8 ? 6.552 -3.887 -0.021 1.00 0.00 8 CYS A O 15
ATOM 9650 N N . THR A 1 9 ? 5.914 -4.353 -2.094 1.00 0.00 9 THR A N 15
ATOM 9651 C CA . THR A 1 9 ? 7.029 -5.308 -2.409 1.00 0.00 9 THR A CA 15
ATOM 9652 C C . THR A 1 9 ? 6.516 -6.704 -2.080 1.00 0.00 9 THR A C 15
ATOM 9653 O O . THR A 1 9 ? 6.362 -7.061 -0.934 1.00 0.00 9 THR A O 15
ATOM 9664 N N . TYR A 1 10 ? 6.196 -7.465 -3.095 1.00 0.00 10 TYR A N 15
ATOM 9665 C CA . TYR A 1 10 ? 5.625 -8.841 -2.910 1.00 0.00 10 TYR A CA 15
ATOM 9666 C C . TYR A 1 10 ? 6.101 -9.532 -1.621 1.00 0.00 10 TYR A C 15
ATOM 9667 O O . TYR A 1 10 ? 5.383 -10.329 -1.046 1.00 0.00 10 TYR A O 15
ATOM 9685 N N . ASN A 1 11 ? 7.284 -9.236 -1.146 1.00 0.00 11 ASN A N 15
ATOM 9686 C CA . ASN A 1 11 ? 7.758 -9.885 0.106 1.00 0.00 11 ASN A CA 15
ATOM 9687 C C . ASN A 1 11 ? 6.761 -9.605 1.224 1.00 0.00 11 ASN A C 15
ATOM 9688 O O . ASN A 1 11 ? 6.700 -10.315 2.208 1.00 0.00 11 ASN A O 15
ATOM 9699 N N . GLU A 1 12 ? 5.967 -8.579 1.073 1.00 0.00 12 GLU A N 15
ATOM 9700 C CA . GLU A 1 12 ? 4.968 -8.267 2.119 1.00 0.00 12 GLU A CA 15
ATOM 9701 C C . GLU A 1 12 ? 3.918 -9.382 2.150 1.00 0.00 12 GLU A C 15
ATOM 9702 O O . GLU A 1 12 ? 3.582 -9.914 3.189 1.00 0.00 12 GLU A O 15
ATOM 9714 N N . CYS A 1 13 ? 3.403 -9.729 1.000 1.00 0.00 13 CYS A N 15
ATOM 9715 C CA . CYS A 1 13 ? 2.373 -10.800 0.908 1.00 0.00 13 CYS A CA 15
ATOM 9716 C C . CYS A 1 13 ? 3.010 -12.201 0.946 1.00 0.00 13 CYS A C 15
ATOM 9717 O O . CYS A 1 13 ? 2.363 -13.186 0.650 1.00 0.00 13 CYS A O 15
ATOM 9724 N N . ARG A 1 14 ? 4.268 -12.305 1.301 1.00 0.00 14 ARG A N 15
ATOM 9725 C CA . ARG A 1 14 ? 4.929 -13.651 1.346 1.00 0.00 14 ARG A CA 15
ATOM 9726 C C . ARG A 1 14 ? 4.048 -14.666 2.087 1.00 0.00 14 ARG A C 15
ATOM 9727 O O . ARG A 1 14 ? 3.993 -14.680 3.301 1.00 0.00 14 ARG A O 15
ATOM 9748 N N . GLY A 1 15 ? 3.361 -15.512 1.363 1.00 0.00 15 GLY A N 15
ATOM 9749 C CA . GLY A 1 15 ? 2.486 -16.523 2.026 1.00 0.00 15 GLY A CA 15
ATOM 9750 C C . GLY A 1 15 ? 1.655 -17.264 0.976 1.00 0.00 15 GLY A C 15
ATOM 9751 O O . GLY A 1 15 ? 1.881 -18.426 0.700 1.00 0.00 15 GLY A O 15
ATOM 9755 N N . CYS A 1 16 ? 0.687 -16.605 0.395 1.00 0.00 16 CYS A N 15
ATOM 9756 C CA . CYS A 1 16 ? -0.169 -17.267 -0.631 1.00 0.00 16 CYS A CA 15
ATOM 9757 C C . CYS A 1 16 ? 0.680 -17.767 -1.807 1.00 0.00 16 CYS A C 15
ATOM 9758 O O . CYS A 1 16 ? 1.886 -17.885 -1.708 1.00 0.00 16 CYS A O 15
ATOM 9765 N N . ARG A 1 17 ? 0.057 -18.068 -2.916 1.00 0.00 17 ARG A N 15
ATOM 9766 C CA . ARG A 1 17 ? 0.825 -18.566 -4.097 1.00 0.00 17 ARG A CA 15
ATOM 9767 C C . ARG A 1 17 ? 0.336 -17.881 -5.377 1.00 0.00 17 ARG A C 15
ATOM 9768 O O . ARG A 1 17 ? 0.106 -18.522 -6.385 1.00 0.00 17 ARG A O 15
ATOM 9789 N N . TYR A 1 18 ? 0.172 -16.586 -5.344 1.00 0.00 18 TYR A N 15
ATOM 9790 C CA . TYR A 1 18 ? -0.305 -15.861 -6.557 1.00 0.00 18 TYR A CA 15
ATOM 9791 C C . TYR A 1 18 ? 0.412 -14.515 -6.687 1.00 0.00 18 TYR A C 15
ATOM 9792 O O . TYR A 1 18 ? 1.513 -14.339 -6.205 1.00 0.00 18 TYR A O 15
ATOM 9810 N N . LYS A 1 19 ? -0.207 -13.568 -7.335 1.00 0.00 19 LYS A N 15
ATOM 9811 C CA . LYS A 1 19 ? 0.427 -12.229 -7.505 1.00 0.00 19 LYS A CA 15
ATOM 9812 C C . LYS A 1 19 ? 0.062 -11.330 -6.321 1.00 0.00 19 LYS A C 15
ATOM 9813 O O . LYS A 1 19 ? -1.000 -11.453 -5.746 1.00 0.00 19 LYS A O 15
ATOM 9832 N N . CYS A 1 20 ? 0.933 -10.431 -5.949 1.00 0.00 20 CYS A N 15
ATOM 9833 C CA . CYS A 1 20 ? 0.626 -9.534 -4.797 1.00 0.00 20 CYS A CA 15
ATOM 9834 C C . CYS A 1 20 ? 0.985 -8.083 -5.141 1.00 0.00 20 CYS A C 15
ATOM 9835 O O . CYS A 1 20 ? 1.910 -7.821 -5.884 1.00 0.00 20 CYS A O 15
ATOM 9842 N N . ARG A 1 21 ? 0.255 -7.141 -4.603 1.00 0.00 21 ARG A N 15
ATOM 9843 C CA . ARG A 1 21 ? 0.540 -5.704 -4.890 1.00 0.00 21 ARG A CA 15
ATOM 9844 C C . ARG A 1 21 ? -0.138 -4.831 -3.838 1.00 0.00 21 ARG A C 15
ATOM 9845 O O . ARG A 1 21 ? -1.116 -5.220 -3.232 1.00 0.00 21 ARG A O 15
ATOM 9866 N N . ALA A 1 22 ? 0.380 -3.660 -3.609 1.00 0.00 22 ALA A N 15
ATOM 9867 C CA . ALA A 1 22 ? -0.230 -2.768 -2.586 1.00 0.00 22 ALA A CA 15
ATOM 9868 C C . ALA A 1 22 ? -1.068 -1.679 -3.260 1.00 0.00 22 ALA A C 15
ATOM 9869 O O . ALA A 1 22 ? -0.715 -1.169 -4.305 1.00 0.00 22 ALA A O 15
ATOM 9876 N N . GLU A 1 23 ? -2.180 -1.325 -2.671 1.00 0.00 23 GLU A N 15
ATOM 9877 C CA . GLU A 1 23 ? -3.048 -0.274 -3.275 1.00 0.00 23 GLU A CA 15
ATOM 9878 C C . GLU A 1 23 ? -3.282 0.861 -2.279 1.00 0.00 23 GLU A C 15
ATOM 9879 O O . GLU A 1 23 ? -3.401 0.638 -1.089 1.00 0.00 23 GLU A O 15
ATOM 9891 N N . GLN A 1 24 ? -3.357 2.076 -2.755 1.00 0.00 24 GLN A N 15
ATOM 9892 C CA . GLN A 1 24 ? -3.593 3.222 -1.838 1.00 0.00 24 GLN A CA 15
ATOM 9893 C C . GLN A 1 24 ? -5.078 3.322 -1.498 1.00 0.00 24 GLN A C 15
ATOM 9894 O O . GLN A 1 24 ? -5.710 4.338 -1.710 1.00 0.00 24 GLN A O 15
ATOM 9908 N N . VAL A 1 25 ? -5.633 2.269 -0.966 1.00 0.00 25 VAL A N 15
ATOM 9909 C CA . VAL A 1 25 ? -7.081 2.277 -0.598 1.00 0.00 25 VAL A CA 15
ATOM 9910 C C . VAL A 1 25 ? -7.416 3.527 0.237 1.00 0.00 25 VAL A C 15
ATOM 9911 O O . VAL A 1 25 ? -7.036 3.622 1.387 1.00 0.00 25 VAL A O 15
ATOM 9924 N N . PRO A 1 26 ? -8.114 4.453 -0.374 1.00 0.00 26 PRO A N 15
ATOM 9925 C CA . PRO A 1 26 ? -8.489 5.703 0.330 1.00 0.00 26 PRO A CA 15
ATOM 9926 C C . PRO A 1 26 ? -9.623 5.447 1.321 1.00 0.0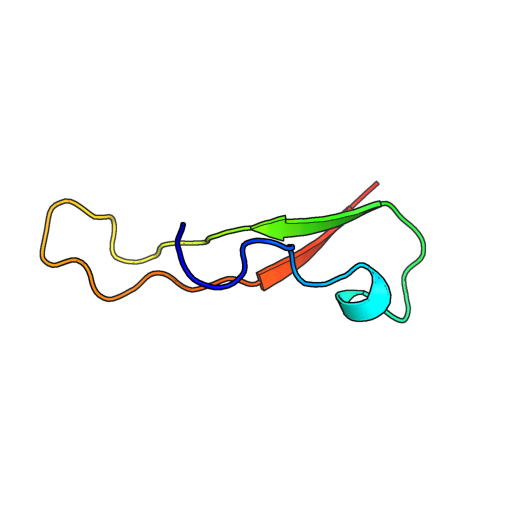0 26 PRO A C 15
ATOM 9927 O O . PRO A 1 26 ? -10.769 5.295 0.945 1.00 0.00 26 PRO A O 15
ATOM 9938 N N . VAL A 1 27 ? -9.311 5.407 2.586 1.00 0.00 27 VAL A N 15
ATOM 9939 C CA . VAL A 1 27 ? -10.366 5.170 3.610 1.00 0.00 27 VAL A CA 15
ATOM 9940 C C . VAL A 1 27 ? -10.134 6.081 4.816 1.00 0.00 27 VAL A C 15
ATOM 9941 O O . VAL A 1 27 ? -9.023 6.484 5.095 1.00 0.00 27 VAL A O 15
ATOM 9954 N N . GLU A 1 28 ? -11.178 6.406 5.533 1.00 0.00 28 GLU A N 15
ATOM 9955 C CA . GLU A 1 28 ? -11.034 7.295 6.728 1.00 0.00 28 GLU A CA 15
ATOM 9956 C C . GLU A 1 28 ? -10.461 8.655 6.317 1.00 0.00 28 GLU A C 15
ATOM 9957 O O . GLU A 1 28 ? -9.687 8.760 5.386 1.00 0.00 28 GLU A O 15
ATOM 9969 N N . GLY A 1 29 ? -10.838 9.700 7.005 1.00 0.00 29 GLY A N 15
ATOM 9970 C CA . GLY A 1 29 ? -10.318 11.054 6.659 1.00 0.00 29 GLY A CA 15
ATOM 9971 C C . GLY A 1 29 ? -10.836 11.466 5.280 1.00 0.00 29 GLY A C 15
ATOM 9972 O O . GLY A 1 29 ? -10.836 10.686 4.347 1.00 0.00 29 GLY A O 15
ATOM 9976 N N . ASN A 1 30 ? -11.277 12.689 5.144 1.00 0.00 30 ASN A N 15
ATOM 9977 C CA . ASN A 1 30 ? -11.795 13.163 3.828 1.00 0.00 30 ASN A CA 15
ATOM 9978 C C . ASN A 1 30 ? -12.121 14.655 3.896 1.00 0.00 30 ASN A C 15
ATOM 9979 O O . ASN A 1 30 ? -11.420 15.482 3.346 1.00 0.00 30 ASN A O 15
ATOM 9990 N N . ASP A 1 31 ? -13.181 15.000 4.568 1.00 0.00 31 ASP A N 15
ATOM 9991 C CA . ASP A 1 31 ? -13.569 16.436 4.684 1.00 0.00 31 ASP A CA 15
ATOM 9992 C C . ASP A 1 31 ? -12.403 17.268 5.237 1.00 0.00 31 ASP A C 15
ATOM 9993 O O . ASP A 1 31 ? -11.992 18.234 4.625 1.00 0.00 31 ASP A O 15
ATOM 10002 N N . PRO A 1 32 ? -11.901 16.866 6.381 1.00 0.00 32 PRO A N 15
ATOM 10003 C CA . PRO A 1 32 ? -10.770 17.595 7.005 1.00 0.00 32 PRO A CA 15
ATOM 10004 C C . PRO A 1 32 ? -9.476 17.338 6.225 1.00 0.00 32 PRO A C 15
ATOM 10005 O O . PRO A 1 32 ? -9.504 16.906 5.089 1.00 0.00 32 PRO A O 15
ATOM 10016 N N . ILE A 1 33 ? -8.345 17.602 6.825 1.00 0.00 33 ILE A N 15
ATOM 10017 C CA . ILE A 1 33 ? -7.047 17.376 6.116 1.00 0.00 33 ILE A CA 15
ATOM 10018 C C . ILE A 1 33 ? -6.980 15.952 5.551 1.00 0.00 33 ILE A C 15
ATOM 10019 O O . ILE A 1 33 ? -7.008 14.980 6.281 1.00 0.00 33 ILE A O 15
ATOM 10035 N N . ASN A 1 34 ? -6.893 15.827 4.253 1.00 0.00 34 ASN A N 15
ATOM 10036 C CA . ASN A 1 34 ? -6.824 14.471 3.629 1.00 0.00 34 ASN A CA 15
ATOM 10037 C C . ASN A 1 34 ? -5.432 13.862 3.838 1.00 0.00 34 ASN A C 15
ATOM 10038 O O . ASN A 1 34 ? -4.584 13.911 2.968 1.00 0.00 34 ASN A O 15
ATOM 10049 N N . SER A 1 35 ? -5.192 13.291 4.989 1.00 0.00 35 SER A N 15
ATOM 10050 C CA . SER A 1 35 ? -3.857 12.680 5.262 1.00 0.00 35 SER A CA 15
ATOM 10051 C C . SER A 1 35 ? -3.979 11.159 5.405 1.00 0.00 35 SER A C 15
ATOM 10052 O O . SER A 1 35 ? -3.008 10.436 5.288 1.00 0.00 35 SER A O 15
ATOM 10060 N N . ALA A 1 36 ? -5.164 10.672 5.662 1.00 0.00 36 ALA A N 15
ATOM 10061 C CA . ALA A 1 36 ? -5.360 9.201 5.816 1.00 0.00 36 ALA A CA 15
ATOM 10062 C C . ALA A 1 36 ? -4.987 8.471 4.522 1.00 0.00 36 ALA A C 15
ATOM 10063 O O . ALA A 1 36 ? -4.111 8.886 3.790 1.00 0.00 36 ALA A O 15
ATOM 10070 N N . TYR A 1 37 ? -5.653 7.384 4.240 1.00 0.00 37 TYR A N 15
ATOM 10071 C CA . TYR A 1 37 ? -5.362 6.599 2.995 1.00 0.00 37 TYR A CA 15
ATOM 10072 C C . TYR A 1 37 ? -3.965 5.977 3.084 1.00 0.00 37 TYR A C 15
ATOM 10073 O O . TYR A 1 37 ? -2.966 6.669 3.076 1.00 0.00 37 TYR A O 15
ATOM 10091 N N . HIS A 1 38 ? -3.890 4.674 3.172 1.00 0.00 38 HIS A N 15
ATOM 10092 C CA . HIS A 1 38 ? -2.566 4.002 3.267 1.00 0.00 38 HIS A CA 15
ATOM 10093 C C . HIS A 1 38 ? -2.405 2.978 2.140 1.00 0.00 38 HIS A C 15
ATOM 10094 O O . HIS A 1 38 ? -3.233 2.876 1.256 1.00 0.00 38 HIS A O 15
ATOM 10108 N N . TYR A 1 39 ? -1.344 2.217 2.170 1.00 0.00 39 TYR A N 15
ATOM 10109 C CA . TYR A 1 39 ? -1.119 1.193 1.107 1.00 0.00 39 TYR A CA 15
ATOM 10110 C C . TYR A 1 39 ? -1.134 -0.212 1.723 1.00 0.00 39 TYR A C 15
ATOM 10111 O O . TYR A 1 39 ? -0.324 -0.533 2.572 1.00 0.00 39 TYR A O 15
ATOM 10129 N N . ARG A 1 40 ? -2.045 -1.051 1.304 1.00 0.00 40 ARG A N 15
ATOM 10130 C CA . ARG A 1 40 ? -2.101 -2.435 1.870 1.00 0.00 40 ARG A CA 15
ATOM 10131 C C . ARG A 1 40 ? -1.740 -3.465 0.793 1.00 0.00 40 ARG A C 15
ATOM 10132 O O . ARG A 1 40 ? -2.287 -3.463 -0.291 1.00 0.00 40 ARG A O 15
ATOM 10153 N N . CYS A 1 41 ? -0.814 -4.343 1.084 1.00 0.00 41 CYS A N 15
ATOM 10154 C CA . CYS A 1 41 ? -0.410 -5.367 0.076 1.00 0.00 41 CYS A CA 15
ATOM 10155 C C . CYS A 1 41 ? -1.482 -6.455 -0.045 1.00 0.00 41 CYS A C 15
ATOM 10156 O O . CYS A 1 41 ? -1.756 -7.178 0.892 1.00 0.00 41 CYS A O 15
ATOM 10163 N N . VAL A 1 42 ? -2.090 -6.575 -1.199 1.00 0.00 42 VAL A N 15
ATOM 10164 C CA . VAL A 1 42 ? -3.143 -7.608 -1.393 1.00 0.00 42 VAL A CA 15
ATOM 10165 C C . VAL A 1 42 ? -2.636 -8.705 -2.336 1.00 0.00 42 VAL A C 15
ATOM 10166 O O . VAL A 1 42 ? -1.676 -8.516 -3.057 1.00 0.00 42 VAL A O 15
ATOM 10179 N N . CYS A 1 43 ? -3.267 -9.853 -2.333 1.00 0.00 43 CYS A N 15
ATOM 10180 C CA . CYS A 1 43 ? -2.810 -10.952 -3.223 1.00 0.00 43 CYS A CA 15
ATOM 10181 C C . CYS A 1 43 ? -3.866 -11.298 -4.277 1.00 0.00 43 CYS A C 15
ATOM 10182 O O . CYS A 1 43 ? -4.968 -11.699 -3.962 1.00 0.00 43 CYS A O 15
ATOM 10189 N N . HIS A 1 44 ? -3.514 -11.174 -5.527 1.00 0.00 44 HIS A N 15
ATOM 10190 C CA . HIS A 1 44 ? -4.463 -11.524 -6.620 1.00 0.00 44 HIS A CA 15
ATOM 10191 C C . HIS A 1 44 ? -3.802 -12.561 -7.529 1.00 0.00 44 HIS A C 15
ATOM 10192 O O . HIS A 1 44 ? -2.647 -12.893 -7.355 1.00 0.00 44 HIS A O 15
ATOM 10206 N N . ARG A 1 45 ? -4.514 -13.078 -8.488 1.00 0.00 45 ARG A N 15
ATOM 10207 C CA . ARG A 1 45 ? -3.907 -14.094 -9.390 1.00 0.00 45 ARG A CA 15
ATOM 10208 C C . ARG A 1 45 ? -3.202 -13.407 -10.562 1.00 0.00 45 ARG A C 15
ATOM 10209 O O . ARG A 1 45 ? -3.415 -12.219 -10.742 1.00 0.00 45 ARG A O 15
ATOM 10231 N N . ILE A 1 1 ? -0.124 12.980 2.145 1.00 0.00 1 ILE A N 16
ATOM 10232 C CA . ILE A 1 1 ? -0.841 11.972 1.308 1.00 0.00 1 ILE A CA 16
ATOM 10233 C C . ILE A 1 1 ? 0.166 11.036 0.633 1.00 0.00 1 ILE A C 16
ATOM 10234 O O . ILE A 1 1 ? 0.127 10.828 -0.564 1.00 0.00 1 ILE A O 16
ATOM 10252 N N . GLY A 1 2 ? 1.066 10.471 1.393 1.00 0.00 2 GLY A N 16
ATOM 10253 C CA . GLY A 1 2 ? 2.075 9.549 0.798 1.00 0.00 2 GLY A CA 16
ATOM 10254 C C . GLY A 1 2 ? 2.848 8.848 1.916 1.00 0.00 2 GLY A C 16
ATOM 10255 O O . GLY A 1 2 ? 2.945 9.345 3.022 1.00 0.00 2 GLY A O 16
ATOM 10259 N N . SER A 1 3 ? 3.399 7.697 1.638 1.00 0.00 3 SER A N 16
ATOM 10260 C CA . SER A 1 3 ? 4.167 6.962 2.686 1.00 0.00 3 SER A CA 16
ATOM 10261 C C . SER A 1 3 ? 4.961 5.814 2.056 1.00 0.00 3 SER A C 16
ATOM 10262 O O . SER A 1 3 ? 6.093 5.560 2.416 1.00 0.00 3 SER A O 16
ATOM 10270 N N . THR A 1 4 ? 4.373 5.117 1.120 1.00 0.00 4 THR A N 16
ATOM 10271 C CA . THR A 1 4 ? 5.091 3.982 0.468 1.00 0.00 4 THR A CA 16
ATOM 10272 C C . THR A 1 4 ? 5.389 4.310 -0.996 1.00 0.00 4 THR A C 16
ATOM 10273 O O . THR A 1 4 ? 5.286 5.444 -1.424 1.00 0.00 4 THR A O 16
ATOM 10284 N N . ALA A 1 5 ? 5.755 3.321 -1.770 1.00 0.00 5 ALA A N 16
ATOM 10285 C CA . ALA A 1 5 ? 6.059 3.559 -3.212 1.00 0.00 5 ALA A CA 16
ATOM 10286 C C . ALA A 1 5 ? 6.407 2.234 -3.904 1.00 0.00 5 ALA A C 16
ATOM 10287 O O . ALA A 1 5 ? 5.783 1.870 -4.881 1.00 0.00 5 ALA A O 16
ATOM 10294 N N . PRO A 1 6 ? 7.387 1.543 -3.371 1.00 0.00 6 PRO A N 16
ATOM 10295 C CA . PRO A 1 6 ? 7.798 0.243 -3.952 1.00 0.00 6 PRO A CA 16
ATOM 10296 C C . PRO A 1 6 ? 6.840 -0.865 -3.506 1.00 0.00 6 PRO A C 16
ATOM 10297 O O . PRO A 1 6 ? 7.264 -1.898 -3.026 1.00 0.00 6 PRO A O 16
ATOM 10308 N N . THR A 1 7 ? 5.552 -0.658 -3.658 1.00 0.00 7 THR A N 16
ATOM 10309 C CA . THR A 1 7 ? 4.561 -1.693 -3.240 1.00 0.00 7 THR A CA 16
ATOM 10310 C C . THR A 1 7 ? 4.933 -2.250 -1.867 1.00 0.00 7 THR A C 16
ATOM 10311 O O . THR A 1 7 ? 5.702 -1.659 -1.134 1.00 0.00 7 THR A O 16
ATOM 10322 N N . CYS A 1 8 ? 4.416 -3.393 -1.526 1.00 0.00 8 CYS A N 16
ATOM 10323 C CA . CYS A 1 8 ? 4.761 -3.997 -0.220 1.00 0.00 8 CYS A CA 16
ATOM 10324 C C . CYS A 1 8 ? 5.717 -5.172 -0.441 1.00 0.00 8 CYS A C 16
ATOM 10325 O O . CYS A 1 8 ? 5.991 -5.937 0.459 1.00 0.00 8 CYS A O 16
ATOM 10332 N N . THR A 1 9 ? 6.202 -5.322 -1.650 1.00 0.00 9 THR A N 16
ATOM 10333 C CA . THR A 1 9 ? 7.125 -6.448 -1.987 1.00 0.00 9 THR A CA 16
ATOM 10334 C C . THR A 1 9 ? 6.354 -7.752 -1.851 1.00 0.00 9 THR A C 16
ATOM 10335 O O . THR A 1 9 ? 5.846 -8.063 -0.800 1.00 0.00 9 THR A O 16
ATOM 10346 N N . TYR A 1 10 ? 6.230 -8.485 -2.925 1.00 0.00 10 TYR A N 16
ATOM 10347 C CA . TYR A 1 10 ? 5.447 -9.763 -2.916 1.00 0.00 10 TYR A CA 16
ATOM 10348 C C . TYR A 1 10 ? 5.550 -10.517 -1.578 1.00 0.00 10 TYR A C 16
ATOM 10349 O O . TYR A 1 10 ? 4.628 -11.202 -1.187 1.00 0.00 10 TYR A O 16
ATOM 10367 N N . ASN A 1 11 ? 6.637 -10.396 -0.863 1.00 0.00 11 ASN A N 16
ATOM 10368 C CA . ASN A 1 11 ? 6.733 -11.111 0.441 1.00 0.00 11 ASN A CA 16
ATOM 10369 C C . ASN A 1 11 ? 5.593 -10.645 1.338 1.00 0.00 11 ASN A C 16
ATOM 10370 O O . ASN A 1 11 ? 5.166 -11.341 2.237 1.00 0.00 11 ASN A O 16
ATOM 10381 N N . GLU A 1 12 ? 5.079 -9.474 1.072 1.00 0.00 12 GLU A N 16
ATOM 10382 C CA . GLU A 1 12 ? 3.944 -8.954 1.875 1.00 0.00 12 GLU A CA 16
ATOM 10383 C C . GLU A 1 12 ? 2.833 -10.008 1.921 1.00 0.00 12 GLU A C 16
ATOM 10384 O O . GLU A 1 12 ? 2.095 -10.113 2.883 1.00 0.00 12 GLU A O 16
ATOM 10396 N N . CYS A 1 13 ? 2.719 -10.785 0.879 1.00 0.00 13 CYS A N 16
ATOM 10397 C CA . CYS A 1 13 ? 1.670 -11.841 0.828 1.00 0.00 13 CYS A CA 16
ATOM 10398 C C . CYS A 1 13 ? 2.262 -13.207 1.204 1.00 0.00 13 CYS A C 16
ATOM 10399 O O . CYS A 1 13 ? 1.771 -14.237 0.786 1.00 0.00 13 CYS A O 16
ATOM 10406 N N . ARG A 1 14 ? 3.316 -13.222 1.979 1.00 0.00 14 ARG A N 16
ATOM 10407 C CA . ARG A 1 14 ? 3.949 -14.521 2.370 1.00 0.00 14 ARG A CA 16
ATOM 10408 C C . ARG A 1 14 ? 2.890 -15.518 2.862 1.00 0.00 14 ARG A C 16
ATOM 10409 O O . ARG A 1 14 ? 2.360 -15.390 3.949 1.00 0.00 14 ARG A O 16
ATOM 10430 N N . GLY A 1 15 ? 2.582 -16.507 2.064 1.00 0.00 15 GLY A N 16
ATOM 10431 C CA . GLY A 1 15 ? 1.560 -17.516 2.473 1.00 0.00 15 GLY A CA 16
ATOM 10432 C C . GLY A 1 15 ? 0.754 -17.952 1.245 1.00 0.00 15 GLY A C 16
ATOM 10433 O O . GLY A 1 15 ? 0.808 -19.092 0.828 1.00 0.00 15 GLY A O 16
ATOM 10437 N N . CYS A 1 16 ? 0.009 -17.049 0.666 1.00 0.00 16 CYS A N 16
ATOM 10438 C CA . CYS A 1 16 ? -0.806 -17.394 -0.536 1.00 0.00 16 CYS A CA 16
ATOM 10439 C C . CYS A 1 16 ? 0.097 -17.871 -1.680 1.00 0.00 16 CYS A C 16
ATOM 10440 O O . CYS A 1 16 ? 1.223 -18.278 -1.464 1.00 0.00 16 CYS A O 16
ATOM 10447 N N . ARG A 1 17 ? -0.387 -17.827 -2.895 1.00 0.00 17 ARG A N 16
ATOM 10448 C CA . ARG A 1 17 ? 0.446 -18.282 -4.049 1.00 0.00 17 ARG A CA 16
ATOM 10449 C C . ARG A 1 17 ? -0.043 -17.647 -5.358 1.00 0.00 17 ARG A C 16
ATOM 10450 O O . ARG A 1 17 ? -0.047 -18.278 -6.397 1.00 0.00 17 ARG A O 16
ATOM 10471 N N . TYR A 1 18 ? -0.449 -16.405 -5.318 1.00 0.00 18 TYR A N 16
ATOM 10472 C CA . TYR A 1 18 ? -0.933 -15.734 -6.563 1.00 0.00 18 TYR A CA 16
ATOM 10473 C C . TYR A 1 18 ? -0.163 -14.431 -6.796 1.00 0.00 18 TYR A C 16
ATOM 10474 O O . TYR A 1 18 ? 0.939 -14.255 -6.314 1.00 0.00 18 TYR A O 16
ATOM 10492 N N . LYS A 1 19 ? -0.742 -13.516 -7.526 1.00 0.00 19 LYS A N 16
ATOM 10493 C CA . LYS A 1 19 ? -0.056 -12.217 -7.788 1.00 0.00 19 LYS A CA 16
ATOM 10494 C C . LYS A 1 19 ? -0.092 -11.360 -6.523 1.00 0.00 19 LYS A C 16
ATOM 10495 O O . LYS A 1 19 ? -1.024 -11.435 -5.746 1.00 0.00 19 LYS A O 16
ATOM 10514 N N . CYS A 1 20 ? 0.915 -10.558 -6.298 1.00 0.00 20 CYS A N 16
ATOM 10515 C CA . CYS A 1 20 ? 0.929 -9.717 -5.063 1.00 0.00 20 CYS A CA 16
ATOM 10516 C C . CYS A 1 20 ? 1.259 -8.261 -5.403 1.00 0.00 20 CYS A C 16
ATOM 10517 O O . CYS A 1 20 ? 2.046 -7.980 -6.285 1.00 0.00 20 CYS A O 16
ATOM 10524 N N . ARG A 1 21 ? 0.659 -7.335 -4.702 1.00 0.00 21 ARG A N 16
ATOM 10525 C CA . ARG A 1 21 ? 0.928 -5.894 -4.968 1.00 0.00 21 ARG A CA 16
ATOM 10526 C C . ARG A 1 21 ? 0.394 -5.054 -3.812 1.00 0.00 21 ARG A C 16
ATOM 10527 O O . ARG A 1 21 ? -0.250 -5.559 -2.916 1.00 0.00 21 ARG A O 16
ATOM 10548 N N . ALA A 1 22 ? 0.652 -3.779 -3.824 1.00 0.00 22 ALA A N 16
ATOM 10549 C CA . ALA A 1 22 ? 0.152 -2.914 -2.722 1.00 0.00 22 ALA A CA 16
ATOM 10550 C C . ALA A 1 22 ? -0.370 -1.596 -3.296 1.00 0.00 22 ALA A C 16
ATOM 10551 O O . ALA A 1 22 ? 0.243 -1.002 -4.162 1.00 0.00 22 ALA A O 16
ATOM 10558 N N . GLU A 1 23 ? -1.501 -1.142 -2.830 1.00 0.00 23 GLU A N 16
ATOM 10559 C CA . GLU A 1 23 ? -2.066 0.131 -3.364 1.00 0.00 23 GLU A CA 16
ATOM 10560 C C . GLU A 1 23 ? -3.009 0.770 -2.342 1.00 0.00 23 GLU A C 16
ATOM 10561 O O . GLU A 1 23 ? -3.448 0.134 -1.404 1.00 0.00 23 GLU A O 16
ATOM 10573 N N . GLN A 1 24 ? -3.321 2.025 -2.521 1.00 0.00 24 GLN A N 16
ATOM 10574 C CA . GLN A 1 24 ? -4.235 2.717 -1.567 1.00 0.00 24 GLN A CA 16
ATOM 10575 C C . GLN A 1 24 ? -5.602 2.025 -1.549 1.00 0.00 24 GLN A C 16
ATOM 10576 O O . GLN A 1 24 ? -6.186 1.762 -2.582 1.00 0.00 24 GLN A O 16
ATOM 10590 N N . VAL A 1 25 ? -6.113 1.727 -0.384 1.00 0.00 25 VAL A N 16
ATOM 10591 C CA . VAL A 1 25 ? -7.440 1.049 -0.303 1.00 0.00 25 VAL A CA 16
ATOM 10592 C C . VAL A 1 25 ? -8.536 2.062 0.071 1.00 0.00 25 VAL A C 16
ATOM 10593 O O . VAL A 1 25 ? -8.541 2.592 1.163 1.00 0.00 25 VAL A O 16
ATOM 10606 N N . PRO A 1 26 ? -9.436 2.299 -0.854 1.00 0.00 26 PRO A N 16
ATOM 10607 C CA . PRO A 1 26 ? -10.540 3.259 -0.603 1.00 0.00 26 PRO A CA 16
ATOM 10608 C C . PRO A 1 26 ? -11.559 2.659 0.368 1.00 0.00 26 PRO A C 16
ATOM 10609 O O . PRO A 1 26 ? -12.205 1.672 0.075 1.00 0.00 26 PRO A O 16
ATOM 10620 N N . VAL A 1 27 ? -11.704 3.248 1.525 1.00 0.00 27 VAL A N 16
ATOM 10621 C CA . VAL A 1 27 ? -12.677 2.717 2.521 1.00 0.00 27 VAL A CA 16
ATOM 10622 C C . VAL A 1 27 ? -13.748 3.769 2.828 1.00 0.00 27 VAL A C 16
ATOM 10623 O O . VAL A 1 27 ? -14.880 3.659 2.398 1.00 0.00 27 VAL A O 16
ATOM 10636 N N . GLU A 1 28 ? -13.400 4.787 3.569 1.00 0.00 28 GLU A N 16
ATOM 10637 C CA . GLU A 1 28 ? -14.396 5.845 3.906 1.00 0.00 28 GLU A CA 16
ATOM 10638 C C . GLU A 1 28 ? -14.845 6.576 2.637 1.00 0.00 28 GLU A C 16
ATOM 10639 O O . GLU A 1 28 ? -14.071 7.263 2.000 1.00 0.00 28 GLU A O 16
ATOM 10651 N N . GLY A 1 29 ? -16.092 6.434 2.267 1.00 0.00 29 GLY A N 16
ATOM 10652 C CA . GLY A 1 29 ? -16.592 7.120 1.041 1.00 0.00 29 GLY A CA 16
ATOM 10653 C C . GLY A 1 29 ? -16.404 8.632 1.189 1.00 0.00 29 GLY A C 16
ATOM 10654 O O . GLY A 1 29 ? -15.609 9.238 0.498 1.00 0.00 29 GLY A O 16
ATOM 10658 N N . ASN A 1 30 ? -17.129 9.244 2.089 1.00 0.00 30 ASN A N 16
ATOM 10659 C CA . ASN A 1 30 ? -16.997 10.718 2.293 1.00 0.00 30 ASN A CA 16
ATOM 10660 C C . ASN A 1 30 ? -17.352 11.465 1.005 1.00 0.00 30 ASN A C 16
ATOM 10661 O O . ASN A 1 30 ? -16.515 11.686 0.153 1.00 0.00 30 ASN A O 16
ATOM 10672 N N . ASP A 1 31 ? -18.592 11.857 0.866 1.00 0.00 31 ASP A N 16
ATOM 10673 C CA . ASP A 1 31 ? -19.024 12.601 -0.360 1.00 0.00 31 ASP A CA 16
ATOM 10674 C C . ASP A 1 31 ? -18.027 13.723 -0.692 1.00 0.00 31 ASP A C 16
ATOM 10675 O O . ASP A 1 31 ? -17.531 13.796 -1.798 1.00 0.00 31 ASP A O 16
ATOM 10684 N N . PRO A 1 32 ? -17.760 14.561 0.281 1.00 0.00 32 PRO A N 16
ATOM 10685 C CA . PRO A 1 32 ? -16.805 15.677 0.074 1.00 0.00 32 PRO A CA 16
ATOM 10686 C C . PRO A 1 32 ? -15.377 15.135 -0.028 1.00 0.00 32 PRO A C 16
ATOM 10687 O O . PRO A 1 32 ? -15.168 13.982 -0.349 1.00 0.00 32 PRO A O 16
ATOM 10698 N N . ILE A 1 33 ? -14.395 15.959 0.234 1.00 0.00 33 ILE A N 16
ATOM 10699 C CA . ILE A 1 33 ? -12.972 15.499 0.147 1.00 0.00 33 ILE A CA 16
ATOM 10700 C C . ILE A 1 33 ? -12.803 14.120 0.799 1.00 0.00 33 ILE A C 16
ATOM 10701 O O . ILE A 1 33 ? -12.977 13.958 1.992 1.00 0.00 33 ILE A O 16
ATOM 10717 N N . ASN A 1 34 ? -12.473 13.125 0.021 1.00 0.00 34 ASN A N 16
ATOM 10718 C CA . ASN A 1 34 ? -12.298 11.757 0.587 1.00 0.00 34 ASN A CA 16
ATOM 10719 C C . ASN A 1 34 ? -10.866 11.264 0.357 1.00 0.00 34 ASN A C 16
ATOM 10720 O O . ASN A 1 34 ? -10.621 10.405 -0.466 1.00 0.00 34 ASN A O 16
ATOM 10731 N N . SER A 1 35 ? -9.922 11.801 1.081 1.00 0.00 35 SER A N 16
ATOM 10732 C CA . SER A 1 35 ? -8.506 11.364 0.909 1.00 0.00 35 SER A CA 16
ATOM 10733 C C . SER A 1 35 ? -8.055 10.542 2.122 1.00 0.00 35 SER A C 16
ATOM 10734 O O . SER A 1 35 ? -6.880 10.296 2.312 1.00 0.00 35 SER A O 16
ATOM 10742 N N . ALA A 1 36 ? -8.979 10.121 2.947 1.00 0.00 36 ALA A N 16
ATOM 10743 C CA . ALA A 1 36 ? -8.607 9.324 4.146 1.00 0.00 36 ALA A CA 16
ATOM 10744 C C . ALA A 1 36 ? -8.396 7.855 3.772 1.00 0.00 36 ALA A C 16
ATOM 10745 O O . ALA A 1 36 ? -9.167 6.992 4.146 1.00 0.00 36 ALA A O 16
ATOM 10752 N N . TYR A 1 37 ? -7.357 7.567 3.042 1.00 0.00 37 TYR A N 16
ATOM 10753 C CA . TYR A 1 37 ? -7.087 6.153 2.645 1.00 0.00 37 TYR A CA 16
ATOM 10754 C C . TYR A 1 37 ? -5.653 5.767 3.017 1.00 0.00 37 TYR A C 16
ATOM 10755 O O . TYR A 1 37 ? -4.802 6.614 3.212 1.00 0.00 37 TYR A O 16
ATOM 10773 N N . HIS A 1 38 ? -5.378 4.493 3.116 1.00 0.00 38 HIS A N 16
ATOM 10774 C CA . HIS A 1 38 ? -4.001 4.048 3.475 1.00 0.00 38 HIS A CA 16
ATOM 10775 C C . HIS A 1 38 ? -3.492 3.036 2.444 1.00 0.00 38 HIS A C 16
ATOM 10776 O O . HIS A 1 38 ? -4.229 2.577 1.596 1.00 0.00 38 HIS A O 16
ATOM 10790 N N . TYR A 1 39 ? -2.234 2.687 2.514 1.00 0.00 39 TYR A N 16
ATOM 10791 C CA . TYR A 1 39 ? -1.677 1.705 1.538 1.00 0.00 39 TYR A CA 16
ATOM 10792 C C . TYR A 1 39 ? -1.657 0.303 2.153 1.00 0.00 39 TYR A C 16
ATOM 10793 O O . TYR A 1 39 ? -1.348 0.130 3.316 1.00 0.00 39 TYR A O 16
ATOM 10811 N N . ARG A 1 40 ? -1.983 -0.696 1.380 1.00 0.00 40 ARG A N 16
ATOM 10812 C CA . ARG A 1 40 ? -1.984 -2.089 1.914 1.00 0.00 40 ARG A CA 16
ATOM 10813 C C . ARG A 1 40 ? -1.444 -3.053 0.856 1.00 0.00 40 ARG A C 16
ATOM 10814 O O . ARG A 1 40 ? -1.288 -2.697 -0.294 1.00 0.00 40 ARG A O 16
ATOM 10835 N N . CYS A 1 41 ? -1.164 -4.271 1.235 1.00 0.00 41 CYS A N 16
ATOM 10836 C CA . CYS A 1 41 ? -0.638 -5.260 0.253 1.00 0.00 41 CYS A CA 16
ATOM 10837 C C . CYS A 1 41 ? -1.727 -6.292 -0.060 1.00 0.00 41 CYS A C 16
ATOM 10838 O O . CYS A 1 41 ? -2.350 -6.834 0.831 1.00 0.00 41 CYS A O 16
ATOM 10845 N N . VAL A 1 42 ? -1.975 -6.555 -1.318 1.00 0.00 42 VAL A N 16
ATOM 10846 C CA . VAL A 1 42 ? -3.035 -7.529 -1.679 1.00 0.00 42 VAL A CA 16
ATOM 10847 C C . VAL A 1 42 ? -2.461 -8.684 -2.503 1.00 0.00 42 VAL A C 16
ATOM 10848 O O . VAL A 1 42 ? -1.455 -8.547 -3.172 1.00 0.00 42 VAL A O 16
ATOM 10861 N N . CYS A 1 43 ? -3.110 -9.817 -2.469 1.00 0.00 43 CYS A N 16
ATOM 10862 C CA . CYS A 1 43 ? -2.632 -10.981 -3.252 1.00 0.00 43 CYS A CA 16
ATOM 10863 C C . CYS A 1 43 ? -3.778 -11.550 -4.093 1.00 0.00 43 CYS A C 16
ATOM 10864 O O . CYS A 1 43 ? -4.593 -12.310 -3.610 1.00 0.00 43 CYS A O 16
ATOM 10871 N N . HIS A 1 44 ? -3.846 -11.186 -5.344 1.00 0.00 44 HIS A N 16
ATOM 10872 C CA . HIS A 1 44 ? -4.942 -11.706 -6.214 1.00 0.00 44 HIS A CA 16
ATOM 10873 C C . HIS A 1 44 ? -4.360 -12.595 -7.315 1.00 0.00 44 HIS A C 16
ATOM 10874 O O . HIS A 1 44 ? -3.161 -12.714 -7.457 1.00 0.00 44 HIS A O 16
ATOM 10888 N N . ARG A 1 45 ? -5.201 -13.222 -8.090 1.00 0.00 45 ARG A N 16
ATOM 10889 C CA . ARG A 1 45 ? -4.700 -14.104 -9.178 1.00 0.00 45 ARG A CA 16
ATOM 10890 C C . ARG A 1 45 ? -4.374 -13.276 -10.424 1.00 0.00 45 ARG A C 16
ATOM 10891 O O . ARG A 1 45 ? -4.008 -13.868 -11.426 1.00 0.00 45 ARG A O 16
ATOM 10913 N N . ILE A 1 1 ? 5.185 11.355 -8.389 1.00 0.00 1 ILE A N 17
ATOM 10914 C CA . ILE A 1 1 ? 6.208 10.904 -7.401 1.00 0.00 1 ILE A CA 17
ATOM 10915 C C . ILE A 1 1 ? 7.276 10.056 -8.099 1.00 0.00 1 ILE A C 17
ATOM 10916 O O . ILE A 1 1 ? 7.555 8.941 -7.701 1.00 0.00 1 ILE A O 17
ATOM 10934 N N . GLY A 1 2 ? 7.876 10.578 -9.136 1.00 0.00 2 GLY A N 17
ATOM 10935 C CA . GLY A 1 2 ? 8.925 9.804 -9.860 1.00 0.00 2 GLY A CA 17
ATOM 10936 C C . GLY A 1 2 ? 8.307 8.536 -10.454 1.00 0.00 2 GLY A C 17
ATOM 10937 O O . GLY A 1 2 ? 7.687 8.567 -11.499 1.00 0.00 2 GLY A O 17
ATOM 10941 N N . SER A 1 3 ? 8.473 7.421 -9.795 1.00 0.00 3 SER A N 17
ATOM 10942 C CA . SER A 1 3 ? 7.896 6.148 -10.319 1.00 0.00 3 SER A CA 17
ATOM 10943 C C . SER A 1 3 ? 6.713 5.710 -9.451 1.00 0.00 3 SER A C 17
ATOM 10944 O O . SER A 1 3 ? 6.141 6.498 -8.723 1.00 0.00 3 SER A O 17
ATOM 10952 N N . THR A 1 4 ? 6.344 4.460 -9.524 1.00 0.00 4 THR A N 17
ATOM 10953 C CA . THR A 1 4 ? 5.198 3.970 -8.703 1.00 0.00 4 THR A CA 17
ATOM 10954 C C . THR A 1 4 ? 5.605 3.867 -7.231 1.00 0.00 4 THR A C 17
ATOM 10955 O O . THR A 1 4 ? 6.771 3.928 -6.893 1.00 0.00 4 THR A O 17
ATOM 10966 N N . ALA A 1 5 ? 4.649 3.706 -6.355 1.00 0.00 5 ALA A N 17
ATOM 10967 C CA . ALA A 1 5 ? 4.971 3.593 -4.902 1.00 0.00 5 ALA A CA 17
ATOM 10968 C C . ALA A 1 5 ? 5.964 2.451 -4.666 1.00 0.00 5 ALA A C 17
ATOM 10969 O O . ALA A 1 5 ? 6.285 1.716 -5.577 1.00 0.00 5 ALA A O 17
ATOM 10976 N N . PRO A 1 6 ? 6.410 2.327 -3.441 1.00 0.00 6 PRO A N 17
ATOM 10977 C CA . PRO A 1 6 ? 7.362 1.244 -3.094 1.00 0.00 6 PRO A CA 17
ATOM 10978 C C . PRO A 1 6 ? 6.657 -0.108 -3.183 1.00 0.00 6 PRO A C 17
ATOM 10979 O O . PRO A 1 6 ? 7.285 -1.146 -3.160 1.00 0.00 6 PRO A O 17
ATOM 10990 N N . THR A 1 7 ? 5.350 -0.093 -3.310 1.00 0.00 7 THR A N 17
ATOM 10991 C CA . THR A 1 7 ? 4.566 -1.352 -3.424 1.00 0.00 7 THR A CA 17
ATOM 10992 C C . THR A 1 7 ? 4.941 -2.344 -2.330 1.00 0.00 7 THR A C 17
ATOM 10993 O O . THR A 1 7 ? 6.095 -2.661 -2.123 1.00 0.00 7 THR A O 17
ATOM 11004 N N . CYS A 1 8 ? 3.967 -2.861 -1.646 1.00 0.00 8 CYS A N 17
ATOM 11005 C CA . CYS A 1 8 ? 4.266 -3.857 -0.589 1.00 0.00 8 CYS A CA 17
ATOM 11006 C C . CYS A 1 8 ? 4.999 -5.023 -1.230 1.00 0.00 8 CYS A C 17
ATOM 11007 O O . CYS A 1 8 ? 4.389 -5.882 -1.837 1.00 0.00 8 CYS A O 17
ATOM 11014 N N . THR A 1 9 ? 6.302 -5.047 -1.126 1.00 0.00 9 THR A N 17
ATOM 11015 C CA . THR A 1 9 ? 7.089 -6.147 -1.757 1.00 0.00 9 THR A CA 17
ATOM 11016 C C . THR A 1 9 ? 6.297 -7.457 -1.713 1.00 0.00 9 THR A C 17
ATOM 11017 O O . THR A 1 9 ? 5.788 -7.850 -0.685 1.00 0.00 9 THR A O 17
ATOM 11028 N N . TYR A 1 10 ? 6.170 -8.107 -2.835 1.00 0.00 10 TYR A N 17
ATOM 11029 C CA . TYR A 1 10 ? 5.391 -9.384 -2.909 1.00 0.00 10 TYR A CA 17
ATOM 11030 C C . TYR A 1 10 ? 5.655 -10.283 -1.689 1.00 0.00 10 TYR A C 17
ATOM 11031 O O . TYR A 1 10 ? 4.809 -11.058 -1.297 1.00 0.00 10 TYR A O 17
ATOM 11049 N N . ASN A 1 11 ? 6.811 -10.198 -1.089 1.00 0.00 11 ASN A N 17
ATOM 11050 C CA . ASN A 1 11 ? 7.091 -11.063 0.090 1.00 0.00 11 ASN A CA 17
ATOM 11051 C C . ASN A 1 11 ? 6.152 -10.699 1.234 1.00 0.00 11 ASN A C 17
ATOM 11052 O O . ASN A 1 11 ? 5.964 -11.462 2.160 1.00 0.00 11 ASN A O 17
ATOM 11063 N N . GLU A 1 12 ? 5.543 -9.546 1.171 1.00 0.00 12 GLU A N 17
ATOM 11064 C CA . GLU A 1 12 ? 4.603 -9.156 2.250 1.00 0.00 12 GLU A CA 17
ATOM 11065 C C . GLU A 1 12 ? 3.493 -10.207 2.340 1.00 0.00 12 GLU A C 17
ATOM 11066 O O . GLU A 1 12 ? 2.977 -10.502 3.400 1.00 0.00 12 GLU A O 17
ATOM 11078 N N . CYS A 1 13 ? 3.135 -10.773 1.218 1.00 0.00 13 CYS A N 17
ATOM 11079 C CA . CYS A 1 13 ? 2.069 -11.811 1.190 1.00 0.00 13 CYS A CA 17
ATOM 11080 C C . CYS A 1 13 ? 2.676 -13.217 1.331 1.00 0.00 13 CYS A C 17
ATOM 11081 O O . CYS A 1 13 ? 2.081 -14.195 0.923 1.00 0.00 13 CYS A O 17
ATOM 11088 N N . ARG A 1 14 ? 3.858 -13.323 1.885 1.00 0.00 14 ARG A N 17
ATOM 11089 C CA . ARG A 1 14 ? 4.508 -14.665 2.031 1.00 0.00 14 ARG A CA 17
ATOM 11090 C C . ARG A 1 14 ? 3.518 -15.698 2.583 1.00 0.00 14 ARG A C 17
ATOM 11091 O O . ARG A 1 14 ? 3.135 -15.653 3.736 1.00 0.00 14 ARG A O 17
ATOM 11112 N N . GLY A 1 15 ? 3.104 -16.626 1.761 1.00 0.00 15 GLY A N 17
ATOM 11113 C CA . GLY A 1 15 ? 2.139 -17.666 2.222 1.00 0.00 15 GLY A CA 17
ATOM 11114 C C . GLY A 1 15 ? 1.244 -18.085 1.053 1.00 0.00 15 GLY A C 17
ATOM 11115 O O . GLY A 1 15 ? 1.244 -19.225 0.634 1.00 0.00 15 GLY A O 17
ATOM 11119 N N . CYS A 1 16 ? 0.480 -17.165 0.524 1.00 0.00 16 CYS A N 17
ATOM 11120 C CA . CYS A 1 16 ? -0.420 -17.494 -0.618 1.00 0.00 16 CYS A CA 17
ATOM 11121 C C . CYS A 1 16 ? 0.393 -17.982 -1.824 1.00 0.00 16 CYS A C 17
ATOM 11122 O O . CYS A 1 16 ? 1.591 -18.175 -1.738 1.00 0.00 16 CYS A O 17
ATOM 11129 N N . ARG A 1 17 ? -0.251 -18.187 -2.945 1.00 0.00 17 ARG A N 17
ATOM 11130 C CA . ARG A 1 17 ? 0.482 -18.669 -4.157 1.00 0.00 17 ARG A CA 17
ATOM 11131 C C . ARG A 1 17 ? -0.035 -17.960 -5.414 1.00 0.00 17 ARG A C 17
ATOM 11132 O O . ARG A 1 17 ? -0.445 -18.594 -6.367 1.00 0.00 17 ARG A O 17
ATOM 11153 N N . TYR A 1 18 ? -0.028 -16.653 -5.426 1.00 0.00 18 TYR A N 17
ATOM 11154 C CA . TYR A 1 18 ? -0.528 -15.918 -6.628 1.00 0.00 18 TYR A CA 17
ATOM 11155 C C . TYR A 1 18 ? 0.231 -14.602 -6.811 1.00 0.00 18 TYR A C 17
ATOM 11156 O O . TYR A 1 18 ? 1.346 -14.447 -6.353 1.00 0.00 18 TYR A O 17
ATOM 11174 N N . LYS A 1 19 ? -0.368 -13.654 -7.481 1.00 0.00 19 LYS A N 17
ATOM 11175 C CA . LYS A 1 19 ? 0.310 -12.342 -7.702 1.00 0.00 19 LYS A CA 17
ATOM 11176 C C . LYS A 1 19 ? 0.079 -11.437 -6.491 1.00 0.00 19 LYS A C 17
ATOM 11177 O O . LYS A 1 19 ? -0.900 -11.578 -5.783 1.00 0.00 19 LYS A O 17
ATOM 11196 N N . CYS A 1 20 ? 0.973 -10.519 -6.232 1.00 0.00 20 CYS A N 17
ATOM 11197 C CA . CYS A 1 20 ? 0.791 -9.627 -5.048 1.00 0.00 20 CYS A CA 17
ATOM 11198 C C . CYS A 1 20 ? 1.068 -8.167 -5.413 1.00 0.00 20 CYS A C 17
ATOM 11199 O O . CYS A 1 20 ? 1.888 -7.867 -6.258 1.00 0.00 20 CYS A O 17
ATOM 11206 N N . ARG A 1 21 ? 0.383 -7.260 -4.770 1.00 0.00 21 ARG A N 17
ATOM 11207 C CA . ARG A 1 21 ? 0.584 -5.810 -5.050 1.00 0.00 21 ARG A CA 17
ATOM 11208 C C . ARG A 1 21 ? -0.067 -5.000 -3.937 1.00 0.00 21 ARG A C 17
ATOM 11209 O O . ARG A 1 21 ? -0.725 -5.541 -3.071 1.00 0.00 21 ARG A O 17
ATOM 11230 N N . ALA A 1 22 ? 0.109 -3.714 -3.947 1.00 0.00 22 ALA A N 17
ATOM 11231 C CA . ALA A 1 22 ? -0.507 -2.886 -2.881 1.00 0.00 22 ALA A CA 17
ATOM 11232 C C . ALA A 1 22 ? -1.133 -1.633 -3.491 1.00 0.00 22 ALA A C 17
ATOM 11233 O O . ALA A 1 22 ? -0.733 -1.181 -4.546 1.00 0.00 22 ALA A O 17
ATOM 11240 N N . GLU A 1 23 ? -2.122 -1.078 -2.846 1.00 0.00 23 GLU A N 17
ATOM 11241 C CA . GLU A 1 23 ? -2.784 0.135 -3.407 1.00 0.00 23 GLU A CA 17
ATOM 11242 C C . GLU A 1 23 ? -3.074 1.156 -2.306 1.00 0.00 23 GLU A C 17
ATOM 11243 O O . GLU A 1 23 ? -3.385 0.803 -1.185 1.00 0.00 23 GLU A O 17
ATOM 11255 N N . GLN A 1 24 ? -2.991 2.421 -2.624 1.00 0.00 24 GLN A N 17
ATOM 11256 C CA . GLN A 1 24 ? -3.280 3.465 -1.605 1.00 0.00 24 GLN A CA 17
ATOM 11257 C C . GLN A 1 24 ? -4.789 3.625 -1.451 1.00 0.00 24 GLN A C 17
ATOM 11258 O O . GLN A 1 24 ? -5.340 4.688 -1.660 1.00 0.00 24 GLN A O 17
ATOM 11272 N N . VAL A 1 25 ? -5.454 2.566 -1.087 1.00 0.00 25 VAL A N 17
ATOM 11273 C CA . VAL A 1 25 ? -6.935 2.618 -0.911 1.00 0.00 25 VAL A CA 17
ATOM 11274 C C . VAL A 1 25 ? -7.339 3.832 -0.058 1.00 0.00 25 VAL A C 17
ATOM 11275 O O . VAL A 1 25 ? -7.147 3.834 1.141 1.00 0.00 25 VAL A O 17
ATOM 11288 N N . PRO A 1 26 ? -7.884 4.832 -0.710 1.00 0.00 26 PRO A N 17
ATOM 11289 C CA . PRO A 1 26 ? -8.310 6.057 0.003 1.00 0.00 26 PRO A CA 17
ATOM 11290 C C . PRO A 1 26 ? -9.662 5.839 0.689 1.00 0.00 26 PRO A C 17
ATOM 11291 O O . PRO A 1 26 ? -10.526 5.153 0.175 1.00 0.00 26 PRO A O 17
ATOM 11302 N N . VAL A 1 27 ? -9.853 6.423 1.841 1.00 0.00 27 VAL A N 17
ATOM 11303 C CA . VAL A 1 27 ? -11.148 6.261 2.561 1.00 0.00 27 VAL A CA 17
ATOM 11304 C C . VAL A 1 27 ? -11.806 7.630 2.754 1.00 0.00 27 VAL A C 17
ATOM 11305 O O . VAL A 1 27 ? -12.997 7.789 2.577 1.00 0.00 27 VAL A O 17
ATOM 11318 N N . GLU A 1 28 ? -11.033 8.620 3.116 1.00 0.00 28 GLU A N 17
ATOM 11319 C CA . GLU A 1 28 ? -11.598 9.978 3.322 1.00 0.00 28 GLU A CA 17
ATOM 11320 C C . GLU A 1 28 ? -11.489 10.801 2.035 1.00 0.00 28 GLU A C 17
ATOM 11321 O O . GLU A 1 28 ? -11.092 11.949 2.053 1.00 0.00 28 GLU A O 17
ATOM 11333 N N . GLY A 1 29 ? -11.839 10.220 0.919 1.00 0.00 29 GLY A N 17
ATOM 11334 C CA . GLY A 1 29 ? -11.756 10.964 -0.373 1.00 0.00 29 GLY A CA 17
ATOM 11335 C C . GLY A 1 29 ? -10.306 11.381 -0.633 1.00 0.00 29 GLY A C 17
ATOM 11336 O O . GLY A 1 29 ? -9.388 10.603 -0.466 1.00 0.00 29 GLY A O 17
ATOM 11340 N N . ASN A 1 30 ? -10.093 12.607 -1.037 1.00 0.00 30 ASN A N 17
ATOM 11341 C CA . ASN A 1 30 ? -8.703 13.079 -1.304 1.00 0.00 30 ASN A CA 17
ATOM 11342 C C . ASN A 1 30 ? -8.699 14.582 -1.607 1.00 0.00 30 ASN A C 17
ATOM 11343 O O . ASN A 1 30 ? -7.854 15.076 -2.330 1.00 0.00 30 ASN A O 17
ATOM 11354 N N . ASP A 1 31 ? -9.638 15.311 -1.065 1.00 0.00 31 ASP A N 17
ATOM 11355 C CA . ASP A 1 31 ? -9.694 16.776 -1.322 1.00 0.00 31 ASP A CA 17
ATOM 11356 C C . ASP A 1 31 ? -8.685 17.528 -0.441 1.00 0.00 31 ASP A C 17
ATOM 11357 O O . ASP A 1 31 ? -7.873 18.280 -0.943 1.00 0.00 31 ASP A O 17
ATOM 11366 N N . PRO A 1 32 ? -8.770 17.313 0.851 1.00 0.00 32 PRO A N 17
ATOM 11367 C CA . PRO A 1 32 ? -7.850 17.999 1.791 1.00 0.00 32 PRO A CA 17
ATOM 11368 C C . PRO A 1 32 ? -6.444 17.392 1.716 1.00 0.00 32 PRO A C 17
ATOM 11369 O O . PRO A 1 32 ? -6.110 16.688 0.783 1.00 0.00 32 PRO A O 17
ATOM 11380 N N . ILE A 1 33 ? -5.619 17.666 2.694 1.00 0.00 33 ILE A N 17
ATOM 11381 C CA . ILE A 1 33 ? -4.227 17.116 2.689 1.00 0.00 33 ILE A CA 17
ATOM 11382 C C . ILE A 1 33 ? -4.246 15.600 2.455 1.00 0.00 33 ILE A C 17
ATOM 11383 O O . ILE A 1 33 ? -5.279 14.963 2.533 1.00 0.00 33 ILE A O 17
ATOM 11399 N N . ASN A 1 34 ? -3.110 15.023 2.164 1.00 0.00 34 ASN A N 17
ATOM 11400 C CA . ASN A 1 34 ? -3.058 13.551 1.921 1.00 0.00 34 ASN A CA 17
ATOM 11401 C C . ASN A 1 34 ? -2.635 12.813 3.194 1.00 0.00 34 ASN A C 17
ATOM 11402 O O . ASN A 1 34 ? -2.008 11.772 3.138 1.00 0.00 34 ASN A O 17
ATOM 11413 N N . SER A 1 35 ? -2.977 13.339 4.340 1.00 0.00 35 SER A N 17
ATOM 11414 C CA . SER A 1 35 ? -2.596 12.663 5.617 1.00 0.00 35 SER A CA 17
ATOM 11415 C C . SER A 1 35 ? -3.216 11.264 5.674 1.00 0.00 35 SER A C 17
ATOM 11416 O O . SER A 1 35 ? -2.524 10.273 5.802 1.00 0.00 35 SER A O 17
ATOM 11424 N N . ALA A 1 36 ? -4.516 11.180 5.579 1.00 0.00 36 ALA A N 17
ATOM 11425 C CA . ALA A 1 36 ? -5.190 9.851 5.623 1.00 0.00 36 ALA A CA 17
ATOM 11426 C C . ALA A 1 36 ? -4.732 8.986 4.446 1.00 0.00 36 ALA A C 17
ATOM 11427 O O . ALA A 1 36 ? -3.662 9.174 3.902 1.00 0.00 36 ALA A O 17
ATOM 11434 N N . TYR A 1 37 ? -5.543 8.040 4.051 1.00 0.00 37 TYR A N 17
ATOM 11435 C CA . TYR A 1 37 ? -5.177 7.149 2.904 1.00 0.00 37 TYR A CA 17
ATOM 11436 C C . TYR A 1 37 ? -3.946 6.311 3.258 1.00 0.00 37 TYR A C 17
ATOM 11437 O O . TYR A 1 37 ? -2.886 6.836 3.537 1.00 0.00 37 TYR A O 17
ATOM 11455 N N . HIS A 1 38 ? -4.080 5.010 3.249 1.00 0.00 38 HIS A N 17
ATOM 11456 C CA . HIS A 1 38 ? -2.924 4.135 3.586 1.00 0.00 38 HIS A CA 17
ATOM 11457 C C . HIS A 1 38 ? -2.655 3.149 2.449 1.00 0.00 38 HIS A C 17
ATOM 11458 O O . HIS A 1 38 ? -3.385 3.088 1.479 1.00 0.00 38 HIS A O 17
ATOM 11472 N N . TYR A 1 39 ? -1.615 2.372 2.570 1.00 0.00 39 TYR A N 17
ATOM 11473 C CA . TYR A 1 39 ? -1.292 1.377 1.507 1.00 0.00 39 TYR A CA 17
ATOM 11474 C C . TYR A 1 39 ? -1.501 -0.040 2.050 1.00 0.00 39 TYR A C 17
ATOM 11475 O O . TYR A 1 39 ? -1.046 -0.376 3.126 1.00 0.00 39 TYR A O 17
ATOM 11493 N N . ARG A 1 40 ? -2.185 -0.872 1.313 1.00 0.00 40 ARG A N 17
ATOM 11494 C CA . ARG A 1 40 ? -2.426 -2.269 1.787 1.00 0.00 40 ARG A CA 17
ATOM 11495 C C . ARG A 1 40 ? -1.818 -3.270 0.802 1.00 0.00 40 ARG A C 17
ATOM 11496 O O . ARG A 1 40 ? -1.808 -3.047 -0.392 1.00 0.00 40 ARG A O 17
ATOM 11517 N N . CYS A 1 41 ? -1.308 -4.370 1.297 1.00 0.00 41 CYS A N 17
ATOM 11518 C CA . CYS A 1 41 ? -0.691 -5.390 0.402 1.00 0.00 41 CYS A CA 17
ATOM 11519 C C . CYS A 1 41 ? -1.714 -6.491 0.102 1.00 0.00 41 CYS A C 17
ATOM 11520 O O . CYS A 1 41 ? -2.255 -7.103 1.004 1.00 0.00 41 CYS A O 17
ATOM 11527 N N . VAL A 1 42 ? -2.000 -6.744 -1.151 1.00 0.00 42 VAL A N 17
ATOM 11528 C CA . VAL A 1 42 ? -2.999 -7.792 -1.484 1.00 0.00 42 VAL A CA 17
ATOM 11529 C C . VAL A 1 42 ? -2.395 -8.864 -2.394 1.00 0.00 42 VAL A C 17
ATOM 11530 O O . VAL A 1 42 ? -1.463 -8.617 -3.134 1.00 0.00 42 VAL A O 17
ATOM 11543 N N . CYS A 1 43 ? -2.931 -10.054 -2.341 1.00 0.00 43 CYS A N 17
ATOM 11544 C CA . CYS A 1 43 ? -2.417 -11.153 -3.191 1.00 0.00 43 CYS A CA 17
ATOM 11545 C C . CYS A 1 43 ? -3.529 -11.691 -4.097 1.00 0.00 43 CYS A C 17
ATOM 11546 O O . CYS A 1 43 ? -4.360 -12.472 -3.676 1.00 0.00 43 CYS A O 17
ATOM 11553 N N . HIS A 1 44 ? -3.547 -11.284 -5.337 1.00 0.00 44 HIS A N 17
ATOM 11554 C CA . HIS A 1 44 ? -4.602 -11.779 -6.270 1.00 0.00 44 HIS A CA 17
ATOM 11555 C C . HIS A 1 44 ? -3.963 -12.607 -7.386 1.00 0.00 44 HIS A C 17
ATOM 11556 O O . HIS A 1 44 ? -2.757 -12.701 -7.488 1.00 0.00 44 HIS A O 17
ATOM 11570 N N . ARG A 1 45 ? -4.764 -13.210 -8.221 1.00 0.00 45 ARG A N 17
ATOM 11571 C CA . ARG A 1 45 ? -4.207 -14.032 -9.328 1.00 0.00 45 ARG A CA 17
ATOM 11572 C C . ARG A 1 45 ? -3.800 -13.134 -10.500 1.00 0.00 45 ARG A C 17
ATOM 11573 O O . ARG A 1 45 ? -4.097 -11.952 -10.446 1.00 0.00 45 ARG A O 17
ATOM 11595 N N . ILE A 1 1 ? 4.083 5.367 -11.858 1.00 0.00 1 ILE A N 18
ATOM 11596 C CA . ILE A 1 1 ? 4.498 5.397 -10.424 1.00 0.00 1 ILE A CA 18
ATOM 11597 C C . ILE A 1 1 ? 4.364 6.817 -9.867 1.00 0.00 1 ILE A C 18
ATOM 11598 O O . ILE A 1 1 ? 3.843 7.701 -10.517 1.00 0.00 1 ILE A O 18
ATOM 11616 N N . GLY A 1 2 ? 4.832 7.039 -8.668 1.00 0.00 2 GLY A N 18
ATOM 11617 C CA . GLY A 1 2 ? 4.732 8.400 -8.067 1.00 0.00 2 GLY A CA 18
ATOM 11618 C C . GLY A 1 2 ? 3.818 8.353 -6.841 1.00 0.00 2 GLY A C 18
ATOM 11619 O O . GLY A 1 2 ? 3.030 7.441 -6.679 1.00 0.00 2 GLY A O 18
ATOM 11623 N N . SER A 1 3 ? 3.915 9.330 -5.975 1.00 0.00 3 SER A N 18
ATOM 11624 C CA . SER A 1 3 ? 3.051 9.346 -4.753 1.00 0.00 3 SER A CA 18
ATOM 11625 C C . SER A 1 3 ? 3.156 8.012 -4.006 1.00 0.00 3 SER A C 18
ATOM 11626 O O . SER A 1 3 ? 2.330 7.135 -4.169 1.00 0.00 3 SER A O 18
ATOM 11634 N N . THR A 1 4 ? 4.167 7.856 -3.191 1.00 0.00 4 THR A N 18
ATOM 11635 C CA . THR A 1 4 ? 4.337 6.581 -2.427 1.00 0.00 4 THR A CA 18
ATOM 11636 C C . THR A 1 4 ? 4.308 5.377 -3.374 1.00 0.00 4 THR A C 18
ATOM 11637 O O . THR A 1 4 ? 3.256 4.905 -3.760 1.00 0.00 4 THR A O 18
ATOM 11648 N N . ALA A 1 5 ? 5.453 4.870 -3.742 1.00 0.00 5 ALA A N 18
ATOM 11649 C CA . ALA A 1 5 ? 5.481 3.693 -4.652 1.00 0.00 5 ALA A CA 18
ATOM 11650 C C . ALA A 1 5 ? 6.180 2.474 -4.010 1.00 0.00 5 ALA A C 18
ATOM 11651 O O . ALA A 1 5 ? 6.590 1.578 -4.722 1.00 0.00 5 ALA A O 18
ATOM 11658 N N . PRO A 1 6 ? 6.292 2.447 -2.694 1.00 0.00 6 PRO A N 18
ATOM 11659 C CA . PRO A 1 6 ? 6.939 1.287 -2.034 1.00 0.00 6 PRO A CA 18
ATOM 11660 C C . PRO A 1 6 ? 5.985 0.095 -2.052 1.00 0.00 6 PRO A C 18
ATOM 11661 O O . PRO A 1 6 ? 5.538 -0.366 -1.020 1.00 0.00 6 PRO A O 18
ATOM 11672 N N . THR A 1 7 ? 5.662 -0.402 -3.221 1.00 0.00 7 THR A N 18
ATOM 11673 C CA . THR A 1 7 ? 4.726 -1.566 -3.314 1.00 0.00 7 THR A CA 18
ATOM 11674 C C . THR A 1 7 ? 5.063 -2.605 -2.252 1.00 0.00 7 THR A C 18
ATOM 11675 O O . THR A 1 7 ? 6.206 -2.975 -2.072 1.00 0.00 7 THR A O 18
ATOM 11686 N N . CYS A 1 8 ? 4.076 -3.092 -1.561 1.00 0.00 8 CYS A N 18
ATOM 11687 C CA . CYS A 1 8 ? 4.342 -4.122 -0.527 1.00 0.00 8 CYS A CA 18
ATOM 11688 C C . CYS A 1 8 ? 5.006 -5.313 -1.199 1.00 0.00 8 CYS A C 18
ATOM 11689 O O . CYS A 1 8 ? 4.360 -6.085 -1.881 1.00 0.00 8 CYS A O 18
ATOM 11696 N N . THR A 1 9 ? 6.295 -5.457 -1.035 1.00 0.00 9 THR A N 18
ATOM 11697 C CA . THR A 1 9 ? 7.011 -6.592 -1.686 1.00 0.00 9 THR A CA 18
ATOM 11698 C C . THR A 1 9 ? 6.140 -7.849 -1.640 1.00 0.00 9 THR A C 18
ATOM 11699 O O . THR A 1 9 ? 5.615 -8.210 -0.607 1.00 0.00 9 THR A O 18
ATOM 11710 N N . TYR A 1 10 ? 5.956 -8.486 -2.762 1.00 0.00 10 TYR A N 18
ATOM 11711 C CA . TYR A 1 10 ? 5.087 -9.702 -2.823 1.00 0.00 10 TYR A CA 18
ATOM 11712 C C . TYR A 1 10 ? 5.297 -10.621 -1.607 1.00 0.00 10 TYR A C 18
ATOM 11713 O O . TYR A 1 10 ? 4.399 -11.327 -1.198 1.00 0.00 10 TYR A O 18
ATOM 11731 N N . ASN A 1 11 ? 6.467 -10.619 -1.024 1.00 0.00 11 ASN A N 18
ATOM 11732 C CA . ASN A 1 11 ? 6.706 -11.496 0.158 1.00 0.00 11 ASN A CA 18
ATOM 11733 C C . ASN A 1 11 ? 5.737 -11.123 1.272 1.00 0.00 11 ASN A C 18
ATOM 11734 O O . ASN A 1 11 ? 5.478 -11.900 2.169 1.00 0.00 11 ASN A O 18
ATOM 11745 N N . GLU A 1 12 ? 5.184 -9.942 1.213 1.00 0.00 12 GLU A N 18
ATOM 11746 C CA . GLU A 1 12 ? 4.218 -9.533 2.259 1.00 0.00 12 GLU A CA 18
ATOM 11747 C C . GLU A 1 12 ? 3.071 -10.549 2.298 1.00 0.00 12 GLU A C 18
ATOM 11748 O O . GLU A 1 12 ? 2.497 -10.821 3.334 1.00 0.00 12 GLU A O 18
ATOM 11760 N N . CYS A 1 13 ? 2.753 -11.117 1.164 1.00 0.00 13 CYS A N 18
ATOM 11761 C CA . CYS A 1 13 ? 1.662 -12.128 1.098 1.00 0.00 13 CYS A CA 18
ATOM 11762 C C . CYS A 1 13 ? 2.231 -13.542 1.299 1.00 0.00 13 CYS A C 18
ATOM 11763 O O . CYS A 1 13 ? 1.634 -14.518 0.887 1.00 0.00 13 CYS A O 18
ATOM 11770 N N . ARG A 1 14 ? 3.386 -13.655 1.908 1.00 0.00 14 ARG A N 18
ATOM 11771 C CA . ARG A 1 14 ? 4.007 -15.001 2.120 1.00 0.00 14 ARG A CA 18
ATOM 11772 C C . ARG A 1 14 ? 2.966 -16.013 2.618 1.00 0.00 14 ARG A C 18
ATOM 11773 O O . ARG A 1 14 ? 2.499 -15.941 3.737 1.00 0.00 14 ARG A O 18
ATOM 11794 N N . GLY A 1 15 ? 2.602 -16.950 1.783 1.00 0.00 15 GLY A N 18
ATOM 11795 C CA . GLY A 1 15 ? 1.592 -17.970 2.186 1.00 0.00 15 GLY A CA 18
ATOM 11796 C C . GLY A 1 15 ? 0.768 -18.368 0.959 1.00 0.00 15 GLY A C 18
ATOM 11797 O O . GLY A 1 15 ? 0.832 -19.488 0.492 1.00 0.00 15 GLY A O 18
ATOM 11801 N N . CYS A 1 16 ? 0.000 -17.452 0.432 1.00 0.00 16 CYS A N 18
ATOM 11802 C CA . CYS A 1 16 ? -0.829 -17.761 -0.769 1.00 0.00 16 CYS A CA 18
ATOM 11803 C C . CYS A 1 16 ? 0.069 -18.142 -1.951 1.00 0.00 16 CYS A C 18
ATOM 11804 O O . CYS A 1 16 ? 1.249 -18.387 -1.792 1.00 0.00 16 CYS A O 18
ATOM 11811 N N . ARG A 1 17 ? -0.482 -18.195 -3.136 1.00 0.00 17 ARG A N 18
ATOM 11812 C CA . ARG A 1 17 ? 0.336 -18.563 -4.327 1.00 0.00 17 ARG A CA 18
ATOM 11813 C C . ARG A 1 17 ? -0.201 -17.860 -5.580 1.00 0.00 17 ARG A C 18
ATOM 11814 O O . ARG A 1 17 ? -0.657 -18.494 -6.512 1.00 0.00 17 ARG A O 18
ATOM 11835 N N . TYR A 1 18 ? -0.150 -16.553 -5.610 1.00 0.00 18 TYR A N 18
ATOM 11836 C CA . TYR A 1 18 ? -0.655 -15.810 -6.806 1.00 0.00 18 TYR A CA 18
ATOM 11837 C C . TYR A 1 18 ? 0.103 -14.490 -6.965 1.00 0.00 18 TYR A C 18
ATOM 11838 O O . TYR A 1 18 ? 1.212 -14.338 -6.491 1.00 0.00 18 TYR A O 18
ATOM 11856 N N . LYS A 1 19 ? -0.493 -13.534 -7.626 1.00 0.00 19 LYS A N 18
ATOM 11857 C CA . LYS A 1 19 ? 0.183 -12.218 -7.814 1.00 0.00 19 LYS A CA 18
ATOM 11858 C C . LYS A 1 19 ? 0.012 -11.376 -6.549 1.00 0.00 19 LYS A C 18
ATOM 11859 O O . LYS A 1 19 ? -0.987 -11.476 -5.863 1.00 0.00 19 LYS A O 18
ATOM 11878 N N . CYS A 1 20 ? 0.976 -10.559 -6.223 1.00 0.00 20 CYS A N 18
ATOM 11879 C CA . CYS A 1 20 ? 0.854 -9.729 -4.988 1.00 0.00 20 CYS A CA 18
ATOM 11880 C C . CYS A 1 20 ? 1.232 -8.276 -5.275 1.00 0.00 20 CYS A C 18
ATOM 11881 O O . CYS A 1 20 ? 2.145 -7.993 -6.027 1.00 0.00 20 CYS A O 18
ATOM 11888 N N . ARG A 1 21 ? 0.530 -7.353 -4.677 1.00 0.00 21 ARG A N 18
ATOM 11889 C CA . ARG A 1 21 ? 0.826 -5.911 -4.897 1.00 0.00 21 ARG A CA 18
ATOM 11890 C C . ARG A 1 21 ? 0.106 -5.086 -3.840 1.00 0.00 21 ARG A C 18
ATOM 11891 O O . ARG A 1 21 ? -0.664 -5.605 -3.056 1.00 0.00 21 ARG A O 18
ATOM 11912 N N . ALA A 1 22 ? 0.345 -3.810 -3.807 1.00 0.00 22 ALA A N 18
ATOM 11913 C CA . ALA A 1 22 ? -0.332 -2.964 -2.792 1.00 0.00 22 ALA A CA 18
ATOM 11914 C C . ALA A 1 22 ? -0.893 -1.705 -3.451 1.00 0.00 22 ALA A C 18
ATOM 11915 O O . ALA A 1 22 ? -0.431 -1.281 -4.492 1.00 0.00 22 ALA A O 18
ATOM 11922 N N . GLU A 1 23 ? -1.888 -1.109 -2.857 1.00 0.00 23 GLU A N 18
ATOM 11923 C CA . GLU A 1 23 ? -2.481 0.119 -3.459 1.00 0.00 23 GLU A CA 18
ATOM 11924 C C . GLU A 1 23 ? -3.141 0.980 -2.381 1.00 0.00 23 GLU A C 18
ATOM 11925 O O . GLU A 1 23 ? -3.489 0.505 -1.318 1.00 0.00 23 GLU A O 18
ATOM 11937 N N . GLN A 1 24 ? -3.311 2.246 -2.651 1.00 0.00 24 GLN A N 18
ATOM 11938 C CA . GLN A 1 24 ? -3.944 3.148 -1.652 1.00 0.00 24 GLN A CA 18
ATOM 11939 C C . GLN A 1 24 ? -5.429 2.812 -1.498 1.00 0.00 24 GLN A C 18
ATOM 11940 O O . GLN A 1 24 ? -6.264 3.292 -2.240 1.00 0.00 24 GLN A O 18
ATOM 11954 N N . VAL A 1 25 ? -5.761 1.993 -0.538 1.00 0.00 25 VAL A N 18
ATOM 11955 C CA . VAL A 1 25 ? -7.192 1.626 -0.331 1.00 0.00 25 VAL A CA 18
ATOM 11956 C C . VAL A 1 25 ? -8.019 2.884 -0.027 1.00 0.00 25 VAL A C 18
ATOM 11957 O O . VAL A 1 25 ? -7.686 3.635 0.868 1.00 0.00 25 VAL A O 18
ATOM 11970 N N . PRO A 1 26 ? -9.073 3.079 -0.782 1.00 0.00 26 PRO A N 18
ATOM 11971 C CA . PRO A 1 26 ? -9.940 4.265 -0.573 1.00 0.00 26 PRO A CA 18
ATOM 11972 C C . PRO A 1 26 ? -10.758 4.112 0.708 1.00 0.00 26 PRO A C 18
ATOM 11973 O O . PRO A 1 26 ? -11.737 3.393 0.752 1.00 0.00 26 PRO A O 18
ATOM 11984 N N . VAL A 1 27 ? -10.360 4.784 1.753 1.00 0.00 27 VAL A N 18
ATOM 11985 C CA . VAL A 1 27 ? -11.107 4.685 3.037 1.00 0.00 27 VAL A CA 18
ATOM 11986 C C . VAL A 1 27 ? -11.069 6.029 3.771 1.00 0.00 27 VAL A C 18
ATOM 11987 O O . VAL A 1 27 ? -10.186 6.835 3.559 1.00 0.00 27 VAL A O 18
ATOM 12000 N N . GLU A 1 28 ? -12.024 6.269 4.633 1.00 0.00 28 GLU A N 18
ATOM 12001 C CA . GLU A 1 28 ? -12.065 7.558 5.394 1.00 0.00 28 GLU A CA 18
ATOM 12002 C C . GLU A 1 28 ? -12.112 8.751 4.432 1.00 0.00 28 GLU A C 18
ATOM 12003 O O . GLU A 1 28 ? -11.718 8.656 3.286 1.00 0.00 28 GLU A O 18
ATOM 12015 N N . GLY A 1 29 ? -12.595 9.875 4.893 1.00 0.00 29 GLY A N 18
ATOM 12016 C CA . GLY A 1 29 ? -12.671 11.081 4.015 1.00 0.00 29 GLY A CA 18
ATOM 12017 C C . GLY A 1 29 ? -13.434 10.743 2.732 1.00 0.00 29 GLY A C 18
ATOM 12018 O O . GLY A 1 29 ? -14.624 10.496 2.754 1.00 0.00 29 GLY A O 18
ATOM 12022 N N . ASN A 1 30 ? -12.753 10.743 1.613 1.00 0.00 30 ASN A N 18
ATOM 12023 C CA . ASN A 1 30 ? -13.407 10.431 0.299 1.00 0.00 30 ASN A CA 18
ATOM 12024 C C . ASN A 1 30 ? -14.312 11.583 -0.139 1.00 0.00 30 ASN A C 18
ATOM 12025 O O . ASN A 1 30 ? -14.213 12.078 -1.245 1.00 0.00 30 ASN A O 18
ATOM 12036 N N . ASP A 1 31 ? -15.188 12.006 0.719 1.00 0.00 31 ASP A N 18
ATOM 12037 C CA . ASP A 1 31 ? -16.107 13.123 0.364 1.00 0.00 31 ASP A CA 18
ATOM 12038 C C . ASP A 1 31 ? -15.371 14.470 0.428 1.00 0.00 31 ASP A C 18
ATOM 12039 O O . ASP A 1 31 ? -15.313 15.183 -0.554 1.00 0.00 31 ASP A O 18
ATOM 12048 N N . PRO A 1 32 ? -14.826 14.780 1.581 1.00 0.00 32 PRO A N 18
ATOM 12049 C CA . PRO A 1 32 ? -14.091 16.058 1.746 1.00 0.00 32 PRO A CA 18
ATOM 12050 C C . PRO A 1 32 ? -12.732 15.980 1.043 1.00 0.00 32 PRO A C 18
ATOM 12051 O O . PRO A 1 32 ? -12.502 15.119 0.216 1.00 0.00 32 PRO A O 18
ATOM 12062 N N . ILE A 1 33 ? -11.831 16.870 1.366 1.00 0.00 33 ILE A N 18
ATOM 12063 C CA . ILE A 1 33 ? -10.485 16.844 0.717 1.00 0.00 33 ILE A CA 18
ATOM 12064 C C . ILE A 1 33 ? -9.844 15.460 0.886 1.00 0.00 33 ILE A C 18
ATOM 12065 O O . ILE A 1 33 ? -9.437 15.079 1.965 1.00 0.00 33 ILE A O 18
ATOM 12081 N N . ASN A 1 34 ? -9.759 14.704 -0.178 1.00 0.00 34 ASN A N 18
ATOM 12082 C CA . ASN A 1 34 ? -9.151 13.341 -0.086 1.00 0.00 34 ASN A CA 18
ATOM 12083 C C . ASN A 1 34 ? -7.735 13.424 0.493 1.00 0.00 34 ASN A C 18
ATOM 12084 O O . ASN A 1 34 ? -6.902 14.168 0.015 1.00 0.00 34 ASN A O 18
ATOM 12095 N N . SER A 1 35 ? -7.459 12.661 1.518 1.00 0.00 35 SER A N 18
ATOM 12096 C CA . SER A 1 35 ? -6.099 12.690 2.129 1.00 0.00 35 SER A CA 18
ATOM 12097 C C . SER A 1 35 ? -5.892 11.463 3.022 1.00 0.00 35 SER A C 18
ATOM 12098 O O . SER A 1 35 ? -4.935 10.729 2.872 1.00 0.00 35 SER A O 18
ATOM 12106 N N . ALA A 1 36 ? -6.785 11.236 3.950 1.00 0.00 36 ALA A N 18
ATOM 12107 C CA . ALA A 1 36 ? -6.642 10.058 4.854 1.00 0.00 36 ALA A CA 18
ATOM 12108 C C . ALA A 1 36 ? -6.643 8.760 4.040 1.00 0.00 36 ALA A C 18
ATOM 12109 O O . ALA A 1 36 ? -7.683 8.236 3.692 1.00 0.00 36 ALA A O 18
ATOM 12116 N N . TYR A 1 37 ? -5.484 8.238 3.738 1.00 0.00 37 TYR A N 18
ATOM 12117 C CA . TYR A 1 37 ? -5.415 6.974 2.948 1.00 0.00 37 TYR A CA 18
ATOM 12118 C C . TYR A 1 37 ? -4.139 6.200 3.298 1.00 0.00 37 TYR A C 18
ATOM 12119 O O . TYR A 1 37 ? -3.151 6.772 3.713 1.00 0.00 37 TYR A O 18
ATOM 12137 N N . HIS A 1 38 ? -4.157 4.901 3.140 1.00 0.00 38 HIS A N 18
ATOM 12138 C CA . HIS A 1 38 ? -2.950 4.089 3.470 1.00 0.00 38 HIS A CA 18
ATOM 12139 C C . HIS A 1 38 ? -2.674 3.069 2.361 1.00 0.00 38 HIS A C 18
ATOM 12140 O O . HIS A 1 38 ? -3.506 2.816 1.512 1.00 0.00 38 HIS A O 18
ATOM 12154 N N . TYR A 1 39 ? -1.509 2.475 2.371 1.00 0.00 39 TYR A N 18
ATOM 12155 C CA . TYR A 1 39 ? -1.170 1.461 1.330 1.00 0.00 39 TYR A CA 18
ATOM 12156 C C . TYR A 1 39 ? -1.281 0.052 1.922 1.00 0.00 39 TYR A C 18
ATOM 12157 O O . TYR A 1 39 ? -0.623 -0.275 2.890 1.00 0.00 39 TYR A O 18
ATOM 12175 N N . ARG A 1 40 ? -2.110 -0.783 1.353 1.00 0.00 40 ARG A N 18
ATOM 12176 C CA . ARG A 1 40 ? -2.262 -2.169 1.892 1.00 0.00 40 ARG A CA 18
ATOM 12177 C C . ARG A 1 40 ? -1.716 -3.195 0.893 1.00 0.00 40 ARG A C 18
ATOM 12178 O O . ARG A 1 40 ? -1.688 -2.959 -0.299 1.00 0.00 40 ARG A O 18
ATOM 12199 N N . CYS A 1 41 ? -1.275 -4.327 1.380 1.00 0.00 41 CYS A N 18
ATOM 12200 C CA . CYS A 1 41 ? -0.716 -5.377 0.479 1.00 0.00 41 CYS A CA 18
ATOM 12201 C C . CYS A 1 41 ? -1.800 -6.405 0.139 1.00 0.00 41 CYS A C 18
ATOM 12202 O O . CYS A 1 41 ? -2.477 -6.910 1.014 1.00 0.00 41 CYS A O 18
ATOM 12209 N N . VAL A 1 42 ? -1.979 -6.719 -1.119 1.00 0.00 42 VAL A N 18
ATOM 12210 C CA . VAL A 1 42 ? -3.024 -7.704 -1.496 1.00 0.00 42 VAL A CA 18
ATOM 12211 C C . VAL A 1 42 ? -2.439 -8.809 -2.380 1.00 0.00 42 VAL A C 18
ATOM 12212 O O . VAL A 1 42 ? -1.462 -8.613 -3.076 1.00 0.00 42 VAL A O 18
ATOM 12225 N N . CYS A 1 43 ? -3.040 -9.970 -2.359 1.00 0.00 43 CYS A N 18
ATOM 12226 C CA . CYS A 1 43 ? -2.543 -11.093 -3.194 1.00 0.00 43 CYS A CA 18
ATOM 12227 C C . CYS A 1 43 ? -3.635 -11.560 -4.160 1.00 0.00 43 CYS A C 18
ATOM 12228 O O . CYS A 1 43 ? -4.453 -12.395 -3.827 1.00 0.00 43 CYS A O 18
ATOM 12235 N N . HIS A 1 44 ? -3.652 -11.030 -5.352 1.00 0.00 44 HIS A N 18
ATOM 12236 C CA . HIS A 1 44 ? -4.690 -11.445 -6.341 1.00 0.00 44 HIS A CA 18
ATOM 12237 C C . HIS A 1 44 ? -4.060 -12.322 -7.425 1.00 0.00 44 HIS A C 18
ATOM 12238 O O . HIS A 1 44 ? -2.863 -12.520 -7.457 1.00 0.00 44 HIS A O 18
ATOM 12252 N N . ARG A 1 45 ? -4.861 -12.852 -8.308 1.00 0.00 45 ARG A N 18
ATOM 12253 C CA . ARG A 1 45 ? -4.317 -13.717 -9.388 1.00 0.00 45 ARG A CA 18
ATOM 12254 C C . ARG A 1 45 ? -4.019 -12.885 -10.638 1.00 0.00 45 ARG A C 18
ATOM 12255 O O . ARG A 1 45 ? -3.966 -13.463 -11.711 1.00 0.00 45 ARG A O 18
ATOM 12277 N N . ILE A 1 1 ? 6.629 11.797 -5.710 1.00 0.00 1 ILE A N 19
ATOM 12278 C CA . ILE A 1 1 ? 7.139 10.863 -4.663 1.00 0.00 1 ILE A CA 19
ATOM 12279 C C . ILE A 1 1 ? 6.290 10.982 -3.394 1.00 0.00 1 ILE A C 19
ATOM 12280 O O . ILE A 1 1 ? 5.692 12.006 -3.132 1.00 0.00 1 ILE A O 19
ATOM 12298 N N . GLY A 1 2 ? 6.235 9.941 -2.608 1.00 0.00 2 GLY A N 19
ATOM 12299 C CA . GLY A 1 2 ? 5.424 9.991 -1.358 1.00 0.00 2 GLY A CA 19
ATOM 12300 C C . GLY A 1 2 ? 4.563 8.732 -1.257 1.00 0.00 2 GLY A C 19
ATOM 12301 O O . GLY A 1 2 ? 4.627 7.858 -2.099 1.00 0.00 2 GLY A O 19
ATOM 12305 N N . SER A 1 3 ? 3.757 8.632 -0.232 1.00 0.00 3 SER A N 19
ATOM 12306 C CA . SER A 1 3 ? 2.886 7.427 -0.070 1.00 0.00 3 SER A CA 19
ATOM 12307 C C . SER A 1 3 ? 3.723 6.146 -0.169 1.00 0.00 3 SER A C 19
ATOM 12308 O O . SER A 1 3 ? 4.929 6.170 -0.015 1.00 0.00 3 SER A O 19
ATOM 12316 N N . THR A 1 4 ? 3.093 5.030 -0.426 1.00 0.00 4 THR A N 19
ATOM 12317 C CA . THR A 1 4 ? 3.853 3.751 -0.534 1.00 0.00 4 THR A CA 19
ATOM 12318 C C . THR A 1 4 ? 4.219 3.468 -1.994 1.00 0.00 4 THR A C 19
ATOM 12319 O O . THR A 1 4 ? 3.808 2.478 -2.567 1.00 0.00 4 THR A O 19
ATOM 12330 N N . ALA A 1 5 ? 4.996 4.328 -2.598 1.00 0.00 5 ALA A N 19
ATOM 12331 C CA . ALA A 1 5 ? 5.402 4.110 -4.019 1.00 0.00 5 ALA A CA 19
ATOM 12332 C C . ALA A 1 5 ? 6.014 2.712 -4.202 1.00 0.00 5 ALA A C 19
ATOM 12333 O O . ALA A 1 5 ? 5.659 2.003 -5.122 1.00 0.00 5 ALA A O 19
ATOM 12340 N N . PRO A 1 6 ? 6.915 2.354 -3.316 1.00 0.00 6 PRO A N 19
ATOM 12341 C CA . PRO A 1 6 ? 7.561 1.029 -3.397 1.00 0.00 6 PRO A CA 19
ATOM 12342 C C . PRO A 1 6 ? 6.606 -0.028 -2.854 1.00 0.00 6 PRO A C 19
ATOM 12343 O O . PRO A 1 6 ? 6.441 -0.175 -1.659 1.00 0.00 6 PRO A O 19
ATOM 12354 N N . THR A 1 7 ? 5.961 -0.746 -3.732 1.00 0.00 7 THR A N 19
ATOM 12355 C CA . THR A 1 7 ? 4.987 -1.792 -3.302 1.00 0.00 7 THR A CA 19
ATOM 12356 C C . THR A 1 7 ? 5.481 -2.554 -2.079 1.00 0.00 7 THR A C 19
ATOM 12357 O O . THR A 1 7 ? 6.666 -2.666 -1.832 1.00 0.00 7 THR A O 19
ATOM 12368 N N . CYS A 1 8 ? 4.568 -3.076 -1.314 1.00 0.00 8 CYS A N 19
ATOM 12369 C CA . CYS A 1 8 ? 4.956 -3.834 -0.099 1.00 0.00 8 CYS A CA 19
ATOM 12370 C C . CYS A 1 8 ? 5.889 -4.992 -0.475 1.00 0.00 8 CYS A C 19
ATOM 12371 O O . CYS A 1 8 ? 6.587 -5.525 0.360 1.00 0.00 8 CYS A O 19
ATOM 12378 N N . THR A 1 9 ? 5.864 -5.380 -1.731 1.00 0.00 9 THR A N 19
ATOM 12379 C CA . THR A 1 9 ? 6.691 -6.515 -2.268 1.00 0.00 9 THR A CA 19
ATOM 12380 C C . THR A 1 9 ? 5.888 -7.801 -2.124 1.00 0.00 9 THR A C 19
ATOM 12381 O O . THR A 1 9 ? 5.558 -8.219 -1.036 1.00 0.00 9 THR A O 19
ATOM 12392 N N . TYR A 1 10 ? 5.542 -8.406 -3.228 1.00 0.00 10 TYR A N 19
ATOM 12393 C CA . TYR A 1 10 ? 4.720 -9.654 -3.199 1.00 0.00 10 TYR A CA 19
ATOM 12394 C C . TYR A 1 10 ? 5.127 -10.588 -2.047 1.00 0.00 10 TYR A C 19
ATOM 12395 O O . TYR A 1 10 ? 4.320 -11.336 -1.540 1.00 0.00 10 TYR A O 19
ATOM 12413 N N . ASN A 1 11 ? 6.362 -10.553 -1.624 1.00 0.00 11 ASN A N 19
ATOM 12414 C CA . ASN A 1 11 ? 6.784 -11.444 -0.508 1.00 0.00 11 ASN A CA 19
ATOM 12415 C C . ASN A 1 11 ? 5.920 -11.167 0.713 1.00 0.00 11 ASN A C 19
ATOM 12416 O O . ASN A 1 11 ? 5.801 -11.993 1.597 1.00 0.00 11 ASN A O 19
ATOM 12427 N N . GLU A 1 12 ? 5.298 -10.018 0.764 1.00 0.00 12 GLU A N 19
ATOM 12428 C CA . GLU A 1 12 ? 4.427 -9.717 1.925 1.00 0.00 12 GLU A CA 19
ATOM 12429 C C . GLU A 1 12 ? 3.373 -10.821 2.045 1.00 0.00 12 GLU A C 19
ATOM 12430 O O . GLU A 1 12 ? 2.927 -11.164 3.121 1.00 0.00 12 GLU A O 19
ATOM 12442 N N . CYS A 1 13 ? 2.983 -11.378 0.926 1.00 0.00 13 CYS A N 19
ATOM 12443 C CA . CYS A 1 13 ? 1.967 -12.464 0.930 1.00 0.00 13 CYS A CA 19
ATOM 12444 C C . CYS A 1 13 ? 2.652 -13.837 0.911 1.00 0.00 13 CYS A C 19
ATOM 12445 O O . CYS A 1 13 ? 2.103 -14.804 0.420 1.00 0.00 13 CYS A O 19
ATOM 12452 N N . ARG A 1 14 ? 3.851 -13.924 1.429 1.00 0.00 14 ARG A N 19
ATOM 12453 C CA . ARG A 1 14 ? 4.584 -15.230 1.432 1.00 0.00 14 ARG A CA 19
ATOM 12454 C C . ARG A 1 14 ? 3.672 -16.364 1.916 1.00 0.00 14 ARG A C 19
ATOM 12455 O O . ARG A 1 14 ? 3.498 -16.574 3.101 1.00 0.00 14 ARG A O 19
ATOM 12476 N N . GLY A 1 15 ? 3.088 -17.093 1.001 1.00 0.00 15 GLY A N 19
ATOM 12477 C CA . GLY A 1 15 ? 2.183 -18.212 1.391 1.00 0.00 15 GLY A CA 19
ATOM 12478 C C . GLY A 1 15 ? 1.287 -18.579 0.205 1.00 0.00 15 GLY A C 19
ATOM 12479 O O . GLY A 1 15 ? 1.360 -19.671 -0.322 1.00 0.00 15 GLY A O 19
ATOM 12483 N N . CYS A 1 16 ? 0.443 -17.674 -0.215 1.00 0.00 16 CYS A N 19
ATOM 12484 C CA . CYS A 1 16 ? -0.459 -17.966 -1.366 1.00 0.00 16 CYS A CA 19
ATOM 12485 C C . CYS A 1 16 ? 0.357 -18.189 -2.645 1.00 0.00 16 CYS A C 19
ATOM 12486 O O . CYS A 1 16 ? 1.566 -18.058 -2.649 1.00 0.00 16 CYS A O 19
ATOM 12493 N N . ARG A 1 17 ? -0.293 -18.535 -3.727 1.00 0.00 17 ARG A N 19
ATOM 12494 C CA . ARG A 1 17 ? 0.449 -18.778 -5.004 1.00 0.00 17 ARG A CA 19
ATOM 12495 C C . ARG A 1 17 ? -0.154 -17.940 -6.133 1.00 0.00 17 ARG A C 19
ATOM 12496 O O . ARG A 1 17 ? -0.701 -18.467 -7.083 1.00 0.00 17 ARG A O 19
ATOM 12517 N N . TYR A 1 18 ? -0.071 -16.640 -6.040 1.00 0.00 18 TYR A N 19
ATOM 12518 C CA . TYR A 1 18 ? -0.652 -15.780 -7.112 1.00 0.00 18 TYR A CA 19
ATOM 12519 C C . TYR A 1 18 ? 0.131 -14.470 -7.233 1.00 0.00 18 TYR A C 19
ATOM 12520 O O . TYR A 1 18 ? 1.290 -14.392 -6.879 1.00 0.00 18 TYR A O 19
ATOM 12538 N N . LYS A 1 19 ? -0.500 -13.445 -7.736 1.00 0.00 19 LYS A N 19
ATOM 12539 C CA . LYS A 1 19 ? 0.194 -12.135 -7.890 1.00 0.00 19 LYS A CA 19
ATOM 12540 C C . LYS A 1 19 ? -0.130 -11.239 -6.694 1.00 0.00 19 LYS A C 19
ATOM 12541 O O . LYS A 1 19 ? -1.214 -11.292 -6.150 1.00 0.00 19 LYS A O 19
ATOM 12560 N N . CYS A 1 20 ? 0.802 -10.432 -6.265 1.00 0.00 20 CYS A N 19
ATOM 12561 C CA . CYS A 1 20 ? 0.534 -9.554 -5.088 1.00 0.00 20 CYS A CA 19
ATOM 12562 C C . CYS A 1 20 ? 1.020 -8.126 -5.352 1.00 0.00 20 CYS A C 19
ATOM 12563 O O . CYS A 1 20 ? 2.006 -7.907 -6.028 1.00 0.00 20 CYS A O 19
ATOM 12570 N N . ARG A 1 21 ? 0.328 -7.155 -4.819 1.00 0.00 21 ARG A N 19
ATOM 12571 C CA . ARG A 1 21 ? 0.730 -5.736 -5.026 1.00 0.00 21 ARG A CA 19
ATOM 12572 C C . ARG A 1 21 ? -0.027 -4.851 -4.043 1.00 0.00 21 ARG A C 19
ATOM 12573 O O . ARG A 1 21 ? -1.194 -5.065 -3.774 1.00 0.00 21 ARG A O 19
ATOM 12594 N N . ALA A 1 22 ? 0.623 -3.866 -3.501 1.00 0.00 22 ALA A N 19
ATOM 12595 C CA . ALA A 1 22 ? -0.063 -2.975 -2.531 1.00 0.00 22 ALA A CA 19
ATOM 12596 C C . ALA A 1 22 ? -0.755 -1.828 -3.273 1.00 0.00 22 ALA A C 19
ATOM 12597 O O . ALA A 1 22 ? -0.312 -1.401 -4.322 1.00 0.00 22 ALA A O 19
ATOM 12604 N N . GLU A 1 23 ? -1.847 -1.335 -2.748 1.00 0.00 23 GLU A N 19
ATOM 12605 C CA . GLU A 1 23 ? -2.570 -0.228 -3.440 1.00 0.00 23 GLU A CA 19
ATOM 12606 C C . GLU A 1 23 ? -2.996 0.860 -2.453 1.00 0.00 23 GLU A C 19
ATOM 12607 O O . GLU A 1 23 ? -3.121 0.625 -1.265 1.00 0.00 23 GLU A O 19
ATOM 12619 N N . GLN A 1 24 ? -3.235 2.046 -2.949 1.00 0.00 24 GLN A N 19
ATOM 12620 C CA . GLN A 1 24 ? -3.675 3.159 -2.068 1.00 0.00 24 GLN A CA 19
ATOM 12621 C C . GLN A 1 24 ? -5.195 3.141 -1.961 1.00 0.00 24 GLN A C 19
ATOM 12622 O O . GLN A 1 24 ? -5.865 4.111 -2.259 1.00 0.00 24 GLN A O 19
ATOM 12636 N N . VAL A 1 25 ? -5.738 2.034 -1.543 1.00 0.00 25 VAL A N 19
ATOM 12637 C CA . VAL A 1 25 ? -7.221 1.918 -1.414 1.00 0.00 25 VAL A CA 19
ATOM 12638 C C . VAL A 1 25 ? -7.789 3.119 -0.636 1.00 0.00 25 VAL A C 19
ATOM 12639 O O . VAL A 1 25 ? -7.279 3.475 0.407 1.00 0.00 25 VAL A O 19
ATOM 12652 N N . PRO A 1 26 ? -8.831 3.708 -1.176 1.00 0.00 26 PRO A N 19
ATOM 12653 C CA . PRO A 1 26 ? -9.463 4.882 -0.521 1.00 0.00 26 PRO A CA 19
ATOM 12654 C C . PRO A 1 26 ? -10.248 4.447 0.719 1.00 0.00 26 PRO A C 19
ATOM 12655 O O . PRO A 1 26 ? -11.007 3.497 0.683 1.00 0.00 26 PRO A O 19
ATOM 12666 N N . VAL A 1 27 ? -10.072 5.135 1.813 1.00 0.00 27 VAL A N 19
ATOM 12667 C CA . VAL A 1 27 ? -10.808 4.766 3.058 1.00 0.00 27 VAL A CA 19
ATOM 12668 C C . VAL A 1 27 ? -11.121 6.023 3.879 1.00 0.00 27 VAL A C 19
ATOM 12669 O O . VAL A 1 27 ? -11.398 5.949 5.061 1.00 0.00 27 VAL A O 19
ATOM 12682 N N . GLU A 1 28 ? -11.077 7.177 3.265 1.00 0.00 28 GLU A N 19
ATOM 12683 C CA . GLU A 1 28 ? -11.372 8.431 4.011 1.00 0.00 28 GLU A CA 19
ATOM 12684 C C . GLU A 1 28 ? -11.504 9.614 3.045 1.00 0.00 28 GLU A C 19
ATOM 12685 O O . GLU A 1 28 ? -10.529 10.242 2.680 1.00 0.00 28 GLU A O 19
ATOM 12697 N N . GLY A 1 29 ? -12.705 9.926 2.637 1.00 0.00 29 GLY A N 19
ATOM 12698 C CA . GLY A 1 29 ? -12.909 11.071 1.703 1.00 0.00 29 GLY A CA 19
ATOM 12699 C C . GLY A 1 29 ? -12.109 10.854 0.420 1.00 0.00 29 GLY A C 19
ATOM 12700 O O . GLY A 1 29 ? -11.332 9.924 0.308 1.00 0.00 29 GLY A O 19
ATOM 12704 N N . ASN A 1 30 ? -12.291 11.711 -0.552 1.00 0.00 30 ASN A N 19
ATOM 12705 C CA . ASN A 1 30 ? -11.543 11.569 -1.833 1.00 0.00 30 ASN A CA 19
ATOM 12706 C C . ASN A 1 30 ? -11.815 12.768 -2.742 1.00 0.00 30 ASN A C 19
ATOM 12707 O O . ASN A 1 30 ? -10.938 13.248 -3.434 1.00 0.00 30 ASN A O 19
ATOM 12718 N N . ASP A 1 31 ? -13.023 13.253 -2.742 1.00 0.00 31 ASP A N 19
ATOM 12719 C CA . ASP A 1 31 ? -13.366 14.423 -3.602 1.00 0.00 31 ASP A CA 19
ATOM 12720 C C . ASP A 1 31 ? -12.455 15.614 -3.275 1.00 0.00 31 ASP A C 19
ATOM 12721 O O . ASP A 1 31 ? -11.784 16.132 -4.145 1.00 0.00 31 ASP A O 19
ATOM 12730 N N . PRO A 1 32 ? -12.452 16.010 -2.025 1.00 0.00 32 PRO A N 19
ATOM 12731 C CA . PRO A 1 32 ? -11.601 17.147 -1.599 1.00 0.00 32 PRO A CA 19
ATOM 12732 C C . PRO A 1 32 ? -10.137 16.710 -1.544 1.00 0.00 32 PRO A C 19
ATOM 12733 O O . PRO A 1 32 ? -9.752 15.725 -2.144 1.00 0.00 32 PRO A O 19
ATOM 12744 N N . ILE A 1 33 ? -9.318 17.433 -0.827 1.00 0.00 33 ILE A N 19
ATOM 12745 C CA . ILE A 1 33 ? -7.873 17.060 -0.725 1.00 0.00 33 ILE A CA 19
ATOM 12746 C C . ILE A 1 33 ? -7.730 15.584 -0.343 1.00 0.00 33 ILE A C 19
ATOM 12747 O O . ILE A 1 33 ? -8.685 14.940 0.043 1.00 0.00 33 ILE A O 19
ATOM 12763 N N . ASN A 1 34 ? -6.540 15.054 -0.418 1.00 0.00 34 ASN A N 19
ATOM 12764 C CA . ASN A 1 34 ? -6.341 13.632 -0.023 1.00 0.00 34 ASN A CA 19
ATOM 12765 C C . ASN A 1 34 ? -6.426 13.537 1.501 1.00 0.00 34 ASN A C 19
ATOM 12766 O O . ASN A 1 34 ? -5.448 13.276 2.173 1.00 0.00 34 ASN A O 19
ATOM 12777 N N . SER A 1 35 ? -7.594 13.779 2.045 1.00 0.00 35 SER A N 19
ATOM 12778 C CA . SER A 1 35 ? -7.783 13.740 3.530 1.00 0.00 35 SER A CA 19
ATOM 12779 C C . SER A 1 35 ? -6.961 12.621 4.173 1.00 0.00 35 SER A C 19
ATOM 12780 O O . SER A 1 35 ? -6.430 12.776 5.256 1.00 0.00 35 SER A O 19
ATOM 12788 N N . ALA A 1 36 ? -6.850 11.496 3.518 1.00 0.00 36 ALA A N 19
ATOM 12789 C CA . ALA A 1 36 ? -6.061 10.370 4.096 1.00 0.00 36 ALA A CA 19
ATOM 12790 C C . ALA A 1 36 ? -6.125 9.147 3.177 1.00 0.00 36 ALA A C 19
ATOM 12791 O O . ALA A 1 36 ? -7.189 8.657 2.851 1.00 0.00 36 ALA A O 19
ATOM 12798 N N . TYR A 1 37 ? -4.991 8.655 2.759 1.00 0.00 37 TYR A N 19
ATOM 12799 C CA . TYR A 1 37 ? -4.971 7.465 1.859 1.00 0.00 37 TYR A CA 19
ATOM 12800 C C . TYR A 1 37 ? -3.801 6.548 2.233 1.00 0.00 37 TYR A C 19
ATOM 12801 O O . TYR A 1 37 ? -2.658 6.836 1.936 1.00 0.00 37 TYR A O 19
ATOM 12819 N N . HIS A 1 38 ? -4.077 5.454 2.892 1.00 0.00 38 HIS A N 19
ATOM 12820 C CA . HIS A 1 38 ? -2.982 4.530 3.296 1.00 0.00 38 HIS A CA 19
ATOM 12821 C C . HIS A 1 38 ? -2.643 3.551 2.173 1.00 0.00 38 HIS A C 19
ATOM 12822 O O . HIS A 1 38 ? -2.916 3.791 1.013 1.00 0.00 38 HIS A O 19
ATOM 12836 N N . TYR A 1 39 ? -2.037 2.451 2.522 1.00 0.00 39 TYR A N 19
ATOM 12837 C CA . TYR A 1 39 ? -1.654 1.439 1.498 1.00 0.00 39 TYR A CA 19
ATOM 12838 C C . TYR A 1 39 ? -1.662 0.041 2.122 1.00 0.00 39 TYR A C 19
ATOM 12839 O O . TYR A 1 39 ? -1.293 -0.139 3.266 1.00 0.00 39 TYR A O 19
ATOM 12857 N N . ARG A 1 40 ? -2.075 -0.949 1.380 1.00 0.00 40 ARG A N 19
ATOM 12858 C CA . ARG A 1 40 ? -2.102 -2.335 1.932 1.00 0.00 40 ARG A CA 19
ATOM 12859 C C . ARG A 1 40 ? -1.654 -3.337 0.866 1.00 0.00 40 ARG A C 19
ATOM 12860 O O . ARG A 1 40 ? -1.979 -3.203 -0.296 1.00 0.00 40 ARG A O 19
ATOM 12881 N N . CYS A 1 41 ? -0.919 -4.345 1.257 1.00 0.00 41 CYS A N 19
ATOM 12882 C CA . CYS A 1 41 ? -0.454 -5.365 0.261 1.00 0.00 41 CYS A CA 19
ATOM 12883 C C . CYS A 1 41 ? -1.503 -6.471 0.133 1.00 0.00 41 CYS A C 19
ATOM 12884 O O . CYS A 1 41 ? -1.916 -7.060 1.114 1.00 0.00 41 CYS A O 19
ATOM 12891 N N . VAL A 1 42 ? -1.948 -6.752 -1.066 1.00 0.00 42 VAL A N 19
ATOM 12892 C CA . VAL A 1 42 ? -2.978 -7.812 -1.248 1.00 0.00 42 VAL A CA 19
ATOM 12893 C C . VAL A 1 42 ? -2.488 -8.879 -2.231 1.00 0.00 42 VAL A C 19
ATOM 12894 O O . VAL A 1 42 ? -1.637 -8.628 -3.062 1.00 0.00 42 VAL A O 19
ATOM 12907 N N . CYS A 1 43 ? -3.021 -10.070 -2.138 1.00 0.00 43 CYS A N 19
ATOM 12908 C CA . CYS A 1 43 ? -2.594 -11.156 -3.055 1.00 0.00 43 CYS A CA 19
ATOM 12909 C C . CYS A 1 43 ? -3.690 -11.464 -4.082 1.00 0.00 43 CYS A C 19
ATOM 12910 O O . CYS A 1 43 ? -4.628 -12.184 -3.804 1.00 0.00 43 CYS A O 19
ATOM 12917 N N . HIS A 1 44 ? -3.562 -10.946 -5.273 1.00 0.00 44 HIS A N 19
ATOM 12918 C CA . HIS A 1 44 ? -4.581 -11.233 -6.326 1.00 0.00 44 HIS A CA 19
ATOM 12919 C C . HIS A 1 44 ? -4.065 -12.363 -7.218 1.00 0.00 44 HIS A C 19
ATOM 12920 O O . HIS A 1 44 ? -2.938 -12.794 -7.087 1.00 0.00 44 HIS A O 19
ATOM 12934 N N . ARG A 1 45 ? -4.873 -12.847 -8.121 1.00 0.00 45 ARG A N 19
ATOM 12935 C CA . ARG A 1 45 ? -4.413 -13.953 -9.013 1.00 0.00 45 ARG A CA 19
ATOM 12936 C C . ARG A 1 45 ? -3.177 -13.518 -9.805 1.00 0.00 45 ARG A C 19
ATOM 12937 O O . ARG A 1 45 ? -2.210 -14.261 -9.809 1.00 0.00 45 ARG A O 19
ATOM 12959 N N . ILE A 1 1 ? 4.665 14.772 -10.475 1.00 0.00 1 ILE A N 20
ATOM 12960 C CA . ILE A 1 1 ? 3.692 13.832 -9.843 1.00 0.00 1 ILE A CA 20
ATOM 12961 C C . ILE A 1 1 ? 4.432 12.822 -8.961 1.00 0.00 1 ILE A C 20
ATOM 12962 O O . ILE A 1 1 ? 5.292 12.096 -9.421 1.00 0.00 1 ILE A O 20
ATOM 12980 N N . GLY A 1 2 ? 4.103 12.772 -7.698 1.00 0.00 2 GLY A N 20
ATOM 12981 C CA . GLY A 1 2 ? 4.783 11.810 -6.784 1.00 0.00 2 GLY A CA 20
ATOM 12982 C C . GLY A 1 2 ? 3.736 10.950 -6.076 1.00 0.00 2 GLY A C 20
ATOM 12983 O O . GLY A 1 2 ? 3.414 11.170 -4.925 1.00 0.00 2 GLY A O 20
ATOM 12987 N N . SER A 1 3 ? 3.200 9.973 -6.757 1.00 0.00 3 SER A N 20
ATOM 12988 C CA . SER A 1 3 ? 2.171 9.096 -6.125 1.00 0.00 3 SER A CA 20
ATOM 12989 C C . SER A 1 3 ? 2.845 7.986 -5.315 1.00 0.00 3 SER A C 20
ATOM 12990 O O . SER A 1 3 ? 3.867 7.456 -5.701 1.00 0.00 3 SER A O 20
ATOM 12998 N N . THR A 1 4 ? 2.278 7.632 -4.192 1.00 0.00 4 THR A N 20
ATOM 12999 C CA . THR A 1 4 ? 2.884 6.555 -3.354 1.00 0.00 4 THR A CA 20
ATOM 13000 C C . THR A 1 4 ? 2.921 5.237 -4.133 1.00 0.00 4 THR A C 20
ATOM 13001 O O . THR A 1 4 ? 1.921 4.562 -4.273 1.00 0.00 4 THR A O 20
ATOM 13012 N N . ALA A 1 5 ? 4.067 4.858 -4.634 1.00 0.00 5 ALA A N 20
ATOM 13013 C CA . ALA A 1 5 ? 4.156 3.579 -5.391 1.00 0.00 5 ALA A CA 20
ATOM 13014 C C . ALA A 1 5 ? 5.162 2.597 -4.754 1.00 0.00 5 ALA A C 20
ATOM 13015 O O . ALA A 1 5 ? 5.674 1.735 -5.442 1.00 0.00 5 ALA A O 20
ATOM 13022 N N . PRO A 1 6 ? 5.419 2.727 -3.466 1.00 0.00 6 PRO A N 20
ATOM 13023 C CA . PRO A 1 6 ? 6.364 1.800 -2.802 1.00 0.00 6 PRO A CA 20
ATOM 13024 C C . PRO A 1 6 ? 5.675 0.456 -2.554 1.00 0.00 6 PRO A C 20
ATOM 13025 O O . PRO A 1 6 ? 5.498 0.041 -1.425 1.00 0.00 6 PRO A O 20
ATOM 13036 N N . THR A 1 7 ? 5.274 -0.221 -3.599 1.00 0.00 7 THR A N 20
ATOM 13037 C CA . THR A 1 7 ? 4.585 -1.537 -3.426 1.00 0.00 7 THR A CA 20
ATOM 13038 C C . THR A 1 7 ? 5.347 -2.413 -2.429 1.00 0.00 7 THR A C 20
ATOM 13039 O O . THR A 1 7 ? 6.560 -2.365 -2.345 1.00 0.00 7 THR A O 20
ATOM 13050 N N . CYS A 1 8 ? 4.645 -3.210 -1.671 1.00 0.00 8 CYS A N 20
ATOM 13051 C CA . CYS A 1 8 ? 5.323 -4.087 -0.678 1.00 0.00 8 CYS A CA 20
ATOM 13052 C C . CYS A 1 8 ? 6.088 -5.216 -1.383 1.00 0.00 8 CYS A C 20
ATOM 13053 O O . CYS A 1 8 ? 6.713 -6.038 -0.747 1.00 0.00 8 CYS A O 20
ATOM 13060 N N . THR A 1 9 ? 6.021 -5.268 -2.693 1.00 0.00 9 THR A N 20
ATOM 13061 C CA . THR A 1 9 ? 6.718 -6.346 -3.466 1.00 0.00 9 THR A CA 20
ATOM 13062 C C . THR A 1 9 ? 6.037 -7.669 -3.158 1.00 0.00 9 THR A C 20
ATOM 13063 O O . THR A 1 9 ? 5.904 -8.041 -2.018 1.00 0.00 9 THR A O 20
ATOM 13074 N N . TYR A 1 10 ? 5.576 -8.360 -4.166 1.00 0.00 10 TYR A N 20
ATOM 13075 C CA . TYR A 1 10 ? 4.855 -9.655 -3.949 1.00 0.00 10 TYR A CA 20
ATOM 13076 C C . TYR A 1 10 ? 5.465 -10.481 -2.802 1.00 0.00 10 TYR A C 20
ATOM 13077 O O . TYR A 1 10 ? 4.771 -11.221 -2.132 1.00 0.00 10 TYR A O 20
ATOM 13095 N N . ASN A 1 11 ? 6.743 -10.351 -2.556 1.00 0.00 11 ASN A N 20
ATOM 13096 C CA . ASN A 1 11 ? 7.366 -11.122 -1.441 1.00 0.00 11 ASN A CA 20
ATOM 13097 C C . ASN A 1 11 ? 6.666 -10.759 -0.136 1.00 0.00 11 ASN A C 20
ATOM 13098 O O . ASN A 1 11 ? 6.695 -11.499 0.827 1.00 0.00 11 ASN A O 20
ATOM 13109 N N . GLU A 1 12 ? 6.030 -9.617 -0.103 1.00 0.00 12 GLU A N 20
ATOM 13110 C CA . GLU A 1 12 ? 5.318 -9.196 1.130 1.00 0.00 12 GLU A CA 20
ATOM 13111 C C . GLU A 1 12 ? 4.316 -10.280 1.549 1.00 0.00 12 GLU A C 20
ATOM 13112 O O . GLU A 1 12 ? 4.272 -10.682 2.695 1.00 0.00 12 GLU A O 20
ATOM 13124 N N . CYS A 1 13 ? 3.527 -10.772 0.626 1.00 0.00 13 CYS A N 20
ATOM 13125 C CA . CYS A 1 13 ? 2.550 -11.844 0.975 1.00 0.00 13 CYS A CA 20
ATOM 13126 C C . CYS A 1 13 ? 3.303 -13.113 1.381 1.00 0.00 13 CYS A C 20
ATOM 13127 O O . CYS A 1 13 ? 3.211 -13.575 2.500 1.00 0.00 13 CYS A O 20
ATOM 13134 N N . ARG A 1 14 ? 4.052 -13.675 0.465 1.00 0.00 14 ARG A N 20
ATOM 13135 C CA . ARG A 1 14 ? 4.826 -14.917 0.764 1.00 0.00 14 ARG A CA 20
ATOM 13136 C C . ARG A 1 14 ? 3.926 -15.962 1.432 1.00 0.00 14 ARG A C 20
ATOM 13137 O O . ARG A 1 14 ? 3.885 -16.081 2.641 1.00 0.00 14 ARG A O 20
ATOM 13158 N N . GLY A 1 15 ? 3.204 -16.716 0.648 1.00 0.00 15 GLY A N 20
ATOM 13159 C CA . GLY A 1 15 ? 2.301 -17.753 1.225 1.00 0.00 15 GLY A CA 20
ATOM 13160 C C . GLY A 1 15 ? 1.241 -18.138 0.191 1.00 0.00 15 GLY A C 20
ATOM 13161 O O . GLY A 1 15 ? 1.119 -19.287 -0.186 1.00 0.00 15 GLY A O 20
ATOM 13165 N N . CYS A 1 16 ? 0.475 -17.185 -0.269 1.00 0.00 16 CYS A N 20
ATOM 13166 C CA . CYS A 1 16 ? -0.578 -17.488 -1.278 1.00 0.00 16 CYS A CA 20
ATOM 13167 C C . CYS A 1 16 ? 0.051 -18.051 -2.559 1.00 0.00 16 CYS A C 20
ATOM 13168 O O . CYS A 1 16 ? -0.587 -18.761 -3.313 1.00 0.00 16 CYS A O 20
ATOM 13175 N N . ARG A 1 17 ? 1.298 -17.745 -2.807 1.00 0.00 17 ARG A N 20
ATOM 13176 C CA . ARG A 1 17 ? 1.981 -18.265 -4.036 1.00 0.00 17 ARG A CA 20
ATOM 13177 C C . ARG A 1 17 ? 1.277 -17.754 -5.296 1.00 0.00 17 ARG A C 20
ATOM 13178 O O . ARG A 1 17 ? 1.097 -18.482 -6.252 1.00 0.00 17 ARG A O 20
ATOM 13199 N N . TYR A 1 18 ? 0.882 -16.509 -5.308 1.00 0.00 18 TYR A N 20
ATOM 13200 C CA . TYR A 1 18 ? 0.195 -15.954 -6.512 1.00 0.00 18 TYR A CA 20
ATOM 13201 C C . TYR A 1 18 ? 0.697 -14.535 -6.800 1.00 0.00 18 TYR A C 20
ATOM 13202 O O . TYR A 1 18 ? 1.815 -14.185 -6.476 1.00 0.00 18 TYR A O 20
ATOM 13220 N N . LYS A 1 19 ? -0.121 -13.718 -7.407 1.00 0.00 19 LYS A N 20
ATOM 13221 C CA . LYS A 1 19 ? 0.301 -12.323 -7.721 1.00 0.00 19 LYS A CA 20
ATOM 13222 C C . LYS A 1 19 ? -0.047 -11.401 -6.549 1.00 0.00 19 LYS A C 20
ATOM 13223 O O . LYS A 1 19 ? -1.099 -11.516 -5.954 1.00 0.00 19 LYS A O 20
ATOM 13242 N N . CYS A 1 20 ? 0.828 -10.494 -6.207 1.00 0.00 20 CYS A N 20
ATOM 13243 C CA . CYS A 1 20 ? 0.541 -9.576 -5.066 1.00 0.00 20 CYS A CA 20
ATOM 13244 C C . CYS A 1 20 ? 0.891 -8.132 -5.434 1.00 0.00 20 CYS A C 20
ATOM 13245 O O . CYS A 1 20 ? 1.760 -7.881 -6.247 1.00 0.00 20 CYS A O 20
ATOM 13252 N N . ARG A 1 21 ? 0.220 -7.182 -4.838 1.00 0.00 21 ARG A N 20
ATOM 13253 C CA . ARG A 1 21 ? 0.510 -5.752 -5.145 1.00 0.00 21 ARG A CA 20
ATOM 13254 C C . ARG A 1 21 ? -0.141 -4.859 -4.094 1.00 0.00 21 ARG A C 20
ATOM 13255 O O . ARG A 1 21 ? -1.280 -5.057 -3.715 1.00 0.00 21 ARG A O 20
ATOM 13276 N N . ALA A 1 22 ? 0.571 -3.878 -3.622 1.00 0.00 22 ALA A N 20
ATOM 13277 C CA . ALA A 1 22 ? -0.002 -2.971 -2.594 1.00 0.00 22 ALA A CA 20
ATOM 13278 C C . ALA A 1 22 ? -0.521 -1.694 -3.262 1.00 0.00 22 ALA A C 20
ATOM 13279 O O . ALA A 1 22 ? 0.078 -1.186 -4.192 1.00 0.00 22 ALA A O 20
ATOM 13286 N N . GLU A 1 23 ? -1.637 -1.177 -2.813 1.00 0.00 23 GLU A N 20
ATOM 13287 C CA . GLU A 1 23 ? -2.189 0.057 -3.451 1.00 0.00 23 GLU A CA 20
ATOM 13288 C C . GLU A 1 23 ? -2.729 1.028 -2.405 1.00 0.00 23 GLU A C 20
ATOM 13289 O O . GLU A 1 23 ? -2.504 0.884 -1.218 1.00 0.00 23 GLU A O 20
ATOM 13301 N N . GLN A 1 24 ? -3.455 2.015 -2.856 1.00 0.00 24 GLN A N 20
ATOM 13302 C CA . GLN A 1 24 ? -4.040 3.016 -1.929 1.00 0.00 24 GLN A CA 20
ATOM 13303 C C . GLN A 1 24 ? -5.556 2.834 -1.855 1.00 0.00 24 GLN A C 20
ATOM 13304 O O . GLN A 1 24 ? -6.259 3.007 -2.833 1.00 0.00 24 GLN A O 20
ATOM 13318 N N . VAL A 1 25 ? -6.065 2.491 -0.707 1.00 0.00 25 VAL A N 20
ATOM 13319 C CA . VAL A 1 25 ? -7.538 2.299 -0.571 1.00 0.00 25 VAL A CA 20
ATOM 13320 C C . VAL A 1 25 ? -8.072 3.157 0.587 1.00 0.00 25 VAL A C 20
ATOM 13321 O O . VAL A 1 25 ? -7.563 3.091 1.688 1.00 0.00 25 VAL A O 20
ATOM 13334 N N . PRO A 1 26 ? -9.084 3.942 0.297 1.00 0.00 26 PRO A N 20
ATOM 13335 C CA . PRO A 1 26 ? -9.679 4.820 1.335 1.00 0.00 26 PRO A CA 20
ATOM 13336 C C . PRO A 1 26 ? -10.492 3.997 2.336 1.00 0.00 26 PRO A C 20
ATOM 13337 O O . PRO A 1 26 ? -11.556 3.498 2.026 1.00 0.00 26 PRO A O 20
ATOM 13348 N N . VAL A 1 27 ? -9.997 3.856 3.534 1.00 0.00 27 VAL A N 20
ATOM 13349 C CA . VAL A 1 27 ? -10.734 3.071 4.565 1.00 0.00 27 VAL A CA 20
ATOM 13350 C C . VAL A 1 27 ? -11.735 3.973 5.292 1.00 0.00 27 VAL A C 20
ATOM 13351 O O . VAL A 1 27 ? -12.786 3.537 5.721 1.00 0.00 27 VAL A O 20
ATOM 13364 N N . GLU A 1 28 ? -11.409 5.228 5.429 1.00 0.00 28 GLU A N 20
ATOM 13365 C CA . GLU A 1 28 ? -12.325 6.173 6.124 1.00 0.00 28 GLU A CA 20
ATOM 13366 C C . GLU A 1 28 ? -11.865 7.616 5.891 1.00 0.00 28 GLU A C 20
ATOM 13367 O O . GLU A 1 28 ? -10.788 7.856 5.383 1.00 0.00 28 GLU A O 20
ATOM 13379 N N . GLY A 1 29 ? -12.672 8.576 6.257 1.00 0.00 29 GLY A N 20
ATOM 13380 C CA . GLY A 1 29 ? -12.277 9.999 6.056 1.00 0.00 29 GLY A CA 20
ATOM 13381 C C . GLY A 1 29 ? -13.105 10.607 4.922 1.00 0.00 29 GLY A C 20
ATOM 13382 O O . GLY A 1 29 ? -13.228 10.036 3.856 1.00 0.00 29 GLY A O 20
ATOM 13386 N N . ASN A 1 30 ? -13.672 11.763 5.144 1.00 0.00 30 ASN A N 20
ATOM 13387 C CA . ASN A 1 30 ? -14.490 12.415 4.086 1.00 0.00 30 ASN A CA 20
ATOM 13388 C C . ASN A 1 30 ? -14.727 13.891 4.439 1.00 0.00 30 ASN A C 20
ATOM 13389 O O . ASN A 1 30 ? -13.861 14.722 4.252 1.00 0.00 30 ASN A O 20
ATOM 13400 N N . ASP A 1 31 ? -15.882 14.230 4.944 1.00 0.00 31 ASP A N 20
ATOM 13401 C CA . ASP A 1 31 ? -16.148 15.651 5.303 1.00 0.00 31 ASP A CA 20
ATOM 13402 C C . ASP A 1 31 ? -15.331 16.048 6.541 1.00 0.00 31 ASP A C 20
ATOM 13403 O O . ASP A 1 31 ? -14.591 17.012 6.506 1.00 0.00 31 ASP A O 20
ATOM 13412 N N . PRO A 1 32 ? -15.491 15.293 7.603 1.00 0.00 32 PRO A N 20
ATOM 13413 C CA . PRO A 1 32 ? -14.751 15.586 8.854 1.00 0.00 32 PRO A CA 20
ATOM 13414 C C . PRO A 1 32 ? -13.287 15.148 8.732 1.00 0.00 32 PRO A C 20
ATOM 13415 O O . PRO A 1 32 ? -12.991 13.976 8.621 1.00 0.00 32 PRO A O 20
ATOM 13426 N N . ILE A 1 33 ? -12.374 16.090 8.769 1.00 0.00 33 ILE A N 20
ATOM 13427 C CA . ILE A 1 33 ? -10.914 15.774 8.671 1.00 0.00 33 ILE A CA 20
ATOM 13428 C C . ILE A 1 33 ? -10.648 14.549 7.778 1.00 0.00 33 ILE A C 20
ATOM 13429 O O . ILE A 1 33 ? -10.592 13.426 8.240 1.00 0.00 33 ILE A O 20
ATOM 13445 N N . ASN A 1 34 ? -10.472 14.763 6.500 1.00 0.00 34 ASN A N 20
ATOM 13446 C CA . ASN A 1 34 ? -10.200 13.618 5.578 1.00 0.00 34 ASN A CA 20
ATOM 13447 C C . ASN A 1 34 ? -8.697 13.316 5.542 1.00 0.00 34 ASN A C 20
ATOM 13448 O O . ASN A 1 34 ? -7.935 13.989 4.877 1.00 0.00 34 ASN A O 20
ATOM 13459 N N . SER A 1 35 ? -8.265 12.309 6.254 1.00 0.00 35 SER A N 20
ATOM 13460 C CA . SER A 1 35 ? -6.812 11.970 6.258 1.00 0.00 35 SER A CA 20
ATOM 13461 C C . SER A 1 35 ? -6.609 10.476 6.529 1.00 0.00 35 SER A C 20
ATOM 13462 O O . SER A 1 35 ? -5.551 10.054 6.955 1.00 0.00 35 SER A O 20
ATOM 13470 N N . ALA A 1 36 ? -7.609 9.671 6.286 1.00 0.00 36 ALA A N 20
ATOM 13471 C CA . ALA A 1 36 ? -7.468 8.212 6.531 1.00 0.00 36 ALA A CA 20
ATOM 13472 C C . ALA A 1 36 ? -7.274 7.468 5.207 1.00 0.00 36 ALA A C 20
ATOM 13473 O O . ALA A 1 36 ? -8.193 6.877 4.674 1.00 0.00 36 ALA A O 20
ATOM 13480 N N . TYR A 1 37 ? -6.083 7.494 4.677 1.00 0.00 37 TYR A N 20
ATOM 13481 C CA . TYR A 1 37 ? -5.816 6.789 3.387 1.00 0.00 37 TYR A CA 20
ATOM 13482 C C . TYR A 1 37 ? -4.436 6.130 3.432 1.00 0.00 37 TYR A C 20
ATOM 13483 O O . TYR A 1 37 ? -3.435 6.745 3.121 1.00 0.00 37 TYR A O 20
ATOM 13501 N N . HIS A 1 38 ? -4.373 4.888 3.831 1.00 0.00 38 HIS A N 20
ATOM 13502 C CA . HIS A 1 38 ? -3.059 4.194 3.913 1.00 0.00 38 HIS A CA 20
ATOM 13503 C C . HIS A 1 38 ? -2.849 3.261 2.723 1.00 0.00 38 HIS A C 20
ATOM 13504 O O . HIS A 1 38 ? -3.611 3.250 1.776 1.00 0.00 38 HIS A O 20
ATOM 13518 N N . TYR A 1 39 ? -1.813 2.472 2.782 1.00 0.00 39 TYR A N 20
ATOM 13519 C CA . TYR A 1 39 ? -1.522 1.516 1.678 1.00 0.00 39 TYR A CA 20
ATOM 13520 C C . TYR A 1 39 ? -1.540 0.088 2.226 1.00 0.00 39 TYR A C 20
ATOM 13521 O O . TYR A 1 39 ? -1.122 -0.162 3.339 1.00 0.00 39 TYR A O 20
ATOM 13539 N N . ARG A 1 40 ? -2.026 -0.849 1.461 1.00 0.00 40 ARG A N 20
ATOM 13540 C CA . ARG A 1 40 ? -2.073 -2.259 1.950 1.00 0.00 40 ARG A CA 20
ATOM 13541 C C . ARG A 1 40 ? -1.605 -3.214 0.855 1.00 0.00 40 ARG A C 20
ATOM 13542 O O . ARG A 1 40 ? -1.799 -2.969 -0.318 1.00 0.00 40 ARG A O 20
ATOM 13563 N N . CYS A 1 41 ? -0.992 -4.305 1.231 1.00 0.00 41 CYS A N 20
ATOM 13564 C CA . CYS A 1 41 ? -0.508 -5.284 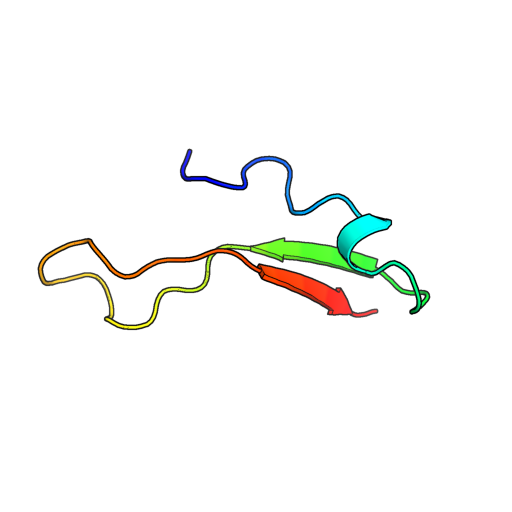0.219 1.00 0.00 41 CYS A CA 20
ATOM 13565 C C . CYS A 1 41 ? -1.537 -6.409 0.069 1.00 0.00 41 CYS A C 20
ATOM 13566 O O . CYS A 1 41 ? -1.926 -7.032 1.038 1.00 0.00 41 CYS A O 20
ATOM 13573 N N . VAL A 1 42 ? -2.000 -6.660 -1.129 1.00 0.00 42 VAL A N 20
ATOM 13574 C CA . VAL A 1 42 ? -3.019 -7.724 -1.323 1.00 0.00 42 VAL A CA 20
ATOM 13575 C C . VAL A 1 42 ? -2.545 -8.763 -2.344 1.00 0.00 42 VAL A C 20
ATOM 13576 O O . VAL A 1 42 ? -1.729 -8.483 -3.200 1.00 0.00 42 VAL A O 20
ATOM 13589 N N . CYS A 1 43 ? -3.064 -9.961 -2.258 1.00 0.00 43 CYS A N 20
ATOM 13590 C CA . CYS A 1 43 ? -2.665 -11.024 -3.214 1.00 0.00 43 CYS A CA 20
ATOM 13591 C C . CYS A 1 43 ? -3.815 -11.324 -4.182 1.00 0.00 43 CYS A C 20
ATOM 13592 O O . CYS A 1 43 ? -4.908 -11.666 -3.774 1.00 0.00 43 CYS A O 20
ATOM 13599 N N . HIS A 1 44 ? -3.573 -11.203 -5.460 1.00 0.00 44 HIS A N 20
ATOM 13600 C CA . HIS A 1 44 ? -4.646 -11.484 -6.458 1.00 0.00 44 HIS A CA 20
ATOM 13601 C C . HIS A 1 44 ? -4.233 -12.653 -7.356 1.00 0.00 44 HIS A C 20
ATOM 13602 O O . HIS A 1 44 ? -3.126 -13.150 -7.277 1.00 0.00 44 HIS A O 20
ATOM 13616 N N . ARG A 1 45 ? -5.117 -13.092 -8.210 1.00 0.00 45 ARG A N 20
ATOM 13617 C CA . ARG A 1 45 ? -4.789 -14.222 -9.114 1.00 0.00 45 ARG A CA 20
ATOM 13618 C C . ARG A 1 45 ? -5.538 -14.069 -10.441 1.00 0.00 45 ARG A C 20
ATOM 13619 O O . ARG A 1 45 ? -6.699 -13.695 -10.405 1.00 0.00 45 ARG A O 20
#

GO terms:
  GO:0005576 extracellular region (C, EXP)
  GO:0005102 signaling receptor binding (F, IPI)
  GO:0033612 receptor serine/threonine kinase binding (F, IPI)
  GO:0010375 stomatal complex patterning (P, IDA)
  GO:2000123 positive regulation of stomatal complex development (P, IDA)
  GO:0010375 stomatal complex patterning (P, IMP)
  GO:2000038 regulation of stomatal complex development (P, IMP)
  GO:0019901 protein kinase binding (F, IPI)

Sequence (45 aa):
IGSTAPTCTYNECRGCRYKCRAEQVPVEGNDPINSAYHYRCVCHRIGSTAPTCTYNECRGCRYKCRAEQVPVEGNDPINSAYHYRCVCHRIGSTAPTCTYNECRGCRYKCRAEQVPVEGNDPINSAYHYRCVCHRIGSTAPTCTYNECRGCRYKCRAEQVPVEGNDPINSAYHYRCVCHRIGSTAPTCTYNECRGCRYKCRAEQVPVEGNDPINSAYHYRCVCHRIGSTAPTCTYNECRGCRYKCRAEQVPVEGNDPINSAYHYRCVCHRIGSTAPTCTYNECRGCRYKCRAEQVPVEGNDPINSAYHYRCVCHRIGSTAPTCTYNECRGCRYKCRAEQVPVEGNDPINSAYHYRCVCHRIGSTAPTCTYNECRGCRYKCRAEQVPVEGNDPINSAYHYRCVCHRIGSTAPTCTYNECRGCRYKCRAEQVPVEGNDPINSAYHYRCVCHRIGSTAPTCTYNECRGCRYKCRAEQVPVEGNDPINSAYHYRCVCHRIGSTAPTCTYNECRGCRYKCRAEQVPVEGNDPINSAYHYRCVCHRIGSTAPTCTYNECRGCRYKCRAEQVPVEGNDPINSAYHYRCVCHRIGSTAPTCTYNECRGCRYKCRAEQVPVEGNDPINSAYHYRCVCHRIGSTAPTCTYNECRGCRYKCRAEQVPVEGNDPINSAYHYRCVCHRIGSTAPTCTYNECRGCRYKCRAEQVPVEGNDPINSAYHYRCVCHRIGSTAPTCTYNECRGCRYKCRAEQVPVEGNDPINSAYHYRCVCHRIGSTAPTCTYNECRGCRYKCRAEQVPVEGNDPINSAYHYRCVCHRIGSTAPTCTYNECRGCRYKCRAEQVPVEGNDPINSAYHYRCVCHRIGSTAPTCTYNECRGCRYKCRAEQVPVEGNDPINSAYHYRCVCHR

InterPro domains:
  IPR031753 Stomagen [PTHR37239] (47-102)
  IPR038572 Stomagen, C-terminal domain superfamily [G3DSA:2.20.25.390] (58-102)
  IPR044858 Stomagen, C-terminal domain [PF16851] (53-101)
  IPR044858 Stomagen, C-terminal domain [cd22743] (58-102)

Organism: Arabidopsis thaliana (NCBI:txid3702)

Foldseek 3Di:
DDDPQPWPPQVNVVPVPAAKTKDWDQPDADPPHRDRIDIDMGGDD